Protein AF-0000000066989549 (afdb_homodimer)

InterPro domains:
  IPR006094 FAD linked oxidase, N-terminal [PF01565] (45-119)
  IPR012951 Berberine/berberine-like [PF08031] (428-471)
  IPR016166 FAD-binding domain, PCMH-type [PS51387] (41-200)
  IPR016167 FAD-binding, type PCMH, subdomain 1 [G3DSA:3.30.43.10] (19-97)
  IPR016169 FAD-binding, type PCMH, subdomain 2 [G3DSA:3.30.465.10] (120-471)
  IPR036318 FAD-binding, type PCMH-like superfamily [SSF56176] (18-199)
  IPR050416 FAD-linked Oxidoreductases in Biosynthetic Pathways [PTHR42973] (10-471)

Solvent-accessible surface area (backbone atoms only — not comparable to full-atom values): 55451 Å² total; per-residue (Å²): 126,59,69,62,56,53,53,50,47,52,52,51,35,69,67,33,88,78,31,44,63,38,48,73,93,40,71,60,31,46,60,68,68,56,57,38,38,57,66,54,38,60,60,45,42,52,30,36,39,37,30,59,46,70,66,46,49,34,49,48,50,51,48,29,61,75,66,73,38,52,50,29,59,27,50,47,44,59,57,75,57,53,66,35,53,45,74,62,14,38,24,39,30,34,48,66,31,41,58,71,48,75,38,78,89,77,33,31,36,39,35,22,24,17,21,60,40,85,69,41,58,40,38,19,50,40,54,41,27,15,27,24,27,86,44,82,53,14,16,58,66,19,32,42,36,69,34,50,57,34,40,31,30,35,32,70,87,45,47,80,47,78,27,26,83,82,46,88,47,65,71,40,30,51,49,39,32,34,49,27,19,55,34,65,58,44,70,45,47,58,53,32,38,30,28,59,58,80,79,63,73,28,89,87,39,36,22,26,44,36,39,37,36,29,54,41,71,40,69,70,36,31,53,28,43,53,51,25,41,50,52,55,43,73,49,86,75,58,35,49,52,26,62,24,38,44,34,32,58,46,98,86,64,43,38,34,46,34,36,34,41,37,29,58,22,47,39,71,68,43,56,73,72,45,41,72,52,56,71,32,43,46,29,38,38,40,37,63,39,45,61,68,56,53,36,54,52,50,52,70,72,46,76,54,59,66,46,93,32,32,57,51,52,44,40,28,18,24,28,77,62,42,58,37,69,67,47,50,50,50,53,52,49,50,53,53,49,51,52,51,58,76,66,35,49,84,84,38,71,80,64,60,86,75,75,59,58,83,66,45,50,52,36,37,36,32,44,38,47,23,54,40,37,39,73,52,57,40,79,72,30,28,39,28,70,26,72,28,25,30,43,28,38,44,38,42,34,40,81,50,56,75,49,35,42,60,52,53,52,49,50,51,49,49,50,64,72,50,31,73,52,18,44,95,42,47,29,27,36,53,74,44,37,38,84,80,52,72,67,45,56,48,18,46,20,44,86,43,39,64,58,47,37,56,51,36,48,71,61,33,67,79,55,58,45,59,54,94,85,29,74,72,30,94,80,66,53,71,66,58,64,49,65,60,55,49,44,34,51,36,29,41,50,74,66,87,63,87,66,66,59,67,65,46,70,69,60,25,61,80,54,60,61,62,61,53,70,48,57,88,50,52,70,46,48,45,49,48,50,55,50,49,49,53,60,56,62,75,98,126,58,69,62,56,54,54,51,48,52,51,50,34,69,66,33,86,78,31,44,64,36,47,73,92,38,71,59,31,46,59,68,68,57,58,39,38,56,69,56,37,60,62,45,42,52,31,36,38,38,30,59,47,71,66,47,49,33,52,49,51,51,49,30,61,76,65,73,37,53,50,27,60,28,48,47,46,60,58,75,58,53,64,36,53,43,75,63,13,37,26,39,31,33,48,66,32,41,58,72,49,77,39,78,90,79,33,32,36,41,35,21,24,17,21,60,40,85,69,42,59,38,39,20,50,38,56,40,27,16,28,25,26,86,45,82,53,14,15,58,67,17,31,43,37,70,34,50,56,35,40,30,30,35,34,71,87,45,47,79,47,76,25,25,82,82,47,89,47,66,70,41,28,50,49,38,32,34,50,28,18,55,35,65,57,46,70,46,50,57,51,35,40,32,28,58,60,79,79,64,73,28,90,86,41,35,21,24,44,38,38,36,35,29,56,40,70,40,69,70,35,32,52,28,45,54,52,26,42,51,52,53,42,74,48,87,74,58,36,48,53,27,63,26,38,45,34,33,56,46,98,86,63,43,40,33,47,32,36,33,40,36,29,59,22,46,38,70,67,43,54,74,71,45,41,73,50,56,71,33,42,46,30,38,38,38,37,64,39,46,62,69,56,52,35,54,53,51,50,69,71,45,78,55,58,68,45,93,30,32,57,52,51,44,44,28,19,24,29,77,63,42,58,38,69,68,47,52,52,50,53,52,50,51,53,54,50,50,51,51,58,76,66,34,49,85,83,38,70,80,63,58,89,74,75,57,57,85,67,43,48,52,38,40,35,32,45,39,47,23,55,41,37,40,72,51,57,42,79,72,30,28,39,29,71,28,72,29,25,30,42,29,38,44,37,41,33,42,80,52,60,76,48,35,40,63,51,52,53,51,50,51,51,49,50,64,70,50,30,70,51,18,44,92,42,47,29,27,37,54,74,44,37,35,85,79,53,72,68,45,59,50,18,46,19,43,86,44,39,63,59,48,35,55,52,37,47,72,58,33,66,80,54,59,45,58,54,92,86,27,74,71,30,96,78,66,54,70,64,60,66,48,65,60,56,49,41,34,52,38,32,42,49,75,66,86,63,89,66,66,60,67,65,47,69,69,61,26,60,80,56,62,61,63,60,54,68,48,69,60,59,55,66,47,50,47,48,51,50,54,52,51,48,54,59,55,62,76,97

Organism: NCBI:txid100816

Structure (mmCIF, N/CA/C/O backbone):
data_AF-0000000066989549-model_v1
#
loop_
_entity.id
_entity.type
_entity.pdbx_description
1 polymer 'Putative FAD-linked oxidoreductase YvdP'
#
loop_
_atom_site.group_PDB
_atom_site.id
_atom_site.type_symbol
_atom_site.label_atom_id
_atom_site.label_alt_id
_atom_site.label_comp_id
_atom_site.label_asym_id
_atom_site.label_entity_id
_atom_site.label_seq_id
_atom_site.pdbx_PDB_ins_code
_atom_site.Cartn_x
_atom_site.Cartn_y
_atom_site.Cartn_z
_atom_site.occupancy
_atom_site.B_iso_or_equiv
_atom_site.auth_seq_id
_atom_site.auth_comp_id
_atom_site.auth_asym_id
_atom_site.auth_atom_id
_atom_site.pdbx_PDB_model_num
ATOM 1 N N . MET A 1 1 ? -26.469 -46.719 -12.812 1 57.97 1 MET A N 1
ATOM 2 C CA . MET A 1 1 ? -25.547 -47.406 -11.938 1 57.97 1 MET A CA 1
ATOM 3 C C . MET A 1 1 ? -26.125 -48.75 -11.477 1 57.97 1 MET A C 1
ATOM 5 O O . MET A 1 1 ? -27.297 -48.812 -11.094 1 57.97 1 MET A O 1
ATOM 9 N N . SER A 1 2 ? -25.203 -49.719 -11.789 1 67.88 2 SER A N 1
ATOM 10 C CA . SER A 1 2 ? -25.812 -51 -11.445 1 67.88 2 SER A CA 1
ATOM 11 C C . SER A 1 2 ? -25.969 -51.156 -9.938 1 67.88 2 SER A C 1
ATOM 13 O O . SER A 1 2 ? -25.219 -50.562 -9.164 1 67.88 2 SER A O 1
ATOM 15 N N . GLU A 1 3 ? -27.125 -51.5 -9.539 1 70.19 3 GLU A N 1
ATOM 16 C CA . GLU A 1 3 ? -27.391 -51.812 -8.133 1 70.19 3 GLU A CA 1
ATOM 17 C C . GLU A 1 3 ? -26.219 -52.594 -7.516 1 70.19 3 GLU A C 1
ATOM 19 O O . GLU A 1 3 ? -25.891 -52.375 -6.348 1 70.19 3 GLU A O 1
ATOM 24 N N . VAL A 1 4 ? -25.594 -53.25 -8.328 1 71.81 4 VAL A N 1
ATOM 25 C CA . VAL A 1 4 ? -24.484 -54.094 -7.875 1 71.81 4 VAL A CA 1
ATOM 26 C C . VAL A 1 4 ? -23.281 -53.219 -7.516 1 71.81 4 VAL A C 1
ATOM 28 O O . VAL A 1 4 ? -22.641 -53.469 -6.492 1 71.81 4 VAL A O 1
ATOM 31 N N . THR A 1 5 ? -23.094 -52.25 -8.305 1 83.94 5 THR A N 1
ATOM 32 C CA . THR A 1 5 ? -21.938 -51.375 -8.047 1 83.94 5 THR A CA 1
ATOM 33 C C . THR A 1 5 ? -22.172 -50.562 -6.785 1 83.94 5 THR A C 1
ATOM 35 O O . THR A 1 5 ? -21.234 -50.344 -5.996 1 83.94 5 THR A O 1
ATOM 38 N N . ILE A 1 6 ? -23.375 -50.312 -6.508 1 86.12 6 ILE A N 1
ATOM 39 C CA . ILE A 1 6 ? -23.703 -49.5 -5.328 1 86.12 6 ILE A CA 1
ATOM 40 C C . ILE A 1 6 ? -23.516 -50.344 -4.07 1 86.12 6 ILE A C 1
ATOM 42 O O . ILE A 1 6 ? -22.953 -49.875 -3.074 1 86.12 6 ILE A O 1
ATOM 46 N N . GLN A 1 7 ? -23.969 -51.5 -4.145 1 88.56 7 GLN A N 1
ATOM 47 C CA . GLN A 1 7 ? -23.781 -52.406 -3.01 1 88.56 7 GLN A CA 1
ATOM 48 C C . GLN A 1 7 ? -22.297 -52.656 -2.752 1 88.56 7 GLN A C 1
ATOM 50 O O . GLN A 1 7 ? -21.859 -52.688 -1.599 1 88.56 7 GLN A O 1
ATOM 55 N N . ALA A 1 8 ? -21.578 -52.812 -3.826 1 92.5 8 ALA A N 1
ATOM 56 C CA . ALA A 1 8 ? -20.141 -53.031 -3.709 1 92.5 8 ALA A CA 1
ATOM 57 C C . ALA A 1 8 ? -19.453 -51.844 -3.072 1 92.5 8 ALA A C 1
ATOM 59 O O . ALA A 1 8 ? -18.5 -52 -2.295 1 92.5 8 ALA A O 1
ATOM 60 N N . LEU A 1 9 ? -19.922 -50.719 -3.373 1 94.31 9 LEU A N 1
ATOM 61 C CA . LEU A 1 9 ? -19.359 -49.5 -2.801 1 94.31 9 LEU A CA 1
ATOM 62 C C . LEU A 1 9 ? -19.625 -49.438 -1.302 1 94.31 9 LEU A C 1
ATOM 64 O O . LEU A 1 9 ? -18.781 -48.969 -0.537 1 94.31 9 LEU A O 1
ATOM 68 N N . HIS A 1 10 ? -20.75 -49.875 -0.905 1 92.62 10 HIS A N 1
ATOM 69 C CA . HIS A 1 10 ? -21.047 -49.938 0.521 1 92.62 10 HIS A CA 1
ATOM 70 C C . HIS A 1 10 ? -20.141 -50.906 1.233 1 92.62 10 HIS A C 1
ATOM 72 O O . HIS A 1 10 ? -19.703 -50.656 2.359 1 92.62 10 HIS A O 1
ATOM 78 N N . GLU A 1 11 ? -19.891 -51.938 0.57 1 92.81 11 GLU A N 1
ATOM 79 C CA . GLU A 1 11 ? -18.969 -52.938 1.138 1 92.81 11 GLU A CA 1
ATOM 80 C C . GLU A 1 11 ? -17.562 -52.344 1.251 1 92.81 11 GLU A C 1
ATOM 82 O O . GLU A 1 11 ? -16.875 -52.562 2.254 1 92.81 11 GLU A O 1
ATOM 87 N N . LEU A 1 12 ? -17.156 -51.656 0.205 1 95.25 12 LEU A N 1
ATOM 88 C CA . LEU A 1 12 ? -15.867 -50.969 0.272 1 95.25 12 LEU A CA 1
ATOM 89 C C . LEU A 1 12 ? -15.82 -50 1.454 1 95.25 12 LEU A C 1
ATOM 91 O O . LEU A 1 12 ? -14.82 -49.969 2.176 1 95.25 12 LEU A O 1
ATOM 95 N N . ASN A 1 13 ? -16.875 -49.281 1.649 1 94.31 13 ASN A N 1
ATOM 96 C CA . ASN A 1 13 ? -16.969 -48.344 2.764 1 94.31 13 ASN A CA 1
ATOM 97 C C . ASN A 1 13 ? -16.75 -49.062 4.102 1 94.31 13 ASN A C 1
ATOM 99 O O . ASN A 1 13 ? -16.094 -48.5 4.992 1 94.31 13 ASN A O 1
ATOM 103 N N . ASN A 1 14 ? -17.328 -50.188 4.18 1 91.94 14 ASN A N 1
ATOM 104 C CA . ASN A 1 14 ? -17.219 -50.969 5.41 1 91.94 14 ASN A CA 1
ATOM 105 C C . ASN A 1 14 ? -15.789 -51.469 5.609 1 91.94 14 ASN A C 1
ATOM 107 O O . ASN A 1 14 ? -15.359 -51.688 6.742 1 91.94 14 ASN A O 1
ATOM 111 N N . GLU A 1 15 ? -15.086 -51.625 4.543 1 92.69 15 GLU A N 1
ATOM 112 C CA . GLU A 1 15 ? -13.727 -52.156 4.605 1 92.69 15 GLU A CA 1
ATOM 113 C C . GLU A 1 15 ? -12.727 -51.062 4.941 1 92.69 15 GLU A C 1
ATOM 115 O O . GLU A 1 15 ? -11.602 -51.344 5.359 1 92.69 15 GLU A O 1
ATOM 120 N N . LEU A 1 16 ? -13.078 -49.875 4.68 1 92.75 16 LEU A N 1
ATOM 121 C CA . LEU A 1 16 ? -12.195 -48.75 5.008 1 92.75 16 LEU A CA 1
ATOM 122 C C . LEU A 1 16 ? -12.164 -48.5 6.512 1 92.75 16 LEU A C 1
ATOM 124 O O . LEU A 1 16 ? -13.211 -48.344 7.141 1 92.75 16 LEU A O 1
ATOM 128 N N . GLN A 1 17 ? -11.086 -48.562 7.156 1 88.75 17 GLN A N 1
ATOM 129 C CA . GLN A 1 17 ? -10.945 -48.438 8.602 1 88.75 17 GLN A CA 1
ATOM 130 C C . GLN A 1 17 ? -11.07 -47 9.062 1 88.75 17 GLN A C 1
ATOM 132 O O . GLN A 1 17 ? -11.703 -46.719 10.078 1 88.75 17 GLN A O 1
ATOM 137 N N . ASN A 1 18 ? -10.461 -46.125 8.328 1 88.44 18 ASN A N 1
ATOM 138 C CA . ASN A 1 18 ? -10.398 -44.719 8.75 1 88.44 18 ASN A CA 1
ATOM 139 C C . ASN A 1 18 ? -10.945 -43.781 7.672 1 88.44 18 ASN A C 1
ATOM 141 O O . ASN A 1 18 ? -11.266 -42.625 7.953 1 88.44 18 ASN A O 1
ATOM 145 N N . GLY A 1 19 ? -10.992 -44.25 6.441 1 91.81 19 GLY A N 1
ATOM 146 C CA . GLY A 1 19 ? -11.539 -43.5 5.332 1 91.81 19 GLY A CA 1
ATOM 147 C C . GLY A 1 19 ? -13.039 -43.688 5.16 1 91.81 19 GLY A C 1
ATOM 148 O O . GLY A 1 19 ? -13.695 -44.312 5.996 1 91.81 19 GLY A O 1
ATOM 149 N N . GLU A 1 20 ? -13.555 -43 4.121 1 92.31 20 GLU A N 1
ATOM 150 C CA . GLU A 1 20 ? -14.992 -43.062 3.871 1 92.31 20 GLU A CA 1
ATOM 151 C C . GLU A 1 20 ? -15.305 -42.938 2.383 1 92.31 20 GLU A C 1
ATOM 153 O O . GLU A 1 20 ? -14.562 -42.281 1.648 1 92.31 20 GLU A O 1
ATOM 158 N N . VAL A 1 21 ? -16.359 -43.625 2.031 1 94.56 21 VAL A N 1
ATOM 159 C CA . VAL A 1 21 ? -16.922 -43.406 0.701 1 94.56 21 VAL A CA 1
ATOM 160 C C . VAL A 1 21 ? -18 -42.312 0.763 1 94.56 21 VAL A C 1
ATOM 162 O O . VAL A 1 21 ? -18.938 -42.406 1.555 1 94.56 21 VAL A O 1
ATOM 165 N N . VAL A 1 22 ? -17.797 -41.281 0.004 1 92.12 22 VAL A N 1
ATOM 166 C CA . VAL A 1 22 ? -18.781 -40.219 -0.116 1 92.12 22 VAL A CA 1
ATOM 167 C C . VAL A 1 22 ? -19.672 -40.469 -1.335 1 92.12 22 VAL A C 1
ATOM 169 O O . VAL A 1 22 ? -19.188 -40.531 -2.463 1 92.12 22 VAL A O 1
ATOM 172 N N . PHE A 1 23 ? -20.953 -40.562 -1.083 1 88.56 23 PHE A N 1
ATOM 173 C CA . PHE A 1 23 ? -21.891 -40.969 -2.119 1 88.56 23 PHE A CA 1
ATOM 174 C C . PHE A 1 23 ? -22.562 -39.75 -2.746 1 88.56 23 PHE A C 1
ATOM 176 O O . PHE A 1 23 ? -22.672 -38.688 -2.109 1 88.56 23 PHE A O 1
ATOM 183 N N . ARG A 1 24 ? -23.031 -39.969 -3.939 1 83.81 24 ARG A N 1
ATOM 184 C CA . ARG A 1 24 ? -23.812 -38.938 -4.641 1 83.81 24 ARG A CA 1
ATOM 185 C C . ARG A 1 24 ? -25.047 -38.531 -3.84 1 83.81 24 ARG A C 1
ATOM 187 O O . ARG A 1 24 ? -25.641 -39.375 -3.162 1 83.81 24 ARG A O 1
ATOM 194 N N . GLY A 1 25 ? -25.344 -37.219 -3.941 1 76.56 25 GLY A N 1
ATOM 195 C CA . GLY A 1 25 ? -26.578 -36.75 -3.334 1 76.56 25 GLY A CA 1
ATOM 196 C C . GLY A 1 25 ? -26.375 -36.188 -1.94 1 76.56 25 GLY A C 1
ATOM 197 O O . GLY A 1 25 ? -27.328 -35.688 -1.321 1 76.56 25 GLY A O 1
ATOM 198 N N . THR A 1 26 ? -25.188 -36.219 -1.505 1 77.31 26 THR A N 1
ATOM 199 C CA . THR A 1 26 ? -24.906 -35.656 -0.193 1 77.31 26 THR A CA 1
ATOM 200 C C . THR A 1 26 ? -24.219 -34.281 -0.331 1 77.31 26 THR A C 1
ATOM 202 O O . THR A 1 26 ? -23.656 -33.969 -1.384 1 77.31 26 THR A O 1
ATOM 205 N N . THR A 1 27 ? -24.281 -33.5 0.691 1 75 27 THR A N 1
ATOM 206 C CA . THR A 1 27 ? -23.609 -32.219 0.719 1 75 27 THR A CA 1
ATOM 207 C C . THR A 1 27 ? -22.094 -32.406 0.688 1 75 27 THR A C 1
ATOM 209 O O . THR A 1 27 ? -21.375 -31.594 0.101 1 75 27 THR A O 1
ATOM 212 N N . GLU A 1 28 ? -21.703 -33.438 1.313 1 79.25 28 GLU A N 1
ATOM 213 C CA . GLU A 1 28 ? -20.281 -33.75 1.321 1 79.25 28 GLU A CA 1
ATOM 214 C C . GLU A 1 28 ? -19.766 -34.062 -0.085 1 79.25 28 GLU A C 1
ATOM 216 O O . GLU A 1 28 ? -18.656 -33.688 -0.446 1 79.25 28 GLU A O 1
ATOM 221 N N . TYR A 1 29 ? -20.641 -34.688 -0.776 1 85.19 29 TYR A N 1
ATOM 222 C CA . TYR A 1 29 ? -20.297 -35.031 -2.156 1 85.19 29 TYR A CA 1
ATOM 223 C C . TYR A 1 29 ? -20.141 -33.781 -2.998 1 85.19 29 TYR A C 1
ATOM 225 O O . TYR A 1 29 ? -19.172 -33.625 -3.742 1 85.19 29 TYR A O 1
ATOM 233 N N . GLU A 1 30 ? -21.016 -32.844 -2.863 1 79.44 30 GLU A N 1
ATOM 234 C CA . GLU A 1 30 ? -20.953 -31.594 -3.625 1 79.44 30 GLU A CA 1
ATOM 235 C C . GLU A 1 30 ? -19.703 -30.797 -3.299 1 79.44 30 GLU A C 1
ATOM 237 O O . GLU A 1 30 ? -19.047 -30.266 -4.195 1 79.44 30 GLU A O 1
ATOM 242 N N . ALA A 1 31 ? -19.391 -30.781 -2.104 1 78.94 31 ALA A N 1
ATOM 243 C CA . ALA A 1 31 ? -18.203 -30.062 -1.658 1 78.94 31 ALA A CA 1
ATOM 244 C C . ALA A 1 31 ? -16.938 -30.719 -2.189 1 78.94 31 ALA A C 1
ATOM 246 O O . ALA A 1 31 ? -15.977 -30.047 -2.553 1 78.94 31 ALA A O 1
ATOM 247 N N . ALA A 1 32 ? -16.984 -31.984 -2.229 1 84.62 32 ALA A N 1
ATOM 248 C CA . ALA A 1 32 ? -15.789 -32.75 -2.611 1 84.62 32 ALA A CA 1
ATOM 249 C C . ALA A 1 32 ? -15.539 -32.656 -4.113 1 84.62 32 ALA A C 1
ATOM 251 O O . ALA A 1 32 ? -14.391 -32.656 -4.559 1 84.62 32 ALA A O 1
ATOM 252 N N . VAL A 1 33 ? -16.578 -32.5 -4.848 1 86.44 33 VAL A N 1
ATOM 253 C CA . VAL A 1 33 ? -16.422 -32.5 -6.297 1 86.44 33 VAL A CA 1
ATOM 254 C C . VAL A 1 33 ? -16.188 -31.094 -6.816 1 86.44 33 VAL A C 1
ATOM 256 O O . VAL A 1 33 ? -15.688 -30.906 -7.926 1 86.44 33 VAL A O 1
ATOM 259 N N . TRP A 1 34 ? -16.453 -30.109 -6.012 1 83 34 TRP A N 1
ATOM 260 C CA . TRP A 1 34 ? -16.281 -28.734 -6.445 1 83 34 TRP A CA 1
ATOM 261 C C . TRP A 1 34 ? -14.805 -28.344 -6.473 1 83 34 TRP A C 1
ATOM 263 O O . TRP A 1 34 ? -14.109 -28.453 -5.457 1 83 34 TRP A O 1
ATOM 273 N N . ILE A 1 35 ? -14.406 -27.797 -7.637 1 84.12 35 ILE A N 1
ATOM 274 C CA . ILE A 1 35 ? -12.984 -27.469 -7.734 1 84.12 35 ILE A CA 1
ATOM 275 C C . ILE A 1 35 ? -12.82 -25.984 -8.016 1 84.12 35 ILE A C 1
ATOM 277 O O . ILE A 1 35 ? -11.719 -25.516 -8.328 1 84.12 35 ILE A O 1
ATOM 281 N N . GLY A 1 36 ? -13.859 -25.172 -8.062 1 79.06 36 GLY A N 1
ATOM 282 C CA . GLY A 1 36 ? -13.758 -23.734 -8.195 1 79.06 36 GLY A CA 1
ATOM 283 C C . GLY A 1 36 ? -13.766 -23.266 -9.641 1 79.06 36 GLY A C 1
ATOM 284 O O . GLY A 1 36 ? -13.102 -22.281 -9.984 1 79.06 36 GLY A O 1
ATOM 285 N N . ASN A 1 37 ? -14.445 -23.922 -10.531 1 85.62 37 ASN A N 1
ATOM 286 C CA . ASN A 1 37 ? -14.57 -23.578 -11.945 1 85.62 37 ASN A CA 1
ATOM 287 C C . ASN A 1 37 ? -15.859 -24.125 -12.539 1 85.62 37 ASN A C 1
ATOM 289 O O . ASN A 1 37 ? -16.016 -25.344 -12.68 1 85.62 37 ASN A O 1
ATOM 293 N N . LEU A 1 38 ? -16.734 -23.25 -12.914 1 82.5 38 LEU A N 1
ATOM 294 C CA . LEU A 1 38 ? -18.062 -23.625 -13.383 1 82.5 38 LEU A CA 1
ATOM 295 C C . LEU A 1 38 ? -17.969 -24.391 -14.695 1 82.5 38 LEU A C 1
ATOM 297 O O . LEU A 1 38 ? -18.922 -25.062 -15.094 1 82.5 38 LEU A O 1
ATOM 301 N N . LEU A 1 39 ? -16.875 -24.344 -15.344 1 83.69 39 LEU A N 1
ATOM 302 C CA . LEU A 1 39 ? -16.703 -25.109 -16.578 1 83.69 39 LEU A CA 1
ATOM 303 C C . LEU A 1 39 ? -16.828 -26.594 -16.328 1 83.69 39 LEU A C 1
ATOM 305 O O . LEU A 1 39 ? -17.25 -27.344 -17.219 1 83.69 39 LEU A O 1
ATOM 309 N N . TYR A 1 40 ? -16.547 -27 -15.086 1 84.62 40 TYR A N 1
ATOM 310 C CA . TYR A 1 40 ? -16.453 -28.422 -14.797 1 84.62 40 TYR A CA 1
ATOM 311 C C . TYR A 1 40 ? -17.531 -28.844 -13.797 1 84.62 40 TYR A C 1
ATOM 313 O O . TYR A 1 40 ? -17.469 -29.922 -13.219 1 84.62 40 TYR A O 1
ATOM 321 N N . ARG A 1 41 ? -18.5 -28.078 -13.656 1 79.62 41 ARG A N 1
ATOM 322 C CA . ARG A 1 41 ? -19.516 -28.266 -12.633 1 79.62 41 ARG A CA 1
ATOM 323 C C . ARG A 1 41 ? -20.375 -29.5 -12.93 1 79.62 41 ARG A C 1
ATOM 325 O O . ARG A 1 41 ? -21.016 -30.047 -12.031 1 79.62 41 ARG A O 1
ATOM 332 N N . MET A 1 42 ? -20.328 -30.016 -14.148 1 78.5 42 MET A N 1
ATOM 333 C CA . MET A 1 42 ? -21.219 -31.109 -14.531 1 78.5 42 MET A CA 1
ATOM 334 C C . MET A 1 42 ? -20.5 -32.469 -14.398 1 78.5 42 MET A C 1
ATOM 336 O O . MET A 1 42 ? -21.125 -33.5 -14.562 1 78.5 42 MET A O 1
ATOM 340 N N . ILE A 1 43 ? -19.234 -32.469 -14.125 1 84.5 43 ILE A N 1
ATOM 341 C CA . ILE A 1 43 ? -18.516 -33.719 -13.922 1 84.5 43 ILE A CA 1
ATOM 342 C C . ILE A 1 43 ? -18.984 -34.375 -12.625 1 84.5 43 ILE A C 1
ATOM 344 O O . ILE A 1 43 ? -18.969 -33.75 -11.562 1 84.5 43 ILE A O 1
ATOM 348 N N . SER A 1 44 ? -19.391 -35.656 -12.766 1 85.88 44 SER A N 1
ATOM 349 C CA . SER A 1 44 ? -20.031 -36.344 -11.641 1 85.88 44 SER A CA 1
ATOM 350 C C . SER A 1 44 ? -19.469 -37.75 -11.438 1 85.88 44 SER A C 1
ATOM 352 O O . SER A 1 44 ? -20 -38.719 -11.961 1 85.88 44 SER A O 1
ATOM 354 N N . PRO A 1 45 ? -18.484 -37.875 -10.664 1 91.38 45 PRO A N 1
ATOM 355 C CA . PRO A 1 45 ? -18.016 -39.219 -10.297 1 91.38 45 PRO A CA 1
ATOM 356 C C . PRO A 1 45 ? -19.078 -40.062 -9.586 1 91.38 45 PRO A C 1
ATOM 358 O O . PRO A 1 45 ? -20.031 -39.5 -9.039 1 91.38 45 PRO A O 1
ATOM 361 N N . LEU A 1 46 ? -18.828 -41.344 -9.703 1 91.06 46 LEU A N 1
ATOM 362 C CA . LEU A 1 46 ? -19.734 -42.25 -9.031 1 91.06 46 LEU A CA 1
ATOM 363 C C . LEU A 1 46 ? -19.641 -42.125 -7.52 1 91.06 46 LEU A C 1
ATOM 365 O O . LEU A 1 46 ? -20.656 -42.188 -6.816 1 91.06 46 LEU A O 1
ATOM 369 N N . ALA A 1 47 ? -18.453 -42 -7.012 1 93.94 47 ALA A N 1
ATOM 370 C CA . ALA A 1 47 ? -18.188 -41.844 -5.586 1 93.94 47 ALA A CA 1
ATOM 371 C C . ALA A 1 47 ? -16.812 -41.188 -5.352 1 93.94 47 ALA A C 1
ATOM 373 O O . ALA A 1 47 ? -15.961 -41.219 -6.242 1 93.94 47 ALA A O 1
ATOM 374 N N . ILE A 1 48 ? -16.719 -40.594 -4.23 1 95.56 48 ILE A N 1
ATOM 375 C CA . ILE A 1 48 ? -15.438 -40.125 -3.75 1 95.56 48 ILE A CA 1
ATOM 376 C C . ILE A 1 48 ? -14.977 -40.969 -2.574 1 95.56 48 ILE A C 1
ATOM 378 O O . ILE A 1 48 ? -15.719 -41.188 -1.612 1 95.56 48 ILE A O 1
ATOM 382 N N . VAL A 1 49 ? -13.828 -41.531 -2.658 1 97.12 49 VAL A N 1
ATOM 383 C CA . VAL A 1 49 ? -13.25 -42.281 -1.556 1 97.12 49 VAL A CA 1
ATOM 384 C C . VAL A 1 49 ? -12.164 -41.469 -0.873 1 97.12 49 VAL A C 1
ATOM 386 O O . VAL A 1 49 ? -11.094 -41.219 -1.449 1 97.12 49 VAL A O 1
ATOM 389 N N . VAL A 1 50 ? -12.453 -41.031 0.297 1 95.88 50 VAL A N 1
ATOM 390 C CA . VAL A 1 50 ? -11.484 -40.312 1.104 1 95.88 50 VAL A CA 1
ATOM 391 C C . VAL A 1 50 ? -10.664 -41.281 1.946 1 95.88 50 VAL A C 1
ATOM 393 O O . VAL A 1 50 ? -11.227 -42.062 2.723 1 95.88 50 VAL A O 1
ATOM 396 N N . VAL A 1 51 ? -9.359 -41.219 1.824 1 96.44 51 VAL A N 1
ATOM 397 C CA . VAL A 1 51 ? -8.523 -42.219 2.475 1 96.44 51 VAL A CA 1
ATOM 398 C C . VAL A 1 51 ? -7.617 -41.562 3.508 1 96.44 51 VAL A C 1
ATOM 400 O O . VAL A 1 51 ? -7.316 -40.375 3.398 1 96.44 51 VAL A O 1
ATOM 403 N N . LYS A 1 52 ? -7.16 -42.375 4.453 1 94.12 52 LYS A N 1
ATOM 404 C CA . LYS A 1 52 ? -6.289 -41.875 5.516 1 94.12 52 LYS A CA 1
ATOM 405 C C . LYS A 1 52 ? -5.043 -42.75 5.652 1 94.12 52 LYS A C 1
ATOM 407 O O . LYS A 1 52 ? -4.203 -42.5 6.52 1 94.12 52 LYS A O 1
ATOM 412 N N . SER A 1 53 ? -5.027 -43.781 4.832 1 96.06 53 SER A N 1
ATOM 413 C CA . SER A 1 53 ? -3.861 -44.656 4.887 1 96.06 53 SER A CA 1
ATOM 414 C C . SER A 1 53 ? -3.535 -45.219 3.508 1 96.06 53 SER A C 1
ATOM 416 O O . SER A 1 53 ? -4.379 -45.219 2.609 1 96.06 53 SER A O 1
ATOM 418 N N . VAL A 1 54 ? -2.324 -45.719 3.41 1 97.62 54 VAL A N 1
ATOM 419 C CA . VAL A 1 54 ? -1.869 -46.312 2.156 1 97.62 54 VAL A CA 1
ATOM 420 C C . VAL A 1 54 ? -2.633 -47.594 1.888 1 97.62 54 VAL A C 1
ATOM 422 O O . VAL A 1 54 ? -2.928 -47.938 0.736 1 97.62 54 VAL A O 1
ATOM 425 N N . GLU A 1 55 ? -2.951 -48.281 2.896 1 97.19 55 GLU A N 1
ATOM 426 C CA . GLU A 1 55 ? -3.725 -49.5 2.758 1 97.19 55 GLU A CA 1
ATOM 427 C C . GLU A 1 55 ? -5.078 -49.25 2.109 1 97.19 55 GLU A C 1
ATOM 429 O O . GLU A 1 55 ? -5.551 -50.031 1.292 1 97.19 55 GLU A O 1
ATOM 434 N N . GLU A 1 56 ? -5.668 -48.25 2.512 1 97.19 56 GLU A N 1
ATOM 435 C CA . GLU A 1 56 ? -6.973 -47.875 1.96 1 97.19 56 GLU A CA 1
ATOM 436 C C . GLU A 1 56 ? -6.859 -47.5 0.49 1 97.19 56 GLU A C 1
ATOM 438 O O . GLU A 1 56 ? -7.785 -47.719 -0.292 1 97.19 56 GLU A O 1
ATOM 443 N N . ILE A 1 57 ? -5.723 -46.906 0.124 1 98.5 57 ILE A N 1
ATOM 444 C CA . ILE A 1 57 ? -5.457 -46.625 -1.285 1 98.5 57 ILE A CA 1
ATOM 445 C C . ILE A 1 57 ? -5.41 -47.938 -2.061 1 98.5 57 ILE A C 1
ATOM 447 O O . ILE A 1 57 ? -6.055 -48.094 -3.102 1 98.5 57 ILE A O 1
ATOM 451 N N . GLN A 1 58 ? -4.711 -48.906 -1.535 1 98.12 58 GLN A N 1
ATOM 452 C CA . GLN A 1 58 ? -4.59 -50.219 -2.176 1 98.12 58 GLN A CA 1
ATOM 453 C C . GLN A 1 58 ? -5.957 -50.875 -2.334 1 98.12 58 GLN A C 1
ATOM 455 O O . GLN A 1 58 ? -6.262 -51.438 -3.391 1 98.12 58 GLN A O 1
ATOM 460 N N . LYS A 1 59 ? -6.754 -50.781 -1.321 1 97.56 59 LYS A N 1
ATOM 461 C CA . LYS A 1 59 ? -8.094 -51.344 -1.364 1 97.56 59 LYS A CA 1
ATOM 462 C C . LYS A 1 59 ? -8.945 -50.688 -2.439 1 97.56 59 LYS A C 1
ATOM 464 O O . LYS A 1 59 ? -9.695 -51.344 -3.154 1 97.56 59 LYS A O 1
ATOM 469 N N . THR A 1 60 ? -8.82 -49.438 -2.492 1 98.06 60 THR A N 1
ATOM 470 C CA . THR A 1 60 ? -9.602 -48.688 -3.465 1 98.06 60 THR A CA 1
ATOM 471 C C . THR A 1 60 ? -9.164 -49.031 -4.887 1 98.06 60 THR A C 1
ATOM 473 O O . THR A 1 60 ? -10 -49.156 -5.781 1 98.06 60 THR A O 1
ATOM 476 N N . ILE A 1 61 ? -7.844 -49.094 -5.105 1 98.19 61 ILE A N 1
ATOM 477 C CA . ILE A 1 61 ? -7.316 -49.469 -6.414 1 98.19 61 ILE A CA 1
ATOM 478 C C . ILE A 1 61 ? -7.828 -50.875 -6.797 1 98.19 61 ILE A C 1
ATOM 480 O O . ILE A 1 61 ? -8.32 -51.062 -7.91 1 98.19 61 ILE A O 1
ATOM 484 N N . SER A 1 62 ? -7.723 -51.781 -5.887 1 97.44 62 SER A N 1
ATOM 485 C CA . SER A 1 62 ? -8.211 -53.125 -6.133 1 97.44 62 SER A CA 1
ATOM 486 C C . SER A 1 62 ? -9.688 -53.125 -6.488 1 97.44 62 SER A C 1
ATOM 488 O O . SER A 1 62 ? -10.117 -53.844 -7.406 1 97.44 62 SER A O 1
ATOM 490 N N . PHE A 1 63 ? -10.438 -52.406 -5.746 1 96.69 63 PHE A N 1
ATOM 491 C CA . PHE A 1 63 ? -11.867 -52.312 -5.988 1 96.69 63 PHE A CA 1
ATOM 492 C C . PHE A 1 63 ? -12.141 -51.75 -7.387 1 96.69 63 PHE A C 1
ATOM 494 O O . PHE A 1 63 ? -12.953 -52.312 -8.125 1 96.69 63 PHE A O 1
ATOM 501 N N . ALA A 1 64 ? -11.516 -50.656 -7.715 1 97.38 64 ALA A N 1
ATOM 502 C CA . ALA A 1 64 ? -11.719 -50.031 -9.016 1 97.38 64 ALA A CA 1
ATOM 503 C C . ALA A 1 64 ? -11.383 -51 -10.156 1 97.38 64 ALA A C 1
ATOM 505 O O . ALA A 1 64 ? -12.094 -51.062 -11.156 1 97.38 64 ALA A O 1
ATOM 506 N N . LYS A 1 65 ? -10.32 -51.781 -9.992 1 95.62 65 LYS A N 1
ATOM 507 C CA . LYS A 1 65 ? -9.93 -52.781 -11.008 1 95.62 65 LYS A CA 1
ATOM 508 C C . LYS A 1 65 ? -10.969 -53.875 -11.125 1 95.62 65 LYS A C 1
ATOM 510 O O . LYS A 1 65 ? -11.375 -54.25 -12.234 1 95.62 65 LYS A O 1
ATOM 515 N N . ALA A 1 66 ? -11.414 -54.312 -10.016 1 94.56 66 ALA A N 1
ATOM 516 C CA . ALA A 1 66 ? -12.367 -55.438 -9.984 1 94.56 66 ALA A CA 1
ATOM 517 C C . ALA A 1 66 ? -13.688 -55.031 -10.656 1 94.56 66 ALA A C 1
ATOM 519 O O . ALA A 1 66 ? -14.359 -55.875 -11.258 1 94.56 66 ALA A O 1
ATOM 520 N N . HIS A 1 67 ? -13.984 -53.781 -10.547 1 94.31 67 HIS A N 1
ATOM 521 C CA . HIS A 1 67 ? -15.273 -53.344 -11.062 1 94.31 67 HIS A CA 1
ATOM 522 C C . HIS A 1 67 ? -15.094 -52.531 -12.344 1 94.31 67 HIS A C 1
ATOM 524 O O . HIS A 1 67 ? -16.047 -51.906 -12.828 1 94.31 67 HIS A O 1
ATOM 530 N N . GLU A 1 68 ? -13.883 -52.469 -12.891 1 92.44 68 GLU A N 1
ATOM 531 C CA . GLU A 1 68 ? -13.547 -51.781 -14.141 1 92.44 68 GLU A CA 1
ATOM 532 C C . GLU A 1 68 ? -13.992 -50.344 -14.125 1 92.44 68 GLU A C 1
ATOM 534 O O . GLU A 1 68 ? -14.633 -49.844 -15.062 1 92.44 68 GLU A O 1
ATOM 539 N N . LEU A 1 69 ? -13.719 -49.688 -13 1 93.81 69 LEU A N 1
ATOM 540 C CA . LEU A 1 69 ? -14.047 -48.25 -12.836 1 93.81 69 LEU A CA 1
ATOM 541 C C . LEU A 1 69 ? -12.812 -47.406 -13.031 1 93.81 69 LEU A C 1
ATOM 543 O O . LEU A 1 69 ? -11.719 -47.75 -12.609 1 93.81 69 LEU A O 1
ATOM 547 N N . GLN A 1 70 ? -13 -46.25 -13.695 1 93.81 70 GLN A N 1
ATOM 548 C CA . GLN A 1 70 ? -11.93 -45.25 -13.758 1 93.81 70 GLN A CA 1
ATOM 549 C C . GLN A 1 70 ? -11.617 -44.688 -12.375 1 93.81 70 GLN A C 1
ATOM 551 O O . GLN A 1 70 ? -12.531 -44.438 -11.578 1 93.81 70 GLN A O 1
ATOM 556 N N . LEU A 1 71 ? -10.359 -44.594 -12.062 1 96.94 71 LEU A N 1
ATOM 557 C CA . LEU A 1 71 ? -9.914 -44.031 -10.789 1 96.94 71 LEU A CA 1
ATOM 558 C C . LEU A 1 71 ? -9.031 -42.812 -11.031 1 96.94 71 LEU A C 1
ATOM 560 O O . LEU A 1 71 ? -8.062 -42.875 -11.781 1 96.94 71 LEU A O 1
ATOM 564 N N . THR A 1 72 ? -9.438 -41.656 -10.531 1 97 72 THR A N 1
ATOM 565 C CA . THR A 1 72 ? -8.617 -40.469 -10.539 1 97 72 THR A CA 1
ATOM 566 C C . THR A 1 72 ? -8.258 -40.031 -9.117 1 97 72 THR A C 1
ATOM 568 O O . THR A 1 72 ? -8.93 -40.438 -8.156 1 97 72 THR A O 1
ATOM 571 N N . VAL A 1 73 ? -7.18 -39.281 -8.977 1 97.69 73 VAL A N 1
ATOM 572 C CA . VAL A 1 73 ? -6.66 -38.906 -7.664 1 97.69 73 VAL A CA 1
ATOM 573 C C . VAL A 1 73 ? -6.852 -37.406 -7.441 1 97.69 73 VAL A C 1
ATOM 575 O O . VAL A 1 73 ? -6.582 -36.594 -8.336 1 97.69 73 VAL A O 1
ATOM 578 N N . LYS A 1 74 ? -7.324 -37.062 -6.27 1 96.19 74 LYS A N 1
ATOM 579 C CA . LYS A 1 74 ? -7.523 -35.656 -5.891 1 96.19 74 LYS A CA 1
ATOM 580 C C . LYS A 1 74 ? -6.785 -35.312 -4.598 1 96.19 74 LYS A C 1
ATOM 582 O O . LYS A 1 74 ? -6.871 -36.062 -3.619 1 96.19 74 LYS A O 1
ATOM 587 N N . ASN A 1 75 ? -6.059 -34.312 -4.629 1 93.38 75 ASN A N 1
ATOM 588 C CA . ASN A 1 75 ? -5.512 -33.656 -3.439 1 93.38 75 ASN A CA 1
ATOM 589 C C . ASN A 1 75 ? -6.203 -32.312 -3.158 1 93.38 75 ASN A C 1
ATOM 591 O O . ASN A 1 75 ? -7.379 -32.281 -2.789 1 93.38 75 ASN A O 1
ATOM 595 N N . GLY A 1 76 ? -5.633 -31.188 -3.568 1 86.94 76 GLY A N 1
ATOM 596 C CA . GLY A 1 76 ? -6.254 -29.891 -3.293 1 86.94 76 GLY A CA 1
ATOM 597 C C . GLY A 1 76 ? -7.242 -29.469 -4.359 1 86.94 76 GLY A C 1
ATOM 598 O O . GLY A 1 76 ? -8.031 -28.547 -4.152 1 86.94 76 GLY A O 1
ATOM 599 N N . GLY A 1 77 ? -7.281 -30.141 -5.438 1 89.06 77 GLY A N 1
ATOM 600 C CA . GLY A 1 77 ? -8.211 -29.844 -6.512 1 89.06 77 GLY A CA 1
ATOM 601 C C . GLY A 1 77 ? -7.906 -28.516 -7.199 1 89.06 77 GLY A C 1
ATOM 602 O O . GLY A 1 77 ? -8.82 -27.828 -7.66 1 89.06 77 GLY A O 1
ATOM 603 N N . HIS A 1 78 ? -6.68 -28.188 -7.34 1 88.19 78 HIS A N 1
ATOM 604 C CA . HIS A 1 78 ? -6.289 -26.875 -7.84 1 88.19 78 HIS A CA 1
ATOM 605 C C . HIS A 1 78 ? -6.133 -26.891 -9.359 1 88.19 78 HIS A C 1
ATOM 607 O O . HIS A 1 78 ? -6.129 -25.828 -9.992 1 88.19 78 HIS A O 1
ATOM 613 N N . SER A 1 79 ? -6.039 -27.984 -9.953 1 90.5 79 SER A N 1
ATOM 614 C CA . SER A 1 79 ? -5.742 -28.062 -11.383 1 90.5 79 SER A CA 1
ATOM 615 C C . SER A 1 79 ? -6.754 -27.266 -12.195 1 90.5 79 SER A C 1
ATOM 617 O O . SER A 1 79 ? -7.945 -27.266 -11.891 1 90.5 79 SER A O 1
ATOM 619 N N . TYR A 1 80 ? -6.254 -26.734 -13.297 1 90.81 80 TYR A N 1
ATOM 620 C CA . TYR A 1 80 ? -7.09 -25.875 -14.141 1 90.81 80 TYR A CA 1
ATOM 621 C C . TYR A 1 80 ? -7.98 -26.719 -15.055 1 90.81 80 TYR A C 1
ATOM 623 O O . TYR A 1 80 ? -8.922 -26.188 -15.656 1 90.81 80 TYR A O 1
ATOM 631 N N . ALA A 1 81 ? -7.773 -28.031 -15.086 1 91.25 81 ALA A N 1
ATOM 632 C CA . ALA A 1 81 ? -8.516 -28.844 -16.047 1 91.25 81 ALA A CA 1
ATOM 633 C C . ALA A 1 81 ? -9.383 -29.891 -15.328 1 91.25 81 ALA A C 1
ATOM 635 O O . ALA A 1 81 ? -9.984 -30.75 -15.969 1 91.25 81 ALA A O 1
ATOM 636 N N . ALA A 1 82 ? -9.367 -29.906 -14.023 1 90.69 82 ALA A N 1
ATOM 637 C CA . ALA A 1 82 ? -10.227 -30.734 -13.195 1 90.69 82 ALA A CA 1
ATOM 638 C C . ALA A 1 82 ? -10.016 -32.219 -13.5 1 90.69 82 ALA A C 1
ATOM 640 O O . ALA A 1 82 ? -10.953 -33 -13.438 1 90.69 82 ALA A O 1
ATOM 641 N N . TYR A 1 83 ? -8.852 -32.625 -13.852 1 93.19 83 TYR A N 1
ATOM 642 C CA . TYR A 1 83 ? -8.594 -34 -14.219 1 93.19 83 TYR A CA 1
ATOM 643 C C . TYR A 1 83 ? -8.633 -34.906 -12.992 1 93.19 83 TYR A C 1
ATOM 645 O O . TYR A 1 83 ? -8.648 -36.125 -13.117 1 93.19 83 TYR A O 1
ATOM 653 N N . CYS A 1 84 ? -8.711 -34.281 -11.836 1 94.69 84 CYS A N 1
ATOM 654 C CA . CYS A 1 84 ? -8.898 -35.094 -10.633 1 94.69 84 CYS A CA 1
ATOM 655 C C . CYS A 1 84 ? -10.305 -35.656 -10.578 1 94.69 84 CYS A C 1
ATOM 657 O O . CYS A 1 84 ? -10.578 -36.594 -9.789 1 94.69 84 CYS A O 1
ATOM 659 N N . LEU A 1 85 ? -11.156 -35.125 -11.328 1 92.88 85 LEU A N 1
ATOM 660 C CA . LEU A 1 85 ? -12.516 -35.656 -11.414 1 92.88 85 LEU A CA 1
ATOM 661 C C . LEU A 1 85 ? -12.68 -36.594 -12.602 1 92.88 85 LEU A C 1
ATOM 663 O O . LEU A 1 85 ? -11.758 -36.719 -13.406 1 92.88 85 LEU A O 1
ATOM 667 N N . ASN A 1 86 ? -13.75 -37.375 -12.625 1 91.19 86 ASN A N 1
ATOM 668 C CA . ASN A 1 86 ? -14.125 -38.25 -13.727 1 91.19 86 ASN A CA 1
ATOM 669 C C . ASN A 1 86 ? -15.641 -38.438 -13.805 1 91.19 86 ASN A C 1
ATOM 671 O O . ASN A 1 86 ? -16.375 -37.938 -12.969 1 91.19 86 ASN A O 1
ATOM 675 N N . LYS A 1 87 ? -16.016 -39.094 -14.812 1 85.88 87 LYS A N 1
ATOM 676 C CA . LYS A 1 87 ? -17.438 -39.375 -15 1 85.88 87 LYS A CA 1
ATOM 677 C C . LYS A 1 87 ? -17.75 -40.844 -14.68 1 85.88 87 LYS A C 1
ATOM 679 O O . LYS A 1 87 ? -17.344 -41.75 -15.398 1 85.88 87 LYS A O 1
ATOM 684 N N . ASP A 1 88 ? -18.422 -41 -13.672 1 87.62 88 ASP A N 1
ATOM 685 C CA . ASP A 1 88 ? -18.984 -42.312 -13.297 1 87.62 88 ASP A CA 1
ATOM 686 C C . ASP A 1 88 ? -17.891 -43.25 -12.797 1 87.62 88 ASP A C 1
ATOM 688 O O . ASP A 1 88 ? -18.047 -44.469 -12.867 1 87.62 88 ASP A O 1
ATOM 692 N N . GLY A 1 89 ? -16.781 -42.75 -12.461 1 94.12 89 GLY A N 1
ATOM 693 C CA . GLY A 1 89 ? -15.734 -43.5 -11.789 1 94.12 89 GLY A CA 1
ATOM 694 C C . GLY A 1 89 ? -15.57 -43.094 -10.328 1 94.12 89 GLY A C 1
ATOM 695 O O . GLY A 1 89 ? -16.516 -42.625 -9.695 1 94.12 89 GLY A O 1
ATOM 696 N N . ILE A 1 90 ? -14.383 -43.406 -9.812 1 96.31 90 ILE A N 1
ATOM 697 C CA . ILE A 1 90 ? -14.078 -43.125 -8.414 1 96.31 90 ILE A CA 1
ATOM 698 C C . ILE A 1 90 ? -13.016 -42 -8.352 1 96.31 90 ILE A C 1
ATOM 700 O O . ILE A 1 90 ? -12.047 -42.031 -9.117 1 96.31 90 ILE A O 1
ATOM 704 N N . VAL A 1 91 ? -13.289 -41.031 -7.562 1 96.94 91 VAL A N 1
ATOM 705 C CA . VAL A 1 91 ? -12.25 -40.062 -7.195 1 96.94 91 VAL A CA 1
ATOM 706 C C . VAL A 1 91 ? -11.609 -40.5 -5.871 1 96.94 91 VAL A C 1
ATOM 708 O O . VAL A 1 91 ? -12.297 -40.625 -4.855 1 96.94 91 VAL A O 1
ATOM 711 N N . LEU A 1 92 ? -10.367 -40.781 -5.91 1 98.12 92 LEU A N 1
ATOM 712 C CA . LEU A 1 92 ? -9.586 -41.062 -4.711 1 98.12 92 LEU A CA 1
ATOM 713 C C . LEU A 1 92 ? -9.055 -39.781 -4.094 1 98.12 92 LEU A C 1
ATOM 715 O O . LEU A 1 92 ? -8.141 -39.156 -4.637 1 98.12 92 LEU A O 1
ATOM 719 N N . ASP A 1 93 ? -9.586 -39.344 -2.984 1 96.88 93 ASP A N 1
ATOM 720 C CA . ASP A 1 93 ? -9.18 -38.125 -2.281 1 96.88 93 ASP A CA 1
ATOM 721 C C . ASP A 1 93 ? -8.141 -38.438 -1.212 1 96.88 93 ASP A C 1
ATOM 723 O O . ASP A 1 93 ? -8.438 -39.094 -0.213 1 96.88 93 ASP A O 1
ATOM 727 N N . ILE A 1 94 ? -6.957 -37.875 -1.355 1 96.38 94 ILE A N 1
ATOM 728 C CA . ILE A 1 94 ? -5.875 -38.25 -0.448 1 96.38 94 ILE A CA 1
ATOM 729 C C . ILE A 1 94 ? -5.551 -37.062 0.461 1 96.38 94 ILE A C 1
ATOM 731 O O . ILE A 1 94 ? -4.469 -37 1.054 1 96.38 94 ILE A O 1
ATOM 735 N N . SER A 1 95 ? -6.418 -36.094 0.573 1 91.56 95 SER A N 1
ATOM 736 C CA . SER A 1 95 ? -6.184 -34.812 1.265 1 91.56 95 SER A CA 1
ATOM 737 C C . SER A 1 95 ? -5.898 -35.031 2.746 1 91.56 95 SER A C 1
ATOM 739 O O . SER A 1 95 ? -5.32 -34.188 3.41 1 91.56 95 SER A O 1
ATOM 741 N N . LEU A 1 96 ? -6.223 -36.219 3.295 1 91.5 96 LEU A N 1
ATOM 742 C CA . LEU A 1 96 ? -6.039 -36.469 4.723 1 91.5 96 LEU A CA 1
ATOM 743 C C . LEU A 1 96 ? -4.688 -37.094 5 1 91.5 96 LEU A C 1
ATOM 745 O O . LEU A 1 96 ? -4.262 -37.188 6.156 1 91.5 96 LEU A O 1
ATOM 749 N N . LEU A 1 97 ? -4.016 -37.562 3.973 1 94.31 97 LEU A N 1
ATOM 750 C CA . LEU A 1 97 ? -2.627 -38 4.094 1 94.31 97 LEU A CA 1
ATOM 751 C C . LEU A 1 97 ? -1.677 -36.812 4.016 1 94.31 97 LEU A C 1
ATOM 753 O O . LEU A 1 97 ? -0.957 -36.656 3.029 1 94.31 97 LEU A O 1
ATOM 757 N N . ARG A 1 98 ? -1.532 -36 5.074 1 92.56 98 ARG A N 1
ATOM 758 C CA . ARG A 1 98 ? -0.92 -34.688 4.953 1 92.56 98 ARG A CA 1
ATOM 759 C C . ARG A 1 98 ? 0.146 -34.469 6.02 1 92.56 98 ARG A C 1
ATOM 761 O O . ARG A 1 98 ? 0.466 -33.344 6.371 1 92.56 98 ARG A O 1
ATOM 768 N N . LYS A 1 99 ? 0.644 -35.5 6.586 1 93.94 99 LYS A N 1
ATOM 769 C CA . LYS A 1 99 ? 1.7 -35.375 7.586 1 93.94 99 LYS A CA 1
ATOM 770 C C . LYS A 1 99 ? 2.994 -34.875 6.949 1 93.94 99 LYS A C 1
ATOM 772 O O . LYS A 1 99 ? 3.354 -35.281 5.848 1 93.94 99 LYS A O 1
ATOM 777 N N . VAL A 1 100 ? 3.678 -33.938 7.625 1 93.81 100 VAL A N 1
ATOM 778 C CA . VAL A 1 100 ? 4.957 -33.375 7.199 1 93.81 100 VAL A CA 1
ATOM 779 C C . VAL A 1 100 ? 5.984 -33.531 8.32 1 93.81 100 VAL A C 1
ATOM 781 O O . VAL A 1 100 ? 5.695 -33.219 9.477 1 93.81 100 VAL A O 1
ATOM 784 N N . THR A 1 101 ? 7.133 -34.031 8.039 1 94.56 101 THR A N 1
ATOM 785 C CA . THR A 1 101 ? 8.219 -34.188 9 1 94.56 101 THR A CA 1
ATOM 786 C C . THR A 1 101 ? 9.5 -33.531 8.477 1 94.56 101 THR A C 1
ATOM 788 O O . THR A 1 101 ? 9.891 -33.75 7.332 1 94.56 101 THR A O 1
ATOM 791 N N . ILE A 1 102 ? 10.117 -32.75 9.32 1 93.88 102 ILE A N 1
ATOM 792 C CA . ILE A 1 102 ? 11.328 -32.031 8.945 1 93.88 102 ILE A CA 1
ATOM 793 C C . ILE A 1 102 ? 12.531 -32.625 9.664 1 93.88 102 ILE A C 1
ATOM 795 O O . ILE A 1 102 ? 12.492 -32.844 10.875 1 93.88 102 ILE A O 1
ATOM 799 N N . ASP A 1 103 ? 13.531 -32.938 8.938 1 94.94 103 ASP A N 1
ATOM 800 C CA . ASP A 1 103 ? 14.844 -33.344 9.445 1 94.94 103 ASP A CA 1
ATOM 801 C C . ASP A 1 103 ? 15.859 -32.188 9.289 1 94.94 103 ASP A C 1
ATOM 803 O O . ASP A 1 103 ? 16.5 -32.094 8.25 1 94.94 103 ASP A O 1
ATOM 807 N N . THR A 1 104 ? 16.047 -31.453 10.312 1 90.25 104 THR A N 1
ATOM 808 C CA . THR A 1 104 ? 16.891 -30.266 10.258 1 90.25 104 THR A CA 1
ATOM 809 C C . THR A 1 104 ? 18.375 -30.656 10.172 1 90.25 104 THR A C 1
ATOM 811 O O . THR A 1 104 ? 19.188 -29.906 9.641 1 90.25 104 THR A O 1
ATOM 814 N N . GLU A 1 105 ? 18.703 -31.781 10.734 1 94.5 105 GLU A N 1
ATOM 815 C CA . GLU A 1 105 ? 20.078 -32.25 10.688 1 94.5 105 GLU A CA 1
ATOM 816 C C . GLU A 1 105 ? 20.516 -32.562 9.258 1 94.5 105 GLU A C 1
ATOM 818 O O . GLU A 1 105 ? 21.578 -32.125 8.812 1 94.5 105 GLU A O 1
ATOM 823 N N . ASN A 1 106 ? 19.641 -33.25 8.539 1 95.38 106 ASN A N 1
ATOM 824 C CA . ASN A 1 106 ? 19.969 -33.625 7.168 1 95.38 106 ASN A CA 1
ATOM 825 C C . ASN A 1 106 ? 19.359 -32.656 6.164 1 95.38 106 ASN A C 1
ATOM 827 O O . ASN A 1 106 ? 19.547 -32.812 4.953 1 95.38 106 ASN A O 1
ATOM 831 N N . MET A 1 107 ? 18.656 -31.688 6.641 1 95.5 107 MET A N 1
ATOM 832 C CA . MET A 1 107 ? 18.016 -30.641 5.836 1 95.5 107 MET A CA 1
ATOM 833 C C . MET A 1 107 ? 17.109 -31.25 4.77 1 95.5 107 MET A C 1
ATOM 835 O O . MET A 1 107 ? 17.234 -30.922 3.588 1 95.5 107 MET A O 1
ATOM 839 N N . THR A 1 108 ? 16.203 -32.094 5.219 1 96.06 108 THR A N 1
ATOM 840 C CA . THR A 1 108 ? 15.203 -32.719 4.34 1 96.06 108 THR A CA 1
ATOM 841 C C . THR A 1 108 ? 13.805 -32.594 4.949 1 96.06 108 THR A C 1
ATOM 843 O O . THR A 1 108 ? 13.664 -32.375 6.148 1 96.06 108 THR A O 1
ATOM 846 N N . VAL A 1 109 ? 12.867 -32.688 4.129 1 96.44 109 VAL A N 1
ATOM 847 C CA . VAL A 1 109 ? 11.469 -32.719 4.547 1 96.44 109 VAL A CA 1
ATOM 848 C C . VAL A 1 109 ? 10.75 -33.875 3.902 1 96.44 109 VAL A C 1
ATOM 850 O O . VAL A 1 109 ? 11 -34.219 2.736 1 96.44 109 VAL A O 1
ATOM 853 N N . THR A 1 110 ? 10.023 -34.594 4.672 1 96.75 110 THR A N 1
ATOM 854 C CA . THR A 1 110 ? 9.148 -35.656 4.184 1 96.75 110 THR A CA 1
ATOM 855 C C . THR A 1 110 ? 7.688 -35.219 4.223 1 96.75 110 THR A C 1
ATOM 857 O O . THR A 1 110 ? 7.176 -34.844 5.281 1 96.75 110 THR A O 1
ATOM 860 N N . MET A 1 111 ? 7.09 -35.281 3.059 1 96.81 111 MET A N 1
ATOM 861 C CA . MET A 1 111 ? 5.707 -34.844 2.928 1 96.81 111 MET A CA 1
ATOM 862 C C . MET A 1 111 ? 4.816 -35.938 2.396 1 96.81 111 MET A C 1
ATOM 864 O O . MET A 1 111 ? 5.141 -36.594 1.391 1 96.81 111 MET A O 1
ATOM 868 N N . GLN A 1 112 ? 3.682 -36.125 3.104 1 97 112 GLN A N 1
ATOM 869 C CA . GLN A 1 112 ? 2.682 -37.031 2.535 1 97 112 GLN A CA 1
ATOM 870 C C . GLN A 1 112 ? 1.997 -36.406 1.327 1 97 112 GLN A C 1
ATOM 872 O O . GLN A 1 112 ? 1.934 -35.188 1.214 1 97 112 GLN A O 1
ATOM 877 N N . GLY A 1 113 ? 1.543 -37.25 0.451 1 95.81 113 GLY A N 1
ATOM 878 C CA . GLY A 1 113 ? 1.062 -36.812 -0.852 1 95.81 113 GLY A CA 1
ATOM 879 C C . GLY A 1 113 ? -0.143 -35.906 -0.768 1 95.81 113 GLY A C 1
ATOM 880 O O . GLY A 1 113 ? -0.415 -35.156 -1.698 1 95.81 113 GLY A O 1
ATOM 881 N N . GLY A 1 114 ? -0.826 -35.906 0.3 1 94.81 114 GLY A N 1
ATOM 882 C CA . GLY A 1 114 ? -2.031 -35.094 0.448 1 94.81 114 GLY A CA 1
ATOM 883 C C . GLY A 1 114 ? -1.771 -33.719 1.05 1 94.81 114 GLY A C 1
ATOM 884 O O . GLY A 1 114 ? -2.684 -32.906 1.153 1 94.81 114 GLY A O 1
ATOM 885 N N . ALA A 1 115 ? -0.532 -33.406 1.372 1 92.81 115 ALA A N 1
ATOM 886 C CA . ALA A 1 115 ? -0.185 -32.094 1.961 1 92.81 115 ALA A CA 1
ATOM 887 C C . ALA A 1 115 ? -0.357 -30.984 0.948 1 92.81 115 ALA A C 1
ATOM 889 O O . ALA A 1 115 ? -0.284 -31.203 -0.262 1 92.81 115 ALA A O 1
ATOM 890 N N . ILE A 1 116 ? -0.661 -29.781 1.468 1 87 116 ILE A N 1
ATOM 891 C CA . ILE A 1 116 ? -0.819 -28.594 0.624 1 87 116 ILE A CA 1
ATOM 892 C C . ILE A 1 116 ? 0.196 -27.531 1.031 1 87 116 ILE A C 1
ATOM 894 O O . ILE A 1 116 ? 0.683 -27.531 2.164 1 87 116 ILE A O 1
ATOM 898 N N . TRP A 1 117 ? 0.427 -26.688 0.096 1 81.31 117 TRP A N 1
ATOM 899 C CA . TRP A 1 117 ? 1.327 -25.578 0.37 1 81.31 117 TRP A CA 1
ATOM 900 C C . TRP A 1 117 ? 0.598 -24.453 1.109 1 81.31 117 TRP A C 1
ATOM 902 O O . TRP A 1 117 ? -0.503 -24.062 0.72 1 81.31 117 TRP A O 1
ATOM 912 N N . LYS A 1 118 ? 1.146 -23.891 2.162 1 69.06 118 LYS A N 1
ATOM 913 C CA . LYS A 1 118 ? 0.535 -22.828 2.955 1 69.06 118 LYS A CA 1
ATOM 914 C C . LYS A 1 118 ? 0.433 -21.531 2.152 1 69.06 118 LYS A C 1
ATOM 916 O O . LYS A 1 118 ? -0.541 -20.797 2.287 1 69.06 118 LYS A O 1
ATOM 921 N N . ASP A 1 119 ? 1.411 -21.375 1.353 1 60.31 119 ASP A N 1
ATOM 922 C CA . ASP A 1 119 ? 1.489 -20.109 0.622 1 60.31 119 ASP A CA 1
ATOM 923 C C . ASP A 1 119 ? 0.572 -20.125 -0.599 1 60.31 119 ASP A C 1
ATOM 925 O O . ASP A 1 119 ? 0.345 -19.094 -1.225 1 60.31 119 ASP A O 1
ATOM 929 N N . CYS A 1 120 ? 0.145 -21.141 -1.047 1 65.75 120 CYS A N 1
ATOM 930 C CA . CYS A 1 120 ? -0.781 -21.281 -2.166 1 65.75 120 CYS A CA 1
ATOM 931 C C . CYS A 1 120 ? -1.917 -22.234 -1.827 1 65.75 120 CYS A C 1
ATOM 933 O O . CYS A 1 120 ? -1.885 -23.406 -2.215 1 65.75 120 CYS A O 1
ATOM 935 N N . PRO A 1 121 ? -2.934 -21.625 -1.289 1 68.38 121 PRO A N 1
ATOM 936 C CA . PRO A 1 121 ? -3.982 -22.531 -0.806 1 68.38 121 PRO A CA 1
ATOM 937 C C . PRO A 1 121 ? -4.547 -23.422 -1.91 1 68.38 121 PRO A C 1
ATOM 939 O O . PRO A 1 121 ? -4.617 -23 -3.068 1 68.38 121 PRO A O 1
ATOM 942 N N . THR A 1 122 ? -4.66 -24.703 -1.731 1 75.31 122 THR A N 1
ATOM 943 C CA . THR A 1 122 ? -5.266 -25.781 -2.514 1 75.31 122 THR A CA 1
ATOM 944 C C . THR A 1 122 ? -4.246 -26.391 -3.463 1 75.31 122 THR A C 1
ATOM 946 O O . THR A 1 122 ? -4.547 -27.375 -4.148 1 75.31 122 THR A O 1
ATOM 949 N N . VAL A 1 123 ? -3.059 -25.734 -3.541 1 84.81 123 VAL A N 1
ATOM 950 C CA . VAL A 1 123 ? -2.035 -26.391 -4.344 1 84.81 123 VAL A CA 1
ATOM 951 C C . VAL A 1 123 ? -1.411 -27.547 -3.549 1 84.81 123 VAL A C 1
ATOM 953 O O . VAL A 1 123 ? -0.786 -27.312 -2.51 1 84.81 123 VAL A O 1
ATOM 956 N N . GLY A 1 124 ? -1.581 -28.703 -4.027 1 91.56 124 GLY A N 1
ATOM 957 C CA . GLY A 1 124 ? -1.036 -29.891 -3.379 1 91.56 124 GLY A CA 1
ATOM 958 C C . GLY A 1 124 ? 0.447 -30.078 -3.635 1 91.56 124 GLY A C 1
ATOM 959 O O . GLY A 1 124 ? 0.938 -29.781 -4.723 1 91.56 124 GLY A O 1
ATOM 960 N N . VAL A 1 125 ? 1.092 -30.672 -2.66 1 93.62 125 VAL A N 1
ATOM 961 C CA . VAL A 1 125 ? 2.527 -30.906 -2.797 1 93.62 125 VAL A CA 1
ATOM 962 C C . VAL A 1 125 ? 2.785 -31.906 -3.924 1 93.62 125 VAL A C 1
ATOM 964 O O . VAL A 1 125 ? 3.758 -31.781 -4.668 1 93.62 125 VAL A O 1
ATOM 967 N N . SER A 1 126 ? 1.906 -32.906 -4.031 1 95.88 126 SER A N 1
ATOM 968 C CA . SER A 1 126 ? 2.109 -33.938 -5.047 1 95.88 126 SER A CA 1
ATOM 969 C C . SER A 1 126 ? 1.943 -33.375 -6.453 1 95.88 126 SER A C 1
ATOM 971 O O . SER A 1 126 ? 2.891 -33.375 -7.242 1 95.88 126 SER A O 1
ATOM 973 N N . GLY A 1 127 ? 0.715 -32.812 -6.727 1 95.62 127 GLY A N 1
ATOM 974 C CA . GLY A 1 127 ? 0.474 -32.25 -8.055 1 95.62 127 GLY A CA 1
ATOM 975 C C . GLY A 1 127 ? 1.486 -31.203 -8.461 1 95.62 127 GLY A C 1
ATOM 976 O O . GLY A 1 127 ? 1.974 -31.219 -9.594 1 95.62 127 GLY A O 1
ATOM 977 N N . PHE A 1 128 ? 1.854 -30.359 -7.57 1 94.56 128 PHE A N 1
ATOM 978 C CA . PHE A 1 128 ? 2.83 -29.297 -7.797 1 94.56 128 PHE A CA 1
ATOM 979 C C . PHE A 1 128 ? 4.172 -29.891 -8.227 1 94.56 128 PHE A C 1
ATOM 981 O O . PHE A 1 128 ? 4.754 -29.453 -9.227 1 94.56 128 PHE A O 1
ATOM 988 N N . THR A 1 129 ? 4.625 -30.859 -7.48 1 96.94 129 THR A N 1
ATOM 989 C CA . THR A 1 129 ? 5.949 -31.422 -7.684 1 96.94 129 THR A CA 1
ATOM 990 C C . THR A 1 129 ? 5.98 -32.281 -8.953 1 96.94 129 THR A C 1
ATOM 992 O O . THR A 1 129 ? 6.883 -32.156 -9.773 1 96.94 129 THR A O 1
ATOM 995 N N . LEU A 1 130 ? 4.973 -33.062 -9.164 1 98.19 130 LEU A N 1
ATOM 996 C CA . LEU A 1 130 ? 4.938 -34 -10.281 1 98.19 130 LEU A CA 1
ATOM 997 C C . LEU A 1 130 ? 4.91 -33.25 -11.609 1 98.19 130 LEU A C 1
ATOM 999 O O . LEU A 1 130 ? 5.316 -33.781 -12.641 1 98.19 130 LEU A O 1
ATOM 1003 N N . GLY A 1 131 ? 4.422 -32 -11.562 1 97.56 131 GLY A N 1
ATOM 1004 C CA . GLY A 1 131 ? 4.371 -31.188 -12.773 1 97.56 131 GLY A CA 1
ATOM 1005 C C . GLY A 1 131 ? 5.605 -30.328 -12.969 1 97.56 131 GLY A C 1
ATOM 1006 O O . GLY A 1 131 ? 5.699 -29.578 -13.945 1 97.56 131 GLY A O 1
ATOM 1007 N N . GLY A 1 132 ? 6.578 -30.422 -12.133 1 96.94 132 GLY A N 1
ATOM 1008 C CA . GLY A 1 132 ? 7.797 -29.625 -12.18 1 96.94 132 GLY A CA 1
ATOM 1009 C C . GLY A 1 132 ? 8.039 -28.828 -10.914 1 96.94 132 GLY A C 1
ATOM 1010 O O . GLY A 1 132 ? 9.078 -28.984 -10.266 1 96.94 132 GLY A O 1
ATOM 1011 N N . GLY A 1 133 ? 7.086 -27.969 -10.602 1 96.38 133 GLY A N 1
ATOM 1012 C CA . GLY A 1 133 ? 7.137 -27.25 -9.344 1 96.38 133 GLY A CA 1
ATOM 1013 C C . GLY A 1 133 ? 7.914 -25.938 -9.438 1 96.38 133 GLY A C 1
ATOM 1014 O O . GLY A 1 133 ? 8.984 -25.812 -8.828 1 96.38 133 GLY A O 1
ATOM 1015 N N . LEU A 1 134 ? 7.344 -24.969 -10.078 1 95.38 134 LEU A N 1
ATOM 1016 C CA . LEU A 1 134 ? 7.938 -23.641 -10.18 1 95.38 134 LEU A CA 1
ATOM 1017 C C . LEU A 1 134 ? 7.57 -22.797 -8.969 1 95.38 134 LEU A C 1
ATOM 1019 O O . LEU A 1 134 ? 6.391 -22.672 -8.625 1 95.38 134 LEU A O 1
ATOM 1023 N N . SER A 1 135 ? 8.578 -22.281 -8.312 1 92.31 135 SER A N 1
ATOM 1024 C CA . SER A 1 135 ? 8.383 -21.453 -7.121 1 92.31 135 SER A CA 1
ATOM 1025 C C . SER A 1 135 ? 9.078 -20.109 -7.266 1 92.31 135 SER A C 1
ATOM 1027 O O . SER A 1 135 ? 9.875 -19.906 -8.188 1 92.31 135 SER A O 1
ATOM 1029 N N . PRO A 1 136 ? 8.82 -19.203 -6.371 1 90.94 136 PRO A N 1
ATOM 1030 C CA . PRO A 1 136 ? 9.469 -17.891 -6.41 1 90.94 136 PRO A CA 1
ATOM 1031 C C . PRO A 1 136 ? 10.992 -17.984 -6.301 1 90.94 136 PRO A C 1
ATOM 1033 O O . PRO A 1 136 ? 11.695 -17.062 -6.738 1 90.94 136 PRO A O 1
ATOM 1036 N N . PHE A 1 137 ? 11.5 -19.125 -5.801 1 94.38 137 PHE A N 1
ATOM 1037 C CA . PHE A 1 137 ? 12.938 -19.219 -5.594 1 94.38 137 PHE A CA 1
ATOM 1038 C C . PHE A 1 137 ? 13.539 -20.297 -6.5 1 94.38 137 PHE A C 1
ATOM 1040 O O . PHE A 1 137 ? 14.672 -20.719 -6.289 1 94.38 137 PHE A O 1
ATOM 1047 N N . SER A 1 138 ? 12.766 -20.688 -7.469 1 96.88 138 SER A N 1
ATOM 1048 C CA . SER A 1 138 ? 13.242 -21.719 -8.383 1 96.88 138 SER A CA 1
ATOM 1049 C C . SER A 1 138 ? 14.484 -21.25 -9.133 1 96.88 138 SER A C 1
ATOM 1051 O O . SER A 1 138 ? 15.367 -22.062 -9.438 1 96.88 138 SER A O 1
ATOM 1053 N N . ARG A 1 139 ? 14.594 -19.953 -9.406 1 97.75 139 ARG A N 1
ATOM 1054 C CA . ARG A 1 139 ? 15.781 -19.453 -10.094 1 97.75 139 ARG A CA 1
ATOM 1055 C C . ARG A 1 139 ? 17.031 -19.641 -9.234 1 97.75 139 ARG A C 1
ATOM 1057 O O . ARG A 1 139 ? 18.141 -19.781 -9.75 1 97.75 139 ARG A O 1
ATOM 1064 N N . SER A 1 140 ? 16.844 -19.641 -7.91 1 96.69 140 SER A N 1
ATOM 1065 C CA . SER A 1 140 ? 17.953 -19.797 -6.977 1 96.69 140 SER A CA 1
ATOM 1066 C C . SER A 1 140 ? 18.25 -21.281 -6.723 1 96.69 140 SER A C 1
ATOM 1068 O O . SER A 1 140 ? 19.406 -21.672 -6.547 1 96.69 140 SER A O 1
ATOM 1070 N N . TYR A 1 141 ? 17.172 -22.141 -6.758 1 96.75 141 TYR A N 1
ATOM 1071 C CA . TYR A 1 141 ? 17.375 -23.453 -6.168 1 96.75 141 TYR A CA 1
ATOM 1072 C C . TYR A 1 141 ? 16.859 -24.562 -7.094 1 96.75 141 TYR A C 1
ATOM 1074 O O . TYR A 1 141 ? 16.938 -25.75 -6.766 1 96.75 141 TYR A O 1
ATOM 1082 N N . GLY A 1 142 ? 16.312 -24.188 -8.219 1 97.25 142 GLY A N 1
ATOM 1083 C CA . GLY A 1 142 ? 15.766 -25.156 -9.156 1 97.25 142 GLY A CA 1
ATOM 1084 C C . GLY A 1 142 ? 14.281 -25.391 -8.961 1 97.25 142 GLY A C 1
ATOM 1085 O O . GLY A 1 142 ? 13.664 -24.828 -8.062 1 97.25 142 GLY A O 1
ATOM 1086 N N . LEU A 1 143 ? 13.773 -26.234 -9.844 1 97.75 143 LEU A N 1
ATOM 1087 C CA . LEU A 1 143 ? 12.367 -26.609 -9.742 1 97.75 143 LEU A CA 1
ATOM 1088 C C . LEU A 1 143 ? 12.133 -27.516 -8.531 1 97.75 143 LEU A C 1
ATOM 1090 O O . LEU A 1 143 ? 13.086 -28.031 -7.949 1 97.75 143 LEU A O 1
ATOM 1094 N N . GLY A 1 144 ? 10.867 -27.641 -8.141 1 97.06 144 GLY A N 1
ATOM 1095 C CA . GLY A 1 144 ? 10.531 -28.578 -7.078 1 97.06 144 GLY A CA 1
ATOM 1096 C C . GLY A 1 144 ? 11.102 -29.953 -7.297 1 97.06 144 GLY A C 1
ATOM 1097 O O . GLY A 1 144 ? 11.648 -30.562 -6.375 1 97.06 144 GLY A O 1
ATOM 1098 N N . VAL A 1 145 ? 11.102 -30.453 -8.492 1 97.81 145 VAL A N 1
ATOM 1099 C CA . VAL A 1 145 ? 11.531 -31.797 -8.828 1 97.81 145 VAL A CA 1
ATOM 1100 C C . VAL A 1 145 ? 13.047 -31.922 -8.664 1 97.81 145 VAL A C 1
ATOM 1102 O O . VAL A 1 145 ? 13.57 -33.031 -8.508 1 97.81 145 VAL A O 1
ATOM 1105 N N . ASP A 1 146 ? 13.734 -30.797 -8.719 1 97.62 146 ASP A N 1
ATOM 1106 C CA . ASP A 1 146 ? 15.188 -30.828 -8.617 1 97.62 146 ASP A CA 1
ATOM 1107 C C . ASP A 1 146 ? 15.633 -31.062 -7.176 1 97.62 146 ASP A C 1
ATOM 1109 O O . ASP A 1 146 ? 16.781 -31.438 -6.93 1 97.62 146 ASP A O 1
ATOM 1113 N N . SER A 1 147 ? 14.727 -30.859 -6.25 1 97 147 SER A N 1
ATOM 1114 C CA . SER A 1 147 ? 15.047 -31.016 -4.84 1 97 147 SER A CA 1
ATOM 1115 C C . SER A 1 147 ? 14.57 -32.375 -4.312 1 97 147 SER A C 1
ATOM 1117 O O . SER A 1 147 ? 14.852 -32.719 -3.17 1 97 147 SER A O 1
ATOM 1119 N N . VAL A 1 148 ? 13.875 -33.156 -5.105 1 98.31 148 VAL A N 1
ATOM 1120 C CA . VAL A 1 148 ? 13.297 -34.406 -4.656 1 98.31 148 VAL A CA 1
ATOM 1121 C C . VAL A 1 148 ? 14.383 -35.469 -4.566 1 98.31 148 VAL A C 1
ATOM 1123 O O . VAL A 1 148 ? 15.172 -35.656 -5.5 1 98.31 148 VAL A O 1
ATOM 1126 N N . LEU A 1 149 ? 14.391 -36.156 -3.473 1 98.12 149 LEU A N 1
ATOM 1127 C CA . LEU A 1 149 ? 15.383 -37.188 -3.234 1 98.12 149 LEU A CA 1
ATOM 1128 C C . LEU A 1 149 ? 14.758 -38.594 -3.406 1 98.12 149 LEU A C 1
ATOM 1130 O O . LEU A 1 149 ? 15.438 -39.531 -3.799 1 98.12 149 LEU A O 1
ATOM 1134 N N . GLU A 1 150 ? 13.523 -38.625 -3.033 1 98.31 150 GLU A N 1
ATOM 1135 C CA . GLU A 1 150 ? 12.828 -39.906 -2.979 1 98.31 150 GLU A CA 1
ATOM 1136 C C . GLU A 1 150 ? 11.312 -39.719 -3.057 1 98.31 150 GLU A C 1
ATOM 1138 O O . GLU A 1 150 ? 10.781 -38.719 -2.555 1 98.31 150 GLU A O 1
ATOM 1143 N N . MET A 1 151 ? 10.688 -40.688 -3.773 1 98.62 151 MET A N 1
ATOM 1144 C CA . MET A 1 151 ? 9.227 -40.75 -3.766 1 98.62 151 MET A CA 1
ATOM 1145 C C . MET A 1 151 ? 8.719 -42.156 -3.539 1 98.62 151 MET A C 1
ATOM 1147 O O . MET A 1 151 ? 9.344 -43.125 -3.984 1 98.62 151 MET A O 1
ATOM 1151 N N . THR A 1 152 ? 7.641 -42.219 -2.801 1 98.75 152 THR A N 1
ATOM 1152 C CA . THR A 1 152 ? 6.914 -43.469 -2.658 1 98.75 152 THR A CA 1
ATOM 1153 C C . THR A 1 152 ? 5.547 -43.406 -3.33 1 98.75 152 THR A C 1
ATOM 1155 O O . THR A 1 152 ? 4.785 -42.469 -3.084 1 98.75 152 THR A O 1
ATOM 1158 N N . ILE A 1 153 ? 5.246 -44.375 -4.184 1 98.25 153 ILE A N 1
ATOM 1159 C CA . ILE A 1 153 ? 3.975 -44.375 -4.895 1 98.25 153 ILE A CA 1
ATOM 1160 C C . ILE A 1 153 ? 3.281 -45.719 -4.746 1 98.25 153 ILE A C 1
ATOM 1162 O O . ILE A 1 153 ? 3.928 -46.719 -4.457 1 98.25 153 ILE A O 1
ATOM 1166 N N . VAL A 1 154 ? 1.963 -45.719 -4.832 1 98.69 154 VAL A N 1
ATOM 1167 C CA . VAL A 1 154 ? 1.168 -46.938 -5.027 1 98.69 154 VAL A CA 1
ATOM 1168 C C . VAL A 1 154 ? 0.856 -47.125 -6.512 1 98.69 154 VAL A C 1
ATOM 1170 O O . VAL A 1 154 ? 0.234 -46.25 -7.129 1 98.69 154 VAL A O 1
ATOM 1173 N N . THR A 1 155 ? 1.301 -48.188 -7.117 1 98 155 THR A N 1
ATOM 1174 C CA . THR A 1 155 ? 1.193 -48.406 -8.555 1 98 155 THR A CA 1
ATOM 1175 C C . THR A 1 155 ? -0.184 -48.969 -8.914 1 98 155 THR A C 1
ATOM 1177 O O . THR A 1 155 ? -1.009 -49.219 -8.031 1 98 155 THR A O 1
ATOM 1180 N N . ALA A 1 156 ? -0.388 -49.188 -10.219 1 96.38 156 ALA A N 1
ATOM 1181 C CA . ALA A 1 156 ? -1.654 -49.719 -10.711 1 96.38 156 ALA A CA 1
ATOM 1182 C C . ALA A 1 156 ? -1.885 -51.125 -10.195 1 96.38 156 ALA A C 1
ATOM 1184 O O . ALA A 1 156 ? -3.029 -51.562 -10.047 1 96.38 156 ALA A O 1
ATOM 1185 N N . SER A 1 157 ? -0.816 -51.844 -9.898 1 96.06 157 SER A N 1
ATOM 1186 C CA . SER A 1 157 ? -0.93 -53.219 -9.383 1 96.06 157 SER A CA 1
ATOM 1187 C C . SER A 1 157 ? -1.211 -53.219 -7.887 1 96.06 157 SER A C 1
ATOM 1189 O O . SER A 1 157 ? -1.48 -54.281 -7.301 1 96.06 157 SER A O 1
ATOM 1191 N N . GLY A 1 158 ? -1.156 -52 -7.281 1 97.06 158 GLY A N 1
ATOM 1192 C CA . GLY A 1 158 ? -1.378 -51.906 -5.848 1 97.06 158 GLY A CA 1
ATOM 1193 C C . GLY A 1 158 ? -0.1 -52 -5.035 1 97.06 158 GLY A C 1
ATOM 1194 O O . GLY A 1 158 ? -0.134 -51.969 -3.805 1 97.06 158 GLY A O 1
ATOM 1195 N N . ASP A 1 159 ? 1.006 -52.125 -5.688 1 97.88 159 ASP A N 1
ATOM 1196 C CA . ASP A 1 159 ? 2.285 -52.25 -4.996 1 97.88 159 ASP A CA 1
ATOM 1197 C C . ASP A 1 159 ? 2.756 -50.906 -4.484 1 97.88 159 ASP A C 1
ATOM 1199 O O . ASP A 1 159 ? 2.568 -49.875 -5.148 1 97.88 159 ASP A O 1
ATOM 1203 N N . ILE A 1 160 ? 3.344 -50.938 -3.312 1 98.44 160 ILE A N 1
ATOM 1204 C CA . ILE A 1 160 ? 4.023 -49.781 -2.779 1 98.44 160 ILE A CA 1
ATOM 1205 C C . ILE A 1 160 ? 5.484 -49.781 -3.223 1 98.44 160 ILE A C 1
ATOM 1207 O O . ILE A 1 160 ? 6.242 -50.688 -2.883 1 98.44 160 ILE A O 1
ATOM 1211 N N . VAL A 1 161 ? 5.887 -48.75 -3.977 1 98.38 161 VAL A N 1
ATOM 1212 C CA . VAL A 1 161 ? 7.227 -48.719 -4.555 1 98.38 161 VAL A CA 1
ATOM 1213 C C . VAL A 1 161 ? 7.91 -47.406 -4.164 1 98.38 161 VAL A C 1
ATOM 1215 O O . VAL A 1 161 ? 7.336 -46.312 -4.324 1 98.38 161 VAL A O 1
ATOM 1218 N N . THR A 1 162 ? 9.094 -47.531 -3.576 1 98.56 162 THR A N 1
ATOM 1219 C CA . THR A 1 162 ? 9.93 -46.344 -3.307 1 98.56 162 THR A CA 1
ATOM 1220 C C . THR A 1 162 ? 11.023 -46.219 -4.363 1 98.56 162 THR A C 1
ATOM 1222 O O . THR A 1 162 ? 11.711 -47.188 -4.68 1 98.56 162 THR A O 1
ATOM 1225 N N . VAL A 1 163 ? 11.117 -45 -4.926 1 98.56 163 VAL A N 1
ATOM 1226 C CA . VAL A 1 163 ? 12.055 -44.781 -6.02 1 98.56 163 VAL A CA 1
ATOM 1227 C C . VAL A 1 163 ? 12.984 -43.625 -5.68 1 98.56 163 VAL A C 1
ATOM 1229 O O . VAL A 1 163 ? 12.586 -42.688 -4.984 1 98.56 163 VAL A O 1
ATOM 1232 N N . LYS A 1 164 ? 14.18 -43.656 -6.137 1 97.62 164 LYS A N 1
ATOM 1233 C CA . LYS A 1 164 ? 15.195 -42.625 -5.934 1 97.62 164 LYS A CA 1
ATOM 1234 C C . LYS A 1 164 ? 16.188 -42.594 -7.094 1 97.62 164 LYS A C 1
ATOM 1236 O O . LYS A 1 164 ? 16.172 -43.469 -7.953 1 97.62 164 LYS A O 1
ATOM 1241 N N . HIS A 1 165 ? 17 -41.625 -7.102 1 93.56 165 HIS A N 1
ATOM 1242 C CA . HIS A 1 165 ? 17.922 -41.375 -8.211 1 93.56 165 HIS A CA 1
ATOM 1243 C C . HIS A 1 165 ? 18.953 -42.5 -8.336 1 93.56 165 HIS A C 1
ATOM 1245 O O . HIS A 1 165 ? 19.312 -42.906 -9.445 1 93.56 165 HIS A O 1
ATOM 1251 N N . ASN A 1 166 ? 19.406 -43 -7.258 1 93.25 166 ASN A N 1
ATOM 1252 C CA . ASN A 1 166 ? 20.5 -44 -7.273 1 93.25 166 ASN A CA 1
ATOM 1253 C C . ASN A 1 166 ? 19.984 -45.406 -7.031 1 93.25 166 ASN A C 1
ATOM 1255 O O . ASN A 1 166 ? 20.703 -46.25 -6.484 1 93.25 166 ASN A O 1
ATOM 1259 N N . ASP A 1 167 ? 18.781 -45.562 -7.453 1 95.38 167 ASP A N 1
ATOM 1260 C CA . ASP A 1 167 ? 18.234 -46.938 -7.324 1 95.38 167 ASP A CA 1
ATOM 1261 C C . ASP A 1 167 ? 19.047 -47.906 -8.156 1 95.38 167 ASP A C 1
ATOM 1263 O O . ASP A 1 167 ? 19.531 -47.594 -9.234 1 95.38 167 ASP A O 1
ATOM 1267 N N . THR A 1 168 ? 19.219 -49.156 -7.695 1 95.19 168 THR A N 1
ATOM 1268 C CA . THR A 1 168 ? 19.938 -50.219 -8.438 1 95.19 168 THR A CA 1
ATOM 1269 C C . THR A 1 168 ? 19.031 -50.844 -9.469 1 95.19 168 THR A C 1
ATOM 1271 O O . THR A 1 168 ? 19.5 -51.438 -10.438 1 95.19 168 THR A O 1
ATOM 1274 N N . ASP A 1 169 ? 17.75 -50.781 -9.328 1 97.12 169 ASP A N 1
ATOM 1275 C CA . ASP A 1 169 ? 16.75 -51.25 -10.273 1 97.12 169 ASP A CA 1
ATOM 1276 C C . ASP A 1 169 ? 16.469 -50.219 -11.352 1 97.12 169 ASP A C 1
ATOM 1278 O O . ASP A 1 169 ? 15.953 -49.125 -11.055 1 97.12 169 ASP A O 1
ATOM 1282 N N . GLN A 1 170 ? 16.75 -50.594 -12.609 1 96.81 170 GLN A N 1
ATOM 1283 C CA . GLN A 1 170 ? 16.609 -49.625 -13.711 1 96.81 170 GLN A CA 1
ATOM 1284 C C . GLN A 1 170 ? 15.156 -49.188 -13.867 1 96.81 170 GLN A C 1
ATOM 1286 O O . GLN A 1 170 ? 14.883 -48.031 -14.211 1 96.81 170 GLN A O 1
ATOM 1291 N N . ASP A 1 171 ? 14.242 -50.125 -13.688 1 97.38 171 ASP A N 1
ATOM 1292 C CA . ASP A 1 171 ? 12.828 -49.781 -13.797 1 97.38 171 ASP A CA 1
ATOM 1293 C C . ASP A 1 171 ? 12.43 -48.719 -12.75 1 97.38 171 ASP A C 1
ATOM 1295 O O . ASP A 1 171 ? 11.648 -47.812 -13.039 1 97.38 171 ASP A O 1
ATOM 1299 N N . LYS A 1 172 ? 12.992 -48.844 -11.617 1 98.12 172 LYS A N 1
ATOM 1300 C CA . LYS A 1 172 ? 12.719 -47.875 -10.555 1 98.12 172 LYS A CA 1
ATOM 1301 C C . LYS A 1 172 ? 13.367 -46.531 -10.859 1 98.12 172 LYS A C 1
ATOM 1303 O O . LYS A 1 172 ? 12.789 -45.469 -10.594 1 98.12 172 LYS A O 1
ATOM 1308 N N . LYS A 1 173 ? 14.531 -46.562 -11.406 1 98 173 LYS A N 1
ATOM 1309 C CA . LYS A 1 173 ? 15.195 -45.344 -11.82 1 98 173 LYS A CA 1
ATOM 1310 C C . LYS A 1 173 ? 14.375 -44.594 -12.875 1 98 173 LYS A C 1
ATOM 1312 O O . LYS A 1 173 ? 14.242 -43.375 -12.828 1 98 173 LYS A O 1
ATOM 1317 N N . ASP A 1 174 ? 13.867 -45.406 -13.805 1 98.06 174 ASP A N 1
ATOM 1318 C CA . ASP A 1 174 ? 13.047 -44.844 -14.867 1 98.06 174 ASP A CA 1
ATOM 1319 C C . ASP A 1 174 ? 11.766 -44.219 -14.305 1 98.06 174 ASP A C 1
ATOM 1321 O O . ASP A 1 174 ? 11.336 -43.156 -14.75 1 98.06 174 ASP A O 1
ATOM 1325 N N . LEU A 1 175 ? 11.188 -44.875 -13.367 1 98.5 175 LEU A N 1
ATOM 1326 C CA . LEU A 1 175 ? 9.969 -44.375 -12.75 1 98.5 175 LEU A CA 1
ATOM 1327 C C . LEU A 1 175 ? 10.25 -43.062 -12 1 98.5 175 LEU A C 1
ATOM 1329 O O . LEU A 1 175 ? 9.469 -42.125 -12.062 1 98.5 175 LEU A O 1
ATOM 1333 N N . PHE A 1 176 ? 11.398 -43.031 -11.281 1 98.62 176 PHE A N 1
ATOM 1334 C CA . PHE A 1 176 ? 11.789 -41.812 -10.586 1 98.62 176 PHE A CA 1
ATOM 1335 C C . PHE A 1 176 ? 11.953 -40.656 -11.57 1 98.62 176 PHE A C 1
ATOM 1337 O O . PHE A 1 176 ? 11.5 -39.531 -11.305 1 98.62 176 PHE A O 1
ATOM 1344 N N . TRP A 1 177 ? 12.586 -40.938 -12.695 1 98.62 177 TRP A N 1
ATOM 1345 C CA . TRP A 1 177 ? 12.734 -39.969 -13.758 1 98.62 177 TRP A CA 1
ATOM 1346 C C . TRP A 1 177 ? 11.375 -39.469 -14.234 1 98.62 177 TRP A C 1
ATOM 1348 O O . TRP A 1 177 ? 11.156 -38.25 -14.336 1 98.62 177 TRP A O 1
ATOM 1358 N N . ALA A 1 178 ? 10.445 -40.344 -14.477 1 98.75 178 ALA A N 1
ATOM 1359 C CA . ALA A 1 178 ? 9.125 -40.031 -15.016 1 98.75 178 ALA A CA 1
ATOM 1360 C C . ALA A 1 178 ? 8.328 -39.156 -14.031 1 98.75 178 ALA A C 1
ATOM 1362 O O . ALA A 1 178 ? 7.598 -38.25 -14.438 1 98.75 178 ALA A O 1
ATOM 1363 N N . LEU A 1 179 ? 8.523 -39.406 -12.758 1 98.69 179 LEU A N 1
ATOM 1364 C CA . LEU A 1 179 ? 7.77 -38.719 -11.719 1 98.69 179 LEU A CA 1
ATOM 1365 C C . LEU A 1 179 ? 8.273 -37.281 -11.555 1 98.69 179 LEU A C 1
ATOM 1367 O O . LEU A 1 179 ? 7.602 -36.438 -10.93 1 98.69 179 LEU A O 1
ATOM 1371 N N . ARG A 1 180 ? 9.375 -36.969 -12.039 1 98.56 180 ARG A N 1
ATOM 1372 C CA . ARG A 1 180 ? 9.953 -35.656 -11.922 1 98.56 180 ARG A CA 1
ATOM 1373 C C . ARG A 1 180 ? 9.656 -34.812 -13.164 1 98.56 180 ARG A C 1
ATOM 1375 O O . ARG A 1 180 ? 10.578 -34.25 -13.781 1 98.56 180 ARG A O 1
ATOM 1382 N N . GLY A 1 181 ? 8.383 -34.625 -13.391 1 98.06 181 GLY A N 1
ATOM 1383 C CA . GLY A 1 181 ? 7.961 -33.812 -14.508 1 98.06 181 GLY A CA 1
ATOM 1384 C C . GLY A 1 181 ? 6.949 -34.469 -15.414 1 98.06 181 GLY A C 1
ATOM 1385 O O . GLY A 1 181 ? 6.453 -33.875 -16.359 1 98.06 181 GLY A O 1
ATOM 1386 N N . GLY A 1 182 ? 6.594 -35.688 -15.125 1 97.25 182 GLY A N 1
ATOM 1387 C CA . GLY A 1 182 ? 5.664 -36.438 -15.945 1 97.25 182 GLY A CA 1
ATOM 1388 C C . GLY A 1 182 ? 4.211 -36.156 -15.602 1 97.25 182 GLY A C 1
ATOM 1389 O O . GLY A 1 182 ? 3.305 -36.688 -16.25 1 97.25 182 GLY A O 1
ATOM 1390 N N . GLY A 1 183 ? 3.98 -35.375 -14.648 1 94.56 183 GLY A N 1
ATOM 1391 C CA . GLY A 1 183 ? 2.627 -34.938 -14.328 1 94.56 183 GLY A CA 1
ATOM 1392 C C . GLY A 1 183 ? 1.91 -35.875 -13.383 1 94.56 183 GLY A C 1
ATOM 1393 O O . GLY A 1 183 ? 2.248 -37.062 -13.305 1 94.56 183 GLY A O 1
ATOM 1394 N N . GLY A 1 184 ? 0.915 -35.344 -12.773 1 93.19 184 GLY A N 1
ATOM 1395 C CA . GLY A 1 184 ? 0.096 -36.125 -11.875 1 93.19 184 GLY A CA 1
ATOM 1396 C C . GLY A 1 184 ? -0.883 -37.031 -12.602 1 93.19 184 GLY A C 1
ATOM 1397 O O . GLY A 1 184 ? -1.286 -36.75 -13.727 1 93.19 184 GLY A O 1
ATOM 1398 N N . GLY A 1 185 ? -1.222 -38.156 -11.945 1 94.5 185 GLY A N 1
ATOM 1399 C CA . GLY A 1 185 ? -2.281 -39.031 -12.43 1 94.5 185 GLY A CA 1
ATOM 1400 C C . GLY A 1 185 ? -1.814 -40 -13.492 1 94.5 185 GLY A C 1
ATOM 1401 O O . GLY A 1 185 ? -2.629 -40.688 -14.117 1 94.5 185 GLY A O 1
ATOM 1402 N N . ASN A 1 186 ? -0.543 -40.156 -13.695 1 96.69 186 ASN A N 1
ATOM 1403 C CA . ASN A 1 186 ? -0.081 -40.938 -14.828 1 96.69 186 ASN A CA 1
ATOM 1404 C C . ASN A 1 186 ? 0.54 -42.25 -14.383 1 96.69 186 ASN A C 1
ATOM 1406 O O . ASN A 1 186 ? 0.493 -43.25 -15.109 1 96.69 186 ASN A O 1
ATOM 1410 N N . PHE A 1 187 ? 1.113 -42.344 -13.156 1 97.75 187 PHE A N 1
ATOM 1411 C CA . PHE A 1 187 ? 1.96 -43.469 -12.867 1 97.75 187 PHE A CA 1
ATOM 1412 C C . PHE A 1 187 ? 1.56 -44.125 -11.547 1 97.75 187 PHE A C 1
ATOM 1414 O O . PHE A 1 187 ? 2.094 -45.188 -11.18 1 97.75 187 PHE A O 1
ATOM 1421 N N . GLY A 1 188 ? 0.716 -43.531 -10.844 1 98 188 GLY A N 1
ATOM 1422 C CA . GLY A 1 188 ? 0.287 -44.031 -9.547 1 98 188 GLY A CA 1
ATOM 1423 C C . GLY A 1 188 ? -0.105 -42.938 -8.578 1 98 188 GLY A C 1
ATOM 1424 O O . GLY A 1 188 ? -0.297 -41.781 -8.977 1 98 188 GLY A O 1
ATOM 1425 N N . VAL A 1 189 ? -0.328 -43.312 -7.316 1 98.62 189 VAL A N 1
ATOM 1426 C CA . VAL A 1 189 ? -0.646 -42.375 -6.238 1 98.62 189 VAL A CA 1
ATOM 1427 C C . VAL A 1 189 ? 0.612 -42.094 -5.422 1 98.62 189 VAL A C 1
ATOM 1429 O O . VAL A 1 189 ? 1.156 -43 -4.77 1 98.62 189 VAL A O 1
ATOM 1432 N N . THR A 1 190 ? 1.067 -40.875 -5.496 1 98.44 190 THR A N 1
ATOM 1433 C CA . THR A 1 190 ? 2.225 -40.469 -4.703 1 98.44 190 THR A CA 1
ATOM 1434 C C . THR A 1 190 ? 1.839 -40.312 -3.236 1 98.44 190 THR A C 1
ATOM 1436 O O . THR A 1 190 ? 1.054 -39.406 -2.896 1 98.44 190 THR A O 1
ATOM 1439 N N . VAL A 1 191 ? 2.459 -41.031 -2.348 1 98.31 191 VAL A N 1
ATOM 1440 C CA . VAL A 1 191 ? 2.021 -41 -0.955 1 98.31 191 VAL A CA 1
ATOM 1441 C C . VAL A 1 191 ? 3.1 -40.375 -0.078 1 98.31 191 VAL A C 1
ATOM 1443 O O . VAL A 1 191 ? 2.834 -40 1.065 1 98.31 191 VAL A O 1
ATOM 1446 N N . SER A 1 192 ? 4.312 -40.312 -0.673 1 98.38 192 SER A N 1
ATOM 1447 C CA . SER A 1 192 ? 5.387 -39.656 0.083 1 98.38 192 SER A CA 1
ATOM 1448 C C . SER A 1 192 ? 6.414 -39.031 -0.847 1 98.38 192 SER A C 1
ATOM 1450 O O . SER A 1 192 ? 6.766 -39.594 -1.88 1 98.38 192 SER A O 1
ATOM 1452 N N . ILE A 1 193 ? 6.875 -37.844 -0.462 1 98.06 193 ILE A N 1
ATOM 1453 C CA . ILE A 1 193 ? 7.949 -37.156 -1.149 1 98.06 193 ILE A CA 1
ATOM 1454 C C . ILE A 1 193 ? 9 -36.688 -0.138 1 98.06 193 ILE A C 1
ATOM 1456 O O . ILE A 1 193 ? 8.672 -36.062 0.861 1 98.06 193 ILE A O 1
ATOM 1460 N N . VAL A 1 194 ? 10.227 -37.031 -0.358 1 98 194 VAL A N 1
ATOM 1461 C CA . VAL A 1 194 ? 11.352 -36.531 0.41 1 98 194 VAL A CA 1
ATOM 1462 C C . VAL A 1 194 ? 12.133 -35.531 -0.432 1 98 194 VAL A C 1
ATOM 1464 O O . VAL A 1 194 ? 12.586 -35.844 -1.531 1 98 194 VAL A O 1
ATOM 1467 N N . SER A 1 195 ? 12.203 -34.344 0.098 1 97.62 195 SER A N 1
ATOM 1468 C CA . SER A 1 195 ? 12.875 -33.281 -0.646 1 97.62 195 SER A CA 1
ATOM 1469 C C . SER A 1 195 ? 13.953 -32.594 0.199 1 97.62 195 SER A C 1
ATOM 1471 O O . SER A 1 195 ? 13.883 -32.594 1.43 1 97.62 195 SER A O 1
ATOM 1473 N N . LYS A 1 196 ? 14.898 -32.031 -0.469 1 96.88 196 LYS A N 1
ATOM 1474 C CA . LYS A 1 196 ? 15.922 -31.219 0.167 1 96.88 196 LYS A CA 1
ATOM 1475 C C . LYS A 1 196 ? 15.352 -29.875 0.615 1 96.88 196 LYS A C 1
ATOM 1477 O O . LYS A 1 196 ? 14.508 -29.297 -0.069 1 96.88 196 LYS A O 1
ATOM 1482 N N . LEU A 1 197 ? 15.805 -29.438 1.76 1 94.81 197 LEU A N 1
ATOM 1483 C CA . LEU A 1 197 ? 15.531 -28.078 2.223 1 94.81 197 LEU A CA 1
ATOM 1484 C C . LEU A 1 197 ? 16.656 -27.125 1.829 1 94.81 197 LEU A C 1
ATOM 1486 O O . LEU A 1 197 ? 17.828 -27.516 1.859 1 94.81 197 LEU A O 1
ATOM 1490 N N . HIS A 1 198 ? 16.281 -25.922 1.397 1 94.12 198 HIS A N 1
ATOM 1491 C CA . HIS A 1 198 ? 17.266 -24.891 1.062 1 94.12 198 HIS A CA 1
ATOM 1492 C C . HIS A 1 198 ? 17.172 -23.719 2.021 1 94.12 198 HIS A C 1
ATOM 1494 O O . HIS A 1 198 ? 16.078 -23.328 2.436 1 94.12 198 HIS A O 1
ATOM 1500 N N . LYS A 1 199 ? 18.266 -23.172 2.381 1 92.31 199 LYS A N 1
ATOM 1501 C CA . LYS A 1 199 ? 18.312 -21.953 3.189 1 92.31 199 LYS A CA 1
ATOM 1502 C C . LYS A 1 199 ? 18.219 -20.703 2.312 1 92.31 199 LYS A C 1
ATOM 1504 O O . LYS A 1 199 ? 18.781 -20.672 1.218 1 92.31 199 LYS A O 1
ATOM 1509 N N . LEU A 1 200 ? 17.516 -19.766 2.836 1 93 200 LEU A N 1
ATOM 1510 C CA . LEU A 1 200 ? 17.562 -18.453 2.178 1 93 200 LEU A CA 1
ATOM 1511 C C . LEU A 1 200 ? 18.969 -17.875 2.23 1 93 200 LEU A C 1
ATOM 1513 O O . LEU A 1 200 ? 19.781 -18.266 3.08 1 93 200 LEU A O 1
ATOM 1517 N N . ARG A 1 201 ? 19.266 -17.031 1.343 1 93.25 201 ARG A N 1
ATOM 1518 C CA . ARG A 1 201 ? 20.625 -16.5 1.231 1 93.25 201 ARG A CA 1
ATOM 1519 C C . ARG A 1 201 ? 20.969 -15.641 2.445 1 93.25 201 ARG A C 1
ATOM 1521 O O . ARG A 1 201 ? 22.094 -15.703 2.947 1 93.25 201 ARG A O 1
ATOM 1528 N N . ASP A 1 202 ? 20.016 -14.82 2.828 1 92.69 202 ASP A N 1
ATOM 1529 C CA . ASP A 1 202 ? 20.25 -14.023 4.027 1 92.69 202 ASP A CA 1
ATOM 1530 C C . ASP A 1 202 ? 20.094 -14.867 5.289 1 92.69 202 ASP A C 1
ATOM 1532 O O . ASP A 1 202 ? 19.078 -15.547 5.473 1 92.69 202 ASP A O 1
ATOM 1536 N N . ARG A 1 203 ? 21.016 -14.805 6.125 1 90.31 203 ARG A N 1
ATOM 1537 C CA . ARG A 1 203 ? 21.062 -15.648 7.316 1 90.31 203 ARG A CA 1
ATOM 1538 C C . ARG A 1 203 ? 19.891 -15.344 8.242 1 90.31 203 ARG A C 1
ATOM 1540 O O . ARG A 1 203 ? 19.438 -16.219 8.984 1 90.31 203 ARG A O 1
ATOM 1547 N N . GLN A 1 204 ? 19.438 -14.148 8.156 1 86.5 204 GLN A N 1
ATOM 1548 C CA . GLN A 1 204 ? 18.328 -13.766 9.039 1 86.5 204 GLN A CA 1
ATOM 1549 C C . GLN A 1 204 ? 16.984 -13.984 8.359 1 86.5 204 GLN A C 1
ATOM 1551 O O . GLN A 1 204 ? 15.938 -13.703 8.945 1 86.5 204 GLN A O 1
ATOM 1556 N N . GLY A 1 205 ? 17 -14.422 7.113 1 90.88 205 GLY A N 1
ATOM 1557 C CA . GLY A 1 205 ? 15.773 -14.797 6.418 1 90.88 205 GLY A CA 1
ATOM 1558 C C . GLY A 1 205 ? 15.125 -13.633 5.684 1 90.88 205 GLY A C 1
ATOM 1559 O O . GLY A 1 205 ? 13.938 -13.68 5.371 1 90.88 205 GLY A O 1
ATOM 1560 N N . ALA A 1 206 ? 15.938 -12.578 5.391 1 91.38 206 ALA A N 1
ATOM 1561 C CA . ALA A 1 206 ? 15.391 -11.406 4.719 1 91.38 206 ALA A CA 1
ATOM 1562 C C . ALA A 1 206 ? 15.188 -11.664 3.23 1 91.38 206 ALA A C 1
ATOM 1564 O O . ALA A 1 206 ? 16.047 -12.281 2.578 1 91.38 206 ALA A O 1
ATOM 1565 N N . VAL A 1 207 ? 14.039 -11.289 2.717 1 96.31 207 VAL A N 1
ATOM 1566 C CA . VAL A 1 207 ? 13.734 -11.25 1.291 1 96.31 207 VAL A CA 1
ATOM 1567 C C . VAL A 1 207 ? 13.086 -9.914 0.936 1 96.31 207 VAL A C 1
ATOM 1569 O O . VAL A 1 207 ? 12.68 -9.156 1.822 1 96.31 207 VAL A O 1
ATOM 1572 N N . VAL A 1 208 ? 13.188 -9.516 -0.274 1 97.19 208 VAL A N 1
ATOM 1573 C CA . VAL A 1 208 ? 12.453 -8.344 -0.752 1 97.19 208 VAL A CA 1
ATOM 1574 C C . VAL A 1 208 ? 11.281 -8.789 -1.621 1 97.19 208 VAL A C 1
ATOM 1576 O O . VAL A 1 208 ? 11.445 -9.602 -2.533 1 97.19 208 VAL A O 1
ATOM 1579 N N . CYS A 1 209 ? 10.125 -8.344 -1.291 1 95.56 209 CYS A N 1
ATOM 1580 C CA . CYS A 1 209 ? 8.922 -8.641 -2.062 1 95.56 209 CYS A CA 1
ATOM 1581 C C . CYS A 1 209 ? 8.148 -7.367 -2.369 1 95.56 209 CYS A C 1
ATOM 1583 O O . CYS A 1 209 ? 8.141 -6.43 -1.568 1 95.56 209 CYS A O 1
ATOM 1585 N N . GLY A 1 210 ? 7.527 -7.359 -3.543 1 95.12 210 GLY A N 1
ATOM 1586 C CA . GLY A 1 210 ? 6.656 -6.25 -3.904 1 95.12 210 GLY A CA 1
ATOM 1587 C C . GLY A 1 210 ? 6.504 -6.078 -5.402 1 95.12 210 GLY A C 1
ATOM 1588 O O . GLY A 1 210 ? 6.676 -7.031 -6.164 1 95.12 210 GLY A O 1
ATOM 1589 N N . SER A 1 211 ? 6.086 -4.816 -5.777 1 95.94 211 SER A N 1
ATOM 1590 C CA . SER A 1 211 ? 5.75 -4.672 -7.191 1 95.94 211 SER A CA 1
ATOM 1591 C C . SER A 1 211 ? 6.191 -3.314 -7.73 1 95.94 211 SER A C 1
ATOM 1593 O O . SER A 1 211 ? 6.363 -2.363 -6.965 1 95.94 211 SER A O 1
ATOM 1595 N N . LEU A 1 212 ? 6.508 -3.281 -8.945 1 98 212 LEU A N 1
ATOM 1596 C CA . LEU A 1 212 ? 6.574 -2.105 -9.805 1 98 212 LEU A CA 1
ATOM 1597 C C . LEU A 1 212 ? 5.367 -2.047 -10.734 1 98 212 LEU A C 1
ATOM 1599 O O . LEU A 1 212 ? 5.016 -3.049 -11.367 1 98 212 LEU A O 1
ATOM 1603 N N . SER A 1 213 ? 4.715 -0.896 -10.828 1 97 213 SER A N 1
ATOM 1604 C CA . SER A 1 213 ? 3.453 -0.844 -11.562 1 97 213 SER A CA 1
ATOM 1605 C C . SER A 1 213 ? 3.414 0.345 -12.516 1 97 213 SER A C 1
ATOM 1607 O O . SER A 1 213 ? 3.932 1.418 -12.195 1 97 213 SER A O 1
ATOM 1609 N N . TRP A 1 214 ? 2.814 0.234 -13.695 1 97.12 214 TRP A N 1
ATOM 1610 C CA . TRP A 1 214 ? 2.551 1.274 -14.68 1 97.12 214 TRP A CA 1
ATOM 1611 C C . TRP A 1 214 ? 1.081 1.275 -15.094 1 97.12 214 TRP A C 1
ATOM 1613 O O . TRP A 1 214 ? 0.53 0.232 -15.453 1 97.12 214 TRP A O 1
ATOM 1623 N N . GLN A 1 215 ? 0.433 2.42 -15.031 1 93 215 GLN A N 1
ATOM 1624 C CA . GLN A 1 215 ? -0.905 2.559 -15.602 1 93 215 GLN A CA 1
ATOM 1625 C C . GLN A 1 215 ? -0.85 2.668 -17.125 1 93 215 GLN A C 1
ATOM 1627 O O . GLN A 1 215 ? -0.882 3.771 -17.672 1 93 215 GLN A O 1
ATOM 1632 N N . ILE A 1 216 ? -0.969 1.578 -17.719 1 94.62 216 ILE A N 1
ATOM 1633 C CA . ILE A 1 216 ? -0.625 1.46 -19.141 1 94.62 216 ILE A CA 1
ATOM 1634 C C . ILE A 1 216 ? -1.709 2.117 -19.984 1 94.62 216 ILE A C 1
ATOM 1636 O O . ILE A 1 216 ? -1.499 2.385 -21.172 1 94.62 216 ILE A O 1
ATOM 1640 N N . SER A 1 217 ? -2.861 2.4 -19.438 1 90.44 217 SER A N 1
ATOM 1641 C CA . SER A 1 217 ? -3.902 3.098 -20.172 1 90.44 217 SER A CA 1
ATOM 1642 C C . SER A 1 217 ? -3.502 4.543 -20.469 1 90.44 217 SER A C 1
ATOM 1644 O O . SER A 1 217 ? -4.074 5.184 -21.344 1 90.44 217 SER A O 1
ATOM 1646 N N . ARG A 1 218 ? -2.582 5.117 -19.719 1 90.12 218 ARG A N 1
ATOM 1647 C CA . ARG A 1 218 ? -2.043 6.449 -19.969 1 90.12 218 ARG A CA 1
ATOM 1648 C C . ARG A 1 218 ? -0.873 6.398 -20.938 1 90.12 218 ARG A C 1
ATOM 1650 O O . ARG A 1 218 ? 0.079 5.641 -20.734 1 90.12 218 ARG A O 1
ATOM 1657 N N . PRO A 1 219 ? -0.861 7.23 -21.938 1 92.5 219 PRO A N 1
ATOM 1658 C CA . PRO A 1 219 ? 0.154 7.141 -22.984 1 92.5 219 PRO A CA 1
ATOM 1659 C C . PRO A 1 219 ? 1.576 7.27 -22.453 1 92.5 219 PRO A C 1
ATOM 1661 O O . PRO A 1 219 ? 2.471 6.531 -22.859 1 92.5 219 PRO A O 1
ATOM 1664 N N . GLU A 1 220 ? 1.772 8.203 -21.516 1 91.88 220 GLU A N 1
ATOM 1665 C CA . GLU A 1 220 ? 3.115 8.406 -20.984 1 91.88 220 GLU A CA 1
ATOM 1666 C C . GLU A 1 220 ? 3.586 7.191 -20.203 1 91.88 220 GLU A C 1
ATOM 1668 O O . GLU A 1 220 ? 4.738 6.773 -20.312 1 91.88 220 GLU A O 1
ATOM 1673 N N . LYS A 1 221 ? 2.707 6.621 -19.453 1 94.25 221 LYS A N 1
ATOM 1674 C CA . LYS A 1 221 ? 3.049 5.449 -18.641 1 94.25 221 LYS A CA 1
ATOM 1675 C C . LYS A 1 221 ? 3.221 4.215 -19.516 1 94.25 221 LYS A C 1
ATOM 1677 O O . LYS A 1 221 ? 4.035 3.34 -19.219 1 94.25 221 LYS A O 1
ATOM 1682 N N . ARG A 1 222 ? 2.412 4.098 -20.594 1 95.38 222 ARG A N 1
ATOM 1683 C CA . ARG A 1 222 ? 2.588 3.018 -21.562 1 95.38 222 ARG A CA 1
ATOM 1684 C C . ARG A 1 222 ? 3.977 3.064 -22.188 1 95.38 222 ARG A C 1
ATOM 1686 O O . ARG A 1 222 ? 4.633 2.031 -22.328 1 95.38 222 ARG A O 1
ATOM 1693 N N . ARG A 1 223 ? 4.395 4.309 -22.531 1 96.12 223 ARG A N 1
ATOM 1694 C CA . ARG A 1 223 ? 5.727 4.477 -23.109 1 96.12 223 ARG A CA 1
ATOM 1695 C C . ARG A 1 223 ? 6.805 4.047 -22.109 1 96.12 223 ARG A C 1
ATOM 1697 O O . ARG A 1 223 ? 7.77 3.377 -22.484 1 96.12 223 ARG A O 1
ATOM 1704 N N . ASP A 1 224 ? 6.617 4.438 -20.812 1 96.88 224 ASP A N 1
ATOM 1705 C CA . ASP A 1 224 ? 7.57 4.055 -19.781 1 96.88 224 ASP A CA 1
ATOM 1706 C C . ASP A 1 224 ? 7.605 2.539 -19.594 1 96.88 224 ASP A C 1
ATOM 1708 O O . ASP A 1 224 ? 8.68 1.953 -19.438 1 96.88 224 ASP A O 1
ATOM 1712 N N . PHE A 1 225 ? 6.445 1.993 -19.672 1 97.56 225 PHE A N 1
ATOM 1713 C CA . PHE A 1 225 ? 6.336 0.546 -19.531 1 97.56 225 PHE A CA 1
ATOM 1714 C C . PHE A 1 225 ? 7.047 -0.169 -20.672 1 97.56 225 PHE A C 1
ATOM 1716 O O . PHE A 1 225 ? 7.777 -1.137 -20.453 1 97.56 225 PHE A O 1
ATOM 1723 N N . LEU A 1 226 ? 6.836 0.231 -21.859 1 97.69 226 LEU A N 1
ATOM 1724 C CA . LEU A 1 226 ? 7.477 -0.374 -23.016 1 97.69 226 LEU A CA 1
ATOM 1725 C C . LEU A 1 226 ? 8.992 -0.227 -22.938 1 97.69 226 LEU A C 1
ATOM 1727 O O . LEU A 1 226 ? 9.734 -1.152 -23.281 1 97.69 226 LEU A O 1
ATOM 1731 N N . ARG A 1 227 ? 9.43 0.932 -22.453 1 97.25 227 ARG A N 1
ATOM 1732 C CA . ARG A 1 227 ? 10.859 1.13 -22.25 1 97.25 227 ARG A CA 1
ATOM 1733 C C . ARG A 1 227 ? 11.391 0.16 -21.203 1 97.25 227 ARG A C 1
ATOM 1735 O O . ARG A 1 227 ? 12.492 -0.383 -21.359 1 97.25 227 ARG A O 1
ATOM 1742 N N . MET A 1 228 ? 10.641 0.004 -20.172 1 97.75 228 MET A N 1
ATOM 1743 C CA . MET A 1 228 ? 11.023 -0.929 -19.125 1 97.75 228 MET A CA 1
ATOM 1744 C C . MET A 1 228 ? 11.125 -2.35 -19.672 1 97.75 228 MET A C 1
ATOM 1746 O O . MET A 1 228 ? 12.086 -3.064 -19.375 1 97.75 228 MET A O 1
ATOM 1750 N N . MET A 1 229 ? 10.148 -2.752 -20.406 1 97.81 229 MET A N 1
ATOM 1751 C CA . MET A 1 229 ? 10.133 -4.098 -20.984 1 97.81 229 MET A CA 1
ATOM 1752 C C . MET A 1 229 ? 11.359 -4.324 -21.859 1 97.81 229 MET A C 1
ATOM 1754 O O . MET A 1 229 ? 11.922 -5.418 -21.875 1 97.81 229 MET A O 1
ATOM 1758 N N . GLU A 1 230 ? 11.734 -3.346 -22.594 1 96.75 230 GLU A N 1
ATOM 1759 C CA . GLU A 1 230 ? 12.945 -3.43 -23.406 1 96.75 230 GLU A CA 1
ATOM 1760 C C . GLU A 1 230 ? 14.18 -3.623 -22.531 1 96.75 230 GLU A C 1
ATOM 1762 O O . GLU A 1 230 ? 15.016 -4.484 -22.812 1 96.75 230 GLU A O 1
ATOM 1767 N N . ALA A 1 231 ? 14.234 -2.762 -21.516 1 96.25 231 ALA A N 1
ATOM 1768 C CA . ALA A 1 231 ? 15.367 -2.879 -20.594 1 96.25 231 ALA A CA 1
ATOM 1769 C C . ALA A 1 231 ? 15.383 -4.25 -19.922 1 96.25 231 ALA A C 1
ATOM 1771 O O . ALA A 1 231 ? 16.438 -4.867 -19.797 1 96.25 231 ALA A O 1
ATOM 1772 N N . PHE A 1 232 ? 14.273 -4.699 -19.531 1 97.38 232 PHE A N 1
ATOM 1773 C CA . PHE A 1 232 ? 14.133 -5.988 -18.859 1 97.38 232 PHE A CA 1
ATOM 1774 C C . PHE A 1 232 ? 14.594 -7.121 -19.781 1 97.38 232 PHE A C 1
ATOM 1776 O O . PHE A 1 232 ? 15.352 -7.996 -19.359 1 97.38 232 PHE A O 1
ATOM 1783 N N . ASN A 1 233 ? 14.07 -7.117 -21 1 96.44 233 ASN A N 1
ATOM 1784 C CA . ASN A 1 233 ? 14.336 -8.172 -21.969 1 96.44 233 ASN A CA 1
ATOM 1785 C C . ASN A 1 233 ? 15.812 -8.234 -22.344 1 96.44 233 ASN A C 1
ATOM 1787 O O . ASN A 1 233 ? 16.328 -9.305 -22.672 1 96.44 233 ASN A O 1
ATOM 1791 N N . LYS A 1 234 ? 16.516 -7.133 -22.266 1 93.75 234 LYS A N 1
ATOM 1792 C CA . LYS A 1 234 ? 17.906 -7.043 -22.719 1 93.75 234 LYS A CA 1
ATOM 1793 C C . LYS A 1 234 ? 18.875 -7.348 -21.578 1 93.75 234 LYS A C 1
ATOM 1795 O O . LYS A 1 234 ? 20.078 -7.469 -21.797 1 93.75 234 LYS A O 1
ATOM 1800 N N . THR A 1 235 ? 18.328 -7.488 -20.422 1 93.81 235 THR A N 1
ATOM 1801 C CA . THR A 1 235 ? 19.188 -7.668 -19.234 1 93.81 235 THR A CA 1
ATOM 1802 C C . THR A 1 235 ? 19.172 -9.125 -18.781 1 93.81 235 THR A C 1
ATOM 1804 O O . THR A 1 235 ? 18.141 -9.781 -18.812 1 93.81 235 THR A O 1
ATOM 1807 N N . GLU A 1 236 ? 20.344 -9.664 -18.438 1 93.06 236 GLU A N 1
ATOM 1808 C CA . GLU A 1 236 ? 20.438 -10.945 -17.734 1 93.06 236 GLU A CA 1
ATOM 1809 C C . GLU A 1 236 ? 20.312 -10.758 -16.219 1 93.06 236 GLU A C 1
ATOM 1811 O O . GLU A 1 236 ? 21 -9.922 -15.641 1 93.06 236 GLU A O 1
ATOM 1816 N N . TRP A 1 237 ? 19.438 -11.469 -15.672 1 96.25 237 TRP A N 1
ATOM 1817 C CA . TRP A 1 237 ? 19.172 -11.273 -14.25 1 96.25 237 TRP A CA 1
ATOM 1818 C C . TRP A 1 237 ? 19.812 -12.383 -13.414 1 96.25 237 TRP A C 1
ATOM 1820 O O . TRP A 1 237 ? 19.797 -13.547 -13.812 1 96.25 237 TRP A O 1
ATOM 1830 N N . PRO A 1 238 ? 20.359 -12.07 -12.273 1 97.25 238 PRO A N 1
ATOM 1831 C CA . PRO A 1 238 ? 20.969 -13.094 -11.422 1 97.25 238 PRO A CA 1
ATOM 1832 C C . PRO A 1 238 ? 19.953 -14.062 -10.836 1 97.25 238 PRO A C 1
ATOM 1834 O O . PRO A 1 238 ? 18.781 -13.719 -10.695 1 97.25 238 PRO A O 1
ATOM 1837 N N . PRO A 1 239 ? 20.359 -15.266 -10.445 1 97.31 239 PRO A N 1
ATOM 1838 C CA . PRO A 1 239 ? 19.453 -16.312 -9.984 1 97.31 239 PRO A CA 1
ATOM 1839 C C . PRO A 1 239 ? 18.719 -15.93 -8.703 1 97.31 239 PRO A C 1
ATOM 1841 O O . PRO A 1 239 ? 17.688 -16.531 -8.367 1 97.31 239 PRO A O 1
ATOM 1844 N N . GLU A 1 240 ? 19.219 -14.945 -7.945 1 97.5 240 GLU A N 1
ATOM 1845 C CA . GLU A 1 240 ? 18.578 -14.562 -6.688 1 97.5 240 GLU A CA 1
ATOM 1846 C C . GLU A 1 240 ? 17.391 -13.641 -6.93 1 97.5 240 GLU A C 1
ATOM 1848 O O . GLU A 1 240 ? 16.625 -13.352 -6.004 1 97.5 240 GLU A O 1
ATOM 1853 N N . LEU A 1 241 ? 17.234 -13.172 -8.148 1 98.06 241 LEU A N 1
ATOM 1854 C CA . LEU A 1 241 ? 16.141 -12.266 -8.469 1 98.06 241 LEU A CA 1
ATOM 1855 C C . LEU A 1 241 ? 15.125 -12.953 -9.383 1 98.06 241 LEU A C 1
ATOM 1857 O O . LEU A 1 241 ? 15.484 -13.484 -10.43 1 98.06 241 LEU A O 1
ATOM 1861 N N . SER A 1 242 ? 13.914 -13.016 -8.969 1 97.5 242 SER A N 1
ATOM 1862 C CA . SER A 1 242 ? 12.773 -13.367 -9.805 1 97.5 242 SER A CA 1
ATOM 1863 C C . SER A 1 242 ? 11.883 -12.164 -10.07 1 97.5 242 SER A C 1
ATOM 1865 O O . SER A 1 242 ? 11.555 -11.414 -9.141 1 97.5 242 SER A O 1
ATOM 1867 N N . VAL A 1 243 ? 11.555 -11.938 -11.312 1 97.75 243 VAL A N 1
ATOM 1868 C CA . VAL A 1 243 ? 10.625 -10.883 -11.703 1 97.75 243 VAL A CA 1
ATOM 1869 C C . VAL A 1 243 ? 9.414 -11.5 -12.406 1 97.75 243 VAL A C 1
ATOM 1871 O O . VAL A 1 243 ? 9.484 -11.844 -13.594 1 97.75 243 VAL A O 1
ATOM 1874 N N . ASP A 1 244 ? 8.328 -11.57 -11.703 1 96.44 244 ASP A N 1
ATOM 1875 C CA . ASP A 1 244 ? 7.078 -12.07 -12.266 1 96.44 244 ASP A CA 1
ATOM 1876 C C . ASP A 1 244 ? 6.238 -10.938 -12.844 1 96.44 244 ASP A C 1
ATOM 1878 O O . ASP A 1 244 ? 6.473 -9.766 -12.539 1 96.44 244 ASP A O 1
ATOM 1882 N N . ALA A 1 245 ? 5.41 -11.328 -13.734 1 96.19 245 ALA A N 1
ATOM 1883 C CA . ALA A 1 245 ? 4.535 -10.328 -14.352 1 96.19 245 ALA A CA 1
ATOM 1884 C C . ALA A 1 245 ? 3.068 -10.641 -14.062 1 96.19 245 ALA A C 1
ATOM 1886 O O . ALA A 1 245 ? 2.686 -11.812 -13.953 1 96.19 245 ALA A O 1
ATOM 1887 N N . LEU A 1 246 ? 2.299 -9.641 -13.922 1 94.19 246 LEU A N 1
ATOM 1888 C CA . LEU A 1 246 ? 0.841 -9.68 -13.875 1 94.19 246 LEU A CA 1
ATOM 1889 C C . LEU A 1 246 ? 0.239 -8.477 -14.586 1 94.19 246 LEU A C 1
ATOM 1891 O O . LEU A 1 246 ? 0.261 -7.363 -14.047 1 94.19 246 LEU A O 1
ATOM 1895 N N . TRP A 1 247 ? -0.215 -8.688 -15.742 1 94.81 247 TRP A N 1
ATOM 1896 C CA . TRP A 1 247 ? -0.879 -7.656 -16.531 1 94.81 247 TRP A CA 1
ATOM 1897 C C . TRP A 1 247 ? -2.391 -7.863 -16.531 1 94.81 247 TRP A C 1
ATOM 1899 O O . TRP A 1 247 ? -2.87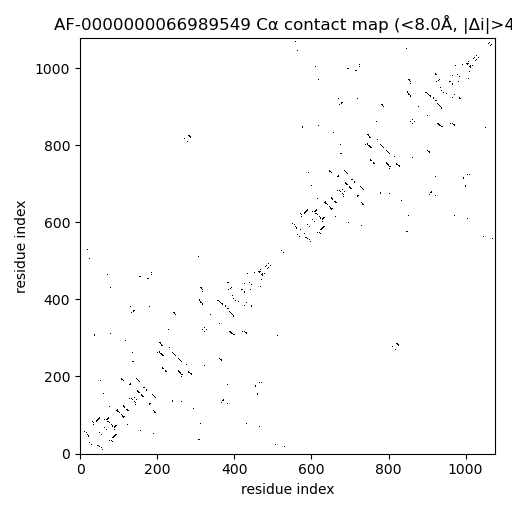5 -8.93 -16.922 1 94.81 247 TRP A O 1
ATOM 1909 N N . ARG A 1 248 ? -3.109 -6.84 -16.109 1 90.31 248 ARG A N 1
ATOM 1910 C CA . ARG A 1 248 ? -4.543 -7.02 -15.914 1 90.31 248 ARG A CA 1
ATOM 1911 C C . ARG A 1 248 ? -5.285 -5.691 -16.047 1 90.31 248 ARG A C 1
ATOM 1913 O O . ARG A 1 248 ? -4.66 -4.633 -16.141 1 90.31 248 ARG A O 1
ATOM 1920 N N . SER A 1 249 ? -6.582 -5.816 -16.156 1 82.12 249 SER A N 1
ATOM 1921 C CA . SER A 1 249 ? -7.434 -4.641 -16 1 82.12 249 SER A CA 1
ATOM 1922 C C . SER A 1 249 ? -7.797 -4.41 -14.539 1 82.12 249 SER A C 1
ATOM 1924 O O . SER A 1 249 ? -8.086 -5.355 -13.805 1 82.12 249 SER A O 1
ATOM 1926 N N . ASP A 1 250 ? -7.68 -3.16 -14.117 1 71.88 250 ASP A N 1
ATOM 1927 C CA . ASP A 1 250 ? -8.094 -2.871 -12.75 1 71.88 250 ASP A CA 1
ATOM 1928 C C . ASP A 1 250 ? -9.602 -2.648 -12.664 1 71.88 250 ASP A C 1
ATOM 1930 O O . ASP A 1 250 ? -10.32 -2.832 -13.648 1 71.88 250 ASP A O 1
ATOM 1934 N N . ASN A 1 251 ? -10.125 -2.402 -11.477 1 62.81 251 ASN A N 1
ATOM 1935 C CA . ASN A 1 251 ? -11.555 -2.279 -11.227 1 62.81 251 ASN A CA 1
ATOM 1936 C C . ASN A 1 251 ? -12.18 -1.162 -12.062 1 62.81 251 ASN A C 1
ATOM 1938 O O . ASN A 1 251 ? -13.359 -1.223 -12.406 1 62.81 251 ASN A O 1
ATOM 1942 N N . GLY A 1 252 ? -11.328 -0.213 -12.375 1 65.12 252 GLY A N 1
ATOM 1943 C CA . GLY A 1 252 ? -11.812 0.896 -13.188 1 65.12 252 GLY A CA 1
ATOM 1944 C C . GLY A 1 252 ? -11.734 0.629 -14.672 1 65.12 252 GLY A C 1
ATOM 1945 O O . GLY A 1 252 ? -12.195 1.442 -15.484 1 65.12 252 GLY A O 1
ATOM 1946 N N . GLY A 1 253 ? -11.211 -0.577 -14.977 1 74.06 253 GLY A N 1
ATOM 1947 C CA . GLY A 1 253 ? -11.117 -0.94 -16.391 1 74.06 253 GLY A CA 1
ATOM 1948 C C . GLY A 1 253 ? -9.789 -0.541 -17.016 1 74.06 253 GLY A C 1
ATOM 1949 O O . GLY A 1 253 ? -9.523 -0.872 -18.172 1 74.06 253 GLY A O 1
ATOM 1950 N N . ASP A 1 254 ? -8.938 0.055 -16.219 1 85 254 ASP A N 1
ATOM 1951 C CA . ASP A 1 254 ? -7.637 0.474 -16.75 1 85 254 ASP A CA 1
ATOM 1952 C C . ASP A 1 254 ? -6.648 -0.689 -16.75 1 85 254 ASP A C 1
ATOM 1954 O O . ASP A 1 254 ? -6.664 -1.534 -15.859 1 85 254 ASP A O 1
ATOM 1958 N N . LEU A 1 255 ? -5.898 -0.718 -17.859 1 91.94 255 LEU A N 1
ATOM 1959 C CA . LEU A 1 255 ? -4.875 -1.754 -17.953 1 91.94 255 LEU A CA 1
ATOM 1960 C C . LEU A 1 255 ? -3.656 -1.394 -17.109 1 91.94 255 LEU A C 1
ATOM 1962 O O . LEU A 1 255 ? -3.168 -0.263 -17.172 1 91.94 255 LEU A O 1
ATOM 1966 N N . VAL A 1 256 ? -3.221 -2.291 -16.328 1 93.81 256 VAL A N 1
ATOM 1967 C CA . VAL A 1 256 ? -2.07 -2.109 -15.453 1 93.81 256 VAL A CA 1
ATOM 1968 C C . VAL A 1 256 ? -1.014 -3.168 -15.758 1 93.81 256 VAL A C 1
ATOM 1970 O O . VAL A 1 256 ? -1.335 -4.348 -15.914 1 93.81 256 VAL A O 1
ATOM 1973 N N . GLY A 1 257 ? 0.219 -2.721 -15.953 1 96.62 257 GLY A N 1
ATOM 1974 C CA . GLY A 1 257 ? 1.362 -3.613 -16.062 1 96.62 257 GLY A CA 1
ATOM 1975 C C . GLY A 1 257 ? 2.15 -3.721 -14.766 1 96.62 257 GLY A C 1
ATOM 1976 O O . GLY A 1 257 ? 2.859 -2.785 -14.383 1 96.62 257 GLY A O 1
ATOM 1977 N N . ASP A 1 258 ? 2.029 -4.867 -14.117 1 95.81 258 ASP A N 1
ATOM 1978 C CA . ASP A 1 258 ? 2.727 -5.098 -12.852 1 95.81 258 ASP A CA 1
ATOM 1979 C C . ASP A 1 258 ? 3.902 -6.055 -13.047 1 95.81 258 ASP A C 1
ATOM 1981 O O . ASP A 1 258 ? 3.799 -7.035 -13.781 1 95.81 258 ASP A O 1
ATOM 1985 N N . MET A 1 259 ? 5 -5.695 -12.461 1 97.62 259 MET A N 1
ATOM 1986 C CA . MET A 1 259 ? 6.156 -6.578 -12.312 1 97.62 259 MET A CA 1
ATOM 1987 C C . MET A 1 259 ? 6.414 -6.883 -10.844 1 97.62 259 MET A C 1
ATOM 1989 O O . MET A 1 259 ? 6.746 -5.984 -10.062 1 97.62 259 MET A O 1
ATOM 1993 N N . THR A 1 260 ? 6.207 -8.109 -10.453 1 96.19 260 THR A N 1
ATOM 1994 C CA . THR A 1 260 ? 6.441 -8.508 -9.07 1 96.19 260 THR A CA 1
ATOM 1995 C C . THR A 1 260 ? 7.914 -8.836 -8.844 1 96.19 260 THR A C 1
ATOM 1997 O O . THR A 1 260 ? 8.469 -9.703 -9.523 1 96.19 260 THR A O 1
ATOM 2000 N N . ILE A 1 261 ? 8.508 -8.164 -7.898 1 97.62 261 ILE A N 1
ATOM 2001 C CA . ILE A 1 261 ? 9.906 -8.359 -7.547 1 97.62 261 ILE A CA 1
ATOM 2002 C C . ILE A 1 261 ? 10.016 -9.312 -6.359 1 97.62 261 ILE A C 1
ATOM 2004 O O . ILE A 1 261 ? 9.43 -9.07 -5.305 1 97.62 261 ILE A O 1
ATOM 2008 N N . LEU A 1 262 ? 10.711 -10.406 -6.547 1 96.44 262 LEU A N 1
ATOM 2009 C CA . LEU A 1 262 ? 11.062 -11.352 -5.492 1 96.44 262 LEU A CA 1
ATOM 2010 C C . LEU A 1 262 ? 12.57 -11.562 -5.434 1 96.44 262 LEU A C 1
ATOM 2012 O O . LEU A 1 262 ? 13.141 -12.203 -6.316 1 96.44 262 LEU A O 1
ATOM 2016 N N . TYR A 1 263 ? 13.203 -11.023 -4.449 1 97.94 263 TYR A N 1
ATOM 2017 C CA . TYR A 1 263 ? 14.656 -11.078 -4.332 1 97.94 263 TYR A CA 1
ATOM 2018 C C . TYR A 1 263 ? 15.07 -11.867 -3.094 1 97.94 263 TYR A C 1
ATOM 2020 O O . TYR A 1 263 ? 14.648 -11.547 -1.979 1 97.94 263 TYR A O 1
ATOM 2028 N N . ASN A 1 264 ? 15.844 -12.898 -3.303 1 97.62 264 ASN A N 1
ATOM 2029 C CA . ASN A 1 264 ? 16.375 -13.742 -2.242 1 97.62 264 ASN A CA 1
ATOM 2030 C C . ASN A 1 264 ? 17.547 -13.07 -1.527 1 97.62 264 ASN A C 1
ATOM 2032 O O . ASN A 1 264 ? 18.703 -13.5 -1.659 1 97.62 264 ASN A O 1
ATOM 2036 N N . GLY A 1 265 ? 17.266 -12.086 -0.709 1 96.75 265 GLY A N 1
ATOM 2037 C CA . GLY A 1 265 ? 18.25 -11.273 0.003 1 96.75 265 GLY A CA 1
ATOM 2038 C C . GLY A 1 265 ? 17.672 -9.969 0.52 1 96.75 265 GLY A C 1
ATOM 2039 O O . GLY A 1 265 ? 16.469 -9.711 0.388 1 96.75 265 GLY A O 1
ATOM 2040 N N . PRO A 1 266 ? 18.531 -9.219 1.226 1 95.31 266 PRO A N 1
ATOM 2041 C CA . PRO A 1 266 ? 18.062 -7.953 1.803 1 95.31 266 PRO A CA 1
ATOM 2042 C C . PRO A 1 266 ? 17.906 -6.848 0.758 1 95.31 266 PRO A C 1
ATOM 2044 O O . PRO A 1 266 ? 18.422 -6.973 -0.357 1 95.31 266 PRO A O 1
ATOM 2047 N N . MET A 1 267 ? 17.219 -5.773 1.107 1 96.25 267 MET A N 1
ATOM 2048 C CA . MET A 1 267 ? 16.891 -4.652 0.232 1 96.25 267 MET A CA 1
ATOM 2049 C C . MET A 1 267 ? 18.156 -4.02 -0.342 1 96.25 267 MET A C 1
ATOM 2051 O O . MET A 1 267 ? 18.172 -3.58 -1.493 1 96.25 267 MET A O 1
ATOM 2055 N N . ALA A 1 268 ? 19.203 -3.945 0.403 1 93.88 268 ALA A N 1
ATOM 2056 C CA . ALA A 1 268 ? 20.453 -3.309 -0.002 1 93.88 268 ALA A CA 1
ATOM 2057 C C . ALA A 1 268 ? 21.031 -3.969 -1.256 1 93.88 268 ALA A C 1
ATOM 2059 O O . ALA A 1 268 ? 21.672 -3.307 -2.074 1 93.88 268 ALA A O 1
ATOM 2060 N N . GLY A 1 269 ? 20.75 -5.301 -1.417 1 95.81 269 GLY A N 1
ATOM 2061 C CA . GLY A 1 269 ? 21.219 -6.016 -2.592 1 95.81 269 GLY A CA 1
ATOM 2062 C C . GLY A 1 269 ? 20.234 -5.973 -3.748 1 95.81 269 GLY A C 1
ATOM 2063 O O . GLY A 1 269 ? 20.609 -6.207 -4.898 1 95.81 269 GLY A O 1
ATOM 2064 N N . CYS A 1 270 ? 19.031 -5.605 -3.477 1 97.5 270 CYS A N 1
ATOM 2065 C CA . CYS A 1 270 ? 17.969 -5.684 -4.457 1 97.5 270 CYS A CA 1
ATOM 2066 C C . CYS A 1 270 ? 17.922 -4.422 -5.316 1 97.5 270 CYS A C 1
ATOM 2068 O O . CYS A 1 270 ? 17.875 -4.508 -6.547 1 97.5 270 CYS A O 1
ATOM 2070 N N . LEU A 1 271 ? 18 -3.209 -4.734 1 96 271 LEU A N 1
ATOM 2071 C CA . LEU A 1 271 ? 17.719 -1.943 -5.406 1 96 271 LEU A CA 1
ATOM 2072 C C . LEU A 1 271 ? 18.734 -1.688 -6.516 1 96 271 LEU A C 1
ATOM 2074 O O . LEU A 1 271 ? 18.375 -1.322 -7.633 1 96 271 LEU A O 1
ATOM 2078 N N . PRO A 1 272 ? 20.062 -1.991 -6.281 1 95.19 272 PRO A N 1
ATOM 2079 C CA . PRO A 1 272 ? 21 -1.8 -7.387 1 95.19 272 PRO A CA 1
ATOM 2080 C C . PRO A 1 272 ? 20.719 -2.723 -8.57 1 95.19 272 PRO A C 1
ATOM 2082 O O . PRO A 1 272 ? 20.938 -2.34 -9.727 1 95.19 272 PRO A O 1
ATOM 2085 N N . LEU A 1 273 ? 20.219 -3.91 -8.312 1 96.44 273 LEU A N 1
ATOM 2086 C CA . LEU A 1 273 ? 19.938 -4.879 -9.367 1 96.44 273 LEU A CA 1
ATOM 2087 C C . LEU A 1 273 ? 18.781 -4.414 -10.234 1 96.44 273 LEU A C 1
ATOM 2089 O O . LEU A 1 273 ? 18.797 -4.59 -11.461 1 96.44 273 LEU A O 1
ATOM 2093 N N . ILE A 1 274 ? 17.797 -3.75 -9.641 1 97.38 274 ILE A N 1
ATOM 2094 C CA . ILE A 1 274 ? 16.594 -3.441 -10.406 1 97.38 274 ILE A CA 1
ATOM 2095 C C . ILE A 1 274 ? 16.609 -1.971 -10.82 1 97.38 274 ILE A C 1
ATOM 2097 O O . ILE A 1 274 ? 15.594 -1.435 -11.258 1 97.38 274 ILE A O 1
ATOM 2101 N N . ALA A 1 275 ? 17.703 -1.265 -10.664 1 95.25 275 ALA A N 1
ATOM 2102 C CA . ALA A 1 275 ? 17.859 0.149 -11 1 95.25 275 ALA A CA 1
ATOM 2103 C C . ALA A 1 275 ? 17.375 0.432 -12.422 1 95.25 275 ALA A C 1
ATOM 2105 O O . ALA A 1 275 ? 16.719 1.441 -12.672 1 95.25 275 ALA A O 1
ATOM 2106 N N . PRO A 1 276 ? 17.672 -0.45 -13.453 1 95.75 276 PRO A N 1
ATOM 2107 C CA . PRO A 1 276 ? 17.203 -0.18 -14.812 1 95.75 276 PRO A CA 1
ATOM 2108 C C . PRO A 1 276 ? 15.688 -0.159 -14.922 1 95.75 276 PRO A C 1
ATOM 2110 O O . PRO A 1 276 ? 15.133 0.532 -15.773 1 95.75 276 PRO A O 1
ATOM 2113 N N . LEU A 1 277 ? 15.031 -0.934 -14.078 1 97.5 277 LEU A N 1
ATOM 2114 C CA . LEU A 1 277 ? 13.57 -0.952 -14.086 1 97.5 277 LEU A CA 1
ATOM 2115 C C . LEU A 1 277 ? 13.008 0.291 -13.406 1 97.5 277 LEU A C 1
ATOM 2117 O O . LEU A 1 277 ? 12.031 0.878 -13.883 1 97.5 277 LEU A O 1
ATOM 2121 N N . LEU A 1 278 ? 13.672 0.717 -12.281 1 95.75 278 LEU A N 1
ATOM 2122 C CA . LEU A 1 278 ? 13.25 1.897 -11.539 1 95.75 278 LEU A CA 1
ATOM 2123 C C . LEU A 1 278 ? 13.391 3.156 -12.383 1 95.75 278 LEU A C 1
ATOM 2125 O O . LEU A 1 278 ? 12.609 4.098 -12.242 1 95.75 278 LEU A O 1
ATOM 2129 N N . ALA A 1 279 ? 14.289 3.143 -13.289 1 94.62 279 ALA A N 1
ATOM 2130 C CA . ALA A 1 279 ? 14.562 4.289 -14.156 1 94.62 279 ALA A CA 1
ATOM 2131 C C . ALA A 1 279 ? 13.391 4.57 -15.086 1 94.62 279 ALA A C 1
ATOM 2133 O O . ALA A 1 279 ? 13.305 5.641 -15.688 1 94.62 279 ALA A O 1
ATOM 2134 N N . CYS A 1 280 ? 12.484 3.615 -15.156 1 97 280 CYS A N 1
ATOM 2135 C CA . CYS A 1 280 ? 11.352 3.756 -16.047 1 97 280 CYS A CA 1
ATOM 2136 C C . CYS A 1 280 ? 10.117 4.238 -15.305 1 97 280 CYS A C 1
ATOM 2138 O O . CYS A 1 280 ? 8.984 3.965 -15.711 1 97 280 CYS A O 1
ATOM 2140 N N . ALA A 1 281 ? 10.242 4.824 -14.203 1 95.31 281 ALA A N 1
ATOM 2141 C CA . ALA A 1 281 ? 9.305 5.645 -13.445 1 95.31 281 ALA A CA 1
ATOM 2142 C C . ALA A 1 281 ? 8.078 4.84 -13.039 1 95.31 281 ALA A C 1
ATOM 2144 O O . ALA A 1 281 ? 6.941 5.262 -13.273 1 95.31 281 ALA A O 1
ATOM 2145 N N . PRO A 1 282 ? 8.258 3.717 -12.422 1 97.75 282 PRO A N 1
ATOM 2146 C CA . PRO A 1 282 ? 7.102 2.973 -11.914 1 97.75 282 PRO A CA 1
ATOM 2147 C C . PRO A 1 282 ? 6.551 3.555 -10.617 1 97.75 282 PRO A C 1
ATOM 2149 O O . PRO A 1 282 ? 7.246 4.309 -9.93 1 97.75 282 PRO A O 1
ATOM 2152 N N . ASP A 1 283 ? 5.25 3.301 -10.359 1 96.44 283 ASP A N 1
ATOM 2153 C CA . ASP A 1 283 ? 4.867 3.242 -8.953 1 96.44 283 ASP A CA 1
ATOM 2154 C C . ASP A 1 283 ? 5.605 2.119 -8.227 1 96.44 283 ASP A C 1
ATOM 2156 O O . ASP A 1 283 ? 5.828 1.049 -8.797 1 96.44 283 ASP A O 1
ATOM 2160 N N . ILE A 1 284 ? 6.008 2.311 -7.023 1 97.69 284 ILE A N 1
ATOM 2161 C CA . ILE A 1 284 ? 6.883 1.363 -6.344 1 97.69 284 ILE A CA 1
ATOM 2162 C C . ILE A 1 284 ? 6.25 0.935 -5.023 1 97.69 284 ILE A C 1
ATOM 2164 O O . ILE A 1 284 ? 5.84 1.777 -4.223 1 97.69 284 ILE A O 1
ATOM 2168 N N . ASN A 1 285 ? 6.129 -0.304 -4.766 1 96.44 285 ASN A N 1
ATOM 2169 C CA . ASN A 1 285 ? 5.824 -0.939 -3.486 1 96.44 285 ASN A CA 1
ATOM 2170 C C . ASN A 1 285 ? 6.762 -2.109 -3.203 1 96.44 285 ASN A C 1
ATOM 2172 O O . ASN A 1 285 ? 6.5 -3.234 -3.633 1 96.44 285 ASN A O 1
ATOM 2176 N N . LEU A 1 286 ? 7.836 -1.89 -2.539 1 97.19 286 LEU A N 1
ATOM 2177 C CA . LEU A 1 286 ? 8.852 -2.883 -2.215 1 97.19 286 LEU A CA 1
ATOM 2178 C C . LEU A 1 286 ? 9.141 -2.9 -0.717 1 97.19 286 LEU A C 1
ATOM 2180 O O . LEU A 1 286 ? 9.352 -1.849 -0.109 1 97.19 286 LEU A O 1
ATOM 2184 N N . ARG A 1 287 ? 9.188 -4.066 -0.144 1 95.69 287 ARG A N 1
ATOM 2185 C CA . ARG A 1 287 ? 9.422 -4.207 1.289 1 95.69 287 ARG A CA 1
ATOM 2186 C C . ARG A 1 287 ? 10.406 -5.34 1.573 1 95.69 287 ARG A C 1
ATOM 2188 O O . ARG A 1 287 ? 10.344 -6.398 0.943 1 95.69 287 ARG A O 1
ATOM 2195 N N . GLU A 1 288 ? 11.305 -5.082 2.43 1 95.5 288 GLU A N 1
ATOM 2196 C CA . GLU A 1 288 ? 12.094 -6.152 3.025 1 95.5 288 GLU A CA 1
ATOM 2197 C C . GLU A 1 288 ? 11.328 -6.852 4.145 1 95.5 288 GLU A C 1
ATOM 2199 O O . GLU A 1 288 ? 10.789 -6.195 5.039 1 95.5 288 GLU A O 1
ATOM 2204 N N . MET A 1 289 ? 11.25 -8.141 4.078 1 92.19 289 MET A N 1
ATOM 2205 C CA . MET A 1 289 ? 10.461 -8.883 5.055 1 92.19 289 MET A CA 1
ATOM 2206 C C . MET A 1 289 ? 10.938 -10.328 5.148 1 92.19 289 MET A C 1
ATOM 2208 O O . MET A 1 289 ? 11.828 -10.742 4.402 1 92.19 289 MET A O 1
ATOM 2212 N N . LYS A 1 290 ? 10.344 -11 6.129 1 89.12 290 LYS A N 1
ATOM 2213 C CA . LYS A 1 290 ? 10.492 -12.453 6.141 1 89.12 290 LYS A CA 1
ATOM 2214 C C . LYS A 1 290 ? 9.555 -13.117 5.137 1 89.12 290 LYS A C 1
ATOM 2216 O O . LYS A 1 290 ? 8.438 -12.633 4.914 1 89.12 290 LYS A O 1
ATOM 2221 N N . TRP A 1 291 ? 9.992 -14.156 4.57 1 87.5 291 TRP A N 1
ATOM 2222 C CA . TRP A 1 291 ? 9.234 -14.836 3.527 1 87.5 291 TRP A CA 1
ATOM 2223 C C . TRP A 1 291 ? 7.84 -15.211 4.023 1 87.5 291 TRP A C 1
ATOM 2225 O O . TRP A 1 291 ? 6.848 -15.023 3.314 1 87.5 291 TRP A O 1
ATOM 2235 N N . MET A 1 292 ? 7.73 -15.648 5.203 1 83.12 292 MET A N 1
ATOM 2236 C CA . MET A 1 292 ? 6.457 -16.094 5.762 1 83.12 292 MET A CA 1
ATOM 2237 C C . MET A 1 292 ? 5.477 -14.93 5.863 1 83.12 292 MET A C 1
ATOM 2239 O O . MET A 1 292 ? 4.266 -15.125 5.754 1 83.12 292 MET A O 1
ATOM 2243 N N . ASP A 1 293 ? 6.023 -13.734 6.07 1 81.31 293 ASP A N 1
ATOM 2244 C CA . ASP A 1 293 ? 5.164 -12.562 6.148 1 81.31 293 ASP A CA 1
ATOM 2245 C C . ASP A 1 293 ? 4.527 -12.25 4.797 1 81.31 293 ASP A C 1
ATOM 2247 O O . ASP A 1 293 ? 3.359 -11.859 4.73 1 81.31 293 ASP A O 1
ATOM 2251 N N . TRP A 1 294 ? 5.273 -12.406 3.814 1 80 294 TRP A N 1
ATOM 2252 C CA . TRP A 1 294 ? 4.746 -12.203 2.469 1 80 294 TRP A CA 1
ATOM 2253 C C . TRP A 1 294 ? 3.619 -13.188 2.17 1 80 294 TRP A C 1
ATOM 2255 O O . TRP A 1 294 ? 2.586 -12.812 1.615 1 80 294 TRP A O 1
ATOM 2265 N N . ILE A 1 295 ? 3.83 -14.398 2.498 1 75.62 295 ILE A N 1
ATOM 2266 C CA . ILE A 1 295 ? 2.842 -15.445 2.262 1 75.62 295 ILE A CA 1
ATOM 2267 C C . ILE A 1 295 ? 1.537 -15.094 2.973 1 75.62 295 ILE A C 1
ATOM 2269 O O . ILE A 1 295 ? 0.456 -15.203 2.389 1 75.62 295 ILE A O 1
ATOM 2273 N N . GLN A 1 296 ? 1.682 -14.633 4.117 1 70.69 296 GLN A N 1
ATOM 2274 C CA . GLN A 1 296 ? 0.508 -14.273 4.906 1 70.69 296 GLN A CA 1
ATOM 2275 C C . GLN A 1 296 ? -0.231 -13.094 4.293 1 70.69 296 GLN A C 1
ATOM 2277 O O . GLN A 1 296 ? -1.463 -13.07 4.262 1 70.69 296 GLN A O 1
ATOM 2282 N N . MET A 1 297 ? 0.524 -12.227 3.844 1 68.88 297 MET A N 1
ATOM 2283 C CA . MET A 1 297 ? -0.063 -11.047 3.219 1 68.88 297 MET A CA 1
ATOM 2284 C C . MET A 1 297 ? -0.794 -11.414 1.933 1 68.88 297 MET A C 1
ATOM 2286 O O . MET A 1 297 ? -1.895 -10.922 1.676 1 68.88 297 MET A O 1
ATOM 2290 N N . GLU A 1 298 ? -0.236 -12.156 1.149 1 66 298 GLU A N 1
ATOM 2291 C CA . GLU A 1 298 ? -0.81 -12.539 -0.136 1 66 298 GLU A CA 1
ATOM 229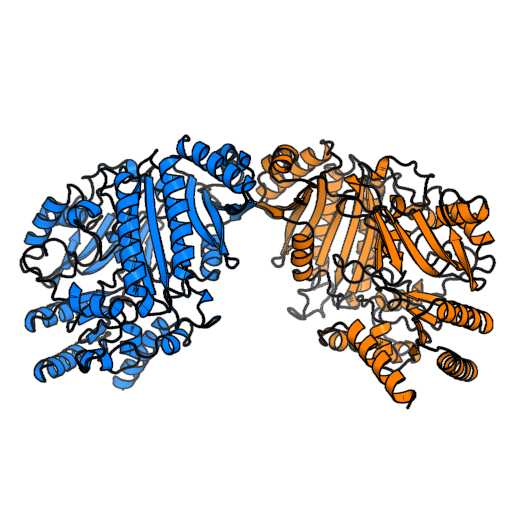2 C C . GLU A 1 298 ? -2.051 -13.406 0.053 1 66 298 GLU A C 1
ATOM 2294 O O . GLU A 1 298 ? -2.988 -13.336 -0.746 1 66 298 GLU A O 1
ATOM 2299 N N . MET A 1 299 ? -2.041 -14.18 1.041 1 57.72 299 MET A N 1
ATOM 2300 C CA . MET A 1 299 ? -3.207 -15 1.367 1 57.72 299 MET A CA 1
ATOM 2301 C C . MET A 1 299 ? -4.414 -14.125 1.687 1 57.72 299 MET A C 1
ATOM 2303 O O . MET A 1 299 ? -5.551 -14.492 1.385 1 57.72 299 MET A O 1
ATOM 2307 N N . GLN A 1 300 ? -4.051 -13.07 2.271 1 48.22 300 GLN A N 1
ATOM 2308 C CA . GLN A 1 300 ? -5.129 -12.164 2.652 1 48.22 300 GLN A CA 1
ATOM 2309 C C . GLN A 1 300 ? -5.727 -11.477 1.428 1 48.22 300 GLN A C 1
ATOM 2311 O O . GLN A 1 300 ? -6.867 -11.008 1.468 1 48.22 300 GLN A O 1
ATOM 2316 N N . THR A 1 301 ? -4.984 -11.445 0.388 1 49.72 301 THR A N 1
ATOM 2317 C CA . THR A 1 301 ? -5.484 -10.758 -0.796 1 49.72 301 THR A CA 1
ATOM 2318 C C . THR A 1 301 ? -6.387 -11.68 -1.617 1 49.72 301 THR A C 1
ATOM 2320 O O . THR A 1 301 ? -6.949 -11.258 -2.631 1 49.72 301 THR A O 1
ATOM 2323 N N . GLY A 1 302 ? -6.77 -12.914 -1.213 1 46.09 302 GLY A N 1
ATOM 2324 C CA . GLY A 1 302 ? -7.859 -13.695 -1.78 1 46.09 302 GLY A CA 1
ATOM 2325 C C . GLY A 1 302 ? -7.383 -14.805 -2.693 1 46.09 302 GLY A C 1
ATOM 2326 O O . GLY A 1 302 ? -8.195 -15.484 -3.334 1 46.09 302 GLY A O 1
ATOM 2327 N N . PHE A 1 303 ? -6.117 -15.039 -2.994 1 46.72 303 PHE A N 1
ATOM 2328 C CA . PHE A 1 303 ? -5.672 -16.078 -3.912 1 46.72 303 PHE A CA 1
ATOM 2329 C C . PHE A 1 303 ? -6.215 -17.438 -3.492 1 46.72 303 PHE A C 1
ATOM 2331 O O . PHE A 1 303 ? -6.336 -18.344 -4.32 1 46.72 303 PHE A O 1
ATOM 2338 N N . GLY A 1 304 ? -6.816 -17.484 -2.355 1 46.62 304 GLY A N 1
ATOM 2339 C CA . GLY A 1 304 ? -7.246 -18.781 -1.884 1 46.62 304 GLY A CA 1
ATOM 2340 C C . GLY A 1 304 ? -8.719 -19.047 -2.115 1 46.62 304 GLY A C 1
ATOM 2341 O O . GLY A 1 304 ? -9.203 -20.156 -1.886 1 46.62 304 GLY A O 1
ATOM 2342 N N . ILE A 1 305 ? -9.305 -18.109 -2.688 1 46.31 305 ILE A N 1
ATOM 2343 C CA . ILE A 1 305 ? -10.75 -18.312 -2.809 1 46.31 305 ILE A CA 1
ATOM 2344 C C . ILE A 1 305 ? -11.078 -18.875 -4.188 1 46.31 305 ILE A C 1
ATOM 2346 O O . ILE A 1 305 ? -10.625 -18.344 -5.207 1 46.31 305 ILE A O 1
ATOM 2350 N N . ARG A 1 306 ? -11.609 -20.109 -4.094 1 61.31 306 ARG A N 1
ATOM 2351 C CA . ARG A 1 306 ? -12.062 -20.734 -5.332 1 61.31 306 ARG A CA 1
ATOM 2352 C C . ARG A 1 306 ? -13.062 -19.828 -6.062 1 61.31 306 ARG A C 1
ATOM 2354 O O . ARG A 1 306 ? -13.898 -19.188 -5.43 1 61.31 306 ARG A O 1
ATOM 2361 N N . SER A 1 307 ? -12.859 -19.797 -7.285 1 63.69 307 SER A N 1
ATOM 2362 C CA . SER A 1 307 ? -13.664 -18.938 -8.148 1 63.69 307 SER A CA 1
ATOM 2363 C C . SER A 1 307 ? -15.109 -19.422 -8.234 1 63.69 307 SER A C 1
ATOM 2365 O O . SER A 1 307 ? -15.359 -20.641 -8.211 1 63.69 307 SER A O 1
ATOM 2367 N N . LYS A 1 308 ? -16.031 -18.516 -8.328 1 67.25 308 LYS A N 1
ATOM 2368 C CA . LYS A 1 308 ? -17.453 -18.828 -8.453 1 67.25 308 LYS A CA 1
ATOM 2369 C C . LYS A 1 308 ? -17.953 -18.594 -9.875 1 67.25 308 LYS A C 1
ATOM 2371 O O . LYS A 1 308 ? -19.156 -18.547 -10.117 1 67.25 308 LYS A O 1
ATOM 2376 N N . ILE A 1 309 ? -16.938 -18.531 -10.75 1 79.5 309 ILE A N 1
ATOM 2377 C CA . ILE A 1 309 ? -17.312 -18.188 -12.117 1 79.5 309 ILE A CA 1
ATOM 2378 C C . ILE A 1 309 ? -16.594 -19.094 -13.102 1 79.5 309 ILE A C 1
ATOM 2380 O O . ILE A 1 309 ? -15.898 -20.031 -12.695 1 79.5 309 ILE A O 1
ATOM 2384 N N . TYR A 1 310 ? -16.906 -18.938 -14.375 1 85.38 310 TYR A N 1
ATOM 2385 C CA . TYR A 1 310 ? -16.219 -19.672 -15.43 1 85.38 310 TYR A CA 1
ATOM 2386 C C . TYR A 1 310 ? -14.82 -19.109 -15.664 1 85.38 310 TYR A C 1
ATOM 2388 O O . TYR A 1 310 ? -14.625 -17.891 -15.648 1 85.38 310 TYR A O 1
ATOM 2396 N N . HIS A 1 311 ? -13.875 -19.984 -15.797 1 88.12 311 HIS A N 1
ATOM 2397 C CA . HIS A 1 311 ? -12.57 -19.469 -16.203 1 88.12 311 HIS A CA 1
ATOM 2398 C C . HIS A 1 311 ? -11.773 -20.531 -16.953 1 88.12 311 HIS A C 1
ATOM 2400 O O . HIS A 1 311 ? -12.016 -21.719 -16.797 1 88.12 311 HIS A O 1
ATOM 2406 N N . HIS A 1 312 ? -10.977 -20.078 -17.797 1 92.06 312 HIS A N 1
ATOM 2407 C CA . HIS A 1 312 ? -10.078 -20.922 -18.594 1 92.06 312 HIS A CA 1
ATOM 2408 C C . HIS A 1 312 ? -8.672 -20.328 -18.625 1 92.06 312 HIS A C 1
ATOM 2410 O O . HIS A 1 312 ? -8.5 -19.109 -18.594 1 92.06 312 HIS A O 1
ATOM 2416 N N . HIS A 1 313 ? -7.676 -21.219 -18.672 1 93.81 313 HIS A N 1
ATOM 2417 C CA . HIS A 1 313 ? -6.262 -20.844 -18.672 1 93.81 313 HIS A CA 1
ATOM 2418 C C . HIS A 1 313 ? -5.543 -21.453 -19.875 1 93.81 313 HIS A C 1
ATOM 2420 O O . HIS A 1 313 ? -5.715 -22.625 -20.188 1 93.81 313 HIS A O 1
ATOM 2426 N N . SER A 1 314 ? -4.793 -20.641 -20.531 1 95.75 314 SER A N 1
ATOM 2427 C CA . SER A 1 314 ? -3.863 -21.125 -21.547 1 95.75 314 SER A CA 1
ATOM 2428 C C . SER A 1 314 ? -2.418 -21.016 -21.078 1 95.75 314 SER A C 1
ATOM 2430 O O . SER A 1 314 ? -2.043 -20.031 -20.422 1 95.75 314 SER A O 1
ATOM 2432 N N . SER A 1 315 ? -1.672 -22.016 -21.438 1 96.75 315 SER A N 1
ATOM 2433 C CA . SER A 1 315 ? -0.331 -22.156 -20.875 1 96.75 315 SER A CA 1
ATOM 2434 C C . SER A 1 315 ? 0.737 -21.953 -21.938 1 96.75 315 SER A C 1
ATOM 2436 O O . SER A 1 315 ? 0.565 -22.375 -23.094 1 96.75 315 SER A O 1
ATOM 2438 N N . PHE A 1 316 ? 1.853 -21.281 -21.531 1 98.06 316 PHE A N 1
ATOM 2439 C CA . PHE A 1 316 ? 2.982 -21.031 -22.422 1 98.06 316 PHE A CA 1
ATOM 2440 C C . PHE A 1 316 ? 4.297 -21.062 -21.656 1 98.06 316 PHE A C 1
ATOM 2442 O O . PHE A 1 316 ? 4.312 -20.844 -20.438 1 98.06 316 PHE A O 1
ATOM 2449 N N . ILE A 1 317 ? 5.391 -21.391 -22.312 1 98.56 317 ILE A N 1
ATOM 2450 C CA . ILE A 1 317 ? 6.742 -21.156 -21.812 1 98.56 317 ILE A CA 1
ATOM 2451 C C . ILE A 1 317 ? 7.543 -20.375 -22.859 1 98.56 317 ILE A C 1
ATOM 2453 O O . ILE A 1 317 ? 7.746 -20.844 -23.984 1 98.56 317 ILE A O 1
ATOM 2457 N N . PHE A 1 318 ? 8.016 -19.219 -22.484 1 98.38 318 PHE A N 1
ATOM 2458 C CA . PHE A 1 318 ? 8.773 -18.359 -23.391 1 98.38 318 PHE A CA 1
ATOM 2459 C C . PHE A 1 318 ? 10.258 -18.391 -23.062 1 98.38 318 PHE A C 1
ATOM 2461 O O . PHE A 1 318 ? 10.633 -18.516 -21.891 1 98.38 318 PHE A O 1
ATOM 2468 N N . PRO A 1 319 ? 11.086 -18.344 -24.078 1 97.06 319 PRO A N 1
ATOM 2469 C CA . PRO A 1 319 ? 12.539 -18.312 -23.844 1 97.06 319 PRO A CA 1
ATOM 2470 C C . PRO A 1 319 ? 13.047 -16.906 -23.516 1 97.06 319 PRO A C 1
ATOM 2472 O O . PRO A 1 319 ? 12.305 -15.93 -23.625 1 97.06 319 PRO A O 1
ATOM 2475 N N . HIS A 1 320 ? 14.281 -16.938 -23.016 1 93.81 320 HIS A N 1
ATOM 2476 C CA . HIS A 1 320 ? 14.945 -15.656 -22.859 1 93.81 320 HIS A CA 1
ATOM 2477 C C . HIS A 1 320 ? 14.93 -14.867 -24.156 1 93.81 320 HIS A C 1
ATOM 2479 O O . HIS A 1 320 ? 15.125 -15.43 -25.234 1 93.81 320 HIS A O 1
ATOM 2485 N N . GLY A 1 321 ? 14.609 -13.602 -24.094 1 93.94 321 GLY A N 1
ATOM 2486 C CA . GLY A 1 321 ? 14.633 -12.75 -25.266 1 93.94 321 GLY A CA 1
ATOM 2487 C C . GLY A 1 321 ? 13.289 -12.68 -25.984 1 93.94 321 GLY A C 1
ATOM 2488 O O . GLY A 1 321 ? 13.094 -11.836 -26.859 1 93.94 321 GLY A O 1
ATOM 2489 N N . ALA A 1 322 ? 12.367 -13.539 -25.609 1 94.81 322 ALA A N 1
ATOM 2490 C CA . ALA A 1 322 ? 11.07 -13.602 -26.281 1 94.81 322 ALA A CA 1
ATOM 2491 C C . ALA A 1 322 ? 10.234 -12.359 -25.969 1 94.81 322 ALA A C 1
ATOM 2493 O O . ALA A 1 322 ? 9.344 -11.992 -26.75 1 94.81 322 ALA A O 1
ATOM 2494 N N . ILE A 1 323 ? 10.5 -11.711 -24.859 1 95.94 323 ILE A N 1
ATOM 2495 C CA . ILE A 1 323 ? 9.688 -10.594 -24.391 1 95.94 323 ILE A CA 1
ATOM 2496 C C . ILE A 1 323 ? 10.094 -9.32 -25.141 1 95.94 323 ILE A C 1
ATOM 2498 O O . ILE A 1 323 ? 10.398 -8.305 -24.516 1 95.94 323 ILE A O 1
ATOM 2502 N N . ASN A 1 324 ? 10.125 -9.312 -26.422 1 95.5 324 ASN A N 1
ATOM 2503 C CA . ASN A 1 324 ? 10.453 -8.172 -27.266 1 95.5 324 ASN A CA 1
ATOM 2504 C C . ASN A 1 324 ? 9.227 -7.309 -27.547 1 95.5 324 ASN A C 1
ATOM 2506 O O . ASN A 1 324 ? 8.133 -7.594 -27.047 1 95.5 324 ASN A O 1
ATOM 2510 N N . ASP A 1 325 ? 9.398 -6.336 -28.344 1 94.94 325 ASP A N 1
ATOM 2511 C CA . ASP A 1 325 ? 8.336 -5.367 -28.594 1 94.94 325 ASP A CA 1
ATOM 2512 C C . ASP A 1 325 ? 7.121 -6.031 -29.234 1 94.94 325 ASP A C 1
ATOM 2514 O O . ASP A 1 325 ? 5.98 -5.711 -28.906 1 94.94 325 ASP A O 1
ATOM 2518 N N . GLY A 1 326 ? 7.426 -6.879 -30.156 1 96.19 326 GLY A N 1
ATOM 2519 C CA . GLY A 1 326 ? 6.336 -7.586 -30.812 1 96.19 326 GLY A CA 1
ATOM 2520 C C . GLY A 1 326 ? 5.492 -8.398 -29.844 1 96.19 326 GLY A C 1
ATOM 2521 O O . GLY A 1 326 ? 4.262 -8.359 -29.906 1 96.19 326 GLY A O 1
ATOM 2522 N N . PHE A 1 327 ? 6.105 -9.141 -29.031 1 97.69 327 PHE A N 1
ATOM 2523 C CA . PHE A 1 327 ? 5.434 -9.945 -28.031 1 97.69 327 PHE A CA 1
ATOM 2524 C C . PHE A 1 327 ? 4.594 -9.07 -27.109 1 97.69 327 PHE A C 1
ATOM 2526 O O . PHE A 1 327 ? 3.412 -9.344 -26.891 1 97.69 327 PHE A O 1
ATOM 2533 N N . VAL A 1 328 ? 5.227 -8.023 -26.531 1 97.75 328 VAL A N 1
ATOM 2534 C CA . VAL A 1 328 ? 4.57 -7.148 -25.578 1 97.75 328 VAL A CA 1
ATOM 2535 C C . VAL A 1 328 ? 3.334 -6.516 -26.203 1 97.75 328 VAL A C 1
ATOM 2537 O O . VAL A 1 328 ? 2.256 -6.504 -25.609 1 97.75 328 VAL A O 1
ATOM 2540 N N . ASN A 1 329 ? 3.463 -6.023 -27.391 1 96.12 329 ASN A N 1
ATOM 2541 C CA . ASN A 1 329 ? 2.338 -5.414 -28.094 1 96.12 329 ASN A CA 1
ATOM 2542 C C . ASN A 1 329 ? 1.229 -6.426 -28.375 1 96.12 329 ASN A C 1
ATOM 2544 O O . ASN A 1 329 ? 0.046 -6.086 -28.312 1 96.12 329 ASN A O 1
ATOM 2548 N N . THR A 1 330 ? 1.64 -7.637 -28.734 1 97.69 330 THR A N 1
ATOM 2549 C CA . THR A 1 330 ? 0.657 -8.688 -28.969 1 97.69 330 THR A CA 1
ATOM 2550 C C . THR A 1 330 ? -0.164 -8.953 -27.703 1 97.69 330 THR A C 1
ATOM 2552 O O . THR A 1 330 ? -1.395 -9 -27.75 1 97.69 330 THR A O 1
ATOM 2555 N N . VAL A 1 331 ? 0.472 -9.109 -26.562 1 97.75 331 VAL A N 1
ATOM 2556 C CA . VAL A 1 331 ? -0.22 -9.391 -25.312 1 97.75 331 VAL A CA 1
ATOM 2557 C C . VAL A 1 331 ? -1.147 -8.234 -24.953 1 97.75 331 VAL A C 1
ATOM 2559 O O . VAL A 1 331 ? -2.307 -8.445 -24.594 1 97.75 331 VAL A O 1
ATOM 2562 N N . LEU A 1 332 ? -0.625 -7.008 -25.094 1 95.75 332 LEU A N 1
ATOM 2563 C CA . LEU A 1 332 ? -1.432 -5.84 -24.75 1 95.75 332 LEU A CA 1
ATOM 2564 C C . LEU A 1 332 ? -2.658 -5.746 -25.641 1 95.75 332 LEU A C 1
ATOM 2566 O O . LEU A 1 332 ? -3.754 -5.426 -25.172 1 95.75 332 LEU A O 1
ATOM 2570 N N . THR A 1 333 ? -2.471 -5.992 -26.891 1 95.31 333 THR A N 1
ATOM 2571 C CA . THR A 1 333 ? -3.582 -5.98 -27.844 1 95.31 333 THR A CA 1
ATOM 2572 C C . THR A 1 333 ? -4.625 -7.027 -27.469 1 95.31 333 THR A C 1
ATOM 2574 O O . THR A 1 333 ? -5.828 -6.758 -27.516 1 95.31 333 THR A O 1
ATOM 2577 N N . LEU A 1 334 ? -4.23 -8.234 -27.141 1 96.44 334 LEU A N 1
ATOM 2578 C CA . LEU A 1 334 ? -5.129 -9.312 -26.75 1 96.44 334 LEU A CA 1
ATOM 2579 C C . LEU A 1 334 ? -5.91 -8.945 -25.484 1 96.44 334 LEU A C 1
ATOM 2581 O O . LEU A 1 334 ? -7.113 -9.203 -25.391 1 96.44 334 LEU A O 1
ATOM 2585 N N . LEU A 1 335 ? -5.227 -8.312 -24.516 1 94.5 335 LEU A N 1
ATOM 2586 C CA . LEU A 1 335 ? -5.895 -7.902 -23.281 1 94.5 335 LEU A CA 1
ATOM 2587 C C . LEU A 1 335 ? -6.949 -6.84 -23.562 1 94.5 335 LEU A C 1
ATOM 2589 O O . LEU A 1 335 ? -8.055 -6.898 -23.016 1 94.5 335 LEU A O 1
ATOM 2593 N N . GLU A 1 336 ? -6.633 -5.934 -24.406 1 92.94 336 GLU A N 1
ATOM 2594 C CA . GLU A 1 336 ? -7.57 -4.875 -24.766 1 92.94 336 GLU A CA 1
ATOM 2595 C C . GLU A 1 336 ? -8.773 -5.441 -25.531 1 92.94 336 GLU A C 1
ATOM 2597 O O . GLU A 1 336 ? -9.906 -5.027 -25.297 1 92.94 336 GLU A O 1
ATOM 2602 N N . GLU A 1 337 ? -8.523 -6.324 -26.375 1 93.31 337 GLU A N 1
ATOM 2603 C CA . GLU A 1 337 ? -9.594 -6.965 -27.125 1 93.31 337 GLU A CA 1
ATOM 2604 C C . GLU A 1 337 ? -10.5 -7.777 -26.219 1 93.31 337 GLU A C 1
ATOM 2606 O O . GLU A 1 337 ? -11.727 -7.762 -26.359 1 93.31 337 GLU A O 1
ATOM 2611 N N . ALA A 1 338 ? -9.906 -8.562 -25.328 1 91.62 338 ALA A N 1
ATOM 2612 C CA . ALA A 1 338 ? -10.688 -9.344 -24.375 1 91.62 338 ALA A CA 1
ATOM 2613 C C . ALA A 1 338 ? -11.617 -8.445 -23.562 1 91.62 338 ALA A C 1
ATOM 2615 O O . ALA A 1 338 ? -12.781 -8.789 -23.328 1 91.62 338 ALA A O 1
ATOM 2616 N N . LYS A 1 339 ? -11.078 -7.34 -23.141 1 86.5 339 LYS A N 1
ATOM 2617 C CA . LYS A 1 339 ? -11.875 -6.387 -22.375 1 86.5 339 LYS A CA 1
ATOM 2618 C C . LYS A 1 339 ? -13.07 -5.891 -23.188 1 86.5 339 LYS A C 1
ATOM 2620 O O . LYS A 1 339 ? -14.18 -5.77 -22.656 1 86.5 339 LYS A O 1
ATOM 2625 N N . LYS A 1 340 ? -12.852 -5.617 -24.406 1 87.94 340 LYS A N 1
ATOM 2626 C CA . LYS A 1 340 ? -13.922 -5.16 -25.281 1 87.94 340 LYS A CA 1
ATOM 2627 C C . LYS A 1 340 ? -15 -6.23 -25.453 1 87.94 340 LYS A C 1
ATOM 2629 O O . LYS A 1 340 ? -16.188 -5.93 -25.406 1 87.94 340 LYS A O 1
ATOM 2634 N N . ILE A 1 341 ? -14.609 -7.457 -25.578 1 88.56 341 ILE A N 1
ATOM 2635 C CA . ILE A 1 341 ? -15.531 -8.57 -25.766 1 88.56 341 ILE A CA 1
ATOM 2636 C C . ILE A 1 341 ? -16.375 -8.75 -24.5 1 88.56 341 ILE A C 1
ATOM 2638 O O . ILE A 1 341 ? -17.609 -8.852 -24.578 1 88.56 341 ILE A O 1
ATOM 2642 N N . LEU A 1 342 ? -15.734 -8.742 -23.406 1 83.88 342 LEU A N 1
ATOM 2643 C CA . LEU A 1 342 ? -16.406 -9.008 -22.141 1 83.88 342 LEU A CA 1
ATOM 2644 C C . LEU A 1 342 ? -17.359 -7.871 -21.781 1 83.88 342 LEU A C 1
ATOM 2646 O O . LEU A 1 342 ? -18.359 -8.094 -21.094 1 83.88 342 LEU A O 1
ATOM 2650 N N . SER A 1 343 ? -17.062 -6.684 -22.281 1 79.25 343 SER A N 1
ATOM 2651 C CA . SER A 1 343 ? -17.891 -5.527 -21.938 1 79.25 343 SER A CA 1
ATOM 2652 C C . SER A 1 343 ? -18.938 -5.27 -23 1 79.25 343 SER A C 1
ATOM 2654 O O . SER A 1 343 ? -19.781 -4.383 -22.859 1 79.25 343 SER A O 1
ATOM 2656 N N . ASP A 1 344 ? -18.906 -6.027 -24.047 1 81.38 344 ASP A N 1
ATOM 2657 C CA . ASP A 1 344 ? -19.812 -5.801 -25.172 1 81.38 344 ASP A CA 1
ATOM 2658 C C . ASP A 1 344 ? -21.219 -6.316 -24.844 1 81.38 344 ASP A C 1
ATOM 2660 O O . ASP A 1 344 ? -21.453 -7.523 -24.875 1 81.38 344 ASP A O 1
ATOM 2664 N N . ARG A 1 345 ? -22.125 -5.488 -24.703 1 76.38 345 ARG A N 1
ATOM 2665 C CA . ARG A 1 345 ? -23.5 -5.832 -24.344 1 76.38 345 ARG A CA 1
ATOM 2666 C C . ARG A 1 345 ? -24.281 -6.301 -25.578 1 76.38 345 ARG A C 1
ATOM 2668 O O . ARG A 1 345 ? -25.328 -6.938 -25.453 1 76.38 345 ARG A O 1
ATOM 2675 N N . THR A 1 346 ? -23.766 -6.012 -26.672 1 77 346 THR A N 1
ATOM 2676 C CA . THR A 1 346 ? -24.422 -6.48 -27.891 1 77 346 THR A CA 1
ATOM 2677 C C . THR A 1 346 ? -24.172 -7.977 -28.094 1 77 346 THR A C 1
ATOM 2679 O O . THR A 1 346 ? -25.047 -8.688 -28.594 1 77 346 THR A O 1
ATOM 2682 N N . LEU A 1 347 ? -23.109 -8.438 -27.594 1 76.81 347 LEU A N 1
ATOM 2683 C CA . LEU A 1 347 ? -22.75 -9.852 -27.703 1 76.81 347 LEU A CA 1
ATOM 2684 C C . LEU A 1 347 ? -23.484 -10.68 -26.656 1 76.81 347 LEU A C 1
ATOM 2686 O O . LEU A 1 347 ? -23.781 -11.859 -26.875 1 76.81 347 LEU A O 1
ATOM 2690 N N . PHE A 1 348 ? -23.797 -9.867 -25.594 1 77.06 348 PHE A N 1
ATOM 2691 C CA . PHE A 1 348 ? -24.422 -10.594 -24.5 1 77.06 348 PHE A CA 1
ATOM 2692 C C . PHE A 1 348 ? -25.609 -9.82 -23.953 1 77.06 348 PHE A C 1
ATOM 2694 O O . PHE A 1 348 ? -25.594 -9.367 -22.812 1 77.06 348 PHE A O 1
ATOM 2701 N N . PRO A 1 349 ? -26.656 -9.578 -24.688 1 66.44 349 PRO A N 1
ATOM 2702 C CA . PRO A 1 349 ? -27.781 -8.727 -24.328 1 66.44 349 PRO A CA 1
ATOM 2703 C C . PRO A 1 349 ? -28.406 -9.109 -22.984 1 66.44 349 PRO A C 1
ATOM 2705 O O . PRO A 1 349 ? -28.984 -8.258 -22.297 1 66.44 349 PRO A O 1
ATOM 2708 N N . GLY A 1 350 ? -28.328 -10.164 -22.484 1 61.44 350 GLY A N 1
ATOM 2709 C CA . GLY A 1 350 ? -28.953 -10.578 -21.234 1 61.44 350 GLY A CA 1
ATOM 2710 C C . GLY A 1 350 ? -28.078 -10.336 -20.016 1 61.44 350 GLY A C 1
ATOM 2711 O O . GLY A 1 350 ? -28.531 -10.516 -18.891 1 61.44 350 GLY A O 1
ATOM 2712 N N . LEU A 1 351 ? -27.031 -9.914 -20.281 1 62 351 LEU A N 1
ATOM 2713 C CA . LEU A 1 351 ? -26.172 -9.703 -19.141 1 62 351 LEU A CA 1
ATOM 2714 C C . LEU A 1 351 ? -26.344 -8.297 -18.562 1 62 351 LEU A C 1
ATOM 2716 O O . LEU A 1 351 ? -26.328 -7.32 -19.312 1 62 351 LEU A O 1
ATOM 2720 N N . ALA A 1 352 ? -27.281 -8.211 -17.438 1 54.5 352 ALA A N 1
ATOM 2721 C CA . ALA A 1 352 ? -27.578 -6.926 -16.812 1 54.5 352 ALA A CA 1
ATOM 2722 C C . ALA A 1 352 ? -26.312 -6.293 -16.219 1 54.5 352 ALA A C 1
ATOM 2724 O O . ALA A 1 352 ? -25.375 -7 -15.859 1 54.5 352 ALA A O 1
ATOM 2725 N N . ASP A 1 353 ? -26.5 -4.992 -16.125 1 49.41 353 ASP A N 1
ATOM 2726 C CA . ASP A 1 353 ? -25.516 -4.152 -15.445 1 49.41 353 ASP A CA 1
ATOM 2727 C C . ASP A 1 353 ? -25.438 -4.48 -13.961 1 49.41 353 ASP A C 1
ATOM 2729 O O . ASP A 1 353 ? -26.453 -4.77 -13.328 1 49.41 353 ASP A O 1
ATOM 2733 N N . GLY A 1 354 ? -24.359 -4.883 -13.312 1 46.75 354 GLY A N 1
ATOM 2734 C CA . GLY A 1 354 ? -24.266 -5.109 -11.883 1 46.75 354 GLY A CA 1
ATOM 2735 C C . GLY A 1 354 ? -24.266 -6.578 -11.508 1 46.75 354 GLY A C 1
ATOM 2736 O O . GLY A 1 354 ? -24.297 -6.922 -10.328 1 46.75 354 GLY A O 1
ATOM 2737 N N . ASP A 1 355 ? -24.922 -7.34 -12.273 1 44.66 355 ASP A N 1
ATOM 2738 C CA . ASP A 1 355 ? -25.203 -8.727 -11.898 1 44.66 355 ASP A CA 1
ATOM 2739 C C . ASP A 1 355 ? -23.922 -9.453 -11.5 1 44.66 355 ASP A C 1
ATOM 2741 O O . ASP A 1 355 ? -23.875 -10.688 -11.539 1 44.66 355 ASP A O 1
ATOM 2745 N N . GLY A 1 356 ? -23.141 -8.711 -10.906 1 46.78 356 GLY A N 1
ATOM 2746 C CA . GLY A 1 356 ? -21.969 -9.406 -10.414 1 46.78 356 GLY A CA 1
ATOM 2747 C C . GLY A 1 356 ? -20.844 -9.477 -11.438 1 46.78 356 GLY A C 1
ATOM 2748 O O . GLY A 1 356 ? -19.906 -10.25 -11.281 1 46.78 356 GLY A O 1
ATOM 2749 N N . SER A 1 357 ? -21.219 -8.961 -12.531 1 46.81 357 SER A N 1
ATOM 2750 C CA . SER A 1 357 ? -20.375 -8.859 -13.727 1 46.81 357 SER A CA 1
ATOM 2751 C C . SER A 1 357 ? -19.016 -8.281 -13.391 1 46.81 357 SER A C 1
ATOM 2753 O O . SER A 1 357 ? -18.125 -8.227 -14.25 1 46.81 357 SER A O 1
ATOM 2755 N N . SER A 1 358 ? -19.016 -7.703 -12.352 1 50.22 358 SER A N 1
ATOM 2756 C CA . SER A 1 358 ? -17.781 -7.066 -11.898 1 50.22 358 SER A CA 1
ATOM 2757 C C . SER A 1 358 ? -16.688 -8.102 -11.664 1 50.22 358 SER A C 1
ATOM 2759 O O . SER A 1 358 ? -15.539 -7.738 -11.375 1 50.22 358 SER A O 1
ATOM 2761 N N . ARG A 1 359 ? -17.109 -9.367 -12.031 1 60.22 359 ARG A N 1
ATOM 2762 C CA . ARG A 1 359 ? -16.141 -10.406 -11.656 1 60.22 359 ARG A CA 1
ATOM 2763 C C . ARG A 1 359 ? -15.5 -11.023 -12.891 1 60.22 359 ARG A C 1
ATOM 2765 O O . ARG A 1 359 ? -14.711 -11.969 -12.773 1 60.22 359 ARG A O 1
ATOM 2772 N N . HIS A 1 360 ? -15.797 -10.539 -14.062 1 70 360 HIS A N 1
ATOM 2773 C CA . HIS A 1 360 ? -15.109 -11.031 -15.25 1 70 360 HIS A CA 1
ATOM 2774 C C . HIS A 1 360 ? -13.812 -10.258 -15.5 1 70 360 HIS A C 1
ATOM 2776 O O . HIS A 1 360 ? -13.641 -9.156 -14.977 1 70 360 HIS A O 1
ATOM 2782 N N . GLY A 1 361 ? -12.938 -11.016 -16.141 1 80.75 361 GLY A N 1
ATOM 2783 C CA . GLY A 1 361 ? -11.68 -10.328 -16.391 1 80.75 361 GLY A CA 1
ATOM 2784 C C . GLY A 1 361 ? -10.688 -11.172 -17.188 1 80.75 361 GLY A C 1
ATOM 2785 O O . GLY A 1 361 ? -11.039 -12.25 -17.672 1 80.75 361 GLY A O 1
ATOM 2786 N N . VAL A 1 362 ? -9.672 -10.547 -17.578 1 87.44 362 VAL A N 1
ATOM 2787 C CA . VAL A 1 362 ? -8.539 -11.18 -18.25 1 87.44 362 VAL A CA 1
ATOM 2788 C C . VAL A 1 362 ? -7.234 -10.734 -17.594 1 87.44 362 VAL A C 1
ATOM 2790 O O . VAL A 1 362 ? -7.105 -9.578 -17.172 1 87.44 362 VAL A O 1
ATOM 2793 N N . HIS A 1 363 ? -6.422 -11.641 -17.422 1 91.44 363 HIS A N 1
ATOM 2794 C CA . HIS A 1 363 ? -5.07 -11.25 -17.047 1 91.44 363 HIS A CA 1
ATOM 2795 C C . HIS A 1 363 ? -4.031 -12.172 -17.672 1 91.44 363 HIS A C 1
ATOM 2797 O O . HIS A 1 363 ? -4.348 -13.297 -18.062 1 91.44 363 HIS A O 1
ATOM 2803 N N . PHE A 1 364 ? -2.92 -11.625 -17.906 1 95.19 364 PHE A N 1
ATOM 2804 C CA . PHE A 1 364 ? -1.723 -12.32 -18.359 1 95.19 364 PHE A CA 1
ATOM 2805 C C . PHE A 1 364 ? -0.641 -12.305 -17.297 1 95.19 364 PHE A C 1
ATOM 2807 O O . PHE A 1 364 ? -0.368 -11.258 -16.703 1 95.19 364 PHE A O 1
ATOM 2814 N N . LEU A 1 365 ? -0.043 -13.461 -17.047 1 96.44 365 LEU A N 1
ATOM 2815 C CA . LEU A 1 365 ? 1.033 -13.484 -16.062 1 96.44 365 LEU A CA 1
ATOM 2816 C C . LEU A 1 365 ? 2.158 -14.414 -16.5 1 96.44 365 LEU A C 1
ATOM 2818 O O . LEU A 1 365 ? 1.961 -15.258 -17.391 1 96.44 365 LEU A O 1
ATOM 2822 N N . TRP A 1 366 ? 3.307 -14.195 -15.961 1 97.25 366 TRP A N 1
ATOM 2823 C CA . TRP A 1 366 ? 4.359 -15.203 -16.031 1 97.25 366 TRP A CA 1
ATOM 2824 C C . TRP A 1 366 ? 5.059 -15.352 -14.68 1 97.25 366 TRP A C 1
ATOM 2826 O O . TRP A 1 366 ? 5.02 -14.438 -13.852 1 97.25 366 TRP A O 1
ATOM 2836 N N . ASP A 1 367 ? 5.516 -16.5 -14.422 1 96.44 367 ASP A N 1
ATOM 2837 C CA . ASP A 1 367 ? 6.488 -16.797 -13.367 1 96.44 367 ASP A CA 1
ATOM 2838 C C . ASP A 1 367 ? 7.891 -16.969 -13.953 1 96.44 367 ASP A C 1
ATOM 2840 O O . ASP A 1 367 ? 8.07 -17.641 -14.969 1 96.44 367 ASP A O 1
ATOM 2844 N N . HIS A 1 368 ? 8.812 -16.312 -13.32 1 97.44 368 HIS A N 1
ATOM 2845 C CA . HIS A 1 368 ? 10.18 -16.25 -13.82 1 97.44 368 HIS A CA 1
ATOM 2846 C C . HIS A 1 368 ? 10.922 -17.547 -13.539 1 97.44 368 HIS A C 1
ATOM 2848 O O . HIS A 1 368 ? 11 -18 -12.398 1 97.44 368 HIS A O 1
ATOM 2854 N N . MET A 1 369 ? 11.367 -18.172 -14.602 1 96.75 369 MET A N 1
ATOM 2855 C CA . MET A 1 369 ? 12.203 -19.375 -14.57 1 96.75 369 MET A CA 1
ATOM 2856 C C . MET A 1 369 ? 13.648 -19.047 -14.922 1 96.75 369 MET A C 1
ATOM 2858 O O . MET A 1 369 ? 14.094 -17.906 -14.742 1 96.75 369 MET A O 1
ATOM 2862 N N . GLY A 1 370 ? 14.438 -20 -15.32 1 95.62 370 GLY A N 1
ATOM 2863 C CA . GLY A 1 370 ? 15.852 -19.766 -15.578 1 95.62 370 GLY A CA 1
ATOM 2864 C C . GLY A 1 370 ? 16.719 -19.859 -14.336 1 95.62 370 GLY A C 1
ATOM 2865 O O . GLY A 1 370 ? 16.266 -20.344 -13.297 1 95.62 370 GLY A O 1
ATOM 2866 N N . GLY A 1 371 ? 18.016 -19.406 -14.453 1 96.25 371 GLY A N 1
ATOM 2867 C CA . GLY A 1 371 ? 18.906 -19.594 -13.328 1 96.25 371 GLY A CA 1
ATOM 2868 C C . GLY A 1 371 ? 19.203 -21.062 -13.039 1 96.25 371 GLY A C 1
ATOM 2869 O O . GLY A 1 371 ? 19.578 -21.812 -13.938 1 96.25 371 GLY A O 1
ATOM 2870 N N . GLU A 1 372 ? 18.953 -21.422 -11.859 1 96.81 372 GLU A N 1
ATOM 2871 C CA . GLU A 1 372 ? 19.234 -22.797 -11.445 1 96.81 372 GLU A CA 1
ATOM 2872 C C . GLU A 1 372 ? 18.359 -23.797 -12.203 1 96.81 372 GLU A C 1
ATOM 2874 O O . GLU A 1 372 ? 18.766 -24.938 -12.438 1 96.81 372 GLU A O 1
ATOM 2879 N N . THR A 1 373 ? 17.172 -23.422 -12.656 1 97.06 373 THR A N 1
ATOM 2880 C CA . THR A 1 373 ? 16.266 -24.344 -13.344 1 97.06 373 THR A CA 1
ATOM 2881 C C . THR A 1 373 ? 16.844 -24.766 -14.688 1 97.06 373 THR A C 1
ATOM 2883 O O . THR A 1 373 ? 16.438 -25.781 -15.25 1 97.06 373 THR A O 1
ATOM 2886 N N . ALA A 1 374 ? 17.781 -23.984 -15.195 1 96.5 374 ALA A N 1
ATOM 2887 C CA . ALA A 1 374 ? 18.328 -24.219 -16.531 1 96.5 374 ALA A CA 1
ATOM 2888 C C . ALA A 1 374 ? 19.625 -25.031 -16.453 1 96.5 374 ALA A C 1
ATOM 2890 O O . ALA A 1 374 ? 20.203 -25.375 -17.484 1 96.5 374 ALA A O 1
ATOM 2891 N N . THR A 1 375 ? 20.078 -25.344 -15.32 1 96.62 375 THR A N 1
ATOM 2892 C CA . THR A 1 375 ? 21.375 -26.016 -15.18 1 96.62 375 THR A CA 1
ATOM 2893 C C . THR A 1 375 ? 21.25 -27.484 -15.547 1 96.62 375 THR A C 1
ATOM 2895 O O . THR A 1 375 ? 22.219 -28.109 -15.992 1 96.62 375 THR A O 1
ATOM 2898 N N . LYS A 1 376 ? 20.094 -28.109 -15.438 1 95.94 376 LYS A N 1
ATOM 2899 C CA . LYS A 1 376 ? 19.844 -29.484 -15.844 1 95.94 376 LYS A CA 1
ATOM 2900 C C . LYS A 1 376 ? 19.531 -29.578 -17.328 1 95.94 376 LYS A C 1
ATOM 2902 O O . LYS A 1 376 ? 19 -28.625 -17.922 1 95.94 376 LYS A O 1
ATOM 2907 N N . SER A 1 377 ? 19.891 -30.703 -17.828 1 96.88 377 SER A N 1
ATOM 2908 C CA . SER A 1 377 ? 19.5 -30.938 -19.219 1 96.88 377 SER A CA 1
ATOM 2909 C C . SER A 1 377 ? 18.016 -31.297 -19.344 1 96.88 377 SER A C 1
ATOM 2911 O O . SER A 1 377 ? 17.422 -31.797 -18.375 1 96.88 377 SER A O 1
ATOM 2913 N N . PRO A 1 378 ? 17.453 -31.078 -20.531 1 97.38 378 PRO A N 1
ATOM 2914 C CA . PRO A 1 378 ? 16.047 -31.391 -20.734 1 97.38 378 PRO A CA 1
ATOM 2915 C C . PRO A 1 378 ? 15.727 -32.875 -20.484 1 97.38 378 PRO A C 1
ATOM 2917 O O . PRO A 1 378 ? 14.578 -33.219 -20.188 1 97.38 378 PRO A O 1
ATOM 2920 N N . THR A 1 379 ? 16.719 -33.719 -20.547 1 97.5 379 THR A N 1
ATOM 2921 C CA . THR A 1 379 ? 16.438 -35.156 -20.453 1 97.5 379 THR A CA 1
ATOM 2922 C C . THR A 1 379 ? 16.812 -35.688 -19.078 1 97.5 379 THR A C 1
ATOM 2924 O O . THR A 1 379 ? 16.672 -36.875 -18.797 1 97.5 379 THR A O 1
ATOM 2927 N N . ASP A 1 380 ? 17.266 -34.812 -18.219 1 97.38 380 ASP A N 1
ATOM 2928 C CA . ASP A 1 380 ? 17.672 -35.25 -16.891 1 97.38 380 ASP A CA 1
ATOM 2929 C C . ASP A 1 380 ? 16.469 -35.625 -16.031 1 97.38 380 ASP A C 1
ATOM 2931 O O . ASP A 1 380 ? 16.578 -36.438 -15.125 1 97.38 380 ASP A O 1
ATOM 2935 N N . THR A 1 381 ? 15.398 -35 -16.234 1 98 381 THR A N 1
ATOM 2936 C CA . THR A 1 381 ? 14.094 -35.312 -15.648 1 98 381 THR A CA 1
ATOM 2937 C C . THR A 1 381 ? 13 -35.281 -16.719 1 98 381 THR A C 1
ATOM 2939 O O . THR A 1 381 ? 13.258 -34.906 -17.859 1 98 381 THR A O 1
ATOM 2942 N N . ALA A 1 382 ? 11.836 -35.656 -16.391 1 98.5 382 ALA A N 1
ATOM 2943 C CA . ALA A 1 382 ? 10.734 -35.688 -17.359 1 98.5 382 ALA A CA 1
ATOM 2944 C C . ALA A 1 382 ? 10.32 -34.25 -17.734 1 98.5 382 ALA A C 1
ATOM 2946 O O . ALA A 1 382 ? 9.734 -34.031 -18.797 1 98.5 382 ALA A O 1
ATOM 2947 N N . PHE A 1 383 ? 10.523 -33.281 -16.844 1 98.44 383 PHE A N 1
ATOM 2948 C CA . PHE A 1 383 ? 10.273 -31.906 -17.219 1 98.44 383 PHE A CA 1
ATOM 2949 C C . PHE A 1 383 ? 11.234 -31.469 -18.312 1 98.44 383 PHE A C 1
ATOM 2951 O O . PHE A 1 383 ? 12.438 -31.312 -18.078 1 98.44 383 PHE A O 1
ATOM 2958 N N . PHE A 1 384 ? 10.766 -31.094 -19.422 1 98.38 384 PHE A N 1
ATOM 2959 C CA . PHE A 1 384 ? 11.562 -30.969 -20.641 1 98.38 384 PHE A CA 1
ATOM 2960 C C . PHE A 1 384 ? 12.023 -29.531 -20.844 1 98.38 384 PHE A C 1
ATOM 2962 O O . PHE A 1 384 ? 13.125 -29.297 -21.328 1 98.38 384 PHE A O 1
ATOM 2969 N N . TRP A 1 385 ? 11.336 -28.562 -20.531 1 97.94 385 TRP A N 1
ATOM 2970 C CA . TRP A 1 385 ? 11.508 -27.203 -21 1 97.94 385 TRP A CA 1
ATOM 2971 C C . TRP A 1 385 ? 12.445 -26.422 -20.094 1 97.94 385 TRP A C 1
ATOM 2973 O O . TRP A 1 385 ? 12.102 -25.344 -19.609 1 97.94 385 TRP A O 1
ATOM 2983 N N . ARG A 1 386 ? 13.641 -26.906 -19.969 1 97.12 386 ARG A N 1
ATOM 2984 C CA . ARG A 1 386 ? 14.672 -26.359 -19.109 1 97.12 386 ARG A CA 1
ATOM 2985 C C . ARG A 1 386 ? 15.25 -25.078 -19.688 1 97.12 386 ARG A C 1
ATOM 2987 O O . ARG A 1 386 ? 15.859 -24.281 -18.984 1 97.12 386 ARG A O 1
ATOM 2994 N N . LYS A 1 387 ? 14.953 -24.828 -20.938 1 93.88 387 LYS A N 1
ATOM 2995 C CA . LYS A 1 387 ? 15.461 -23.625 -21.609 1 93.88 387 LYS A CA 1
ATOM 2996 C C . LYS A 1 387 ? 14.445 -22.484 -21.562 1 93.88 387 LYS A C 1
ATOM 2998 O O . LYS A 1 387 ? 14.711 -21.391 -22.031 1 93.88 387 LYS A O 1
ATOM 3003 N N . GLY A 1 388 ? 13.32 -22.75 -21.062 1 97 388 GLY A N 1
ATOM 3004 C CA . GLY A 1 388 ? 12.328 -21.703 -20.859 1 97 388 GLY A CA 1
ATOM 3005 C C . GLY A 1 388 ? 12.703 -20.719 -19.766 1 97 388 GLY A C 1
ATOM 3006 O O . GLY A 1 388 ? 13.352 -21.094 -18.797 1 97 388 GLY A O 1
ATOM 3007 N N . GLU A 1 389 ? 12.25 -19.469 -19.922 1 97.38 389 GLU A N 1
ATOM 3008 C CA . GLU A 1 389 ? 12.57 -18.438 -18.938 1 97.38 389 GLU A CA 1
ATOM 3009 C C . GLU A 1 389 ? 11.305 -17.891 -18.281 1 97.38 389 GLU A C 1
ATOM 3011 O O . GLU A 1 389 ? 11.359 -17.375 -17.172 1 97.38 389 GLU A O 1
ATOM 3016 N N . TYR A 1 390 ? 10.195 -18 -19 1 98.19 390 TYR A N 1
ATOM 3017 C CA . TYR A 1 390 ? 8.945 -17.469 -18.484 1 98.19 390 TYR A CA 1
ATOM 3018 C C . TYR A 1 390 ? 7.816 -18.484 -18.625 1 98.19 390 TYR A C 1
ATOM 3020 O O . TYR A 1 390 ? 7.363 -18.766 -19.734 1 98.19 390 TYR A O 1
ATOM 3028 N N . ALA A 1 391 ? 7.387 -19.094 -17.531 1 98.31 391 ALA A N 1
ATOM 3029 C CA . ALA A 1 391 ? 6.145 -19.859 -17.547 1 98.31 391 ALA A CA 1
ATOM 3030 C C . ALA A 1 391 ? 4.93 -18.953 -17.438 1 98.31 391 ALA A C 1
ATOM 3032 O O . ALA A 1 391 ? 4.75 -18.266 -16.422 1 98.31 391 ALA A O 1
ATOM 3033 N N . ALA A 1 392 ? 4.105 -18.984 -18.453 1 97.94 392 ALA A N 1
ATOM 3034 C CA . ALA A 1 392 ? 3.082 -17.953 -18.547 1 97.94 392 ALA A CA 1
ATOM 3035 C C . ALA A 1 392 ? 1.696 -18.562 -18.734 1 97.94 392 ALA A C 1
ATOM 3037 O O . ALA A 1 392 ? 1.573 -19.734 -19.078 1 97.94 392 ALA A O 1
ATOM 3038 N N . ASN A 1 393 ? 0.765 -17.734 -18.391 1 95.5 393 ASN A N 1
ATOM 3039 C CA . ASN A 1 393 ? -0.645 -18.094 -18.516 1 95.5 393 ASN A CA 1
ATOM 3040 C C . ASN A 1 393 ? -1.499 -16.875 -18.859 1 95.5 393 ASN A C 1
ATOM 3042 O O . ASN A 1 393 ? -1.207 -15.758 -18.422 1 95.5 393 ASN A O 1
ATOM 3046 N N . ILE A 1 394 ? -2.41 -17.016 -19.781 1 95.12 394 ILE A N 1
ATOM 3047 C CA . ILE A 1 394 ? -3.479 -16.031 -19.969 1 95.12 394 ILE A CA 1
ATOM 3048 C C . ILE A 1 394 ? -4.797 -16.625 -19.453 1 95.12 394 ILE A C 1
ATOM 3050 O O . ILE A 1 394 ? -5.191 -17.719 -19.859 1 95.12 394 ILE A O 1
ATOM 3054 N N . LYS A 1 395 ? -5.43 -15.93 -18.547 1 92.38 395 LYS A N 1
ATOM 3055 C CA . LYS A 1 395 ? -6.66 -16.391 -17.906 1 92.38 395 LYS A CA 1
ATOM 3056 C C . LYS A 1 395 ? -7.844 -15.516 -18.312 1 92.38 395 LYS A C 1
ATOM 3058 O O . LYS A 1 395 ? -7.746 -14.289 -18.312 1 92.38 395 LYS A O 1
ATOM 3063 N N . PHE A 1 396 ? -8.898 -16.156 -18.625 1 88.69 396 PHE A N 1
ATOM 3064 C CA . PHE A 1 396 ? -10.18 -15.523 -18.906 1 88.69 396 PHE A CA 1
ATOM 3065 C C . PHE A 1 396 ? -11.234 -15.969 -17.891 1 88.69 396 PHE A C 1
ATOM 3067 O O . PHE A 1 396 ? -11.289 -17.141 -17.531 1 88.69 396 PHE A O 1
ATOM 3074 N N . SER A 1 397 ? -11.992 -15.086 -17.453 1 87.38 397 SER A N 1
ATOM 3075 C CA . SER A 1 397 ? -13.102 -15.406 -16.562 1 87.38 397 SER A CA 1
ATOM 3076 C C . SER A 1 397 ? -14.383 -14.688 -17 1 87.38 397 SER A C 1
ATOM 3078 O O . SER A 1 397 ? -14.328 -13.539 -17.453 1 87.38 397 SER A O 1
ATOM 3080 N N . TRP A 1 398 ? -15.469 -15.406 -16.891 1 83.75 398 TRP A N 1
ATOM 3081 C CA . TRP A 1 398 ? -16.766 -14.852 -17.266 1 83.75 398 TRP A CA 1
ATOM 3082 C C . TRP A 1 398 ? -17.875 -15.398 -16.375 1 83.75 398 TRP A C 1
ATOM 3084 O O . TRP A 1 398 ? -17.688 -16.422 -15.703 1 83.75 398 TRP A O 1
ATOM 3094 N N . SER A 1 399 ? -19.016 -14.805 -16.312 1 76.25 399 SER A N 1
ATOM 3095 C CA . SER A 1 399 ? -20 -15.094 -15.289 1 76.25 399 SER A CA 1
ATOM 3096 C C . SER A 1 399 ? -21.203 -15.836 -15.867 1 76.25 399 SER A C 1
ATOM 3098 O O . SER A 1 399 ? -21.953 -16.484 -15.133 1 76.25 399 SER A O 1
ATOM 3100 N N . HIS A 1 400 ? -21.359 -15.805 -17.172 1 78.25 400 HIS A N 1
ATOM 3101 C CA . HIS A 1 400 ? -22.562 -16.391 -17.766 1 78.25 400 HIS A CA 1
ATOM 3102 C C . HIS A 1 400 ? -22.188 -17.438 -18.812 1 78.25 400 HIS A C 1
ATOM 3104 O O . HIS A 1 400 ? -21.266 -17.234 -19.609 1 78.25 400 HIS A O 1
ATOM 3110 N N . PRO A 1 401 ? -22.953 -18.531 -18.797 1 80.25 401 PRO A N 1
ATOM 3111 C CA . PRO A 1 401 ? -22.625 -19.625 -19.703 1 80.25 401 PRO A CA 1
ATOM 3112 C C . PRO A 1 401 ? -22.688 -19.219 -21.172 1 80.25 401 PRO A C 1
ATOM 3114 O O . PRO A 1 401 ? -21.984 -19.781 -22 1 80.25 401 PRO A O 1
ATOM 3117 N N . SER A 1 402 ? -23.484 -18.156 -21.516 1 78.38 402 SER A N 1
ATOM 3118 C CA . SER A 1 402 ? -23.641 -17.719 -22.906 1 78.38 402 SER A CA 1
ATOM 3119 C C . SER A 1 402 ? -22.344 -17.109 -23.438 1 78.38 402 SER A C 1
ATOM 3121 O O . SER A 1 402 ? -22.172 -16.984 -24.656 1 78.38 402 SER A O 1
ATOM 3123 N N . GLN A 1 403 ? -21.453 -16.781 -22.5 1 84.81 403 GLN A N 1
ATOM 3124 C CA . GLN A 1 403 ? -20.188 -16.172 -22.906 1 84.81 403 GLN A CA 1
ATOM 3125 C C . GLN A 1 403 ? -19.156 -17.234 -23.266 1 84.81 403 GLN A C 1
ATOM 3127 O O . GLN A 1 403 ? -18.109 -16.922 -23.859 1 84.81 403 GLN A O 1
ATOM 3132 N N . THR A 1 404 ? -19.422 -18.453 -23 1 87.81 404 THR A N 1
ATOM 3133 C CA . THR A 1 404 ? -18.438 -19.516 -23.031 1 87.81 404 THR A CA 1
ATOM 3134 C C . THR A 1 404 ? -17.906 -19.719 -24.453 1 87.81 404 THR A C 1
ATOM 3136 O O . THR A 1 404 ? -16.703 -19.75 -24.688 1 87.81 404 THR A O 1
ATOM 3139 N N . GLU A 1 405 ? -18.766 -19.766 -25.391 1 87.31 405 GLU A N 1
ATOM 3140 C CA . GLU A 1 405 ? -18.359 -20.031 -26.766 1 87.31 405 GLU A CA 1
ATOM 3141 C C . GLU A 1 405 ? -17.453 -18.922 -27.297 1 87.31 405 GLU A C 1
ATOM 3143 O O . GLU A 1 405 ? -16.406 -19.203 -27.906 1 87.31 405 GLU A O 1
ATOM 3148 N N . VAL A 1 406 ? -17.906 -17.734 -27.078 1 89.38 406 VAL A N 1
ATOM 3149 C CA . VAL A 1 406 ? -17.156 -16.578 -27.578 1 89.38 406 VAL A CA 1
ATOM 3150 C C . VAL A 1 406 ? -15.797 -16.516 -26.891 1 89.38 406 VAL A C 1
ATOM 3152 O O . VAL A 1 406 ? -14.781 -16.266 -27.547 1 89.38 406 VAL A O 1
ATOM 3155 N N . MET A 1 407 ? -15.758 -16.766 -25.641 1 90.12 407 MET A N 1
ATOM 3156 C CA . MET A 1 407 ? -14.523 -16.656 -24.891 1 90.12 407 MET A CA 1
ATOM 3157 C C . MET A 1 407 ? -13.562 -17.797 -25.234 1 90.12 407 MET A C 1
ATOM 3159 O O . MET A 1 407 ? -12.352 -17.594 -25.312 1 90.12 407 MET A O 1
ATOM 3163 N N . MET A 1 408 ? -14.07 -18.953 -25.531 1 92.44 408 MET A N 1
ATOM 3164 C CA . MET A 1 408 ? -13.227 -20.078 -25.891 1 92.44 408 MET A CA 1
ATOM 3165 C C . MET A 1 408 ? -12.641 -19.891 -27.281 1 92.44 408 MET A C 1
ATOM 3167 O O . MET A 1 408 ? -11.5 -20.297 -27.547 1 92.44 408 MET A O 1
ATOM 3171 N N . ARG A 1 409 ? -13.43 -19.297 -28.156 1 92.75 409 ARG A N 1
ATOM 3172 C CA . ARG A 1 409 ? -12.898 -18.969 -29.469 1 92.75 409 ARG A CA 1
ATOM 3173 C C . ARG A 1 409 ? -11.781 -17.938 -29.375 1 92.75 409 ARG A C 1
ATOM 3175 O O . ARG A 1 409 ? -10.773 -18.031 -30.062 1 92.75 409 ARG A O 1
ATOM 3182 N N . PHE A 1 410 ? -12.055 -17 -28.578 1 93.38 410 PHE A N 1
ATOM 3183 C CA . PHE A 1 410 ? -11.039 -15.977 -28.359 1 93.38 410 PHE A CA 1
ATOM 3184 C C . PHE A 1 410 ? -9.773 -16.578 -27.75 1 93.38 410 PHE A C 1
ATOM 3186 O O . PHE A 1 410 ? -8.664 -16.172 -28.094 1 93.38 410 PHE A O 1
ATOM 3193 N N . GLU A 1 411 ? -9.969 -17.453 -26.828 1 94.12 411 GLU A N 1
ATOM 3194 C CA . GLU A 1 411 ? -8.844 -18.172 -26.219 1 94.12 411 GLU A CA 1
ATOM 3195 C C . GLU A 1 411 ? -8.008 -18.875 -27.281 1 94.12 411 GLU A C 1
ATOM 3197 O O . GLU A 1 411 ? -6.773 -18.844 -27.234 1 94.12 411 GLU A O 1
ATOM 3202 N N . GLN A 1 412 ? -8.617 -19.453 -28.25 1 94.38 412 GLN A N 1
ATOM 3203 C CA . GLN A 1 412 ? -7.906 -20.109 -29.344 1 94.38 412 GLN A CA 1
ATOM 3204 C C . GLN A 1 412 ? -7.105 -19.094 -30.172 1 94.38 412 GLN A C 1
ATOM 3206 O O . GLN A 1 412 ? -5.992 -19.391 -30.609 1 94.38 412 GLN A O 1
ATOM 3211 N N . LYS A 1 413 ? -7.695 -18.031 -30.344 1 95.5 413 LYS A N 1
ATOM 3212 C CA . LYS A 1 413 ? -6.98 -16.953 -31.016 1 95.5 413 LYS A CA 1
ATOM 3213 C C . LYS A 1 413 ? -5.727 -16.547 -30.25 1 95.5 413 LYS A C 1
ATOM 3215 O O . LYS A 1 413 ? -4.66 -16.359 -30.844 1 95.5 413 LYS A O 1
ATOM 3220 N N . CYS A 1 414 ? -5.844 -16.422 -29 1 96.56 414 CYS A N 1
ATOM 3221 C CA . CYS A 1 414 ? -4.707 -16.062 -28.156 1 96.56 414 CYS A CA 1
ATOM 3222 C C . CYS A 1 414 ? -3.594 -17.094 -28.281 1 96.56 414 CYS A C 1
ATOM 3224 O O . CYS A 1 414 ? -2.424 -16.734 -28.438 1 96.56 414 CYS A O 1
ATOM 3226 N N . LYS A 1 415 ? -3.943 -18.359 -28.234 1 95.88 415 LYS A N 1
ATOM 3227 C CA . LYS A 1 415 ? -2.955 -19.422 -28.359 1 95.88 415 LYS A CA 1
ATOM 3228 C C . LYS A 1 415 ? -2.234 -19.328 -29.703 1 95.88 415 LYS A C 1
ATOM 3230 O O . LYS A 1 415 ? -1.011 -19.469 -29.766 1 95.88 415 LYS A O 1
ATOM 3235 N N . HIS A 1 416 ? -2.982 -19.047 -30.688 1 96.12 416 HIS A N 1
ATOM 3236 C CA . HIS A 1 416 ? -2.418 -18.953 -32.031 1 96.12 416 HIS A CA 1
ATOM 3237 C C . HIS A 1 416 ? -1.425 -17.797 -32.125 1 96.12 416 HIS A C 1
ATOM 3239 O O . HIS A 1 416 ? -0.358 -17.953 -32.75 1 96.12 416 HIS A O 1
ATOM 3245 N N . MET A 1 417 ? -1.735 -16.734 -31.516 1 97.44 417 MET A N 1
ATOM 3246 C CA . MET A 1 417 ? -0.932 -15.523 -31.656 1 97.44 417 MET A CA 1
ATOM 3247 C C . MET A 1 417 ? 0.302 -15.594 -30.766 1 97.44 417 MET A C 1
ATOM 3249 O O . MET A 1 417 ? 1.346 -15.023 -31.094 1 97.44 417 MET A O 1
ATOM 3253 N N . LEU A 1 418 ? 0.249 -16.344 -29.656 1 97.94 418 LEU A N 1
ATOM 3254 C CA . LEU A 1 418 ? 1.339 -16.312 -28.688 1 97.94 418 LEU A CA 1
ATOM 3255 C C . LEU A 1 418 ? 2.25 -17.531 -28.859 1 97.94 418 LEU A C 1
ATOM 3257 O O . LEU A 1 418 ? 3.416 -17.5 -28.469 1 97.94 418 LEU A O 1
ATOM 3261 N N . SER A 1 419 ? 1.805 -18.625 -29.5 1 96.69 419 SER A N 1
ATOM 3262 C CA . SER A 1 419 ? 2.533 -19.875 -29.625 1 96.69 419 SER A CA 1
ATOM 3263 C C . SER A 1 419 ? 3.854 -19.688 -30.359 1 96.69 419 SER A C 1
ATOM 3265 O O . SER A 1 419 ? 4.863 -20.312 -30.016 1 96.69 419 SER A O 1
ATOM 3267 N N . PRO A 1 420 ? 3.9 -18.797 -31.359 1 97.19 420 PRO A N 1
ATOM 3268 C CA . PRO A 1 420 ? 5.16 -18.625 -32.094 1 97.19 420 PRO A CA 1
ATOM 3269 C C . PRO A 1 420 ? 6.285 -18.094 -31.203 1 97.19 420 PRO A C 1
ATOM 3271 O O . PRO A 1 420 ? 7.465 -18.266 -31.531 1 97.19 420 PRO A O 1
ATOM 3274 N N . TYR A 1 421 ? 5.969 -17.469 -30.078 1 97.81 421 TYR A N 1
ATOM 3275 C CA . TYR A 1 421 ? 6.973 -16.875 -29.203 1 97.81 421 TYR A CA 1
ATOM 3276 C C . TYR A 1 421 ? 7.48 -17.906 -28.188 1 97.81 421 TYR A C 1
ATOM 3278 O O . TYR A 1 421 ? 8.453 -17.641 -27.469 1 97.81 421 TYR A O 1
ATOM 3286 N N . THR A 1 422 ? 6.859 -19.062 -28.078 1 98.19 422 THR A N 1
ATOM 3287 C CA . THR A 1 422 ? 7.238 -20.062 -27.094 1 98.19 422 THR A CA 1
ATOM 3288 C C . THR A 1 422 ? 8.5 -20.797 -27.531 1 98.19 422 THR A C 1
ATOM 3290 O O . THR A 1 422 ? 8.914 -20.703 -28.688 1 98.19 422 THR A O 1
ATOM 3293 N N . VAL A 1 423 ? 9.148 -21.469 -26.578 1 98 423 VAL A N 1
ATOM 3294 C CA . VAL A 1 423 ? 10.266 -22.328 -26.922 1 98 423 VAL A CA 1
ATOM 3295 C C . VAL A 1 423 ? 9.836 -23.344 -27.984 1 98 423 VAL A C 1
ATOM 3297 O O . VAL A 1 423 ? 8.859 -24.078 -27.781 1 98 423 VAL A O 1
ATOM 3300 N N . GLN A 1 424 ? 10.469 -23.328 -29.141 1 96.81 424 GLN A N 1
ATOM 3301 C CA . GLN A 1 424 ? 10.242 -24.219 -30.281 1 96.81 424 GLN A CA 1
ATOM 3302 C C . GLN A 1 424 ? 8.836 -24.062 -30.844 1 96.81 424 GLN A C 1
ATOM 3304 O O . GLN A 1 424 ? 8.328 -24.953 -31.516 1 96.81 424 GLN A O 1
ATOM 3309 N N . GLY A 1 425 ? 8.109 -23.031 -30.406 1 96.81 425 GLY A N 1
ATOM 3310 C CA . GLY A 1 425 ? 6.797 -22.719 -30.938 1 96.81 425 GLY A CA 1
ATOM 3311 C C . GLY A 1 425 ? 5.691 -23.578 -30.359 1 96.81 425 GLY A C 1
ATOM 3312 O O . GLY A 1 425 ? 4.578 -23.609 -30.875 1 96.81 425 GLY A O 1
ATOM 3313 N N . LYS A 1 426 ? 6.008 -24.312 -29.25 1 96.94 426 LYS A N 1
ATOM 3314 C CA . LYS A 1 426 ? 4.984 -25.25 -28.797 1 96.94 426 LYS A CA 1
ATOM 3315 C C . LYS A 1 426 ? 5.023 -25.406 -27.281 1 96.94 426 LYS A C 1
ATOM 3317 O O . LYS A 1 426 ? 4.129 -26.031 -26.688 1 96.94 426 LYS A O 1
ATOM 3322 N N . ALA A 1 427 ? 5.977 -24.906 -26.562 1 98.31 427 ALA A N 1
ATOM 3323 C CA . ALA A 1 427 ? 6.223 -25.219 -25.156 1 98.31 427 ALA A CA 1
ATOM 3324 C C . ALA A 1 427 ? 5.113 -24.656 -24.266 1 98.31 427 ALA A C 1
ATOM 3326 O O . ALA A 1 427 ? 4.691 -23.516 -24.438 1 98.31 427 ALA A O 1
ATOM 3327 N N . ALA A 1 428 ? 4.621 -25.422 -23.359 1 98.19 428 ALA A N 1
ATOM 3328 C CA . ALA A 1 428 ? 3.629 -25.062 -22.344 1 98.19 428 ALA A CA 1
ATOM 3329 C C . ALA A 1 428 ? 3.988 -25.656 -20.984 1 98.19 428 ALA A C 1
ATOM 3331 O O . ALA A 1 428 ? 4.703 -26.656 -20.922 1 98.19 428 ALA A O 1
ATOM 3332 N N . TYR A 1 429 ? 3.586 -25 -19.984 1 97.81 429 TYR A N 1
ATOM 3333 C CA . TYR A 1 429 ? 3.867 -25.438 -18.625 1 97.81 429 TYR A CA 1
ATOM 3334 C C . TYR A 1 429 ? 2.781 -26.375 -18.125 1 97.81 429 TYR A C 1
ATOM 3336 O O . TYR A 1 429 ? 1.616 -25.984 -18.016 1 97.81 429 TYR A O 1
ATOM 3344 N N . LEU A 1 430 ? 3.162 -27.5 -17.766 1 97.12 430 LEU A N 1
ATOM 3345 C CA . LEU A 1 430 ? 2.246 -28.578 -17.406 1 97.12 430 LEU A CA 1
ATOM 3346 C C . LEU A 1 430 ? 1.382 -28.188 -16.219 1 97.12 430 LEU A C 1
ATOM 3348 O O . LEU A 1 430 ? 0.192 -28.516 -16.172 1 97.12 430 LEU A O 1
ATOM 3352 N N . ASN A 1 431 ? 1.939 -27.5 -15.18 1 96.38 431 ASN A N 1
ATOM 3353 C CA . ASN A 1 431 ? 1.175 -27.156 -13.992 1 96.38 431 ASN A CA 1
ATOM 3354 C C . ASN A 1 431 ? 0.159 -26.047 -14.281 1 96.38 431 ASN A C 1
ATOM 3356 O O . ASN A 1 431 ? -0.689 -25.734 -13.445 1 96.38 431 ASN A O 1
ATOM 3360 N N . TYR A 1 432 ? 0.232 -25.484 -15.461 1 96.06 432 TYR A N 1
ATOM 3361 C CA . TYR A 1 432 ? -0.831 -24.625 -15.984 1 96.06 432 TYR A CA 1
ATOM 3362 C C . TYR A 1 432 ? -1.636 -25.359 -17.062 1 96.06 432 TYR A C 1
ATOM 3364 O O . TYR A 1 432 ? -1.914 -24.797 -18.125 1 96.06 432 TYR A O 1
ATOM 3372 N N . ILE A 1 433 ? -2.025 -26.453 -16.797 1 94.94 433 ILE A N 1
ATOM 3373 C CA . ILE A 1 433 ? -2.578 -27.406 -17.766 1 94.94 433 ILE A CA 1
ATOM 3374 C C . ILE A 1 433 ? -3.814 -26.797 -18.422 1 94.94 433 ILE A C 1
ATOM 3376 O O . ILE A 1 433 ? -4.625 -26.156 -17.766 1 94.94 433 ILE A O 1
ATOM 3380 N N . ASP A 1 434 ? -3.867 -26.938 -19.688 1 94.75 434 ASP A N 1
ATOM 3381 C CA . ASP A 1 434 ? -4.926 -26.469 -20.562 1 94.75 434 ASP A CA 1
ATOM 3382 C C . ASP A 1 434 ? -5.59 -27.625 -21.297 1 94.75 434 ASP A C 1
ATOM 3384 O O . ASP A 1 434 ? -4.98 -28.234 -22.188 1 94.75 434 ASP A O 1
ATOM 3388 N N . ASP A 1 435 ? -6.816 -27.875 -20.984 1 91.75 435 ASP A N 1
ATOM 3389 C CA . ASP A 1 435 ? -7.516 -29.031 -21.531 1 91.75 435 ASP A CA 1
ATOM 3390 C C . ASP A 1 435 ? -7.801 -28.859 -23.016 1 91.75 435 ASP A C 1
ATOM 3392 O O . ASP A 1 435 ? -8.18 -29.812 -23.703 1 91.75 435 ASP A O 1
ATOM 3396 N N . THR A 1 436 ? -7.527 -27.656 -23.531 1 92.38 436 THR A N 1
ATOM 3397 C CA . THR A 1 436 ? -7.77 -27.406 -24.953 1 92.38 436 THR A CA 1
ATOM 3398 C C . THR A 1 436 ? -6.453 -27.375 -25.734 1 92.38 436 THR A C 1
ATOM 3400 O O . THR A 1 436 ? -6.438 -27.062 -26.922 1 92.38 436 THR A O 1
ATOM 3403 N N . GLN A 1 437 ? -5.402 -27.688 -25.078 1 92.75 437 GLN A N 1
ATOM 3404 C CA . GLN A 1 437 ? -4.102 -27.672 -25.75 1 92.75 437 GLN A CA 1
ATOM 3405 C C . GLN A 1 437 ? -4.012 -28.766 -26.797 1 92.75 437 GLN A C 1
ATOM 3407 O O . GLN A 1 437 ? -4.078 -29.953 -26.484 1 92.75 437 GLN A O 1
ATOM 3412 N N . ALA A 1 438 ? -3.844 -28.297 -28.031 1 87.69 438 ALA A N 1
ATOM 3413 C CA . ALA A 1 438 ? -3.592 -29.266 -29.109 1 87.69 438 ALA A CA 1
ATOM 3414 C C . ALA A 1 438 ? -2.168 -29.797 -29.047 1 87.69 438 ALA A C 1
ATOM 3416 O O . ALA A 1 438 ? -1.266 -29.125 -28.531 1 87.69 438 ALA A O 1
ATOM 3417 N N . ASN A 1 439 ? -1.95 -30.984 -29.469 1 92.12 439 ASN A N 1
ATOM 3418 C CA . ASN A 1 439 ? -0.623 -31.594 -29.453 1 92.12 439 ASN A CA 1
ATOM 3419 C C . ASN A 1 439 ? 0.03 -31.469 -28.078 1 92.12 439 ASN A C 1
ATOM 3421 O O . ASN A 1 439 ? 1.165 -31.016 -27.953 1 92.12 439 ASN A O 1
ATOM 3425 N N . TRP A 1 440 ? -0.794 -31.672 -27.031 1 95.31 440 TRP A N 1
ATOM 3426 C CA . TRP A 1 440 ? -0.359 -31.469 -25.656 1 95.31 440 TRP A CA 1
ATOM 3427 C C . TRP A 1 440 ? 0.851 -32.344 -25.328 1 95.31 440 TRP A C 1
ATOM 3429 O O . TRP A 1 440 ? 1.699 -31.969 -24.531 1 95.31 440 TRP A O 1
ATOM 3439 N N . GLN A 1 441 ? 1.099 -33.5 -26.031 1 96.06 441 GLN A N 1
ATOM 3440 C CA . GLN A 1 441 ? 2.227 -34.375 -25.812 1 96.06 441 GLN A CA 1
ATOM 3441 C C . GLN A 1 441 ? 3.555 -33.656 -26.031 1 96.06 441 GLN A C 1
ATOM 3443 O O . GLN A 1 441 ? 4.434 -33.688 -25.172 1 96.06 441 GLN A O 1
ATOM 3448 N N . GLU A 1 442 ? 3.574 -32.969 -27.094 1 96.5 442 GLU A N 1
ATOM 3449 C CA . GLU A 1 442 ? 4.793 -32.219 -27.406 1 96.5 442 GLU A CA 1
ATOM 3450 C C . GLU A 1 442 ? 4.887 -30.922 -26.609 1 96.5 442 GLU A C 1
ATOM 3452 O O . GLU A 1 442 ? 5.98 -30.484 -26.234 1 96.5 442 GLU A O 1
ATOM 3457 N N . SER A 1 443 ? 3.752 -30.312 -26.406 1 97.69 443 SER A N 1
ATOM 3458 C CA . SER A 1 443 ? 3.74 -29.031 -25.719 1 97.69 443 SER A CA 1
ATOM 3459 C C . SER A 1 443 ? 4.195 -29.172 -24.281 1 97.69 443 SER A C 1
ATOM 3461 O O . SER A 1 443 ? 4.906 -28.312 -23.75 1 97.69 443 SER A O 1
ATOM 3463 N N . TYR A 1 444 ? 3.824 -30.266 -23.609 1 98.12 444 TYR A N 1
ATOM 3464 C CA . TYR A 1 444 ? 4.133 -30.422 -22.203 1 98.12 444 TYR A CA 1
ATOM 3465 C C . TYR A 1 444 ? 5.441 -31.188 -22 1 98.12 444 TYR A C 1
ATOM 3467 O O . TYR A 1 444 ? 6.215 -30.875 -21.094 1 98.12 444 TYR A O 1
ATOM 3475 N N . TYR A 1 445 ? 5.758 -32.156 -22.953 1 98.31 445 TYR A N 1
ATOM 3476 C CA . TYR A 1 445 ? 6.812 -33.094 -22.609 1 98.31 445 TYR A CA 1
ATOM 3477 C C . TYR A 1 445 ? 7.941 -33.031 -23.641 1 98.31 445 TYR A C 1
ATOM 3479 O O . TYR A 1 445 ? 8.977 -33.688 -23.469 1 98.31 445 TYR A O 1
ATOM 3487 N N . GLY A 1 446 ? 7.785 -32.312 -24.719 1 97.62 446 GLY A N 1
ATOM 3488 C CA . GLY A 1 446 ? 8.805 -32.281 -25.766 1 97.62 446 GLY A CA 1
ATOM 3489 C C . GLY A 1 446 ? 9.234 -33.656 -26.219 1 97.62 446 GLY A C 1
ATOM 3490 O O . GLY A 1 446 ? 8.391 -34.5 -26.5 1 97.62 446 GLY A O 1
ATOM 3491 N N . ASP A 1 447 ? 10.5 -33.812 -26.297 1 97.56 447 ASP A N 1
ATOM 3492 C CA . ASP A 1 447 ? 11.039 -35.062 -26.828 1 97.56 447 ASP A CA 1
ATOM 3493 C C . ASP A 1 447 ? 11.008 -36.156 -25.766 1 97.56 447 ASP A C 1
ATOM 3495 O O . ASP A 1 447 ? 11.32 -37.312 -26.062 1 97.56 447 ASP A O 1
ATOM 3499 N N . ASN A 1 448 ? 10.586 -35.844 -24.609 1 98.5 448 ASN A N 1
ATOM 3500 C CA . ASN A 1 448 ? 10.578 -36.844 -23.531 1 98.5 448 ASN A CA 1
ATOM 3501 C C . ASN A 1 448 ? 9.312 -37.688 -23.562 1 98.5 448 ASN A C 1
ATOM 3503 O O . ASN A 1 448 ? 9.211 -38.688 -22.844 1 98.5 448 ASN A O 1
ATOM 3507 N N . TYR A 1 449 ? 8.352 -37.344 -24.406 1 97.81 449 TYR A N 1
ATOM 3508 C CA . TYR A 1 449 ? 7.055 -38 -24.375 1 97.81 449 TYR A CA 1
ATOM 3509 C C . TYR A 1 449 ? 7.195 -39.5 -24.688 1 97.81 449 TYR A C 1
ATOM 3511 O O . TYR A 1 449 ? 6.578 -40.312 -24.031 1 97.81 449 TYR A O 1
ATOM 3519 N N . LYS A 1 450 ? 8.008 -39.844 -25.625 1 96.88 450 LYS A N 1
ATOM 3520 C CA . LYS A 1 450 ? 8.164 -41.25 -26 1 96.88 450 LYS A CA 1
ATOM 3521 C C . LYS A 1 450 ? 8.688 -42.062 -24.828 1 96.88 450 LYS A C 1
ATOM 3523 O O . LYS A 1 450 ? 8.195 -43.156 -24.562 1 96.88 450 LYS A O 1
ATOM 3528 N N . ARG A 1 451 ? 9.656 -41.531 -24.188 1 98.12 451 ARG A N 1
ATOM 3529 C CA . ARG A 1 451 ? 10.211 -42.219 -23.031 1 98.12 451 ARG A CA 1
ATOM 3530 C C . ARG A 1 451 ? 9.172 -42.375 -21.922 1 98.12 451 ARG A C 1
ATOM 3532 O O . ARG A 1 451 ? 9.094 -43.438 -21.266 1 98.12 451 ARG A O 1
ATOM 3539 N N . LEU A 1 452 ? 8.383 -41.375 -21.719 1 98.25 452 LEU A N 1
ATOM 3540 C CA . LEU A 1 452 ? 7.312 -41.438 -20.734 1 98.25 452 LEU A CA 1
ATOM 3541 C C . LEU A 1 452 ? 6.309 -42.531 -21.062 1 98.25 452 LEU A C 1
ATOM 3543 O O . LEU A 1 452 ? 5.867 -43.25 -20.188 1 98.25 452 LEU A O 1
ATOM 3547 N N . VAL A 1 453 ? 5.961 -42.656 -22.328 1 96.69 453 VAL A N 1
ATOM 3548 C CA . VAL A 1 453 ? 5.031 -43.688 -22.781 1 96.69 453 VAL A CA 1
ATOM 3549 C C . VAL A 1 453 ? 5.625 -45.062 -22.5 1 96.69 453 VAL A C 1
ATOM 3551 O O . VAL A 1 453 ? 4.926 -45.969 -22.031 1 96.69 453 VAL A O 1
ATOM 3554 N N . ASP A 1 454 ? 6.895 -45.25 -22.781 1 96.62 454 ASP A N 1
ATOM 3555 C CA . ASP A 1 454 ? 7.562 -46.5 -22.547 1 96.62 454 ASP A CA 1
ATOM 3556 C C . ASP A 1 454 ? 7.535 -46.875 -21.062 1 96.62 454 ASP A C 1
ATOM 3558 O O . ASP A 1 454 ? 7.273 -48.031 -20.719 1 96.62 454 ASP A O 1
ATOM 3562 N N . ILE A 1 455 ? 7.793 -45.969 -20.266 1 97.69 455 ILE A N 1
ATOM 3563 C CA . ILE A 1 455 ? 7.789 -46.188 -18.812 1 97.69 455 ILE A CA 1
ATOM 3564 C C . ILE A 1 455 ? 6.367 -46.5 -18.359 1 97.69 455 ILE A C 1
ATOM 3566 O O . ILE A 1 455 ? 6.164 -47.406 -17.531 1 97.69 455 ILE A O 1
ATOM 3570 N N . LYS A 1 456 ? 5.414 -45.781 -18.875 1 96.5 456 LYS A N 1
ATOM 3571 C CA . LYS A 1 456 ? 4.02 -46 -18.531 1 96.5 456 LYS A CA 1
ATOM 3572 C C . LYS A 1 456 ? 3.607 -47.438 -18.891 1 96.5 456 LYS A C 1
ATOM 3574 O O . LYS A 1 456 ? 2.924 -48.125 -18.125 1 96.5 456 LYS A O 1
ATOM 3579 N N . LYS A 1 457 ? 4 -47.969 -19.984 1 94.5 457 LYS A N 1
ATOM 3580 C CA . LYS A 1 457 ? 3.664 -49.312 -20.438 1 94.5 457 LYS A CA 1
ATOM 3581 C C . LYS A 1 457 ? 4.191 -50.344 -19.469 1 94.5 457 LYS A C 1
ATOM 3583 O O . LYS A 1 457 ? 3.572 -51.406 -19.281 1 94.5 457 LYS A O 1
ATOM 3588 N N . LYS A 1 458 ? 5.246 -50.062 -18.906 1 95.25 458 LYS A N 1
ATOM 3589 C CA . LYS A 1 458 ? 5.859 -50.969 -17.984 1 95.25 458 LYS A CA 1
ATOM 3590 C C . LYS A 1 458 ? 5.145 -50.969 -16.625 1 95.25 458 LYS A C 1
ATOM 3592 O O . LYS A 1 458 ? 4.883 -52.031 -16.047 1 95.25 458 LYS A O 1
ATOM 3597 N N . TRP A 1 459 ? 4.816 -49.844 -16.125 1 96.69 459 TRP A N 1
ATOM 3598 C CA . TRP A 1 459 ? 4.332 -49.719 -14.758 1 96.69 459 TRP A CA 1
ATOM 3599 C C . TRP A 1 459 ? 2.809 -49.719 -14.719 1 96.69 459 TRP A C 1
ATOM 3601 O O . TRP A 1 459 ? 2.211 -49.906 -13.656 1 96.69 459 TRP A O 1
ATOM 3611 N N . ASP A 1 460 ? 2.195 -49.469 -15.82 1 95.5 460 ASP A N 1
ATOM 3612 C CA . ASP A 1 460 ? 0.745 -49.469 -15.977 1 95.5 460 ASP A CA 1
ATOM 3613 C C . ASP A 1 460 ? 0.341 -50.031 -17.328 1 95.5 460 ASP A C 1
ATOM 3615 O O . ASP A 1 460 ? -0.286 -49.375 -18.141 1 95.5 460 ASP A O 1
ATOM 3619 N N . PRO A 1 461 ? 0.652 -51.281 -17.516 1 92.94 461 PRO A N 1
ATOM 3620 C CA . PRO A 1 461 ? 0.418 -51.875 -18.828 1 92.94 461 PRO A CA 1
ATOM 3621 C C . PRO A 1 461 ? -1.056 -51.875 -19.234 1 92.94 461 PRO A C 1
ATOM 3623 O O . PRO A 1 461 ? -1.378 -51.875 -20.422 1 92.94 461 PRO A O 1
ATOM 3626 N N . GLY A 1 462 ? -1.959 -51.875 -18.359 1 90.06 462 GLY A N 1
ATOM 3627 C CA . GLY A 1 462 ? -3.385 -51.875 -18.641 1 90.06 462 GLY A CA 1
ATOM 3628 C C . GLY A 1 462 ? -3.982 -50.5 -18.797 1 90.06 462 GLY A C 1
ATOM 3629 O O . GLY A 1 462 ? -5.191 -50.344 -18.984 1 90.06 462 GLY A O 1
ATOM 3630 N N . CYS A 1 463 ? -3.188 -49.5 -18.656 1 91.44 463 CYS A N 1
ATOM 3631 C CA . CYS A 1 463 ? -3.639 -48.125 -18.734 1 91.44 463 CYS A CA 1
ATOM 3632 C C . CYS A 1 463 ? -4.727 -47.844 -17.703 1 91.44 463 CYS A C 1
ATOM 3634 O O . CYS A 1 463 ? -5.789 -47.312 -18.047 1 91.44 463 CYS A O 1
ATOM 3636 N N . PHE A 1 464 ? -4.457 -48.312 -16.562 1 94.12 464 PHE A N 1
ATOM 3637 C CA . PHE A 1 464 ? -5.379 -48.125 -15.453 1 94.12 464 PHE A CA 1
ATOM 3638 C C . PHE A 1 464 ? -5.52 -46.656 -15.117 1 94.12 464 PHE A C 1
ATOM 3640 O O . PHE A 1 464 ? -6.629 -46.156 -14.898 1 94.12 464 PHE A O 1
ATOM 3647 N N . TRP A 1 465 ? -4.402 -46 -15.031 1 95.19 465 TRP A N 1
ATOM 3648 C CA . TRP A 1 465 ? -4.402 -44.562 -14.836 1 95.19 465 TRP A CA 1
ATOM 3649 C C . TRP A 1 465 ? -4.672 -43.812 -16.156 1 95.19 465 TRP A C 1
ATOM 3651 O O . TRP A 1 465 ? -3.797 -43.75 -17.016 1 95.19 465 TRP A O 1
ATOM 3661 N N . ARG A 1 466 ? -5.848 -43.25 -16.219 1 92.38 466 ARG A N 1
ATOM 3662 C CA . ARG A 1 466 ? -6.199 -42.625 -17.5 1 92.38 466 ARG A CA 1
ATOM 3663 C C . ARG A 1 466 ? -7.113 -41.438 -17.281 1 92.38 466 ARG A C 1
ATOM 3665 O O . ARG A 1 466 ? -7.957 -41.438 -16.391 1 92.38 466 ARG A O 1
ATOM 3672 N N . PHE A 1 467 ? -6.973 -40.406 -17.969 1 91 467 PHE A N 1
ATOM 3673 C CA . PHE A 1 467 ? -7.766 -39.188 -18.078 1 91 467 PHE A CA 1
ATOM 3674 C C . PHE A 1 467 ? -7.5 -38.469 -19.406 1 91 467 PHE A C 1
ATOM 3676 O O . PHE A 1 467 ? -6.703 -38.938 -20.219 1 91 467 PHE A O 1
ATOM 3683 N N . HIS A 1 468 ? -8.227 -37.25 -19.562 1 86.56 468 HIS A N 1
ATOM 3684 C CA . HIS A 1 468 ? -8.008 -36.5 -20.781 1 86.56 468 HIS A CA 1
ATOM 3685 C C . HIS A 1 468 ? -6.566 -36 -20.859 1 86.56 468 HIS A C 1
ATOM 3687 O O . HIS A 1 468 ? -6.066 -35.344 -19.922 1 86.56 468 HIS A O 1
ATOM 3693 N N . GLN A 1 469 ? -5.688 -36.344 -21.531 1 92.25 469 GLN A N 1
ATOM 3694 C CA . GLN A 1 469 ? -4.305 -35.969 -21.812 1 92.25 469 GLN A CA 1
ATOM 3695 C C . GLN A 1 469 ? -3.338 -36.812 -20.969 1 92.25 469 GLN A C 1
ATOM 3697 O O . GLN A 1 469 ? -2.279 -36.312 -20.562 1 92.25 469 GLN A O 1
ATOM 3702 N N . SER A 1 470 ? -3.791 -37.938 -20.469 1 94.38 470 SER A N 1
ATOM 3703 C CA . SER A 1 470 ? -2.865 -38.844 -19.766 1 94.38 470 SER A CA 1
ATOM 3704 C C . SER A 1 470 ? -1.846 -39.438 -20.734 1 94.38 470 SER A C 1
ATOM 3706 O O . SER A 1 470 ? -2.145 -39.625 -21.922 1 94.38 470 SER A O 1
ATOM 3708 N N . ILE A 1 471 ? -0.747 -39.719 -20.281 1 95.44 471 ILE A N 1
ATOM 3709 C CA . ILE A 1 471 ? 0.331 -40.312 -21.078 1 95.44 471 ILE A CA 1
ATOM 3710 C C . ILE A 1 471 ? -0.102 -41.656 -21.625 1 95.44 471 ILE A C 1
ATOM 3712 O O . ILE A 1 471 ? -0.589 -42.5 -20.875 1 95.44 471 ILE A O 1
ATOM 3716 N N . GLY A 1 472 ? 0.006 -41.812 -22.906 1 88.94 472 GLY A N 1
ATOM 3717 C CA . GLY A 1 472 ? -0.323 -43.062 -23.562 1 88.94 472 GLY A CA 1
ATOM 3718 C C . GLY A 1 472 ? -1.789 -43.188 -23.938 1 88.94 472 GLY A C 1
ATOM 3719 O O . GLY A 1 472 ? -2.238 -44.219 -24.391 1 88.94 472 GLY A O 1
ATOM 3720 N N . SER A 1 473 ? -2.6 -42.219 -23.781 1 78.19 473 SER A N 1
ATOM 3721 C CA . SER A 1 473 ? -4.043 -42.25 -23.984 1 78.19 473 SER A CA 1
ATOM 3722 C C . SER A 1 473 ? -4.395 -42.156 -25.469 1 78.19 473 SER A C 1
ATOM 3724 O O . SER A 1 473 ? -5.535 -42.406 -25.859 1 78.19 473 SER A O 1
ATOM 3726 N N . GLU A 1 474 ? -3.633 -41.594 -26.531 1 69.44 474 GLU A N 1
ATOM 3727 C CA . GLU A 1 474 ? -3.977 -41.344 -27.922 1 69.44 474 GLU A CA 1
ATOM 3728 C C . GLU A 1 474 ? -4.645 -42.594 -28.531 1 69.44 474 GLU A C 1
ATOM 3730 O O . GLU A 1 474 ? -5.469 -42.469 -29.438 1 69.44 474 GLU A O 1
ATOM 3735 N N . GLY A 1 475 ? -4.445 -43.812 -28.109 1 54.5 475 GLY A N 1
ATOM 3736 C CA . GLY A 1 475 ? -5.047 -45 -28.703 1 54.5 475 GLY A CA 1
ATOM 3737 C C . GLY A 1 475 ? -6.191 -45.562 -27.891 1 54.5 475 GLY A C 1
ATOM 3738 O O . GLY A 1 475 ? -7.09 -46.219 -28.438 1 54.5 475 GLY A O 1
ATOM 3739 N N . GLN A 1 476 ? -6.211 -45.438 -26.734 1 48.38 476 GLN A N 1
ATOM 3740 C CA . GLN A 1 476 ? -7.121 -46.188 -25.875 1 48.38 476 GLN A CA 1
ATOM 3741 C C . GLN A 1 476 ? -8.312 -45.344 -25.453 1 48.38 476 GLN A C 1
ATOM 3743 O O . GLN A 1 476 ? -9.406 -45.875 -25.219 1 48.38 476 GLN A O 1
ATOM 3748 N N . TYR A 1 477 ? -8.031 -44.281 -24.906 1 46.12 477 TYR A N 1
ATOM 3749 C CA . TYR A 1 477 ? -9.133 -43.562 -24.266 1 46.12 477 TYR A CA 1
ATOM 3750 C C . TYR A 1 477 ? -9.914 -42.719 -25.281 1 46.12 477 TYR A C 1
ATOM 3752 O O . TYR A 1 477 ? -9.352 -41.844 -25.922 1 46.12 477 TYR A O 1
ATOM 3760 N N . VAL A 1 478 ? -10.656 -43.469 -26.062 1 38.12 478 VAL A N 1
ATOM 3761 C CA . VAL A 1 478 ? -11.711 -42.656 -26.672 1 38.12 478 VAL A CA 1
ATOM 3762 C C . VAL A 1 478 ? -12.242 -41.656 -25.641 1 38.12 478 VAL A C 1
ATOM 3764 O O . VAL A 1 478 ? -12.828 -42.062 -24.625 1 38.12 478 VAL A O 1
ATOM 3767 N N . VAL A 1 479 ? -11.43 -40.719 -25.219 1 39.22 479 VAL A N 1
ATOM 3768 C CA . VAL A 1 479 ? -12.031 -39.656 -24.422 1 39.22 479 VAL A CA 1
ATOM 3769 C C . VAL A 1 479 ? -13.492 -39.469 -24.812 1 39.22 479 VAL A C 1
ATOM 3771 O O . VAL A 1 479 ? -13.797 -39.125 -25.953 1 39.22 479 VAL A O 1
ATOM 3774 N N . ALA A 1 480 ? -14.273 -40.25 -24.344 1 34.66 480 ALA A N 1
ATOM 3775 C CA . ALA A 1 480 ? -15.695 -40 -24.531 1 34.66 480 ALA A CA 1
ATOM 3776 C C . ALA A 1 480 ? -15.945 -38.531 -24.844 1 34.66 480 ALA A C 1
ATOM 3778 O O . ALA A 1 480 ? -15.133 -37.656 -24.5 1 34.66 480 ALA A O 1
ATOM 3779 N N . ASP A 1 481 ? -16.906 -38.281 -25.656 1 32.91 481 ASP A N 1
ATOM 3780 C CA . ASP A 1 481 ? -17.516 -37.031 -26.125 1 32.91 481 ASP A CA 1
ATOM 3781 C C . ASP A 1 481 ? -17.422 -35.938 -25.047 1 32.91 481 ASP A C 1
ATOM 3783 O O . ASP A 1 481 ? -18.453 -35.469 -24.547 1 32.91 481 ASP A O 1
ATOM 3787 N N . LEU A 1 482 ? -16.562 -36.062 -24.203 1 32.97 482 LEU A N 1
ATOM 3788 C CA . LEU A 1 482 ? -16.516 -34.875 -23.359 1 32.97 482 LEU A CA 1
ATOM 3789 C C . LEU A 1 482 ? -16.328 -33.625 -24.203 1 32.97 482 LEU A C 1
ATOM 3791 O O . LEU A 1 482 ? -16.391 -32.5 -23.688 1 32.97 482 LEU A O 1
ATOM 3795 N N . GLU A 1 483 ? -15.633 -33.75 -25.297 1 34.28 483 GLU A N 1
ATOM 3796 C CA . GLU A 1 483 ? -15.562 -32.594 -26.188 1 34.28 483 GLU A CA 1
ATOM 3797 C C . GLU A 1 483 ? -16.938 -31.984 -26.406 1 34.28 483 GLU A C 1
ATOM 3799 O O . GLU A 1 483 ? -17.094 -30.766 -26.375 1 34.28 483 GLU A O 1
ATOM 3804 N N . THR A 1 484 ? -17.734 -32.812 -27.156 1 33.31 484 THR A N 1
ATOM 3805 C CA . THR A 1 484 ? -18.984 -32.281 -27.703 1 33.31 484 THR A CA 1
ATOM 3806 C C . THR A 1 484 ? -19.984 -32 -26.578 1 33.31 484 THR A C 1
ATOM 3808 O O . THR A 1 484 ? -20.719 -31.016 -26.641 1 33.31 484 THR A O 1
ATOM 3811 N N . GLU A 1 485 ? -20.141 -33.031 -25.656 1 33.28 485 GLU A N 1
ATOM 3812 C CA . GLU A 1 485 ? -21.266 -32.844 -24.734 1 33.28 485 GLU A CA 1
ATOM 3813 C C . GLU A 1 485 ? -20.906 -31.859 -23.625 1 33.28 485 GLU A C 1
ATOM 3815 O O . GLU A 1 485 ? -21.734 -31.031 -23.234 1 33.28 485 GLU A O 1
ATOM 3820 N N . THR A 1 486 ? -19.719 -32 -22.969 1 35.97 486 THR A N 1
ATOM 3821 C CA . THR A 1 486 ? -19.438 -31.156 -21.812 1 35.97 486 THR A CA 1
ATOM 3822 C C . THR A 1 486 ? -19 -29.766 -22.234 1 35.97 486 THR A C 1
ATOM 3824 O O . THR A 1 486 ? -19.281 -28.781 -21.547 1 35.97 486 THR A O 1
ATOM 3827 N N . ARG A 1 487 ? -18.109 -29.625 -23.172 1 37.19 487 ARG A N 1
ATOM 3828 C CA . ARG A 1 487 ? -17.859 -28.297 -23.75 1 37.19 487 ARG A CA 1
ATOM 3829 C C . ARG A 1 487 ? -19.094 -27.766 -24.469 1 37.19 487 ARG A C 1
ATOM 3831 O O . ARG A 1 487 ? -19.297 -26.547 -24.531 1 37.19 487 ARG A O 1
ATOM 3838 N N . GLU A 1 488 ? -19.766 -28.609 -25.219 1 36.66 488 GLU A N 1
ATOM 3839 C CA . GLU A 1 488 ? -21.047 -28.188 -25.797 1 36.66 488 GLU A CA 1
ATOM 3840 C C . GLU A 1 488 ? -21.969 -27.625 -24.734 1 36.66 488 GLU A C 1
ATOM 3842 O O . GLU A 1 488 ? -22.781 -26.75 -25.016 1 36.66 488 GLU A O 1
ATOM 3847 N N . LEU A 1 489 ? -21.875 -28.25 -23.609 1 35 489 LEU A N 1
ATOM 3848 C CA . LEU A 1 489 ? -22.703 -27.703 -22.547 1 35 489 LEU A CA 1
ATOM 3849 C C . LEU A 1 489 ? -22.188 -26.359 -22.094 1 35 489 LEU A C 1
ATOM 3851 O O . LEU A 1 489 ? -22.953 -25.531 -21.594 1 35 489 LEU A O 1
ATOM 3855 N N . ALA A 1 490 ? -20.844 -26.25 -21.906 1 35.03 490 ALA A N 1
ATOM 3856 C CA . ALA A 1 490 ? -20.328 -24.953 -21.469 1 35.03 490 ALA A CA 1
ATOM 3857 C C . ALA A 1 490 ? -20.578 -23.875 -22.531 1 35.03 490 ALA A C 1
ATOM 3859 O O . ALA A 1 490 ? -20.797 -22.703 -22.203 1 35.03 490 ALA A O 1
ATOM 3860 N N . VAL A 1 491 ? -20.219 -24.188 -23.797 1 32.81 491 VAL A N 1
ATOM 3861 C CA . VAL A 1 491 ? -20.391 -23.203 -24.875 1 32.81 491 VAL A CA 1
ATOM 3862 C C . VAL A 1 491 ? -21.875 -23.109 -25.234 1 32.81 491 VAL A C 1
ATOM 3864 O O . VAL A 1 491 ? -22.344 -22.062 -25.703 1 32.81 491 VAL A O 1
ATOM 3867 N N . SER A 1 492 ? -22.484 -24.297 -25.781 1 30.39 492 SER A N 1
ATOM 3868 C CA . SER A 1 492 ? -23.844 -24.188 -26.281 1 30.39 492 SER A CA 1
ATOM 3869 C C . SER A 1 492 ? -24.828 -23.859 -25.156 1 30.39 492 SER A C 1
ATOM 3871 O O . SER A 1 492 ? -24.578 -24.188 -24 1 30.39 492 SER A O 1
ATOM 3873 N N . GLY A 1 493 ? -25.516 -22.875 -25.172 1 31.47 493 GLY A N 1
ATOM 3874 C CA . GLY A 1 493 ? -26.703 -22.594 -24.375 1 31.47 493 GLY A CA 1
ATOM 3875 C C . GLY A 1 493 ? -27.281 -23.828 -23.719 1 31.47 493 GLY A C 1
ATOM 3876 O O . GLY A 1 493 ? -26.891 -24.953 -24.031 1 31.47 493 GLY A O 1
ATOM 3877 N N . VAL A 1 494 ? -27.938 -23.75 -22.641 1 33.47 494 VAL A N 1
ATOM 3878 C CA . VAL A 1 494 ? -28.828 -24.828 -22.203 1 33.47 494 VAL A CA 1
ATOM 3879 C C . VAL A 1 494 ? -29.328 -25.609 -23.422 1 33.47 494 VAL A C 1
ATOM 3881 O O . VAL A 1 494 ? -29.953 -25.031 -24.312 1 33.47 494 VAL A O 1
ATOM 3884 N N . PRO A 1 495 ? -28.641 -26.625 -23.953 1 33.22 495 PRO A N 1
ATOM 3885 C CA . PRO A 1 495 ? -29.469 -27.203 -25.016 1 33.22 495 PRO A CA 1
ATOM 3886 C C . PRO A 1 495 ? -30.969 -26.984 -24.766 1 33.22 495 PRO A C 1
ATOM 3888 O O . PRO A 1 495 ? -31.422 -27.062 -23.625 1 33.22 495 PRO A O 1
ATOM 3891 N N . ALA A 1 496 ? -31.547 -26.062 -25.484 1 32.72 496 ALA A N 1
ATOM 3892 C CA . ALA A 1 496 ? -33 -26 -25.406 1 32.72 496 ALA A CA 1
ATOM 3893 C C . ALA A 1 496 ? -33.594 -27.344 -25.047 1 32.72 496 ALA A C 1
ATOM 3895 O O . ALA A 1 496 ? -34.688 -27.406 -24.438 1 32.72 496 ALA A O 1
ATOM 3896 N N . ASP A 1 497 ? -33.156 -28.406 -25.938 1 29.22 497 ASP A N 1
ATOM 3897 C CA . ASP A 1 497 ? -33.844 -29.688 -25.891 1 29.22 497 ASP A CA 1
ATOM 3898 C C . ASP A 1 497 ? -33.344 -30.531 -24.719 1 29.22 497 ASP A C 1
ATOM 3900 O O . ASP A 1 497 ? -32.188 -30.391 -24.281 1 29.22 497 ASP A O 1
ATOM 3904 N N . GLY A 1 498 ? -34.062 -31.109 -23.75 1 33.72 498 GLY A N 1
ATOM 3905 C CA . GLY A 1 498 ? -34.25 -32.125 -22.719 1 33.72 498 GLY A CA 1
ATOM 3906 C C . GLY A 1 498 ? -33.094 -33.125 -22.656 1 33.72 498 GLY A C 1
ATOM 3907 O O . GLY A 1 498 ? -33.188 -34.156 -22.016 1 33.72 498 GLY A O 1
ATOM 3908 N N . GLY A 1 499 ? -32.031 -32.906 -23.5 1 31.94 499 GLY A N 1
ATOM 3909 C CA . GLY A 1 499 ? -31.172 -34.062 -23.672 1 31.94 499 GLY A CA 1
ATOM 3910 C C . GLY A 1 499 ? -30.078 -34.156 -22.625 1 31.94 499 GLY A C 1
ATOM 3911 O O . GLY A 1 499 ? -29.109 -34.906 -22.812 1 31.94 499 GLY A O 1
ATOM 3912 N N . ILE A 1 500 ? -29.672 -33.156 -21.953 1 38.19 500 ILE A N 1
ATOM 3913 C CA . ILE A 1 500 ? -28.75 -33.438 -20.859 1 38.19 500 ILE A CA 1
ATOM 3914 C C . ILE A 1 500 ? -29.281 -34.625 -20.031 1 38.19 500 ILE A C 1
ATOM 3916 O O . ILE A 1 500 ? -30.422 -34.562 -19.547 1 38.19 500 ILE A O 1
ATOM 3920 N N . PRO A 1 501 ? -28.688 -35.75 -20.172 1 34.88 501 PRO A N 1
ATOM 3921 C CA . PRO A 1 501 ? -29.266 -36.812 -19.344 1 34.88 501 PRO A CA 1
ATOM 3922 C C . PRO A 1 501 ? -29.609 -36.344 -17.938 1 34.88 501 PRO A C 1
ATOM 3924 O O . PRO A 1 501 ? -28.891 -35.531 -17.359 1 34.88 501 PRO A O 1
ATOM 3927 N N . LYS A 1 502 ? -30.766 -36.562 -17.5 1 41.34 502 LYS A N 1
ATOM 3928 C CA . LYS A 1 502 ? -31.391 -36.219 -16.234 1 41.34 502 LYS A CA 1
ATOM 3929 C C . LYS A 1 502 ? -30.438 -36.406 -15.07 1 41.34 502 LYS A C 1
ATOM 3931 O O . LYS A 1 502 ? -30.422 -35.594 -14.133 1 41.34 502 LYS A O 1
ATOM 3936 N N . ARG A 1 503 ? -29.578 -37.281 -15.203 1 34.56 503 ARG A N 1
ATOM 3937 C CA . ARG A 1 503 ? -28.719 -37.688 -14.086 1 34.56 503 ARG A CA 1
ATOM 3938 C C . ARG A 1 503 ? -27.656 -36.625 -13.828 1 34.56 503 ARG A C 1
ATOM 3940 O O . ARG A 1 503 ? -27.266 -36.375 -12.68 1 34.56 503 ARG A O 1
ATOM 3947 N N . TRP A 1 504 ? -27.062 -36.062 -14.773 1 37.69 504 TRP A N 1
ATOM 3948 C CA . TRP A 1 504 ? -26 -35.094 -14.57 1 37.69 504 TRP A CA 1
ATOM 3949 C C . TRP A 1 504 ? -26.562 -33.781 -14.023 1 37.69 504 TRP A C 1
ATOM 3951 O O . TRP A 1 504 ? -25.891 -33.125 -13.234 1 37.69 504 TRP A O 1
ATOM 3961 N N . ARG A 1 505 ? -27.625 -33.438 -14.453 1 42.28 505 ARG A N 1
ATOM 3962 C CA . ARG A 1 505 ? -28.344 -32.312 -13.891 1 42.28 505 ARG A CA 1
ATOM 3963 C C . ARG A 1 505 ? -28.609 -32.5 -12.406 1 42.28 505 ARG A C 1
ATOM 3965 O O . ARG A 1 505 ? -28.547 -31.547 -11.625 1 42.28 505 ARG A O 1
ATOM 3972 N N . GLU A 1 506 ? -28.969 -33.688 -12.195 1 34.75 506 GLU A N 1
ATOM 3973 C CA . GLU A 1 506 ? -29.359 -34.031 -10.836 1 34.75 506 GLU A CA 1
ATOM 3974 C C . GLU A 1 506 ? -28.188 -33.906 -9.867 1 34.75 506 GLU A C 1
ATOM 3976 O O . GLU A 1 506 ? -28.375 -33.562 -8.695 1 34.75 506 GLU A O 1
ATOM 3981 N N . PHE A 1 507 ? -26.953 -34.188 -10.391 1 31.92 507 PHE A N 1
ATOM 3982 C CA . PHE A 1 507 ? -25.859 -34.219 -9.422 1 31.92 507 PHE A CA 1
ATOM 3983 C C . PHE A 1 507 ? -24.906 -33.062 -9.625 1 31.92 507 PHE A C 1
ATOM 3985 O O . PHE A 1 507 ? -23.781 -33.094 -9.109 1 31.92 507 PHE A O 1
ATOM 3992 N N . SER A 1 508 ? -25.219 -32.219 -10.539 1 37.78 508 SER A N 1
ATOM 3993 C CA . SER A 1 508 ? -24.422 -31.016 -10.711 1 37.78 508 SER A CA 1
ATOM 3994 C C . SER A 1 508 ? -24.391 -30.172 -9.438 1 37.78 508 SER A C 1
ATOM 3996 O O . SER A 1 508 ? -25.312 -30.266 -8.617 1 37.78 508 SER A O 1
ATOM 3998 N N . VAL A 1 509 ? -23.172 -29.641 -9.164 1 39.31 509 VAL A N 1
ATOM 3999 C CA . VAL A 1 509 ? -23.141 -28.703 -8.055 1 39.31 509 VAL A CA 1
ATOM 4000 C C . VAL A 1 509 ? -24.125 -27.562 -8.305 1 39.31 509 VAL A C 1
ATOM 4002 O O . VAL A 1 509 ? -23.938 -26.766 -9.227 1 39.31 509 VAL A O 1
ATOM 4005 N N . LYS A 1 510 ? -25.328 -27.75 -7.973 1 40.31 510 LYS A N 1
ATOM 4006 C CA . LYS A 1 510 ? -26.438 -26.828 -8.219 1 40.31 510 LYS A CA 1
ATOM 4007 C C . LYS A 1 510 ? -26.172 -25.453 -7.617 1 40.31 510 LYS A C 1
ATOM 4009 O O . LYS A 1 510 ? -26.625 -24.438 -8.148 1 40.31 510 LYS A O 1
ATOM 4014 N N . ASN A 1 511 ? -25.703 -25.344 -6.32 1 33.72 511 ASN A N 1
ATOM 4015 C CA . ASN A 1 511 ? -25.594 -24.078 -5.613 1 33.72 511 ASN A CA 1
ATOM 4016 C C . ASN A 1 511 ? -24.156 -23.75 -5.254 1 33.72 511 ASN A C 1
ATOM 4018 O O . ASN A 1 511 ? -23.734 -23.953 -4.113 1 33.72 511 ASN A O 1
ATOM 4022 N N . PRO A 1 512 ? -23.422 -23.516 -6.238 1 40.03 512 PRO A N 1
ATOM 4023 C CA . PRO A 1 512 ? -22.031 -23.172 -5.898 1 40.03 512 PRO A CA 1
ATOM 4024 C C . PRO A 1 512 ? -21.938 -22.094 -4.824 1 40.03 512 PRO A C 1
ATOM 4026 O O . PRO A 1 512 ? -21 -22.094 -4.02 1 40.03 512 PRO A O 1
ATOM 4029 N N . LEU A 1 513 ? -22.875 -21.219 -4.879 1 40.38 513 LEU A N 1
ATOM 4030 C CA . LEU A 1 513 ? -22.844 -20.094 -3.943 1 40.38 513 LEU A CA 1
ATOM 4031 C C . LEU A 1 513 ? -23 -20.594 -2.506 1 40.38 513 LEU A C 1
ATOM 4033 O O . LEU A 1 513 ? -22.359 -20.062 -1.593 1 40.38 513 LEU A O 1
ATOM 4037 N N . THR A 1 514 ? -23.891 -21.516 -2.381 1 38 514 THR A N 1
ATOM 4038 C CA . THR A 1 514 ? -24.109 -21.984 -1.016 1 38 514 THR A CA 1
ATOM 4039 C C . THR A 1 514 ? -22.859 -22.688 -0.477 1 38 514 THR A C 1
ATOM 4041 O O . THR A 1 514 ? -22.562 -22.609 0.718 1 38 514 THR A O 1
ATOM 4044 N N . ILE A 1 515 ? -22.25 -23.344 -1.341 1 38.66 515 ILE A N 1
ATOM 4045 C CA . ILE A 1 515 ? -21.047 -24.047 -0.903 1 38.66 515 ILE A CA 1
ATOM 4046 C C . ILE A 1 515 ? -19.984 -23.016 -0.493 1 38.66 515 ILE A C 1
ATOM 4048 O O . ILE A 1 515 ? -19.25 -23.234 0.482 1 38.66 515 ILE A O 1
ATOM 4052 N N . GLN A 1 516 ? -19.953 -21.984 -1.253 1 39.06 516 GLN A N 1
ATOM 4053 C CA . GLN A 1 516 ? -18.922 -20.969 -1.049 1 39.06 516 GLN A CA 1
ATOM 4054 C C . GLN A 1 516 ? -19.234 -20.109 0.172 1 39.06 516 GLN A C 1
ATOM 4056 O O . GLN A 1 516 ? -18.328 -19.578 0.821 1 39.06 516 GLN A O 1
ATOM 4061 N N . SER A 1 517 ? -20.484 -19.703 0.195 1 37.75 517 SER A N 1
ATOM 4062 C CA . SER A 1 517 ? -20.812 -18.859 1.338 1 37.75 517 SER A CA 1
ATOM 4063 C C . SER A 1 517 ? -20.469 -19.547 2.652 1 37.75 517 SER A C 1
ATOM 4065 O O . SER A 1 517 ? -20.484 -18.922 3.715 1 37.75 517 SER A O 1
ATOM 4067 N N . ALA A 1 518 ? -20.531 -20.953 2.412 1 36.03 518 ALA A N 1
ATOM 4068 C CA . ALA A 1 518 ? -20.125 -21.594 3.662 1 36.03 518 ALA A CA 1
ATOM 4069 C C . ALA A 1 518 ? -18.656 -21.328 3.967 1 36.03 518 ALA A C 1
ATOM 4071 O O . ALA A 1 518 ? -17.797 -21.594 3.133 1 36.03 518 ALA A O 1
ATOM 4072 N N . GLY A 1 519 ? -18.188 -20.25 4.094 1 33.94 519 GLY A N 1
ATOM 4073 C CA . GLY A 1 519 ? -16.844 -19.75 4.355 1 33.94 519 GLY A CA 1
ATOM 4074 C C . GLY A 1 519 ? -15.758 -20.781 4.125 1 33.94 519 GLY A C 1
ATOM 4075 O O . GLY A 1 519 ? -16.047 -21.891 3.66 1 33.94 519 GLY A O 1
ATOM 4076 N N . GLY A 1 520 ? -14.531 -20.688 4.754 1 36.81 520 GLY A N 1
ATOM 4077 C CA . GLY A 1 520 ? -13.195 -21.25 4.762 1 36.81 520 GLY A CA 1
ATOM 4078 C C . GLY A 1 520 ? -13.188 -22.766 4.68 1 36.81 520 GLY A C 1
ATOM 4079 O O . GLY A 1 520 ? -12.484 -23.344 3.85 1 36.81 520 GLY A O 1
ATOM 4080 N N . ASP A 1 521 ? -13.539 -23.531 5.75 1 36.38 521 ASP A N 1
ATOM 4081 C CA . ASP A 1 521 ? -13.109 -24.891 6.086 1 36.38 521 ASP A CA 1
ATOM 4082 C C . ASP A 1 521 ? -13.961 -25.922 5.359 1 36.38 521 ASP A C 1
ATOM 4084 O O . ASP A 1 521 ? -14.664 -26.719 5.996 1 36.38 521 ASP A O 1
ATOM 4088 N N . VAL A 1 522 ? -14.375 -25.625 4.25 1 38.19 522 VAL A N 1
ATOM 4089 C CA . VAL A 1 522 ? -15.125 -26.719 3.625 1 38.19 522 VAL A CA 1
ATOM 4090 C C . VAL A 1 522 ? -14.398 -28.031 3.836 1 38.19 522 VAL A C 1
ATOM 4092 O O . VAL A 1 522 ? -15.031 -29.062 4.113 1 38.19 522 VAL A O 1
ATOM 4095 N N . ASN A 1 523 ? -13.133 -27.969 3.516 1 42.16 523 ASN A N 1
ATOM 4096 C CA . ASN A 1 523 ? -12.383 -29.172 3.85 1 42.16 523 ASN A CA 1
ATOM 4097 C C . ASN A 1 523 ? -12.539 -29.547 5.32 1 42.16 523 ASN A C 1
ATOM 4099 O O . ASN A 1 523 ? -12.602 -30.734 5.668 1 42.16 523 ASN A O 1
ATOM 4103 N N . ASN A 1 524 ? -12.734 -28.406 6.039 1 40.88 524 ASN A N 1
ATOM 4104 C CA . ASN A 1 524 ? -12.961 -28.672 7.453 1 40.88 524 ASN A CA 1
ATOM 4105 C C . ASN A 1 524 ? -14.367 -29.219 7.695 1 40.88 524 ASN A C 1
ATOM 4107 O O . ASN A 1 524 ? -14.57 -30.062 8.57 1 40.88 524 ASN A O 1
ATOM 4111 N N . ILE A 1 525 ? -15.227 -28.781 6.906 1 37.31 525 ILE A N 1
ATOM 4112 C CA . ILE A 1 525 ? -16.578 -29.297 7.094 1 37.31 525 ILE A CA 1
ATOM 4113 C C . ILE A 1 525 ? -16.625 -30.766 6.68 1 37.31 525 ILE A C 1
ATOM 4115 O O . ILE A 1 525 ? -17.219 -31.594 7.379 1 37.31 525 ILE A O 1
ATOM 4119 N N . LEU A 1 526 ? -16.125 -31.062 5.492 1 39.44 526 LEU A N 1
ATOM 4120 C CA . LEU A 1 526 ? -16.047 -32.469 5.09 1 39.44 526 LEU A CA 1
ATOM 4121 C C . LEU A 1 526 ? -15.359 -33.281 6.164 1 39.44 526 LEU A C 1
ATOM 4123 O O . LEU A 1 526 ? -15.867 -34.344 6.547 1 39.44 526 LEU A O 1
ATOM 4127 N N . LEU A 1 527 ? -14.219 -32.719 6.566 1 42.56 527 LEU A N 1
ATOM 4128 C CA . LEU A 1 527 ? -13.43 -33.469 7.535 1 42.56 527 LEU A CA 1
ATOM 4129 C C . LEU A 1 527 ? -14.148 -33.562 8.875 1 42.56 527 LEU A C 1
ATOM 4131 O O . LEU A 1 527 ? -14.117 -34.625 9.523 1 42.56 527 LEU A O 1
ATOM 4135 N N . ALA A 1 528 ? -14.758 -32.469 9.125 1 41.25 528 ALA A N 1
ATOM 4136 C CA . ALA A 1 528 ? -15.469 -32.469 10.398 1 41.25 528 ALA A CA 1
ATOM 4137 C C . ALA A 1 528 ? -16.625 -33.469 10.367 1 41.25 528 ALA A C 1
ATOM 4139 O O . ALA A 1 528 ? -16.859 -34.188 11.328 1 41.25 528 ALA A O 1
ATOM 4140 N N . ASN A 1 529 ? -17.281 -33.469 9.297 1 38 529 ASN A N 1
ATOM 4141 C CA . ASN A 1 529 ? -18.422 -34.375 9.219 1 38 529 ASN A CA 1
ATOM 4142 C C . ASN A 1 529 ? -17.969 -35.812 9.055 1 38 529 ASN A C 1
ATOM 4144 O O . ASN A 1 529 ? -18.625 -36.75 9.555 1 38 529 ASN A O 1
ATOM 4148 N N . LEU A 1 530 ? -16.969 -36 8.328 1 38.41 530 LEU A N 1
ATOM 4149 C CA . LEU A 1 530 ? -16.438 -37.344 8.148 1 38.41 530 LEU A CA 1
ATOM 4150 C C . LEU A 1 530 ? -15.93 -37.906 9.469 1 38.41 530 LEU A C 1
ATOM 4152 O O . LEU A 1 530 ? -16.141 -39.094 9.758 1 38.41 530 LEU A O 1
ATOM 4156 N N . VAL A 1 531 ? -15.289 -37.031 10.219 1 38.38 531 VAL A N 1
ATOM 4157 C CA . VAL A 1 531 ? -14.75 -37.5 11.484 1 38.38 531 VAL A CA 1
ATOM 4158 C C . VAL A 1 531 ? -15.891 -37.781 12.469 1 38.38 531 VAL A C 1
ATOM 4160 O O . VAL A 1 531 ? -15.906 -38.781 13.156 1 38.38 531 VAL A O 1
ATOM 4163 N N . THR A 1 532 ? -16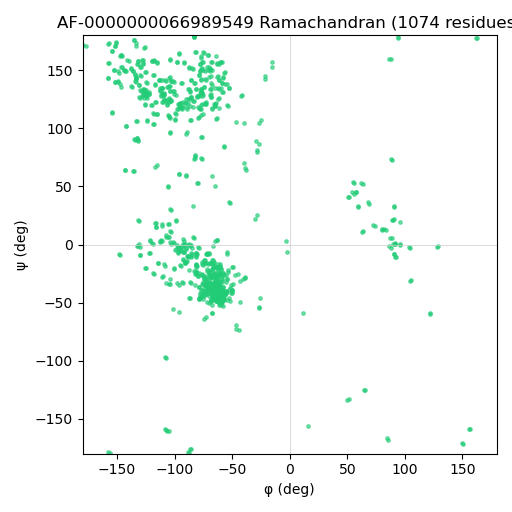.844 -36.906 12.461 1 37.25 532 THR A N 1
ATOM 4164 C CA . THR A 1 532 ? -17.906 -37.062 13.453 1 37.25 532 THR A CA 1
ATOM 4165 C C . THR A 1 532 ? -18.766 -38.281 13.156 1 37.25 532 THR A C 1
ATOM 4167 O O . THR A 1 532 ? -19.234 -38.938 14.078 1 37.25 532 THR A O 1
ATOM 4170 N N . ARG A 1 533 ? -19 -38.469 11.945 1 37.75 533 ARG A N 1
ATOM 4171 C CA . ARG A 1 533 ? -19.891 -39.594 11.641 1 37.75 533 ARG A CA 1
ATOM 4172 C C . ARG A 1 533 ? -19.234 -40.906 11.992 1 37.75 533 ARG A C 1
ATOM 4174 O O . ARG A 1 533 ? -19.922 -41.875 12.391 1 37.75 533 ARG A O 1
ATOM 4181 N N . ARG A 1 534 ? -18.047 -41.094 11.625 1 36.38 534 ARG A N 1
ATOM 4182 C CA . ARG A 1 534 ? -17.422 -42.375 11.992 1 36.38 534 ARG A CA 1
ATOM 4183 C C . ARG A 1 534 ? -17.328 -42.5 13.508 1 36.38 534 ARG A C 1
ATOM 4185 O O . ARG A 1 534 ? -17.469 -43.625 14.039 1 36.38 534 ARG A O 1
ATOM 4192 N N . GLU A 1 535 ? -17.031 -41.375 14.156 1 37.41 535 GLU A N 1
ATOM 4193 C CA . GLU A 1 535 ? -17.047 -41.531 15.609 1 37.41 535 GLU A CA 1
ATOM 4194 C C . GLU A 1 535 ? -18.438 -41.906 16.109 1 37.41 535 GLU A C 1
ATOM 4196 O O . GLU A 1 535 ? -18.578 -42.688 17.062 1 37.41 535 GLU A O 1
ATOM 4201 N N . GLU A 1 536 ? -19.438 -41.406 15.492 1 37.19 536 GLU A N 1
ATOM 4202 C CA . GLU A 1 536 ? -20.766 -41.781 15.961 1 37.19 536 GLU A CA 1
ATOM 4203 C C . GLU A 1 536 ? -21.141 -43.188 15.516 1 37.19 536 GLU A C 1
ATOM 4205 O O . GLU A 1 536 ? -21.938 -43.875 16.172 1 37.19 536 GLU A O 1
ATOM 4210 N N . GLY A 1 537 ? -20.734 -43.656 14.359 1 31.59 537 GLY A N 1
ATOM 4211 C CA . GLY A 1 537 ? -21.062 -45.031 14.016 1 31.59 537 GLY A CA 1
ATOM 4212 C C . GLY A 1 537 ? -20.328 -46.062 14.852 1 31.59 537 GLY A C 1
ATOM 4213 O O . GLY A 1 537 ? -20.594 -47.25 14.766 1 31.59 537 GLY A O 1
ATOM 4214 N N . ASN A 1 538 ? -19.078 -45.844 15.195 1 28.73 538 ASN A N 1
ATOM 4215 C CA . ASN A 1 538 ? -18.453 -46.812 16.094 1 28.73 538 ASN A CA 1
ATOM 4216 C C . ASN A 1 538 ? -19.094 -46.781 17.484 1 28.73 538 ASN A C 1
ATOM 4218 O O . ASN A 1 538 ? -18.547 -47.312 18.438 1 28.73 538 ASN A O 1
ATOM 4222 N N . ILE A 1 539 ? -20.078 -45.938 17.766 1 23.08 539 ILE A N 1
ATOM 4223 C CA . ILE A 1 539 ? -20.781 -46.375 18.969 1 23.08 539 ILE A CA 1
ATOM 4224 C C . ILE A 1 539 ? -21.828 -47.406 18.609 1 23.08 539 ILE A C 1
ATOM 4226 O O . ILE A 1 539 ? -22.562 -47.25 17.625 1 23.08 539 ILE A O 1
ATOM 4230 N N . MET B 1 1 ? -23.781 32.594 37.125 1 57.97 1 MET B N 1
ATOM 4231 C CA . MET B 1 1 ? -24.203 33.406 36 1 57.97 1 MET B CA 1
ATOM 4232 C C . MET B 1 1 ? -25.422 34.25 36.375 1 57.97 1 MET B C 1
ATOM 4234 O O . MET B 1 1 ? -26.375 33.75 36.969 1 57.97 1 MET B O 1
ATOM 4238 N N . SER B 1 2 ? -25.141 35.562 36.062 1 68.19 2 SER B N 1
ATOM 4239 C CA . SER B 1 2 ? -26.25 36.406 36.531 1 68.19 2 SER B CA 1
ATOM 4240 C C . SER B 1 2 ? -27.5 36.156 35.688 1 68.19 2 SER B C 1
ATOM 4242 O O . SER B 1 2 ? -27.391 35.781 34.5 1 68.19 2 SER B O 1
ATOM 4244 N N . GLU B 1 3 ? -28.531 35.906 36.312 1 70.31 3 GLU B N 1
ATOM 4245 C CA . GLU B 1 3 ? -29.828 35.812 35.656 1 70.31 3 GLU B CA 1
ATOM 4246 C C . GLU B 1 3 ? -29.953 36.875 34.562 1 70.31 3 GLU B C 1
ATOM 4248 O O . GLU B 1 3 ? -30.531 36.594 33.5 1 70.31 3 GLU B O 1
ATOM 4253 N N . VAL B 1 4 ? -29.312 37.875 34.75 1 71.5 4 VAL B N 1
ATOM 4254 C CA . VAL B 1 4 ? -29.391 38.969 33.812 1 71.5 4 VAL B CA 1
ATOM 4255 C C . VAL B 1 4 ? -28.641 38.625 32.531 1 71.5 4 VAL B C 1
ATOM 4257 O O . VAL B 1 4 ? -29.109 38.906 31.422 1 71.5 4 VAL B O 1
ATOM 4260 N N . THR B 1 5 ? -27.531 38 32.719 1 83.81 5 THR B N 1
ATOM 4261 C CA . THR B 1 5 ? -26.75 37.625 31.547 1 83.81 5 THR B CA 1
ATOM 4262 C C . THR B 1 5 ? -27.438 36.562 30.734 1 83.81 5 THR B C 1
ATOM 4264 O O . THR B 1 5 ? -27.406 36.594 29.5 1 83.81 5 THR B O 1
ATOM 4267 N N . ILE B 1 6 ? -28.203 35.781 31.391 1 85.81 6 ILE B N 1
ATOM 4268 C CA . ILE B 1 6 ? -28.906 34.719 30.703 1 85.81 6 ILE B CA 1
ATOM 4269 C C . ILE B 1 6 ? -30.062 35.281 29.891 1 85.81 6 ILE B C 1
ATOM 4271 O O . ILE B 1 6 ? -30.297 34.875 28.75 1 85.81 6 ILE B O 1
ATOM 4275 N N . GLN B 1 7 ? -30.75 36.156 30.5 1 88.44 7 GLN B N 1
ATOM 4276 C CA . GLN B 1 7 ? -31.844 36.812 29.781 1 88.44 7 GLN B CA 1
ATOM 4277 C C . GLN B 1 7 ? -31.312 37.594 28.578 1 88.44 7 GLN B C 1
ATOM 4279 O O . GLN B 1 7 ? -31.922 37.562 27.516 1 88.44 7 GLN B O 1
ATOM 4284 N N . ALA B 1 8 ? -30.203 38.219 28.797 1 92.38 8 ALA B N 1
ATOM 4285 C CA . ALA B 1 8 ? -29.594 39 27.703 1 92.38 8 ALA B CA 1
ATOM 4286 C C . ALA B 1 8 ? -29.188 38.062 26.562 1 92.38 8 ALA B C 1
ATOM 4288 O O . ALA B 1 8 ? -29.297 38.438 25.391 1 92.38 8 ALA B O 1
ATOM 4289 N N . LEU B 1 9 ? -28.766 36.938 26.891 1 94.31 9 LEU B N 1
ATOM 4290 C CA . LEU B 1 9 ? -28.375 35.969 25.875 1 94.31 9 LEU B CA 1
ATOM 4291 C C . LEU B 1 9 ? -29.578 35.5 25.062 1 94.31 9 LEU B C 1
ATOM 4293 O O . LEU B 1 9 ? -29.469 35.281 23.859 1 94.31 9 LEU B O 1
ATOM 4297 N N . HIS B 1 10 ? -30.656 35.375 25.719 1 92.62 10 HIS B N 1
ATOM 4298 C CA . HIS B 1 10 ? -31.891 35 25 1 92.62 10 HIS B CA 1
ATOM 4299 C C . HIS B 1 10 ? -32.312 36.125 24.062 1 92.62 10 HIS B C 1
ATOM 4301 O O . HIS B 1 10 ? -32.812 35.875 22.953 1 92.62 10 HIS B O 1
ATOM 4307 N N . GLU B 1 11 ? -32.125 37.281 24.516 1 92.81 11 GLU B N 1
ATOM 4308 C CA . GLU B 1 11 ? -32.438 38.406 23.656 1 92.81 11 GLU B CA 1
ATOM 4309 C C . GLU B 1 11 ? -31.5 38.469 22.438 1 92.81 11 GLU B C 1
ATOM 4311 O O . GLU B 1 11 ? -31.953 38.75 21.328 1 92.81 11 GLU B O 1
ATOM 4316 N N . LEU B 1 12 ? -30.234 38.219 22.703 1 95.19 12 LEU B N 1
ATOM 4317 C CA . LEU B 1 12 ? -29.297 38.125 21.594 1 95.19 12 LEU B CA 1
ATOM 4318 C C . LEU B 1 12 ? -29.734 37.062 20.594 1 95.19 12 LEU B C 1
ATOM 4320 O O . LEU B 1 12 ? -29.688 37.25 19.375 1 95.19 12 LEU B O 1
ATOM 4324 N N . ASN B 1 13 ? -30.156 35.938 21.109 1 94.31 13 ASN B N 1
ATOM 4325 C CA . ASN B 1 13 ? -30.641 34.844 20.266 1 94.31 13 ASN B CA 1
ATOM 4326 C C . ASN B 1 13 ? -31.781 35.281 19.359 1 94.31 13 ASN B C 1
ATOM 4328 O O . ASN B 1 13 ? -31.859 34.906 18.188 1 94.31 13 ASN B O 1
ATOM 4332 N N . ASN B 1 14 ? -32.625 36.062 19.953 1 91.94 14 ASN B N 1
ATOM 4333 C CA . ASN B 1 14 ? -33.781 36.562 19.188 1 91.94 14 ASN B CA 1
ATOM 4334 C C . ASN B 1 14 ? -33.344 37.531 18.125 1 91.94 14 ASN B C 1
ATOM 4336 O O . ASN B 1 14 ? -34.031 37.688 17.109 1 91.94 14 ASN B O 1
ATOM 4340 N N . GLU B 1 15 ? -32.25 38.188 18.328 1 92.75 15 GLU B N 1
ATOM 4341 C CA . GLU B 1 15 ? -31.766 39.188 17.406 1 92.75 15 GLU B CA 1
ATOM 4342 C C . GLU B 1 15 ? -31.016 38.562 16.234 1 92.75 15 GLU B C 1
ATOM 4344 O O . GLU B 1 15 ? -30.828 39.188 15.188 1 92.75 15 GLU B O 1
ATOM 4349 N N . LEU B 1 16 ? -30.516 37.406 16.438 1 92.75 16 LEU B N 1
ATOM 4350 C CA . LEU B 1 16 ? -29.812 36.719 15.367 1 92.75 16 LEU B CA 1
ATOM 4351 C C . LEU B 1 16 ? -30.797 36.219 14.312 1 92.75 16 LEU B C 1
ATOM 4353 O O . LEU B 1 16 ? -31.766 35.531 14.633 1 92.75 16 LEU B O 1
ATOM 4357 N N . GLN B 1 17 ? -30.688 36.562 13.109 1 88.81 17 GLN B N 1
ATOM 4358 C CA . GLN B 1 17 ? -31.609 36.219 12.031 1 88.81 17 GLN B CA 1
ATOM 4359 C C . GLN B 1 17 ? -31.422 34.812 11.547 1 88.81 17 GLN B C 1
ATOM 4361 O O . GLN B 1 17 ? -32.375 34.094 11.266 1 88.81 17 GLN B O 1
ATOM 4366 N N . ASN B 1 18 ? -30.188 34.406 11.414 1 88.31 18 ASN B N 1
ATOM 4367 C CA . ASN B 1 18 ? -29.891 33.125 10.82 1 88.31 18 ASN B CA 1
ATOM 4368 C C . ASN B 1 18 ? -29.016 32.281 11.75 1 88.31 18 ASN B C 1
ATOM 4370 O O . ASN B 1 18 ? -28.938 31.047 11.578 1 88.31 18 ASN B O 1
ATOM 4374 N N . GLY B 1 19 ? -28.344 32.906 12.68 1 91.62 19 GLY B N 1
ATOM 4375 C CA . GLY B 1 19 ? -27.531 32.219 13.664 1 91.62 19 GLY B CA 1
ATOM 4376 C C . GLY B 1 19 ? -28.297 31.812 14.906 1 91.62 19 GLY B C 1
ATOM 4377 O O . GLY B 1 19 ? -29.531 31.938 14.945 1 91.62 19 GLY B O 1
ATOM 4378 N N . GLU B 1 20 ? -27.562 31.203 15.852 1 92.25 20 GLU B N 1
ATOM 4379 C CA . GLU B 1 20 ? -28.203 30.734 17.078 1 92.25 20 GLU B CA 1
ATOM 4380 C C . GLU B 1 20 ? -27.234 30.781 18.25 1 92.25 20 GLU B C 1
ATOM 4382 O O . GLU B 1 20 ? -26.016 30.641 18.078 1 92.25 20 GLU B O 1
ATOM 4387 N N . VAL B 1 21 ? -27.844 31 19.391 1 94.44 21 VAL B N 1
ATOM 4388 C CA . VAL B 1 21 ? -27.094 30.844 20.641 1 94.44 21 VAL B CA 1
ATOM 4389 C C . VAL B 1 21 ? -27.281 29.422 21.172 1 94.44 21 VAL B C 1
ATOM 4391 O O . VAL B 1 21 ? -28.406 28.969 21.359 1 94.44 21 VAL B O 1
ATOM 4394 N N . VAL B 1 22 ? -26.188 28.734 21.344 1 91.88 22 VAL B N 1
ATOM 4395 C CA . VAL B 1 22 ? -26.203 27.406 21.938 1 91.88 22 VAL B CA 1
ATOM 4396 C C . VAL B 1 22 ? -25.906 27.5 23.438 1 91.88 22 VAL B C 1
ATOM 4398 O O . VAL B 1 22 ? -24.844 28 23.828 1 91.88 22 VAL B O 1
ATOM 4401 N N . PHE B 1 23 ? -26.812 27.016 24.219 1 88.31 23 PHE B N 1
ATOM 4402 C CA . PHE B 1 23 ? -26.75 27.188 25.672 1 88.31 23 PHE B CA 1
ATOM 4403 C C . PHE B 1 23 ? -26.156 25.953 26.328 1 88.31 23 PHE B C 1
ATOM 4405 O O . PHE B 1 23 ? -26.25 24.844 25.797 1 88.31 23 PHE B O 1
ATOM 4412 N N . ARG B 1 24 ? -25.625 26.188 27.516 1 83.44 24 ARG B N 1
ATOM 4413 C CA . ARG B 1 24 ? -25.141 25.109 28.344 1 83.44 24 ARG B CA 1
ATOM 4414 C C . ARG B 1 24 ? -26.234 24.094 28.656 1 83.44 24 ARG B C 1
ATOM 4416 O O . ARG B 1 24 ? -27.406 24.469 28.797 1 83.44 24 ARG B O 1
ATOM 4423 N N . GLY B 1 25 ? -25.797 22.812 28.688 1 76.38 25 GLY B N 1
ATOM 4424 C CA . GLY B 1 25 ? -26.719 21.766 29.094 1 76.38 25 GLY B CA 1
ATOM 4425 C C . GLY B 1 25 ? -27.391 21.078 27.922 1 76.38 25 GLY B C 1
ATOM 4426 O O . GLY B 1 25 ? -28.156 20.141 28.109 1 76.38 25 GLY B O 1
ATOM 4427 N N . THR B 1 26 ? -27.062 21.5 26.781 1 77.12 26 THR B N 1
ATOM 4428 C CA . THR B 1 26 ? -27.625 20.859 25.594 1 77.12 26 THR B CA 1
ATOM 4429 C C . THR B 1 26 ? -26.594 19.953 24.922 1 77.12 26 THR B C 1
ATOM 4431 O O . THR B 1 26 ? -25.391 20.109 25.156 1 77.12 26 THR B O 1
ATOM 4434 N N . THR B 1 27 ? -27.062 19.016 24.141 1 75 27 THR B N 1
ATOM 4435 C CA . THR B 1 27 ? -26.172 18.141 23.375 1 75 27 THR B CA 1
ATOM 4436 C C . THR B 1 27 ? -25.406 18.938 22.328 1 75 27 THR B C 1
ATOM 4438 O O . THR B 1 27 ? -24.25 18.609 22.031 1 75 27 THR B O 1
ATOM 4441 N N . GLU B 1 28 ? -26.078 19.891 21.844 1 78.94 28 GLU B N 1
ATOM 4442 C CA . GLU B 1 28 ? -25.422 20.75 20.859 1 78.94 28 GLU B CA 1
ATOM 4443 C C . GLU B 1 28 ? -24.25 21.5 21.469 1 78.94 28 GLU B C 1
ATOM 4445 O O . GLU B 1 28 ? -23.219 21.703 20.828 1 78.94 28 GLU B O 1
ATOM 4450 N N . TYR B 1 29 ? -24.484 21.859 22.688 1 84.75 29 TYR B N 1
ATOM 4451 C CA . TYR B 1 29 ? -23.438 22.547 23.406 1 84.75 29 TYR B CA 1
ATOM 4452 C C . TYR B 1 29 ? -22.219 21.656 23.609 1 84.75 29 TYR B C 1
ATOM 4454 O O . TYR B 1 29 ? -21.078 22.062 23.359 1 84.75 29 TYR B O 1
ATOM 4462 N N . GLU B 1 30 ? -22.422 20.453 23.984 1 79 30 GLU B N 1
ATOM 4463 C CA . GLU B 1 30 ? -21.328 19.516 24.203 1 79 30 GLU B CA 1
ATOM 4464 C C . GLU B 1 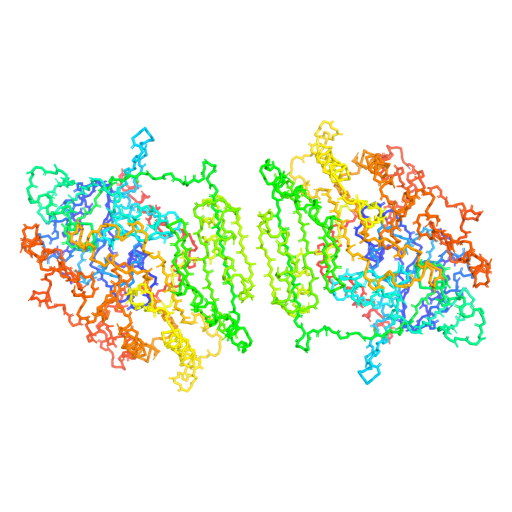30 ? -20.562 19.25 22.922 1 79 30 GLU B C 1
ATOM 4466 O O . GLU B 1 30 ? -19.328 19.188 22.938 1 79 30 GLU B O 1
ATOM 4471 N N . ALA B 1 31 ? -21.234 19.125 21.906 1 78.56 31 ALA B N 1
ATOM 4472 C CA . ALA B 1 31 ? -20.609 18.891 20.609 1 78.56 31 ALA B CA 1
ATOM 4473 C C . ALA B 1 31 ? -19.797 20.094 20.156 1 78.56 31 ALA B C 1
ATOM 4475 O O . ALA B 1 31 ? -18.734 19.953 19.562 1 78.56 31 ALA B O 1
ATOM 4476 N N . ALA B 1 32 ? -20.312 21.203 20.438 1 84.25 32 ALA B N 1
ATOM 4477 C CA . ALA B 1 32 ? -19.688 22.438 19.969 1 84.25 32 ALA B CA 1
ATOM 4478 C C . ALA B 1 32 ? -18.422 22.75 20.766 1 84.25 32 ALA B C 1
ATOM 4480 O O . ALA B 1 32 ? -17.453 23.297 20.203 1 84.25 32 ALA B O 1
ATOM 4481 N N . VAL B 1 33 ? -18.391 22.328 21.984 1 86.25 33 VAL B N 1
ATOM 4482 C CA . VAL B 1 33 ? -17.266 22.703 22.828 1 86.25 33 VAL B CA 1
ATOM 4483 C C . VAL B 1 33 ? -16.172 21.641 22.719 1 86.25 33 VAL B C 1
ATOM 4485 O O . VAL B 1 33 ? -15.008 21.891 23.031 1 86.25 33 VAL B O 1
ATOM 4488 N N . TRP B 1 34 ? -16.484 20.5 22.188 1 83 34 TRP B N 1
ATOM 4489 C CA . TRP B 1 34 ? -15.516 19.406 22.094 1 83 34 TRP B CA 1
ATOM 4490 C C . TRP B 1 34 ? -14.523 19.672 20.969 1 83 34 TRP B C 1
ATOM 4492 O O . TRP B 1 34 ? -14.922 19.859 19.812 1 83 34 TRP B O 1
ATOM 4502 N N . ILE B 1 35 ? -13.234 19.578 21.328 1 83.94 35 ILE B N 1
ATOM 4503 C CA . ILE B 1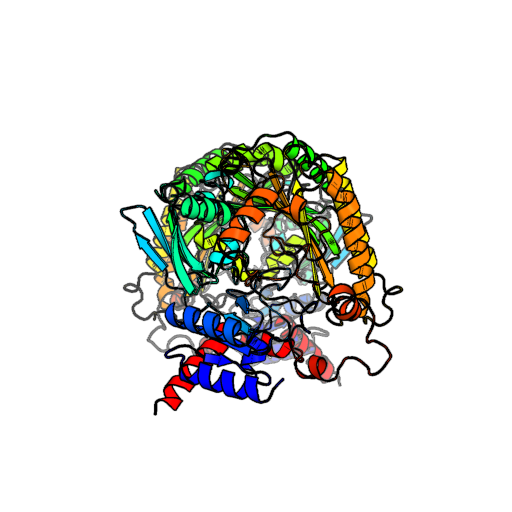 35 ? -12.242 19.891 20.297 1 83.94 35 ILE B CA 1
ATOM 4504 C C . ILE B 1 35 ? -11.336 18.672 20.078 1 83.94 35 ILE B C 1
ATOM 4506 O O . ILE B 1 35 ? -10.32 18.781 19.391 1 83.94 35 ILE B O 1
ATOM 4510 N N . GLY B 1 36 ? -11.531 17.547 20.703 1 78.81 36 GLY B N 1
ATOM 4511 C CA . GLY B 1 36 ? -10.781 16.312 20.453 1 78.81 36 GLY B CA 1
ATOM 4512 C C . GLY B 1 36 ? -9.547 16.172 21.312 1 78.81 36 GLY B C 1
ATOM 4513 O O . GLY B 1 36 ? -8.539 15.625 20.875 1 78.81 36 GLY B O 1
ATOM 4514 N N . ASN B 1 37 ? -9.539 16.656 22.516 1 85.25 37 ASN B N 1
ATOM 4515 C CA . ASN B 1 37 ? -8.438 16.578 23.484 1 85.25 37 ASN B CA 1
ATOM 4516 C C . ASN B 1 37 ? -8.945 16.656 24.922 1 85.25 37 ASN B C 1
ATOM 4518 O O . ASN B 1 37 ? -9.43 17.703 25.344 1 85.25 37 ASN B O 1
ATOM 4522 N N . LEU B 1 38 ? -8.797 15.578 25.625 1 82.12 38 LEU B N 1
ATOM 4523 C CA . LEU B 1 38 ? -9.344 15.469 26.969 1 82.12 38 LEU B CA 1
ATOM 4524 C C . LEU B 1 38 ? -8.648 16.438 27.922 1 82.12 38 LEU B C 1
ATOM 4526 O O . LEU B 1 38 ? -9.164 16.719 29.016 1 82.12 38 LEU B O 1
ATOM 4530 N N . LEU B 1 39 ? -7.551 16.969 27.547 1 83.5 39 LEU B N 1
ATOM 4531 C CA . LEU B 1 39 ? -6.863 17.953 28.375 1 83.5 39 LEU B CA 1
ATOM 4532 C C . LEU B 1 39 ? -7.738 19.188 28.594 1 83.5 39 LEU B C 1
ATOM 4534 O O . LEU B 1 39 ? -7.629 19.844 29.625 1 83.5 39 LEU B O 1
ATOM 4538 N N . TYR B 1 40 ? -8.648 19.422 27.625 1 84.19 40 TYR B N 1
ATOM 4539 C CA . TYR B 1 40 ? -9.398 20.672 27.656 1 84.19 40 TYR B CA 1
ATOM 4540 C C . TYR B 1 40 ? -10.891 20.406 27.859 1 84.19 40 TYR B C 1
ATOM 4542 O O . TYR B 1 40 ? -11.719 21.281 27.641 1 84.19 40 TYR B O 1
ATOM 4550 N N . ARG B 1 41 ? -11.211 19.312 28.312 1 79.25 41 ARG B N 1
ATOM 4551 C CA . ARG B 1 41 ? -12.594 18.859 28.438 1 79.25 41 ARG B CA 1
ATOM 4552 C C . ARG B 1 41 ? -13.352 19.672 29.484 1 79.25 41 ARG B C 1
ATOM 4554 O O . ARG B 1 41 ? -14.578 19.719 29.469 1 79.25 41 ARG B O 1
ATOM 4561 N N . MET B 1 42 ? -12.641 20.391 30.344 1 78.19 42 MET B N 1
ATOM 4562 C CA . MET B 1 42 ? -13.297 21.078 31.453 1 78.19 42 MET B CA 1
ATOM 4563 C C . MET B 1 42 ? -13.555 22.547 31.109 1 78.19 42 MET B C 1
ATOM 4565 O O . MET B 1 42 ? -14.211 23.25 31.859 1 78.19 42 MET B O 1
ATOM 4569 N N . ILE B 1 43 ? -13.062 23.016 29.984 1 84.19 43 ILE B N 1
ATOM 4570 C CA . ILE B 1 43 ? -13.328 24.391 29.562 1 84.19 43 ILE B CA 1
ATOM 4571 C C . ILE B 1 43 ? -14.797 24.547 29.188 1 84.19 43 ILE B C 1
ATOM 4573 O O . ILE B 1 43 ? -15.305 23.797 28.344 1 84.19 43 ILE B O 1
ATOM 4577 N N . SER B 1 44 ? -15.453 25.562 29.812 1 85.75 44 SER B N 1
ATOM 4578 C CA . SER B 1 44 ? -16.906 25.672 29.672 1 85.75 44 SER B CA 1
ATOM 4579 C C . SER B 1 44 ? -17.312 27.109 29.391 1 85.75 44 SER B C 1
ATOM 4581 O O . SER B 1 44 ? -17.625 27.859 30.312 1 85.75 44 SER B O 1
ATOM 4583 N N . PRO B 1 45 ? -17.391 27.484 28.203 1 91.31 45 PRO B N 1
ATOM 4584 C CA . PRO B 1 45 ? -17.953 28.797 27.859 1 91.31 45 PRO B CA 1
ATOM 4585 C C . PRO B 1 45 ? -19.391 28.969 28.344 1 91.31 45 PRO B C 1
ATOM 4587 O O . PRO B 1 45 ? -20.094 27.984 28.562 1 91.31 45 PRO B O 1
ATOM 4590 N N . LEU B 1 46 ? -19.719 30.25 28.484 1 90.88 46 LEU B N 1
ATOM 4591 C CA . LEU B 1 46 ? -21.078 30.562 28.875 1 90.88 46 LEU B CA 1
ATOM 4592 C C . LEU B 1 46 ? -22.062 30.172 27.781 1 90.88 46 LEU B C 1
ATOM 4594 O O . LEU B 1 46 ? -23.172 29.703 28.078 1 90.88 46 LEU B O 1
ATOM 4598 N N . ALA B 1 47 ? -21.734 30.469 26.562 1 93.81 47 ALA B N 1
ATOM 4599 C CA . ALA B 1 47 ? -22.562 30.156 25.391 1 93.81 47 ALA B CA 1
ATOM 4600 C C . ALA B 1 47 ? -21.719 30.094 24.125 1 93.81 47 ALA B C 1
ATOM 4602 O O . ALA B 1 47 ? -20.609 30.641 24.094 1 93.81 47 ALA B O 1
ATOM 4603 N N . ILE B 1 48 ? -22.234 29.391 23.203 1 95.38 48 ILE B N 1
ATOM 4604 C CA . ILE B 1 48 ? -21.688 29.406 21.859 1 95.38 48 ILE B CA 1
ATOM 4605 C C . ILE B 1 48 ? -22.641 30.125 20.922 1 95.38 48 ILE B C 1
ATOM 4607 O O . ILE B 1 48 ? -23.828 29.812 20.859 1 95.38 48 ILE B O 1
ATOM 4611 N N . VAL B 1 49 ? -22.156 31.094 20.25 1 97 49 VAL B N 1
ATOM 4612 C CA . VAL B 1 49 ? -22.953 31.797 19.25 1 97 49 VAL B CA 1
ATOM 4613 C C . VAL B 1 49 ? -22.516 31.375 17.844 1 97 49 VAL B C 1
ATOM 4615 O O . VAL B 1 49 ? -21.422 31.719 17.391 1 97 49 VAL B O 1
ATOM 4618 N N . VAL B 1 50 ? -23.359 30.641 17.188 1 95.69 50 VAL B N 1
ATOM 4619 C CA . VAL B 1 50 ? -23.109 30.219 15.82 1 95.69 50 VAL B CA 1
ATOM 4620 C C . VAL B 1 50 ? -23.688 31.266 14.852 1 95.69 50 VAL B C 1
ATOM 4622 O O . VAL B 1 50 ? -24.875 31.578 14.898 1 95.69 50 VAL B O 1
ATOM 4625 N N . VAL B 1 51 ? -22.859 31.766 13.969 1 96.31 51 VAL B N 1
ATOM 4626 C CA . VAL B 1 51 ? -23.281 32.875 13.117 1 96.31 51 VAL B CA 1
ATOM 4627 C C . VAL B 1 51 ? -23.25 32.438 11.656 1 96.31 51 VAL B C 1
ATOM 4629 O O . VAL B 1 51 ? -22.531 31.516 11.289 1 96.31 51 VAL B O 1
ATOM 4632 N N . LYS B 1 52 ? -24.031 33.188 10.852 1 94 52 LYS B N 1
ATOM 4633 C CA . LYS B 1 52 ? -24.109 32.875 9.422 1 94 52 LYS B CA 1
ATOM 4634 C C . LYS B 1 52 ? -23.891 34.156 8.586 1 94 52 LYS B C 1
ATOM 4636 O O . LYS B 1 52 ? -23.953 34.094 7.359 1 94 52 LYS B O 1
ATOM 4641 N N . SER B 1 53 ? -23.688 35.219 9.312 1 96 53 SER B N 1
ATOM 4642 C CA . SER B 1 53 ? -23.453 36.469 8.594 1 96 53 SER B CA 1
ATOM 4643 C C . SER B 1 53 ? -22.5 37.375 9.367 1 96 53 SER B C 1
ATOM 4645 O O . SER B 1 53 ? -22.312 37.188 10.57 1 96 53 SER B O 1
ATOM 4647 N N . VAL B 1 54 ? -21.953 38.344 8.648 1 97.62 54 VAL B N 1
ATOM 4648 C CA . VAL B 1 54 ? -21.031 39.281 9.25 1 97.62 54 VAL B CA 1
ATOM 4649 C C . VAL B 1 54 ? -21.781 40.188 10.227 1 97.62 54 VAL B C 1
ATOM 4651 O O . VAL B 1 54 ? -21.25 40.594 11.258 1 97.62 54 VAL B O 1
ATOM 4654 N N . GLU B 1 55 ? -22.984 40.469 9.93 1 97.19 55 GLU B N 1
ATOM 4655 C CA . GLU B 1 55 ? -23.812 41.281 10.812 1 97.19 55 GLU B CA 1
ATOM 4656 C C . GLU B 1 55 ? -23.969 40.625 12.18 1 97.19 55 GLU B C 1
ATOM 4658 O O . GLU B 1 55 ? -23.969 41.281 13.211 1 97.19 55 GLU B O 1
ATOM 4663 N N . GLU B 1 56 ? -24.188 39.406 12.148 1 97.19 56 GLU B N 1
ATOM 4664 C CA . GLU B 1 56 ? -24.359 38.656 13.398 1 97.19 56 GLU B CA 1
ATOM 4665 C C . GLU B 1 56 ? -23.078 38.656 14.211 1 97.19 56 GLU B C 1
ATOM 4667 O O . GLU B 1 56 ? -23.109 38.625 15.445 1 97.19 56 GLU B O 1
ATOM 4672 N N . ILE B 1 57 ? -21.922 38.656 13.508 1 98.5 57 ILE B N 1
ATOM 4673 C CA . ILE B 1 57 ? -20.641 38.781 14.188 1 98.5 57 ILE B CA 1
ATOM 4674 C C . ILE B 1 57 ? -20.594 40.125 14.914 1 98.5 57 ILE B C 1
ATOM 4676 O O . ILE B 1 57 ? -20.234 40.188 16.094 1 98.5 57 ILE B O 1
ATOM 4680 N N . GLN B 1 58 ? -20.984 41.156 14.25 1 98.12 58 GLN B N 1
ATOM 4681 C CA . GLN B 1 58 ? -20.984 42.5 14.828 1 98.12 58 GLN B CA 1
ATOM 4682 C C . GLN B 1 58 ? -21.891 42.562 16.047 1 98.12 58 GLN B C 1
ATOM 4684 O O . GLN B 1 58 ? -21.531 43.156 17.078 1 98.12 58 GLN B O 1
ATOM 4689 N N . LYS B 1 59 ? -23.047 41.969 15.945 1 97.56 59 LYS B N 1
ATOM 4690 C CA . LYS B 1 59 ? -23.984 41.938 17.062 1 97.56 59 LYS B CA 1
ATOM 4691 C C . LYS B 1 59 ? -23.391 41.219 18.266 1 97.56 59 LYS B C 1
ATOM 4693 O O . LYS B 1 59 ? -23.562 41.656 19.406 1 97.56 59 LYS B O 1
ATOM 4698 N N . THR B 1 60 ? -22.781 40.156 17.969 1 98.12 60 THR B N 1
ATOM 4699 C CA . THR B 1 60 ? -22.188 39.344 19.047 1 98.12 60 THR B CA 1
ATOM 4700 C C . THR B 1 60 ? -21.047 40.125 19.719 1 98.12 60 THR B C 1
ATOM 4702 O O . THR B 1 60 ? -20.922 40.062 20.938 1 98.12 60 THR B O 1
ATOM 4705 N N . ILE B 1 61 ? -20.188 40.781 18.906 1 98.25 61 ILE B N 1
ATOM 4706 C CA . ILE B 1 61 ? -19.109 41.562 19.453 1 98.25 61 ILE B CA 1
ATOM 4707 C C . ILE B 1 61 ? -19.672 42.688 20.344 1 98.25 61 ILE B C 1
ATOM 4709 O O . ILE B 1 61 ? -19.219 42.875 21.469 1 98.25 61 ILE B O 1
ATOM 4713 N N . SER B 1 62 ? -20.656 43.375 19.844 1 97.44 62 SER B N 1
ATOM 4714 C CA . SER B 1 62 ? -21.297 44.438 20.609 1 97.44 62 SER B CA 1
ATOM 4715 C C . SER B 1 62 ? -21.859 43.906 21.938 1 97.44 62 SER B C 1
ATOM 4717 O O . SER B 1 62 ? -21.719 44.531 22.969 1 97.44 62 SER B O 1
ATOM 4719 N N . PHE B 1 63 ? -22.516 42.812 21.844 1 96.75 63 PHE B N 1
ATOM 4720 C CA . PHE B 1 63 ? -23.078 42.188 23.031 1 96.75 63 PHE B CA 1
ATOM 4721 C C . PHE B 1 63 ? -22 41.844 24.047 1 96.75 63 PHE B C 1
ATOM 4723 O O . PHE B 1 63 ? -22.141 42.156 25.234 1 96.75 63 PHE B O 1
ATOM 4730 N N . ALA B 1 64 ? -20.953 41.188 23.594 1 97.38 64 ALA B N 1
ATOM 4731 C CA . ALA B 1 64 ? -19.859 40.781 24.484 1 97.38 64 ALA B CA 1
ATOM 4732 C C . ALA B 1 64 ? -19.25 42 25.156 1 97.38 64 ALA B C 1
ATOM 4734 O O . ALA B 1 64 ? -18.922 41.969 26.344 1 97.38 64 ALA B O 1
ATOM 4735 N N . LYS B 1 65 ? -19.094 43.125 24.438 1 95.62 65 LYS B N 1
ATOM 4736 C CA . LYS B 1 65 ? -18.547 44.344 25 1 95.62 65 LYS B CA 1
ATOM 4737 C C . LYS B 1 65 ? -19.484 44.938 26.047 1 95.62 65 LYS B C 1
ATOM 4739 O O . LYS B 1 65 ? -19.047 45.312 27.141 1 95.62 65 LYS B O 1
ATOM 4744 N N . ALA B 1 66 ? -20.719 44.938 25.734 1 94.56 66 ALA B N 1
ATOM 4745 C CA . ALA B 1 66 ? -21.719 45.531 26.609 1 94.56 66 ALA B CA 1
ATOM 4746 C C . ALA B 1 66 ? -21.797 44.781 27.938 1 94.56 66 ALA B C 1
ATOM 4748 O O . ALA B 1 66 ? -22.062 45.375 28.984 1 94.56 66 ALA B O 1
ATOM 4749 N N . HIS B 1 67 ? -21.531 43.531 27.844 1 94.25 67 HIS B N 1
ATOM 4750 C CA . HIS B 1 67 ? -21.672 42.688 29.031 1 94.25 67 HIS B CA 1
ATOM 4751 C C . HIS B 1 67 ? -20.312 42.281 29.594 1 94.25 67 HIS B C 1
ATOM 4753 O O . HIS B 1 67 ? -20.234 41.438 30.484 1 94.25 67 HIS B O 1
ATOM 4759 N N . GLU B 1 68 ? -19.234 42.812 29.062 1 92.44 68 GLU B N 1
ATOM 4760 C CA . GLU B 1 68 ? -17.859 42.594 29.516 1 92.44 68 GLU B CA 1
ATOM 4761 C C . GLU B 1 68 ? -17.516 41.125 29.547 1 92.44 68 GLU B C 1
ATOM 4763 O O . GLU B 1 68 ? -17 40.625 30.547 1 92.44 68 GLU B O 1
ATOM 4768 N N . LEU B 1 69 ? -17.922 40.438 28.484 1 93.88 69 LEU B N 1
ATOM 4769 C CA . LEU B 1 69 ? -17.641 39 28.359 1 93.88 69 LEU B CA 1
ATOM 4770 C C . LEU B 1 69 ? -16.453 38.75 27.422 1 93.88 69 LEU B C 1
ATOM 4772 O O . LEU B 1 69 ? -16.297 39.469 26.422 1 93.88 69 LEU B O 1
ATOM 4776 N N . GLN B 1 70 ? -15.609 37.812 27.781 1 93.88 70 GLN B N 1
ATOM 4777 C CA . GLN B 1 70 ? -14.57 37.344 26.859 1 93.88 70 GLN B CA 1
ATOM 4778 C C . GLN B 1 70 ? -15.18 36.719 25.609 1 93.88 70 GLN B C 1
ATOM 4780 O O . GLN B 1 70 ? -16.156 35.969 25.703 1 93.88 70 GLN B O 1
ATOM 4785 N N . LEU B 1 71 ? -14.672 37.062 24.469 1 96.94 71 LEU B N 1
ATOM 4786 C CA . LEU B 1 71 ? -15.117 36.5 23.203 1 96.94 71 LEU B CA 1
ATOM 4787 C C . LEU B 1 71 ? -13.953 35.812 22.484 1 96.94 71 LEU B C 1
ATOM 4789 O O . LEU B 1 71 ? -12.898 36.406 22.281 1 96.94 71 LEU B O 1
ATOM 4793 N N . THR B 1 72 ? -14.078 34.531 22.234 1 97.06 72 THR B N 1
ATOM 4794 C CA . THR B 1 72 ? -13.125 33.781 21.422 1 97.06 72 THR B CA 1
ATOM 4795 C C . THR B 1 72 ? -13.797 33.281 20.141 1 97.06 72 THR B C 1
ATOM 4797 O O . THR B 1 72 ? -15.023 33.188 20.078 1 97.06 72 THR B O 1
ATOM 4800 N N . VAL B 1 73 ? -12.984 33.031 19.109 1 97.75 73 VAL B N 1
ATOM 4801 C CA . VAL B 1 73 ? -13.5 32.656 17.797 1 97.75 73 VAL B CA 1
ATOM 4802 C C . VAL B 1 73 ? -13.156 31.203 17.516 1 97.75 73 VAL B C 1
ATOM 4804 O O . VAL B 1 73 ? -12.031 30.75 17.75 1 97.75 73 VAL B O 1
ATOM 4807 N N . LYS B 1 74 ? -14.133 30.453 17.016 1 96.25 74 LYS B N 1
ATOM 4808 C CA . LYS B 1 74 ? -13.945 29.047 16.656 1 96.25 74 LYS B CA 1
ATOM 4809 C C . LYS B 1 74 ? -14.352 28.797 15.195 1 96.25 74 LYS B C 1
ATOM 4811 O O . LYS B 1 74 ? -15.406 29.266 14.758 1 96.25 74 LYS B O 1
ATOM 4816 N N . ASN B 1 75 ? -13.492 28.188 14.5 1 93.38 75 ASN B N 1
ATOM 4817 C CA . ASN B 1 75 ? -13.797 27.609 13.195 1 93.38 75 ASN B CA 1
ATOM 4818 C C . ASN B 1 75 ? -13.836 26.078 13.258 1 93.38 75 ASN B C 1
ATOM 4820 O O . ASN B 1 75 ? -14.734 25.5 13.875 1 93.38 75 ASN B O 1
ATOM 4824 N N . GLY B 1 76 ? -12.758 25.375 12.906 1 86.94 76 GLY B N 1
ATOM 4825 C CA . GLY B 1 76 ? -12.773 23.922 12.93 1 86.94 76 GLY B CA 1
ATOM 4826 C C . GLY B 1 76 ? -12.367 23.344 14.266 1 86.94 76 GLY B C 1
ATOM 4827 O O . GLY B 1 76 ? -12.586 22.156 14.531 1 86.94 76 GLY B O 1
ATOM 4828 N N . GLY B 1 77 ? -11.875 24.141 15.133 1 88.94 77 GLY B N 1
ATOM 4829 C CA . GLY B 1 77 ? -11.477 23.688 16.453 1 88.94 77 GLY B CA 1
ATOM 4830 C C . GLY B 1 77 ? -10.273 22.781 16.438 1 88.94 77 GLY B C 1
ATOM 4831 O O . GLY B 1 77 ? -10.141 21.891 17.297 1 88.94 77 GLY B O 1
ATOM 4832 N N . HIS B 1 78 ? -9.344 23 15.57 1 88.12 78 HIS B N 1
ATOM 4833 C CA . HIS B 1 78 ? -8.234 22.094 15.367 1 88.12 78 HIS B CA 1
ATOM 4834 C C . HIS B 1 78 ? -7.043 22.453 16.25 1 88.12 78 HIS B C 1
ATOM 4836 O O . HIS B 1 78 ? -6.145 21.641 16.453 1 88.12 78 HIS B O 1
ATOM 4842 N N . SER B 1 79 ? -7.004 23.594 16.797 1 90.38 79 SER B N 1
ATOM 4843 C CA . SER B 1 79 ? -5.836 24.047 17.531 1 90.38 79 SER B CA 1
ATOM 4844 C C . SER B 1 79 ? -5.473 23.094 18.656 1 90.38 79 SER B C 1
ATOM 4846 O O . SER B 1 79 ? -6.355 22.531 19.312 1 90.38 79 SER B O 1
ATOM 4848 N N . TYR B 1 80 ? -4.176 23.031 18.906 1 90.69 80 TYR B N 1
ATOM 4849 C CA . TYR B 1 80 ? -3.674 22.094 19.906 1 90.69 80 TYR B CA 1
ATOM 4850 C C . TYR B 1 80 ? -3.846 22.656 21.312 1 90.69 80 TYR B C 1
ATOM 4852 O O . TYR B 1 80 ? -3.713 21.922 22.297 1 90.69 80 TYR B O 1
ATOM 4860 N N . ALA B 1 81 ? -4.254 23.922 21.438 1 91.25 81 ALA B N 1
ATOM 4861 C CA . ALA B 1 81 ? -4.297 24.531 22.766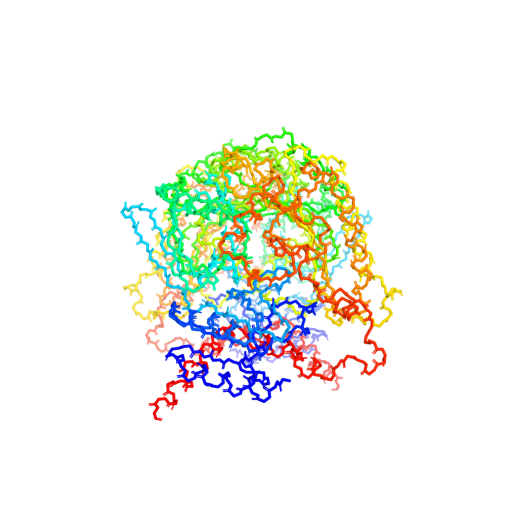 1 91.25 81 ALA B CA 1
ATOM 4862 C C . ALA B 1 81 ? -5.715 24.953 23.125 1 91.25 81 ALA B C 1
ATOM 4864 O O . ALA B 1 81 ? -5.934 25.594 24.156 1 91.25 81 ALA B O 1
ATOM 4865 N N . ALA B 1 82 ? -6.668 24.734 22.266 1 90.75 82 ALA B N 1
ATOM 4866 C CA . ALA B 1 82 ? -8.086 24.969 22.5 1 90.75 82 ALA B CA 1
ATOM 4867 C C . ALA B 1 82 ? -8.352 26.438 22.828 1 90.75 82 ALA B C 1
ATOM 4869 O O . ALA B 1 82 ? -9.242 26.75 23.625 1 90.75 82 ALA B O 1
ATOM 4870 N N . TYR B 1 83 ? -7.617 27.344 22.281 1 93.31 83 TYR B N 1
ATOM 4871 C CA . TYR B 1 83 ? -7.777 28.75 22.609 1 93.31 83 TYR B CA 1
ATOM 4872 C C . TYR B 1 83 ? -9.062 29.312 22 1 93.31 83 TYR B C 1
ATOM 4874 O O . TYR B 1 83 ? -9.484 30.422 22.328 1 93.31 83 TYR B O 1
ATOM 4882 N N . CYS B 1 84 ? -9.695 28.5 21.172 1 94.81 84 CYS B N 1
ATOM 4883 C CA . CYS B 1 84 ? -11.008 28.906 20.672 1 94.81 84 CYS B CA 1
ATOM 4884 C C . CYS B 1 84 ? -12.055 28.844 21.766 1 94.81 84 CYS B C 1
ATOM 4886 O O . CYS B 1 84 ? -13.148 29.406 21.625 1 94.81 84 CYS B O 1
ATOM 4888 N N . LEU B 1 85 ? -11.758 28.172 22.781 1 92.88 85 LEU B N 1
ATOM 4889 C CA . LEU B 1 85 ? -12.656 28.078 23.938 1 92.88 85 LEU B CA 1
ATOM 4890 C C . LEU B 1 85 ? -12.266 29.094 25.016 1 92.88 85 LEU B C 1
ATOM 4892 O O . LEU B 1 85 ? -11.227 29.734 24.906 1 92.88 85 LEU B O 1
ATOM 4896 N N . ASN B 1 86 ? -13.164 29.344 25.953 1 91.19 86 ASN B N 1
ATOM 4897 C CA . ASN B 1 86 ? -12.93 30.188 27.109 1 91.19 86 ASN B CA 1
ATOM 4898 C C . ASN B 1 86 ? -13.781 29.766 28.297 1 91.19 86 ASN B C 1
ATOM 4900 O O . ASN B 1 86 ? -14.578 28.828 28.188 1 91.19 86 ASN B O 1
ATOM 4904 N N . LYS B 1 87 ? -13.508 30.391 29.375 1 85.75 87 LYS B N 1
ATOM 4905 C CA . LYS B 1 87 ? -14.266 30.094 30.578 1 85.75 87 LYS B CA 1
ATOM 4906 C C . LYS B 1 87 ? -15.273 31.203 30.891 1 85.75 87 LYS B C 1
ATOM 4908 O O . LYS B 1 87 ? -14.883 32.312 31.234 1 85.75 87 LYS B O 1
ATOM 4913 N N . ASP B 1 88 ? -16.453 30.891 30.734 1 87.62 88 ASP B N 1
ATOM 4914 C CA . ASP B 1 88 ? -17.562 31.75 31.141 1 87.62 88 ASP B CA 1
ATOM 4915 C C . ASP B 1 88 ? -17.719 32.938 30.203 1 87.62 88 ASP B C 1
ATOM 4917 O O . ASP B 1 88 ? -18.25 34 30.594 1 87.62 88 ASP B O 1
ATOM 4921 N N . GLY B 1 89 ? -17.141 32.875 29.078 1 94 89 GLY B N 1
ATOM 4922 C CA . GLY B 1 89 ? -17.359 33.844 28 1 94 89 GLY B CA 1
ATOM 4923 C C . GLY B 1 89 ? -18.172 33.281 26.859 1 94 89 GLY B C 1
ATOM 4924 O O . GLY B 1 89 ? -18.969 32.344 27.047 1 94 89 GLY B O 1
ATOM 4925 N N . ILE B 1 90 ? -18.047 33.938 25.703 1 96.31 90 ILE B N 1
ATOM 4926 C CA . ILE B 1 90 ? -18.766 33.531 24.5 1 96.31 90 ILE B CA 1
ATOM 4927 C C . ILE B 1 90 ? -17.781 32.969 23.484 1 96.31 90 ILE B C 1
ATOM 4929 O O . ILE B 1 90 ? -16.703 33.531 23.281 1 96.31 90 ILE B O 1
ATOM 4933 N N . VAL B 1 91 ? -18.094 31.812 22.984 1 96.94 91 VAL B N 1
ATOM 4934 C CA . VAL B 1 91 ? -17.406 31.312 21.797 1 96.94 91 VAL B CA 1
ATOM 4935 C C . VAL B 1 91 ? -18.188 31.688 20.531 1 96.94 91 VAL B C 1
ATOM 4937 O O . VAL B 1 91 ? -19.359 31.344 20.391 1 96.94 91 VAL B O 1
ATOM 4940 N N . LEU B 1 92 ? -17.594 32.469 19.719 1 98.12 92 LEU B N 1
ATOM 4941 C CA . LEU B 1 92 ? -18.156 32.812 18.406 1 98.12 92 LEU B CA 1
ATOM 4942 C C . LEU B 1 92 ? -17.781 31.766 17.375 1 98.12 92 LEU B C 1
ATOM 4944 O O . LEU B 1 92 ? -16.625 31.688 16.953 1 98.12 92 LEU B O 1
ATOM 4948 N N . ASP B 1 93 ? -18.703 30.938 16.953 1 96.81 93 ASP B N 1
ATOM 4949 C CA . ASP B 1 93 ? -18.5 29.891 15.961 1 96.81 93 ASP B CA 1
ATOM 4950 C C . ASP B 1 93 ? -18.828 30.391 14.555 1 96.81 93 ASP B C 1
ATOM 4952 O O . ASP B 1 93 ? -19.984 30.656 14.242 1 96.81 93 ASP B O 1
ATOM 4956 N N . ILE B 1 94 ? -17.844 30.391 13.68 1 96.25 94 ILE B N 1
ATOM 4957 C CA . ILE B 1 94 ? -18.062 30.984 12.359 1 96.25 94 ILE B CA 1
ATOM 4958 C C . ILE B 1 94 ? -18.062 29.875 11.305 1 96.25 94 ILE B C 1
ATOM 4960 O O . ILE B 1 94 ? -17.859 30.156 10.117 1 96.25 94 ILE B O 1
ATOM 4964 N N . SER B 1 95 ? -18.203 28.641 11.688 1 91.5 95 SER B N 1
ATOM 4965 C CA . SER B 1 95 ? -18.062 27.469 10.82 1 91.5 95 SER B CA 1
ATOM 4966 C C . SER B 1 95 ? -19.078 27.5 9.68 1 91.5 95 SER B C 1
ATOM 4968 O O . SER B 1 95 ? -18.891 26.844 8.656 1 91.5 95 SER B O 1
ATOM 4970 N N . LEU B 1 96 ? -20.141 28.312 9.781 1 91.31 96 LEU B N 1
ATOM 4971 C CA . LEU B 1 96 ? -21.172 28.328 8.758 1 91.31 96 LEU B CA 1
ATOM 4972 C C . LEU B 1 96 ? -20.891 29.391 7.707 1 91.31 96 LEU B C 1
ATOM 4974 O O . LEU B 1 96 ? -21.531 29.422 6.648 1 91.31 96 LEU B O 1
ATOM 4978 N N . LEU B 1 97 ? -19.969 30.266 7.98 1 94.12 97 LEU B N 1
ATOM 4979 C CA . LEU B 1 97 ? -19.469 31.203 6.969 1 94.12 97 LEU B CA 1
ATOM 4980 C C . LEU B 1 97 ? -18.406 30.531 6.098 1 94.12 97 LEU B C 1
ATOM 4982 O O . LEU B 1 97 ? -17.219 30.891 6.176 1 94.12 97 LEU B O 1
ATOM 4986 N N . ARG B 1 98 ? -18.781 29.672 5.145 1 92.25 98 ARG B N 1
ATOM 4987 C CA . ARG B 1 98 ? -17.812 28.781 4.527 1 92.25 98 ARG B CA 1
ATOM 4988 C C . ARG B 1 98 ? -17.922 28.812 3.006 1 92.25 98 ARG B C 1
ATOM 4990 O O . ARG B 1 98 ? -17.516 27.875 2.324 1 92.25 98 ARG B O 1
ATOM 4997 N N . LYS B 1 99 ? -18.469 29.828 2.471 1 93.75 99 LYS B N 1
ATOM 4998 C CA . LYS B 1 99 ? -18.562 29.938 1.019 1 93.75 99 LYS B CA 1
ATOM 4999 C C . LYS B 1 99 ? -17.172 30.141 0.398 1 93.75 99 LYS B C 1
ATOM 5001 O O . LYS B 1 99 ? -16.344 30.875 0.941 1 93.75 99 LYS B O 1
ATOM 5006 N N . VAL B 1 100 ? -16.922 29.469 -0.728 1 93.56 100 VAL B N 1
ATOM 5007 C CA . VAL B 1 100 ? -15.672 29.578 -1.487 1 93.56 100 VAL B CA 1
ATOM 5008 C C . VAL B 1 100 ? -15.992 29.906 -2.943 1 93.56 100 VAL B C 1
ATOM 5010 O O . VAL B 1 100 ? -16.875 29.297 -3.553 1 93.56 100 VAL B O 1
ATOM 5013 N N . THR B 1 101 ? -15.352 30.891 -3.49 1 94.12 101 THR B N 1
ATOM 5014 C CA . THR B 1 101 ? -15.516 31.266 -4.887 1 94.12 101 THR B CA 1
ATOM 5015 C C . THR B 1 101 ? -14.164 31.312 -5.598 1 94.12 101 THR B C 1
ATOM 5017 O O . THR B 1 101 ? -13.203 31.891 -5.086 1 94.12 101 THR B O 1
ATOM 5020 N N . ILE B 1 102 ? -14.117 30.703 -6.77 1 93.44 102 ILE B N 1
ATOM 5021 C CA . ILE B 1 102 ? -12.883 30.625 -7.539 1 93.44 102 ILE B CA 1
ATOM 5022 C C . ILE B 1 102 ? -12.992 31.516 -8.781 1 93.44 102 ILE B C 1
ATOM 5024 O O . ILE B 1 102 ? -13.984 31.469 -9.5 1 93.44 102 ILE B O 1
ATOM 5028 N N . ASP B 1 103 ? -12.031 32.344 -8.961 1 94.5 103 ASP B N 1
ATOM 5029 C CA . ASP B 1 103 ? -11.844 33.125 -10.172 1 94.5 103 ASP B CA 1
ATOM 5030 C C . ASP B 1 103 ? -10.719 32.562 -11.023 1 94.5 103 ASP B C 1
ATOM 5032 O O . ASP B 1 103 ? -9.547 32.906 -10.844 1 94.5 103 ASP B O 1
ATOM 5036 N N . THR B 1 104 ? -11.055 31.766 -11.984 1 89.56 104 THR B N 1
ATOM 5037 C CA . THR B 1 104 ? -10.07 31.047 -12.789 1 89.56 104 THR B CA 1
ATOM 5038 C C . THR B 1 104 ? -9.344 32 -13.734 1 89.56 104 THR B C 1
ATOM 5040 O O . THR B 1 104 ? -8.203 31.766 -14.125 1 89.56 104 THR B O 1
ATOM 5043 N N . GLU B 1 105 ? -10.031 33.062 -14.125 1 94.12 105 GLU B N 1
ATOM 5044 C CA . GLU B 1 105 ? -9.422 34.031 -15.016 1 94.12 105 GLU B CA 1
ATOM 5045 C C . GLU B 1 105 ? -8.266 34.75 -14.328 1 94.12 105 GLU B C 1
ATOM 5047 O O . GLU B 1 105 ? -7.184 34.875 -14.898 1 94.12 105 GLU B O 1
ATOM 5052 N N . ASN B 1 106 ? -8.516 35.156 -13.109 1 95.19 106 ASN B N 1
ATOM 5053 C CA . ASN B 1 106 ? -7.492 35.906 -12.367 1 95.19 106 ASN B CA 1
ATOM 5054 C C . ASN B 1 106 ? -6.695 34.969 -11.445 1 95.19 106 ASN B C 1
ATOM 5056 O O . ASN B 1 106 ? -5.773 35.406 -10.758 1 95.19 106 ASN B O 1
ATOM 5060 N N . MET B 1 107 ? -7.031 33.719 -11.414 1 95.25 107 MET B N 1
ATOM 5061 C CA . MET B 1 107 ? -6.367 32.688 -10.625 1 95.25 107 MET B CA 1
ATOM 5062 C C . MET B 1 107 ? -6.344 33.062 -9.148 1 95.25 107 MET B C 1
ATOM 5064 O O . MET B 1 107 ? -5.285 33.062 -8.516 1 95.25 107 MET B O 1
ATOM 5068 N N . THR B 1 108 ? -7.512 33.375 -8.609 1 95.81 108 THR B N 1
ATOM 5069 C CA . THR B 1 108 ? -7.672 33.688 -7.191 1 95.81 108 THR B CA 1
ATOM 5070 C C . THR B 1 108 ? -8.844 32.906 -6.598 1 95.81 108 THR B C 1
ATOM 5072 O O . THR B 1 108 ? -9.695 32.406 -7.328 1 95.81 108 THR B O 1
ATOM 5075 N N . VAL B 1 109 ? -8.805 32.75 -5.352 1 96.06 109 VAL B N 1
ATOM 5076 C CA . VAL B 1 109 ? -9.883 32.125 -4.605 1 96.06 109 VAL B CA 1
ATOM 5077 C C . VAL B 1 109 ? -10.289 33 -3.432 1 96.06 109 VAL B C 1
ATOM 5079 O O . VAL B 1 109 ? -9.438 33.625 -2.783 1 96.06 109 VAL B O 1
ATOM 5082 N N . THR B 1 110 ? -11.547 33.219 -3.277 1 96.44 110 THR B N 1
ATOM 5083 C CA . THR B 1 110 ? -12.102 33.875 -2.113 1 96.44 110 THR B CA 1
ATOM 5084 C C . THR B 1 110 ? -12.75 32.875 -1.163 1 96.44 110 THR B C 1
ATOM 5086 O O . THR B 1 110 ? -13.648 32.125 -1.558 1 96.44 110 THR B O 1
ATOM 5089 N N . MET B 1 111 ? -12.273 32.938 0.05 1 96.75 111 MET B N 1
ATOM 5090 C CA . MET B 1 111 ? -12.75 31.984 1.057 1 96.75 111 MET B CA 1
ATOM 5091 C C . MET B 1 111 ? -13.312 32.719 2.268 1 96.75 111 MET B C 1
ATOM 5093 O O . MET B 1 111 ? -12.656 33.625 2.816 1 96.75 111 MET B O 1
ATOM 5097 N N . GLN B 1 112 ? -14.523 32.312 2.664 1 96.88 112 GLN B N 1
ATOM 5098 C CA . GLN B 1 112 ? -15.031 32.812 3.936 1 96.88 112 GLN B CA 1
ATOM 5099 C C . GLN B 1 112 ? -14.266 32.219 5.109 1 96.88 112 GLN B C 1
ATOM 5101 O O . GLN B 1 112 ? -13.727 31.109 5 1 96.88 112 GLN B O 1
ATOM 5106 N N . GLY B 1 113 ? -14.234 32.938 6.18 1 95.81 113 GLY B N 1
ATOM 5107 C CA . GLY B 1 113 ? -13.375 32.625 7.305 1 95.81 113 GLY B CA 1
ATOM 5108 C C . GLY B 1 113 ? -13.719 31.297 7.957 1 95.81 113 GLY B C 1
ATOM 5109 O O . GLY B 1 113 ? -12.883 30.688 8.625 1 95.81 113 GLY B O 1
ATOM 5110 N N . GLY B 1 114 ? -14.867 30.812 7.746 1 94.75 114 GLY B N 1
ATOM 5111 C CA . GLY B 1 114 ? -15.312 29.578 8.375 1 94.75 114 GLY B CA 1
ATOM 5112 C C . GLY B 1 114 ? -15.047 28.344 7.535 1 94.75 114 GLY B C 1
ATOM 5113 O O . GLY B 1 114 ? -15.281 27.219 7.977 1 94.75 114 GLY B O 1
ATOM 5114 N N . ALA B 1 115 ? -14.461 28.484 6.359 1 92.69 115 ALA B N 1
ATOM 5115 C CA . ALA B 1 115 ? -14.164 27.359 5.477 1 92.69 115 ALA B CA 1
ATOM 5116 C C . ALA B 1 115 ? -13.062 26.484 6.059 1 92.69 115 ALA B C 1
ATOM 5118 O O . ALA B 1 115 ? -12.234 26.953 6.84 1 92.69 115 ALA B O 1
ATOM 5119 N N . ILE B 1 116 ? -13.117 25.172 5.715 1 86.69 116 ILE B N 1
ATOM 5120 C CA . ILE B 1 116 ? -12.102 24.219 6.16 1 86.69 116 ILE B CA 1
ATOM 5121 C C . ILE B 1 116 ? -11.406 23.609 4.949 1 86.69 116 ILE B C 1
ATOM 5123 O O . ILE B 1 116 ? -11.969 23.578 3.852 1 86.69 116 ILE B O 1
ATOM 5127 N N . TRP B 1 117 ? -10.242 23.125 5.23 1 81.56 117 TRP B N 1
ATOM 5128 C CA . TRP B 1 117 ? -9.5 22.453 4.18 1 81.56 117 TRP B CA 1
ATOM 5129 C C . TRP B 1 117 ? -9.984 21.016 4.008 1 81.56 117 TRP B C 1
ATOM 5131 O O . TRP B 1 117 ? -10.148 20.281 4.992 1 81.56 117 TRP B O 1
ATOM 5141 N N . LYS B 1 118 ? -10.227 20.531 2.816 1 69.19 118 LYS B N 1
ATOM 5142 C CA . LYS B 1 118 ? -10.703 19.188 2.537 1 69.19 118 LYS B CA 1
ATOM 5143 C C . LYS B 1 118 ? -9.641 18.141 2.885 1 69.19 118 LYS B C 1
ATOM 5145 O O . LYS B 1 118 ? -9.969 17.047 3.363 1 69.19 118 LYS B O 1
ATOM 5150 N N . ASP B 1 119 ? -8.461 18.531 2.664 1 60.41 119 ASP B N 1
ATOM 5151 C CA . ASP B 1 119 ? -7.367 17.578 2.842 1 60.41 119 ASP B CA 1
ATOM 5152 C C . ASP B 1 119 ? -6.988 17.453 4.316 1 60.41 119 ASP B C 1
ATOM 5154 O O . ASP B 1 119 ? -6.242 16.547 4.691 1 60.41 119 ASP B O 1
ATOM 5158 N N . CYS B 1 120 ? -7.305 18.281 5.117 1 65.88 120 CYS B N 1
ATOM 5159 C CA . CYS B 1 120 ? -7.051 18.234 6.555 1 65.88 120 CYS B CA 1
ATOM 5160 C C . CYS B 1 120 ? -8.312 18.562 7.34 1 65.88 120 CYS B C 1
ATOM 5162 O O . CYS B 1 120 ? -8.484 19.703 7.801 1 65.88 120 CYS B O 1
ATOM 5164 N N . PRO B 1 121 ? -9.023 17.531 7.602 1 68.25 121 PRO B N 1
ATOM 5165 C CA . PRO B 1 121 ? -10.32 17.812 8.219 1 68.25 121 PRO B CA 1
ATOM 5166 C C . PRO B 1 121 ? -10.195 18.594 9.531 1 68.25 121 PRO B C 1
ATOM 5168 O O . PRO B 1 121 ? -9.219 18.406 10.266 1 68.25 121 PRO B O 1
ATOM 5171 N N . THR B 1 122 ? -10.914 19.641 9.742 1 75.38 122 THR B N 1
ATOM 5172 C CA . THR B 1 122 ? -11.117 20.5 10.906 1 75.38 122 THR B CA 1
ATOM 5173 C C . THR B 1 122 ? -10.109 21.656 10.914 1 75.38 122 THR B C 1
ATOM 5175 O O . THR B 1 122 ? -10.18 22.531 11.773 1 75.38 122 THR B O 1
ATOM 5178 N N . VAL B 1 123 ? -9.125 21.562 9.961 1 84.81 123 VAL B N 1
ATOM 5179 C CA . VAL B 1 123 ? -8.25 22.719 9.875 1 84.81 123 VAL B CA 1
ATOM 5180 C C . VAL B 1 123 ? -8.953 23.844 9.117 1 84.81 123 VAL B C 1
ATOM 5182 O O . VAL B 1 123 ? -9.273 23.703 7.93 1 84.81 123 VAL B O 1
ATOM 5185 N N . GLY B 1 124 ? -9.18 24.906 9.797 1 91.56 124 GLY B N 1
ATOM 5186 C CA . GLY B 1 124 ? -9.836 26.062 9.195 1 91.56 124 GLY B CA 1
ATOM 5187 C C . GLY B 1 124 ? -8.914 26.891 8.32 1 91.56 124 GLY B C 1
ATOM 5188 O O . GLY B 1 124 ? -7.727 27.031 8.617 1 91.56 124 GLY B O 1
ATOM 5189 N N . VAL B 1 125 ? -9.516 27.5 7.312 1 93.62 125 VAL B N 1
ATOM 5190 C CA . VAL B 1 125 ? -8.719 28.312 6.398 1 93.62 125 VAL B CA 1
ATOM 5191 C C . VAL B 1 125 ? -8.164 29.531 7.141 1 93.62 125 VAL B C 1
ATOM 5193 O O . VAL B 1 125 ? -7.039 29.953 6.891 1 93.62 125 VAL B O 1
ATOM 5196 N N . SER B 1 126 ? -8.977 30.094 8.047 1 95.94 126 SER B N 1
ATOM 5197 C CA . SER B 1 126 ? -8.547 31.281 8.758 1 95.94 126 SER B CA 1
ATOM 5198 C C . SER B 1 126 ? -7.383 30.984 9.695 1 95.94 126 SER B C 1
ATOM 5200 O O . SER B 1 126 ? -6.285 31.516 9.516 1 95.94 126 SER B O 1
ATOM 5202 N N . GLY B 1 127 ? -7.629 30.031 10.664 1 95.69 127 GLY B N 1
ATOM 5203 C CA . GLY B 1 127 ? -6.57 29.703 11.609 1 95.69 127 GLY B CA 1
ATOM 5204 C C . GLY B 1 127 ? -5.289 29.266 10.938 1 95.69 127 GLY B C 1
ATOM 5205 O O . GLY B 1 127 ? -4.195 29.672 11.328 1 95.69 127 GLY B O 1
ATOM 5206 N N . PHE B 1 128 ? -5.379 28.484 9.922 1 94.62 128 PHE B N 1
ATOM 5207 C CA . PHE B 1 128 ? -4.246 27.969 9.156 1 94.62 128 PHE B CA 1
ATOM 5208 C C . PHE B 1 128 ? -3.436 29.125 8.57 1 94.62 128 PHE B C 1
ATOM 5210 O O . PHE B 1 128 ? -2.213 29.172 8.719 1 94.62 128 PHE B O 1
ATOM 5217 N N . THR B 1 129 ? -4.129 30.031 7.938 1 96.94 129 THR B N 1
ATOM 5218 C CA . THR B 1 129 ? -3.488 31.125 7.215 1 96.94 129 THR B CA 1
ATOM 5219 C C . THR B 1 129 ? -2.898 32.156 8.188 1 96.94 129 THR B C 1
ATOM 5221 O O . THR B 1 129 ? -1.747 32.562 8.039 1 96.94 129 THR B O 1
ATOM 5224 N N . LEU B 1 130 ? -3.623 32.469 9.211 1 98.19 130 LEU B N 1
ATOM 5225 C CA . LEU B 1 130 ? -3.207 33.5 10.156 1 98.19 130 LEU B CA 1
ATOM 5226 C C . LEU B 1 130 ? -1.949 33.094 10.906 1 98.19 130 LEU B C 1
ATOM 5228 O O . LEU B 1 130 ? -1.196 33.938 11.391 1 98.19 130 LEU B O 1
ATOM 5232 N N . GLY B 1 131 ? -1.738 31.75 10.992 1 97.56 131 GLY B N 1
ATOM 5233 C CA . GLY B 1 131 ? -0.559 31.25 11.672 1 97.56 131 GLY B CA 1
ATOM 5234 C C . GLY B 1 131 ? 0.615 31.016 10.734 1 97.56 131 GLY B C 1
ATOM 5235 O O . GLY B 1 131 ? 1.682 30.578 11.172 1 97.56 131 GLY B O 1
ATOM 5236 N N . GLY B 1 132 ? 0.511 31.344 9.492 1 97 132 GLY B N 1
ATOM 5237 C CA . GLY B 1 132 ? 1.543 31.141 8.484 1 97 132 GLY B CA 1
ATOM 5238 C C . GLY B 1 132 ? 1.086 30.281 7.32 1 97 132 GLY B C 1
ATOM 5239 O O . GLY B 1 132 ? 1.128 30.719 6.168 1 97 132 GLY B O 1
ATOM 5240 N N . GLY B 1 133 ? 0.677 29.062 7.656 1 96.44 133 GLY B N 1
ATOM 5241 C CA . GLY B 1 133 ? 0.089 28.188 6.652 1 96.44 133 GLY B CA 1
ATOM 5242 C C . GLY B 1 133 ? 1.117 27.359 5.898 1 96.44 133 GLY B C 1
ATOM 5243 O O . GLY B 1 133 ? 1.342 27.578 4.707 1 96.44 133 GLY B O 1
ATOM 5244 N N . LEU B 1 134 ? 1.649 26.375 6.551 1 95.44 134 LEU B N 1
ATOM 5245 C CA . LEU B 1 134 ? 2.592 25.453 5.93 1 95.44 134 LEU B CA 1
ATOM 5246 C C . LEU B 1 134 ? 1.857 24.312 5.238 1 95.44 134 LEU B C 1
ATOM 5248 O O . LEU B 1 134 ? 1.004 23.656 5.848 1 95.44 134 LEU B O 1
ATOM 5252 N N . SER B 1 135 ? 2.16 24.125 3.984 1 92.25 135 SER B N 1
ATOM 5253 C CA . SER B 1 135 ? 1.526 23.094 3.182 1 92.25 135 SER B CA 1
ATOM 5254 C C . SER B 1 135 ? 2.566 22.203 2.518 1 92.25 135 SER B C 1
ATOM 5256 O O . SER B 1 135 ? 3.756 22.516 2.508 1 92.25 135 SER B O 1
ATOM 5258 N N . PRO B 1 136 ? 2.131 21.109 1.941 1 90.88 136 PRO B N 1
ATOM 5259 C CA . PRO B 1 136 ? 3.053 20.203 1.247 1 90.88 136 PRO B CA 1
ATOM 5260 C C . PRO B 1 136 ? 3.775 20.875 0.083 1 90.88 136 PRO B C 1
ATOM 5262 O O . PRO B 1 136 ? 4.852 20.438 -0.324 1 90.88 136 PRO B O 1
ATOM 5265 N N . PHE B 1 137 ? 3.229 22.016 -0.393 1 94.44 137 PHE B N 1
ATOM 5266 C CA . PHE B 1 137 ? 3.826 22.656 -1.559 1 94.44 137 PHE B CA 1
ATOM 5267 C C . PHE B 1 137 ? 4.383 24.031 -1.197 1 94.44 137 PHE B C 1
ATOM 5269 O O . PHE B 1 137 ? 4.676 24.844 -2.08 1 94.44 137 PHE B O 1
ATOM 5276 N N . SER B 1 138 ? 4.496 24.234 0.075 1 97 138 SER B N 1
ATOM 5277 C CA . SER B 1 138 ? 5.004 25.531 0.525 1 97 138 SER B CA 1
ATOM 5278 C C . SER B 1 138 ? 6.422 25.781 0.019 1 97 138 SER B C 1
ATOM 5280 O O . SER B 1 138 ? 6.797 26.906 -0.27 1 97 138 SER B O 1
ATOM 5282 N N . ARG B 1 139 ? 7.219 24.719 -0.122 1 97.75 139 ARG B N 1
ATOM 5283 C CA . ARG B 1 139 ? 8.578 24.891 -0.63 1 97.75 139 ARG B CA 1
ATOM 5284 C C . ARG B 1 139 ? 8.562 25.391 -2.07 1 97.75 139 ARG B C 1
ATOM 5286 O O . ARG B 1 139 ? 9.484 26.078 -2.502 1 97.75 139 ARG B O 1
ATOM 5293 N N . SER B 1 140 ? 7.504 25.062 -2.799 1 96.69 140 SER B N 1
ATOM 5294 C CA . SER B 1 140 ? 7.367 25.484 -4.188 1 96.69 140 SER B CA 1
ATOM 5295 C C . SER B 1 140 ? 6.742 26.875 -4.289 1 96.69 140 SER B C 1
ATOM 5297 O O . SER B 1 140 ? 7.082 27.656 -5.18 1 96.69 140 SER B O 1
ATOM 5299 N N . TYR B 1 141 ? 5.809 27.203 -3.328 1 96.75 141 TYR B N 1
ATOM 5300 C CA . TYR B 1 141 ? 4.953 28.359 -3.617 1 96.75 141 TYR B CA 1
ATOM 5301 C C . TYR B 1 141 ? 4.902 29.312 -2.43 1 96.75 141 TYR B C 1
ATOM 5303 O O . TYR B 1 141 ? 4.227 30.344 -2.484 1 96.75 141 TYR B O 1
ATOM 5311 N N . GLY B 1 142 ? 5.57 28.969 -1.36 1 97.31 142 GLY B N 1
ATOM 5312 C CA . GLY B 1 142 ? 5.555 29.781 -0.164 1 97.31 142 GLY B CA 1
ATOM 5313 C C . GLY B 1 142 ? 4.5 29.359 0.841 1 97.31 142 GLY B C 1
ATOM 5314 O O . GLY B 1 142 ? 3.736 28.422 0.59 1 97.31 142 GLY B O 1
ATOM 5315 N N . LEU B 1 143 ? 4.512 30.078 1.949 1 97.81 143 LEU B N 1
ATOM 5316 C CA . LEU B 1 143 ? 3.51 29.828 2.979 1 97.81 143 LEU B CA 1
ATOM 5317 C C . LEU B 1 143 ? 2.131 30.297 2.525 1 97.81 143 LEU B C 1
ATOM 5319 O O . LEU B 1 143 ? 2.016 31.047 1.555 1 97.81 143 LEU B O 1
ATOM 5323 N N . GLY B 1 144 ? 1.107 29.812 3.219 1 97.06 144 GLY B N 1
ATOM 5324 C CA . GLY B 1 144 ? -0.234 30.312 2.941 1 97.06 144 GLY B CA 1
ATOM 5325 C C . GLY B 1 144 ? -0.326 31.828 2.936 1 97.06 144 GLY B C 1
ATOM 5326 O O . GLY B 1 144 ? -0.956 32.406 2.051 1 97.06 144 GLY B O 1
ATOM 5327 N N . VAL B 1 145 ? 0.336 32.469 3.805 1 97.88 145 VAL B N 1
ATOM 5328 C CA . VAL B 1 145 ? 0.269 33.938 3.971 1 97.88 145 VAL B CA 1
ATOM 5329 C C . VAL B 1 145 ? 0.93 34.625 2.779 1 97.88 145 VAL B C 1
ATOM 5331 O O . VAL B 1 145 ? 0.646 35.781 2.49 1 97.88 145 VAL B O 1
ATOM 5334 N N . ASP B 1 146 ? 1.814 33.906 2.098 1 97.62 146 ASP B N 1
ATOM 5335 C CA . ASP B 1 146 ? 2.529 34.5 0.974 1 97.62 146 ASP B CA 1
ATOM 5336 C C . ASP B 1 146 ? 1.626 34.625 -0.252 1 97.62 146 ASP B C 1
ATOM 5338 O O . ASP B 1 146 ? 1.93 35.375 -1.184 1 97.62 146 ASP B O 1
ATOM 5342 N N . SER B 1 147 ? 0.53 33.875 -0.233 1 96.94 147 SER B N 1
ATOM 5343 C CA . SER B 1 147 ? -0.389 33.906 -1.367 1 96.94 147 SER B CA 1
ATOM 5344 C C . SER B 1 147 ? -1.581 34.812 -1.107 1 96.94 147 SER B C 1
ATOM 5346 O O . SER B 1 147 ? -2.404 35.031 -1.998 1 96.94 147 SER B O 1
ATOM 5348 N N . VAL B 1 148 ? -1.706 35.375 0.072 1 98.31 148 VAL B N 1
ATOM 5349 C CA . VAL B 1 148 ? -2.865 36.156 0.439 1 98.31 148 VAL B CA 1
ATOM 5350 C C . VAL B 1 148 ? -2.764 37.531 -0.216 1 98.31 148 VAL B C 1
ATOM 5352 O O . VAL B 1 148 ? -1.724 38.188 -0.14 1 98.31 148 VAL B O 1
ATOM 5355 N N . LEU B 1 149 ? -3.836 37.938 -0.818 1 98.12 149 LEU B N 1
ATOM 5356 C CA . LEU B 1 149 ? -3.896 39.25 -1.496 1 98.12 149 LEU B CA 1
ATOM 5357 C C . LEU B 1 149 ? -4.676 40.25 -0.667 1 98.12 149 LEU B C 1
ATOM 5359 O O . LEU B 1 149 ? -4.402 41.469 -0.727 1 98.12 149 LEU B O 1
ATOM 5363 N N . GLU B 1 150 ? -5.648 39.719 -0.011 1 98.31 150 GLU B N 1
ATOM 5364 C CA . GLU B 1 150 ? -6.598 40.562 0.708 1 98.31 150 GLU B CA 1
ATOM 5365 C C . GLU B 1 150 ? -7.293 39.781 1.824 1 98.31 150 GLU B C 1
ATOM 5367 O O . GLU B 1 150 ? -7.543 38.594 1.69 1 98.31 150 GLU B O 1
ATOM 5372 N N . MET B 1 151 ? -7.516 40.531 2.936 1 98.62 151 MET B N 1
ATOM 5373 C CA . MET B 1 151 ? -8.344 40 4 1 98.62 151 MET B CA 1
ATOM 5374 C C . MET B 1 151 ? -9.367 41 4.488 1 98.62 151 MET B C 1
ATOM 5376 O O . MET B 1 151 ? -9.094 42.219 4.504 1 98.62 151 MET B O 1
ATOM 5380 N N . THR B 1 152 ? -10.531 40.5 4.812 1 98.75 152 THR B N 1
ATOM 5381 C CA . THR B 1 152 ? -11.547 41.281 5.484 1 98.75 152 THR B CA 1
ATOM 5382 C C . THR B 1 152 ? -11.781 40.781 6.91 1 98.75 152 THR B C 1
ATOM 5384 O O . THR B 1 152 ? -12 39.594 7.125 1 98.75 152 THR B O 1
ATOM 5387 N N . ILE B 1 153 ? -11.727 41.719 7.871 1 98.25 153 ILE B N 1
ATOM 5388 C CA . ILE B 1 153 ? -11.898 41.312 9.266 1 98.25 153 ILE B CA 1
ATOM 5389 C C . ILE B 1 153 ? -12.945 42.219 9.93 1 98.25 153 ILE B C 1
ATOM 5391 O O . ILE B 1 153 ? -13.211 43.312 9.461 1 98.25 153 ILE B O 1
ATOM 5395 N N . VAL B 1 154 ? -13.617 41.688 10.945 1 98.69 154 VAL B N 1
ATOM 5396 C CA . VAL B 1 154 ? -14.398 42.5 11.883 1 98.69 154 VAL B CA 1
ATOM 5397 C C . VAL B 1 154 ? -13.562 42.812 13.117 1 98.69 154 VAL B C 1
ATOM 5399 O O . VAL B 1 154 ? -13.102 41.906 13.812 1 98.69 154 VAL B O 1
ATOM 5402 N N . THR B 1 155 ? -13.32 44.062 13.391 1 98 155 THR B N 1
ATOM 5403 C CA . THR B 1 155 ? -12.422 44.5 14.461 1 98 155 THR B CA 1
ATOM 5404 C C . THR B 1 155 ? -13.148 44.5 15.805 1 98 155 THR B C 1
ATOM 5406 O O . THR B 1 155 ? -14.344 44.219 15.875 1 98 155 THR B O 1
ATOM 5409 N N . ALA B 1 156 ? -12.391 44.875 16.859 1 96.5 156 ALA B N 1
ATOM 5410 C CA . ALA B 1 156 ? -12.945 44.906 18.203 1 96.5 156 ALA B CA 1
ATOM 5411 C C . ALA B 1 156 ? -14.031 46 18.312 1 96.5 156 ALA B C 1
ATOM 5413 O O . ALA B 1 156 ? -14.953 45.875 19.125 1 96.5 156 ALA B O 1
ATOM 5414 N N . SER B 1 157 ? -13.953 47.031 17.469 1 96.19 157 SER B N 1
ATOM 5415 C CA . SER B 1 157 ? -14.953 48.094 17.469 1 96.19 157 SER B CA 1
ATOM 5416 C C . SER B 1 157 ? -16.203 47.688 16.688 1 96.19 157 SER B C 1
ATOM 5418 O O . SER B 1 157 ? -17.203 48.406 16.703 1 96.19 157 SER B O 1
ATOM 5420 N N . GLY B 1 158 ? -16.109 46.5 16.016 1 97.19 158 GLY B N 1
ATOM 5421 C CA . GLY B 1 158 ? -17.234 46.062 15.219 1 97.19 158 GLY B CA 1
ATOM 5422 C C . GLY B 1 158 ? -17.172 46.5 13.773 1 97.19 158 GLY B C 1
ATOM 5423 O O . GLY B 1 158 ? -18.062 46.188 12.977 1 97.19 158 GLY B O 1
ATOM 5424 N N . ASP B 1 159 ? -16.141 47.188 13.414 1 97.88 159 ASP B N 1
ATOM 5425 C CA . ASP B 1 159 ? -15.984 47.688 12.047 1 97.88 159 ASP B CA 1
ATOM 5426 C C . ASP B 1 159 ? -15.547 46.562 11.109 1 97.88 159 ASP B C 1
ATOM 5428 O O . ASP B 1 159 ? -14.75 45.688 11.492 1 97.88 159 ASP B O 1
ATOM 5432 N N . ILE B 1 160 ? -16.094 46.594 9.922 1 98.44 160 ILE B N 1
ATOM 5433 C CA . ILE B 1 160 ? -15.633 45.719 8.852 1 98.44 160 ILE B CA 1
ATOM 5434 C C . ILE B 1 160 ? -14.508 46.406 8.078 1 98.44 160 ILE B C 1
ATOM 5436 O O . ILE B 1 160 ? -14.711 47.469 7.477 1 98.44 160 ILE B O 1
ATOM 5440 N N . VAL B 1 161 ? -13.32 45.844 8.094 1 98.38 161 VAL B N 1
ATOM 5441 C CA . VAL B 1 161 ? -12.141 46.438 7.488 1 98.38 161 VAL B CA 1
ATOM 5442 C C . VAL B 1 161 ? -11.516 45.469 6.484 1 98.38 161 VAL B C 1
ATOM 5444 O O . VAL B 1 161 ? -11.266 44.312 6.805 1 98.38 161 VAL B O 1
ATOM 5447 N N . THR B 1 162 ? -11.328 45.938 5.258 1 98.56 162 THR B N 1
ATOM 5448 C CA . THR B 1 162 ? -10.586 45.219 4.246 1 98.56 162 THR B CA 1
ATOM 5449 C C . THR B 1 162 ? -9.156 45.719 4.125 1 98.56 162 THR B C 1
ATOM 5451 O O . THR B 1 162 ? -8.945 46.938 4.012 1 98.56 162 THR B O 1
ATOM 5454 N N . VAL B 1 163 ? -8.203 44.781 4.188 1 98.56 163 VAL B N 1
ATOM 5455 C CA . VAL B 1 163 ? -6.801 45.188 4.184 1 98.56 163 VAL B CA 1
ATOM 5456 C C . VAL B 1 163 ? -6.062 44.469 3.062 1 98.56 163 VAL B C 1
ATOM 5458 O O . VAL B 1 163 ? -6.414 43.344 2.717 1 98.56 163 VAL B O 1
ATOM 5461 N N . LYS B 1 164 ? -5.082 45.062 2.5 1 97.62 164 LYS B N 1
ATOM 5462 C CA . LYS B 1 164 ? -4.246 44.531 1.435 1 97.62 164 LYS B CA 1
ATOM 5463 C C . LYS B 1 164 ? -2.842 45.125 1.474 1 97.62 164 LYS B C 1
ATOM 5465 O O . LYS B 1 164 ? -2.586 46.062 2.217 1 97.62 164 LYS B O 1
ATOM 5470 N N . HIS B 1 165 ? -1.998 44.594 0.695 1 93.25 165 HIS B N 1
ATOM 5471 C CA . HIS B 1 165 ? -0.587 44.969 0.72 1 93.25 165 HIS B CA 1
ATOM 5472 C C . HIS B 1 165 ? -0.384 46.406 0.257 1 93.25 165 HIS B C 1
ATOM 5474 O O . HIS B 1 165 ? 0.455 47.125 0.804 1 93.25 165 HIS B O 1
ATOM 5480 N N . ASN B 1 166 ? -1.123 46.844 -0.691 1 93.06 166 ASN B N 1
ATOM 5481 C CA . ASN B 1 166 ? -0.913 48.156 -1.285 1 93.06 166 ASN B CA 1
ATOM 5482 C C . ASN B 1 166 ? -1.953 49.156 -0.803 1 93.06 166 ASN B C 1
ATOM 5484 O O . ASN B 1 166 ? -2.309 50.094 -1.529 1 93.06 166 ASN B O 1
ATOM 5488 N N . ASP B 1 167 ? -2.365 48.906 0.388 1 95.19 167 ASP B N 1
ATOM 5489 C CA . ASP B 1 167 ? -3.316 49.875 0.952 1 95.19 167 ASP B CA 1
ATOM 5490 C C . ASP B 1 167 ? -2.684 51.25 1.108 1 95.19 167 ASP B C 1
ATOM 5492 O O . ASP B 1 167 ? -1.488 51.344 1.391 1 95.19 167 ASP B O 1
ATOM 5496 N N . THR B 1 168 ? -3.434 52.344 0.899 1 95.06 168 THR B N 1
ATOM 5497 C CA . THR B 1 168 ? -2.926 53.688 1.06 1 95.06 168 THR B CA 1
ATOM 5498 C C . THR B 1 168 ? -2.941 54.125 2.527 1 95.06 168 THR B C 1
ATOM 5500 O O . THR B 1 168 ? -2.213 55.031 2.93 1 95.06 168 THR B O 1
ATOM 5503 N N . ASP B 1 169 ? -3.701 53.5 3.354 1 97.19 169 ASP B N 1
ATOM 5504 C CA . ASP B 1 169 ? -3.76 53.719 4.797 1 97.19 169 ASP B CA 1
ATOM 5505 C C . ASP B 1 169 ? -2.707 52.875 5.516 1 97.19 169 ASP B C 1
ATOM 5507 O O . ASP B 1 169 ? -2.771 51.625 5.5 1 97.19 169 ASP B O 1
ATOM 5511 N N . GLN B 1 170 ? -1.794 53.562 6.211 1 96.88 170 GLN B N 1
ATOM 5512 C CA . GLN B 1 170 ? -0.684 52.875 6.863 1 96.88 170 GLN B CA 1
ATOM 5513 C C . GLN B 1 170 ? -1.185 51.906 7.941 1 96.88 170 GLN B C 1
ATOM 5515 O O . GLN B 1 170 ? -0.611 50.844 8.141 1 96.88 170 GLN B O 1
ATOM 5520 N N . ASP B 1 171 ? -2.201 52.312 8.656 1 97.38 171 ASP B N 1
ATOM 5521 C CA . ASP B 1 171 ? -2.752 51.469 9.695 1 97.38 171 ASP B CA 1
ATOM 5522 C C . ASP B 1 171 ? -3.309 50.156 9.094 1 97.38 171 ASP B C 1
ATOM 5524 O O . ASP B 1 171 ? -3.164 49.094 9.688 1 97.38 171 ASP B O 1
ATOM 5528 N N . LYS B 1 172 ? -3.871 50.281 7.965 1 98.12 172 LYS B N 1
ATOM 5529 C CA . LYS B 1 172 ? -4.398 49.094 7.281 1 98.12 172 LYS B CA 1
ATOM 5530 C C . LYS B 1 172 ? -3.27 48.219 6.75 1 98.12 172 LYS B C 1
ATOM 5532 O O . LYS B 1 172 ? -3.359 47 6.797 1 98.12 172 LYS B O 1
ATOM 5537 N N . LYS B 1 173 ? -2.248 48.844 6.273 1 98 173 LYS B N 1
ATOM 5538 C CA . LYS B 1 173 ? -1.077 48.094 5.828 1 98 173 LYS B CA 1
ATOM 5539 C C . LYS B 1 173 ? -0.458 47.312 6.984 1 98 173 LYS B C 1
ATOM 5541 O O . LYS B 1 173 ? -0.063 46.156 6.816 1 98 173 LYS B O 1
ATOM 5546 N N . ASP B 1 174 ? -0.385 48 8.117 1 98.12 174 ASP B N 1
ATOM 5547 C CA . ASP B 1 174 ? 0.172 47.344 9.305 1 98.12 174 ASP B CA 1
ATOM 5548 C C . ASP B 1 174 ? -0.696 46.188 9.758 1 98.12 174 ASP B C 1
ATOM 5550 O O . ASP B 1 174 ? -0.177 45.125 10.164 1 98.12 174 ASP B O 1
ATOM 5554 N N . LEU B 1 175 ? -1.97 46.344 9.68 1 98.5 175 LEU B N 1
ATOM 5555 C CA . LEU B 1 175 ? -2.875 45.281 10.062 1 98.5 175 LEU B CA 1
ATOM 5556 C C . LEU B 1 175 ? -2.738 44.094 9.117 1 98.5 175 LEU B C 1
ATOM 5558 O O . LEU B 1 175 ? -2.74 42.938 9.547 1 98.5 175 LEU B O 1
ATOM 5562 N N . PHE B 1 176 ? -2.607 44.375 7.805 1 98.62 176 PHE B N 1
ATOM 5563 C CA . PHE B 1 176 ? -2.396 43.312 6.832 1 98.62 176 PHE B CA 1
ATOM 5564 C C . PHE B 1 176 ? -1.122 42.531 7.145 1 98.62 176 PHE B C 1
ATOM 5566 O O . PHE B 1 176 ? -1.106 41.312 7.082 1 98.62 176 PHE B O 1
ATOM 5573 N N . TRP B 1 177 ? -0.075 43.281 7.477 1 98.62 177 TRP B N 1
ATOM 5574 C CA . TRP B 1 177 ? 1.188 42.688 7.879 1 98.62 177 TRP B CA 1
ATOM 5575 C C . TRP B 1 177 ? 0.99 41.75 9.086 1 98.62 177 TRP B C 1
ATOM 5577 O O . TRP B 1 177 ? 1.448 40.625 9.086 1 98.62 177 TRP B O 1
ATOM 5587 N N . ALA B 1 178 ? 0.287 42.219 10.094 1 98.75 178 ALA B N 1
ATOM 5588 C CA . ALA B 1 178 ? 0.087 41.5 11.344 1 98.75 178 ALA B CA 1
ATOM 5589 C C . ALA B 1 178 ? -0.72 40.219 11.117 1 98.75 178 ALA B C 1
ATOM 5591 O O . ALA B 1 178 ? -0.462 39.188 11.75 1 98.75 178 ALA B O 1
ATOM 5592 N N . LEU B 1 179 ? -1.64 40.25 10.172 1 98.69 179 LEU B N 1
ATOM 5593 C CA . LEU B 1 179 ? -2.525 39.125 9.914 1 98.69 179 LEU B CA 1
ATOM 5594 C C . LEU B 1 179 ? -1.789 38.031 9.164 1 98.69 179 LEU B C 1
ATOM 5596 O O . LEU B 1 179 ? -2.271 36.906 9.094 1 98.69 179 LEU B O 1
ATOM 5600 N N . ARG B 1 180 ? -0.696 38.312 8.625 1 98.56 180 ARG B N 1
ATOM 5601 C CA . ARG B 1 180 ? 0.08 37.312 7.879 1 98.56 180 ARG B CA 1
ATOM 5602 C C . ARG B 1 180 ? 1.164 36.688 8.75 1 98.56 180 ARG B C 1
ATOM 5604 O O . ARG B 1 180 ? 2.34 36.688 8.383 1 98.56 180 ARG B O 1
ATOM 5611 N N . GLY B 1 181 ? 0.696 36.062 9.797 1 98.06 181 GLY B N 1
ATOM 5612 C CA . GLY B 1 181 ? 1.613 35.375 10.68 1 98.06 181 GLY B CA 1
ATOM 5613 C C . GLY B 1 181 ? 1.442 35.75 12.141 1 98.06 181 GLY B C 1
ATOM 5614 O O . GLY B 1 181 ? 2.111 35.188 13.008 1 98.06 181 GLY B O 1
ATOM 5615 N N . GLY B 1 182 ? 0.553 36.625 12.438 1 97.31 182 GLY B N 1
ATOM 5616 C CA . GLY B 1 182 ? 0.33 37.062 13.805 1 97.31 182 GLY B CA 1
ATOM 5617 C C . GLY B 1 182 ? -0.606 36.188 14.586 1 97.31 182 GLY B C 1
ATOM 5618 O O . GLY B 1 182 ? -0.854 36.406 15.773 1 97.31 182 GLY B O 1
ATOM 5619 N N . GLY B 1 183 ? -1.1 35.188 13.969 1 94.81 183 GLY B N 1
ATOM 5620 C CA . GLY B 1 183 ? -1.903 34.188 14.664 1 94.81 183 GLY B CA 1
ATOM 5621 C C . GLY B 1 183 ? -3.371 34.562 14.75 1 94.81 183 GLY B C 1
ATOM 5622 O O . GLY B 1 183 ? -3.723 35.719 14.688 1 94.81 183 GLY B O 1
ATOM 5623 N N . GLY B 1 184 ? -4.141 33.562 14.961 1 93.38 184 GLY B N 1
ATOM 5624 C CA . GLY B 1 184 ? -5.574 33.75 15.117 1 93.38 184 GLY B CA 1
ATOM 5625 C C . GLY B 1 184 ? -5.953 34.312 16.484 1 93.38 184 GLY B C 1
ATOM 5626 O O . GLY B 1 184 ? -5.234 34.094 17.469 1 93.38 184 GLY B O 1
ATOM 5627 N N . GLY B 1 185 ? -7.082 35.031 16.516 1 94.56 185 GLY B N 1
ATOM 5628 C CA . GLY B 1 185 ? -7.66 35.469 17.781 1 94.56 185 GLY B CA 1
ATOM 5629 C C . GLY B 1 185 ? -7.027 36.719 18.328 1 94.56 185 GLY B C 1
ATOM 5630 O O . GLY B 1 185 ? -7.305 37.125 19.453 1 94.56 185 GLY B O 1
ATOM 5631 N N . ASN B 1 186 ? -6.242 37.438 17.562 1 96.75 186 ASN B N 1
ATOM 5632 C CA . ASN B 1 186 ? -5.484 38.531 18.109 1 96.75 186 ASN B CA 1
ATOM 5633 C C . ASN B 1 186 ? -6.004 39.875 17.609 1 96.75 186 ASN B C 1
ATOM 5635 O O . ASN B 1 186 ? -5.906 40.906 18.312 1 96.75 186 ASN B O 1
ATOM 5639 N N . PHE B 1 187 ? -6.617 39.938 16.391 1 97.81 187 PHE B N 1
ATOM 5640 C CA . PHE B 1 187 ? -6.832 41.25 15.805 1 97.81 187 PHE B CA 1
ATOM 5641 C C . PHE B 1 187 ? -8.281 41.406 15.359 1 97.81 187 PHE B C 1
ATOM 5643 O O . PHE B 1 187 ? -8.688 42.5 14.93 1 97.81 187 PHE B O 1
ATOM 5650 N N . GLY B 1 188 ? -9.016 40.375 15.383 1 98.06 188 GLY B N 1
ATOM 5651 C CA . GLY B 1 188 ? -10.398 40.406 14.945 1 98.06 188 GLY B CA 1
ATOM 5652 C C . GLY B 1 188 ? -10.875 39.094 14.383 1 98.06 188 GLY B C 1
ATOM 5653 O O . GLY B 1 188 ? -10.219 38.062 14.57 1 98.06 188 GLY B O 1
ATOM 5654 N N . VAL B 1 189 ? -12.07 39.094 13.797 1 98.62 189 VAL B N 1
ATOM 5655 C CA . VAL B 1 189 ? -12.656 37.906 13.141 1 98.62 189 VAL B CA 1
ATOM 5656 C C . VAL B 1 189 ? -12.438 38 11.633 1 98.62 189 VAL B C 1
ATOM 5658 O O . VAL B 1 189 ? -12.984 38.906 10.977 1 98.62 189 VAL B O 1
ATOM 5661 N N . THR B 1 190 ? -11.625 37.125 11.117 1 98.44 190 THR B N 1
ATOM 5662 C CA . THR B 1 190 ? -11.414 37.094 9.672 1 98.44 190 THR B CA 1
ATOM 5663 C C . THR B 1 190 ? -12.617 36.5 8.961 1 98.44 190 THR B C 1
ATOM 5665 O O . THR B 1 190 ? -12.93 35.312 9.141 1 98.44 190 THR B O 1
ATOM 5668 N N . VAL B 1 191 ? -13.219 37.219 8.062 1 98.38 191 VAL B N 1
ATOM 5669 C CA . VAL B 1 191 ? -14.469 36.75 7.465 1 98.38 191 VAL B CA 1
ATOM 5670 C C . VAL B 1 191 ? -14.25 36.469 5.984 1 98.38 191 VAL B C 1
ATOM 5672 O O . VAL B 1 191 ? -15.062 35.781 5.359 1 98.38 191 VAL B O 1
ATOM 5675 N N . SER B 1 192 ? -13.133 37 5.473 1 98.38 192 SER B N 1
ATOM 5676 C CA . SER B 1 192 ? -12.828 36.719 4.07 1 98.38 192 SER B CA 1
ATOM 5677 C C . SER B 1 192 ? -11.328 36.75 3.814 1 98.38 192 SER B C 1
ATOM 5679 O O . SER B 1 192 ? -10.617 37.625 4.348 1 98.38 192 SER B O 1
ATOM 5681 N N . ILE B 1 193 ? -10.867 35.812 3.002 1 98 193 ILE B N 1
ATOM 5682 C CA . ILE B 1 193 ? -9.484 35.75 2.535 1 98 193 ILE B CA 1
ATOM 5683 C C . ILE B 1 193 ? -9.461 35.594 1.019 1 98 193 ILE B C 1
ATOM 5685 O O . ILE B 1 193 ? -10.102 34.688 0.48 1 98 193 ILE B O 1
ATOM 5689 N N . VAL B 1 194 ? -8.766 36.438 0.339 1 97.94 194 VAL B N 1
ATOM 5690 C CA . VAL B 1 194 ? -8.492 36.281 -1.087 1 97.94 194 VAL B CA 1
ATOM 5691 C C . VAL B 1 194 ? -7.043 35.875 -1.291 1 97.94 194 VAL B C 1
ATOM 5693 O O . VAL B 1 194 ? -6.121 36.562 -0.838 1 97.94 194 VAL B O 1
ATOM 5696 N N . SER B 1 195 ? -6.902 34.75 -1.912 1 97.5 195 SER B N 1
ATOM 5697 C CA . SER B 1 195 ? -5.559 34.219 -2.115 1 97.5 195 SER B CA 1
ATOM 5698 C C . SER B 1 195 ? -5.309 33.875 -3.584 1 97.5 195 SER B C 1
ATOM 5700 O O . SER B 1 195 ? -6.25 33.625 -4.336 1 97.5 195 SER B O 1
ATOM 5702 N N . LYS B 1 196 ? -4.074 33.875 -3.932 1 96.81 196 LYS B N 1
ATOM 5703 C CA . LYS B 1 196 ? -3.643 33.438 -5.254 1 96.81 196 LYS B CA 1
ATOM 5704 C C . LYS B 1 196 ? -3.74 31.922 -5.383 1 96.81 196 LYS B C 1
ATOM 5706 O O . LYS B 1 196 ? -3.479 31.203 -4.426 1 96.81 196 LYS B O 1
ATOM 5711 N N . LEU B 1 197 ? -4.137 31.5 -6.555 1 94.5 197 LEU B N 1
ATOM 5712 C CA . LEU B 1 197 ? -4.07 30.094 -6.918 1 94.5 197 LEU B CA 1
ATOM 5713 C C . LEU B 1 197 ? -2.773 29.781 -7.66 1 94.5 197 LEU B C 1
ATOM 5715 O O . LEU B 1 197 ? -2.305 30.594 -8.461 1 94.5 197 LEU B O 1
ATOM 5719 N N . HIS B 1 198 ? -2.17 28.625 -7.32 1 94 198 HIS B N 1
ATOM 5720 C CA . HIS B 1 198 ? -0.967 28.172 -8.008 1 94 198 HIS B CA 1
ATOM 5721 C C . HIS B 1 198 ? -1.234 26.906 -8.797 1 94 198 HIS B C 1
ATOM 5723 O O . HIS B 1 198 ? -1.984 26.031 -8.352 1 94 198 HIS B O 1
ATOM 5729 N N . LYS B 1 199 ? -0.66 26.797 -9.938 1 92.19 199 LYS B N 1
ATOM 5730 C CA . LYS B 1 199 ? -0.728 25.578 -10.727 1 92.19 199 LYS B CA 1
ATOM 5731 C C . LYS B 1 199 ? 0.367 24.594 -10.312 1 92.19 199 LYS B C 1
ATOM 5733 O O . LYS B 1 199 ? 1.488 25 -10.008 1 92.19 199 LYS B O 1
ATOM 5738 N N . LEU B 1 200 ? -0.028 23.359 -10.32 1 92.94 200 LEU B N 1
ATOM 5739 C CA . LEU B 1 200 ? 1.011 22.344 -10.172 1 92.94 200 LEU B CA 1
ATOM 5740 C C . LEU B 1 200 ? 1.986 22.391 -11.344 1 92.94 200 LEU B C 1
ATOM 5742 O O . LEU B 1 200 ? 1.653 22.891 -12.414 1 92.94 200 LEU B O 1
ATOM 5746 N N . ARG B 1 201 ? 3.17 21.938 -11.125 1 93.19 201 ARG B N 1
ATOM 5747 C CA . ARG B 1 201 ? 4.215 22.031 -12.141 1 93.19 201 ARG B CA 1
ATOM 5748 C C . ARG B 1 201 ? 3.879 21.188 -13.359 1 93.19 201 ARG B C 1
ATOM 5750 O O . ARG B 1 201 ? 4.113 21.609 -14.5 1 93.19 201 ARG B O 1
ATOM 5757 N N . ASP B 1 202 ? 3.389 19.969 -13.07 1 92.56 202 ASP B N 1
ATOM 5758 C CA . ASP B 1 202 ? 2.975 19.125 -14.18 1 92.56 202 ASP B CA 1
ATOM 5759 C C . ASP B 1 202 ? 1.63 19.578 -14.742 1 92.56 202 ASP B C 1
ATOM 5761 O O . ASP B 1 202 ? 0.658 19.734 -14 1 92.56 202 ASP B O 1
ATOM 5765 N N . ARG B 1 203 ? 1.556 19.734 -15.969 1 90.19 203 ARG B N 1
ATOM 5766 C CA . ARG B 1 203 ? 0.368 20.281 -16.625 1 90.19 203 ARG B CA 1
ATOM 5767 C C . ARG B 1 203 ? -0.827 19.344 -16.453 1 90.19 203 ARG B C 1
ATOM 5769 O O . ARG B 1 203 ? -1.975 19.797 -16.438 1 90.19 203 ARG B O 1
ATOM 5776 N N . GLN B 1 204 ? -0.529 18.109 -16.281 1 86.19 204 GLN B N 1
ATOM 5777 C CA . GLN B 1 204 ? -1.62 17.156 -16.141 1 86.19 204 GLN B CA 1
ATOM 5778 C C . GLN B 1 204 ? -1.957 16.922 -14.664 1 86.19 204 GLN B C 1
ATOM 5780 O O . GLN B 1 204 ? -2.848 16.141 -14.344 1 86.19 204 GLN B O 1
ATOM 5785 N N . GLY B 1 205 ? -1.23 17.562 -13.773 1 90.88 205 GLY B N 1
ATOM 5786 C CA . GLY B 1 205 ? -1.553 17.531 -12.359 1 90.88 205 GLY B CA 1
ATOM 5787 C C . GLY B 1 205 ? -0.899 16.375 -11.625 1 90.88 205 GLY B C 1
ATOM 5788 O O . GLY B 1 205 ? -1.34 16 -10.539 1 90.88 205 GLY B O 1
ATOM 5789 N N . ALA B 1 206 ? 0.197 15.82 -12.227 1 91.44 206 ALA B N 1
ATOM 5790 C CA . ALA B 1 206 ? 0.865 14.68 -11.609 1 91.44 206 ALA B CA 1
ATOM 5791 C C . ALA B 1 206 ? 1.73 15.117 -10.43 1 91.44 206 ALA B C 1
ATOM 5793 O O . ALA B 1 206 ? 2.418 16.141 -10.508 1 91.44 206 ALA B O 1
ATOM 5794 N N . VAL B 1 207 ? 1.622 14.406 -9.328 1 96.31 207 VAL B N 1
ATOM 5795 C CA . VAL B 1 207 ? 2.512 14.523 -8.172 1 96.31 207 VAL B CA 1
ATOM 5796 C C . VAL B 1 207 ? 2.959 13.133 -7.727 1 96.31 207 VAL B C 1
ATOM 5798 O O . VAL B 1 207 ? 2.396 12.125 -8.156 1 96.31 207 VAL B O 1
ATOM 5801 N N . VAL B 1 208 ? 4.059 13.047 -7.086 1 97.31 208 VAL B N 1
ATOM 5802 C CA . VAL B 1 208 ? 4.484 11.797 -6.461 1 97.31 208 VAL B CA 1
ATOM 5803 C C . VAL B 1 208 ? 4.289 11.883 -4.949 1 97.31 208 VAL B C 1
ATOM 5805 O O . VAL B 1 208 ? 4.719 12.852 -4.316 1 97.31 208 VAL B O 1
ATOM 5808 N N . CYS B 1 209 ? 3.586 10.961 -4.406 1 95.62 209 CYS B N 1
ATOM 5809 C CA . CYS B 1 209 ? 3.361 10.883 -2.967 1 95.62 209 CYS B CA 1
ATOM 5810 C C . CYS B 1 209 ? 3.674 9.492 -2.441 1 95.62 209 CYS B C 1
ATOM 5812 O O . CYS B 1 209 ? 3.469 8.5 -3.141 1 95.62 209 CYS B O 1
ATOM 5814 N N . GLY B 1 210 ? 4.199 9.461 -1.217 1 95.25 210 GLY B N 1
ATOM 5815 C CA . GLY B 1 210 ? 4.434 8.188 -0.558 1 95.25 210 GLY B CA 1
ATOM 5816 C C . GLY B 1 210 ? 5.508 8.258 0.511 1 95.25 210 GLY B C 1
ATOM 5817 O O . GLY B 1 210 ? 5.758 9.32 1.081 1 95.25 210 GLY B O 1
ATOM 5818 N N . SER B 1 211 ? 6.082 7.031 0.817 1 96.12 211 SER B N 1
ATOM 5819 C CA . SER B 1 211 ? 6.98 7.039 1.966 1 96.12 211 SER B CA 1
ATOM 5820 C C . SER B 1 211 ? 8.172 6.113 1.742 1 96.12 211 SER B C 1
ATOM 5822 O O . SER B 1 211 ? 8.102 5.184 0.934 1 96.12 211 SER B O 1
ATOM 5824 N N . LEU B 1 212 ? 9.242 6.434 2.297 1 98.06 212 LEU B N 1
ATOM 5825 C CA . LEU B 1 212 ? 10.391 5.578 2.59 1 98.06 212 LEU B CA 1
ATOM 5826 C C . LEU B 1 212 ? 10.43 5.215 4.07 1 98.06 212 LEU B C 1
ATOM 5828 O O . LEU B 1 212 ? 10.297 6.086 4.934 1 98.06 212 LEU B O 1
ATOM 5832 N N . SER B 1 213 ? 10.609 3.943 4.391 1 97.06 213 SER B N 1
ATOM 5833 C CA . SER B 1 213 ? 10.461 3.52 5.777 1 97.06 213 SER B CA 1
ATOM 5834 C C . SER B 1 213 ? 11.617 2.623 6.207 1 97.06 213 SER B C 1
ATOM 5836 O O . SER B 1 213 ? 12.109 1.814 5.418 1 97.06 213 SER B O 1
ATOM 5838 N N . TRP B 1 214 ? 12.117 2.713 7.441 1 97.19 214 TRP B N 1
ATOM 5839 C CA . TRP B 1 214 ? 13.117 1.866 8.086 1 97.19 214 TRP B CA 1
ATOM 5840 C C . TRP B 1 214 ? 12.609 1.345 9.422 1 97.19 214 TRP B C 1
ATOM 5842 O O . TRP B 1 214 ? 12.141 2.119 10.258 1 97.19 214 TRP B O 1
ATOM 5852 N N . GLN B 1 215 ? 12.672 0.044 9.648 1 93.06 215 GLN B N 1
ATOM 5853 C CA . GLN B 1 215 ? 12.398 -0.517 10.969 1 93.06 215 GLN B CA 1
ATOM 5854 C C . GLN B 1 215 ? 13.586 -0.302 11.906 1 93.06 215 GLN B C 1
ATOM 5856 O O . GLN B 1 215 ? 14.406 -1.201 12.094 1 93.06 215 GLN B O 1
ATOM 5861 N N . ILE B 1 216 ? 13.516 0.74 12.594 1 94.69 216 ILE B N 1
ATOM 5862 C CA . ILE B 1 216 ? 14.68 1.256 13.297 1 94.69 216 ILE B CA 1
ATOM 5863 C C . ILE B 1 216 ? 14.977 0.386 14.516 1 94.69 216 ILE B C 1
ATOM 5865 O O . ILE B 1 216 ? 16.062 0.458 15.094 1 94.69 216 ILE B O 1
ATOM 5869 N N . SER B 1 217 ? 14.047 -0.432 14.945 1 90.56 217 SER B N 1
ATOM 5870 C CA . SER B 1 217 ? 14.305 -1.339 16.062 1 90.56 217 SER B CA 1
ATOM 5871 C C . SER B 1 217 ? 15.32 -2.41 15.68 1 90.56 217 SER B C 1
ATOM 5873 O O . SER B 1 217 ? 15.914 -3.051 16.562 1 90.56 217 SER B O 1
ATOM 5875 N N . ARG B 1 218 ? 15.523 -2.699 14.406 1 90.19 218 ARG B N 1
ATOM 5876 C CA . ARG B 1 218 ? 16.531 -3.625 13.922 1 90.19 218 ARG B CA 1
ATOM 5877 C C . ARG B 1 218 ? 17.875 -2.916 13.719 1 90.19 218 ARG B C 1
ATOM 5879 O O . ARG B 1 218 ? 17.938 -1.892 13.039 1 90.19 218 ARG B O 1
ATOM 5886 N N . PRO B 1 219 ? 18.938 -3.461 14.211 1 92.5 219 PRO B N 1
ATOM 5887 C CA . PRO B 1 219 ? 20.234 -2.766 14.18 1 92.5 219 PRO B CA 1
ATOM 5888 C C . PRO B 1 219 ? 20.672 -2.408 12.766 1 92.5 219 PRO B C 1
ATOM 5890 O O . PRO B 1 219 ? 21.172 -1.304 12.531 1 92.5 219 PRO B O 1
ATOM 5893 N N . GLU B 1 220 ? 20.484 -3.334 11.828 1 91.81 220 GLU B N 1
ATOM 5894 C CA . GLU B 1 220 ? 20.922 -3.072 10.461 1 91.81 220 GLU B CA 1
ATOM 5895 C C . GLU B 1 220 ? 20.109 -1.949 9.828 1 91.81 220 GLU B C 1
ATOM 5897 O O . GLU B 1 220 ? 20.656 -1.083 9.148 1 91.81 220 GLU B O 1
ATOM 5902 N N . LYS B 1 221 ? 18.844 -1.946 10.086 1 94.25 221 LYS B N 1
ATOM 5903 C CA . LYS B 1 221 ? 17.969 -0.916 9.539 1 94.25 221 LYS B CA 1
ATOM 5904 C C . LYS B 1 221 ? 18.203 0.427 10.227 1 94.25 221 LYS B C 1
ATOM 5906 O O . LYS B 1 221 ? 18.078 1.481 9.602 1 94.25 221 LYS B O 1
ATOM 5911 N N . ARG B 1 222 ? 18.484 0.4 11.523 1 95.38 222 ARG B N 1
ATOM 5912 C CA . ARG B 1 222 ? 18.844 1.624 12.234 1 95.38 222 ARG B CA 1
ATOM 5913 C C . ARG B 1 222 ? 20.078 2.268 11.625 1 95.38 222 ARG B C 1
ATOM 5915 O O . ARG B 1 222 ? 20.125 3.486 11.445 1 95.38 222 ARG B O 1
ATOM 5922 N N . ARG B 1 223 ? 21.078 1.409 11.336 1 96.19 223 ARG B N 1
ATOM 5923 C CA . ARG B 1 223 ? 22.297 1.915 10.711 1 96.19 223 ARG B CA 1
ATOM 5924 C C . ARG B 1 223 ? 22 2.545 9.352 1 96.19 223 ARG B C 1
ATOM 5926 O O . ARG B 1 223 ? 22.531 3.611 9.031 1 96.19 223 ARG B O 1
ATOM 5933 N N . ASP B 1 224 ? 21.109 1.868 8.547 1 96.94 224 ASP B N 1
ATOM 5934 C CA . ASP B 1 224 ? 20.719 2.398 7.246 1 96.94 224 ASP B CA 1
ATOM 5935 C C . ASP B 1 224 ? 20 3.732 7.395 1 96.94 224 ASP B C 1
ATOM 5937 O O . ASP B 1 224 ? 20.219 4.66 6.613 1 96.94 224 ASP B O 1
ATOM 5941 N N . PHE B 1 225 ? 19.188 3.773 8.406 1 97.62 225 PHE B N 1
ATOM 5942 C CA . PHE B 1 225 ? 18.422 4.992 8.664 1 97.62 225 PHE B CA 1
ATOM 5943 C C . PHE B 1 225 ? 19.359 6.141 9.039 1 97.62 225 PHE B C 1
ATOM 5945 O O . PHE B 1 225 ? 19.203 7.258 8.547 1 97.62 225 PHE B O 1
ATOM 5952 N N . LEU B 1 226 ? 20.266 5.922 9.891 1 97.69 226 LEU B N 1
ATOM 5953 C CA . LEU B 1 226 ? 21.219 6.945 10.305 1 97.69 226 LEU B CA 1
ATOM 5954 C C . LEU B 1 226 ? 22.062 7.418 9.117 1 97.69 226 LEU B C 1
ATOM 5956 O O . LEU B 1 226 ? 22.344 8.609 8.984 1 97.69 226 LEU B O 1
ATOM 5960 N N . ARG B 1 227 ? 22.422 6.461 8.258 1 97.31 227 ARG B N 1
ATOM 5961 C CA . ARG B 1 227 ? 23.141 6.828 7.039 1 97.31 227 ARG B CA 1
ATOM 5962 C C . ARG B 1 227 ? 22.266 7.711 6.145 1 97.31 227 ARG B C 1
ATOM 5964 O O . ARG B 1 227 ? 22.766 8.672 5.555 1 97.31 227 ARG B O 1
ATOM 5971 N N . MET B 1 228 ? 21.047 7.348 6.051 1 97.81 228 MET B N 1
ATOM 5972 C CA . MET B 1 228 ? 20.109 8.133 5.254 1 97.81 228 MET B CA 1
ATOM 5973 C C . MET B 1 228 ? 19.984 9.547 5.809 1 97.81 228 MET B C 1
ATOM 5975 O O . MET B 1 228 ? 20 10.523 5.051 1 97.81 228 MET B O 1
ATOM 5979 N N . MET B 1 229 ? 19.812 9.656 7.098 1 97.88 229 MET B N 1
ATOM 5980 C CA . MET B 1 229 ? 19.672 10.961 7.734 1 97.88 229 MET B CA 1
ATOM 5981 C C . MET B 1 229 ? 20.891 11.836 7.469 1 97.88 229 MET B C 1
ATOM 5983 O O . MET B 1 229 ? 20.766 13.047 7.277 1 97.88 229 MET B O 1
ATOM 5987 N N . GLU B 1 230 ? 22.031 11.25 7.48 1 96.81 230 GLU B N 1
ATOM 5988 C CA . GLU B 1 230 ? 23.266 11.977 7.152 1 96.81 230 GLU B CA 1
ATOM 5989 C C . GLU B 1 230 ? 23.234 12.477 5.711 1 96.81 230 GLU B C 1
ATOM 5991 O O . GLU B 1 230 ? 23.547 13.641 5.453 1 96.81 230 GLU B O 1
ATOM 5996 N N . ALA B 1 231 ? 22.875 11.547 4.84 1 96.31 231 ALA B N 1
ATOM 5997 C CA . ALA B 1 231 ? 22.781 11.93 3.434 1 96.31 231 ALA B CA 1
ATOM 5998 C C . ALA B 1 231 ? 21.734 13.031 3.238 1 96.31 231 ALA B C 1
ATOM 6000 O O . ALA B 1 231 ? 21.969 13.984 2.494 1 96.31 231 ALA B O 1
ATOM 6001 N N . PHE B 1 232 ? 20.656 12.906 3.881 1 97.44 232 PHE B N 1
ATOM 6002 C CA . PHE B 1 232 ? 19.562 13.875 3.791 1 97.44 232 PHE B CA 1
ATOM 6003 C C . PHE B 1 232 ? 20.031 15.242 4.273 1 97.44 232 PHE B C 1
ATOM 6005 O O . PHE B 1 232 ? 19.781 16.25 3.609 1 97.44 232 PHE B O 1
ATOM 6012 N N . ASN B 1 233 ? 20.609 15.266 5.449 1 96.5 233 ASN B N 1
ATOM 6013 C CA . ASN B 1 233 ? 21.031 16.5 6.094 1 96.5 233 ASN B CA 1
ATOM 6014 C C . ASN B 1 233 ? 22.094 17.234 5.273 1 96.5 233 ASN B C 1
ATOM 6016 O O . ASN B 1 233 ? 22.188 18.453 5.316 1 96.5 233 ASN B O 1
ATOM 6020 N N . LYS B 1 234 ? 22.875 16.5 4.484 1 93.88 234 LYS B N 1
ATOM 6021 C CA . LYS B 1 234 ? 24.016 17.078 3.754 1 93.88 234 LYS B CA 1
ATOM 6022 C C . LYS B 1 234 ? 23.594 17.516 2.354 1 93.88 234 LYS B C 1
ATOM 6024 O O . LYS B 1 234 ? 24.375 18.156 1.642 1 93.88 234 LYS B O 1
ATOM 6029 N N . THR B 1 235 ? 22.391 17.203 2.012 1 93.81 235 THR B N 1
ATOM 6030 C CA . THR B 1 235 ? 21.922 17.484 0.655 1 93.81 235 THR B CA 1
ATOM 6031 C C . THR B 1 235 ? 21 18.703 0.634 1 93.81 235 THR B C 1
ATOM 6033 O O . THR B 1 235 ? 20.172 18.875 1.532 1 93.81 235 THR B O 1
ATOM 6036 N N . GLU B 1 236 ? 21.172 19.594 -0.335 1 93.12 236 GLU B N 1
ATOM 6037 C CA . GLU B 1 236 ? 20.188 20.641 -0.616 1 93.12 236 GLU B CA 1
ATOM 6038 C C . GLU B 1 236 ? 19.094 20.141 -1.551 1 93.12 236 GLU B C 1
ATOM 6040 O O . GLU B 1 236 ? 19.391 19.547 -2.594 1 93.12 236 GLU B O 1
ATOM 6045 N N . TRP B 1 237 ? 17.922 20.312 -1.152 1 96.31 237 TRP B N 1
ATOM 6046 C CA . TRP B 1 237 ? 16.812 19.75 -1.92 1 96.31 237 TRP B CA 1
ATOM 6047 C C . TRP B 1 237 ? 16.109 20.844 -2.721 1 96.31 237 TRP B C 1
ATOM 6049 O O . TRP B 1 237 ? 15.93 21.953 -2.236 1 96.31 237 TRP B O 1
ATOM 6059 N N . PRO B 1 238 ? 15.703 20.562 -3.936 1 97.31 238 PRO B N 1
ATOM 6060 C CA . PRO B 1 238 ? 15.008 21.562 -4.746 1 97.31 238 PRO B CA 1
ATOM 6061 C C . PRO B 1 238 ? 13.617 21.891 -4.203 1 97.31 238 PRO B C 1
ATOM 6063 O O . PRO B 1 238 ? 13.016 21.078 -3.5 1 97.31 238 PRO B O 1
ATOM 6066 N N . PRO B 1 239 ? 13.07 23.062 -4.531 1 97.38 239 PRO B N 1
ATOM 6067 C CA . PRO B 1 239 ? 11.805 23.531 -3.959 1 97.38 239 PRO B CA 1
ATOM 6068 C C . PRO B 1 239 ? 10.625 22.656 -4.348 1 97.38 239 PRO B C 1
ATOM 6070 O O . PRO B 1 239 ? 9.57 22.703 -3.703 1 97.38 239 PRO B O 1
ATOM 6073 N N . GLU B 1 240 ? 10.742 21.844 -5.395 1 97.56 240 GLU B N 1
ATOM 6074 C CA . GLU B 1 240 ? 9.633 21.016 -5.828 1 97.56 240 GLU B CA 1
ATOM 6075 C C . GLU B 1 240 ? 9.531 19.75 -4.98 1 97.56 240 GLU B C 1
ATOM 6077 O O . GLU B 1 240 ? 8.547 19 -5.078 1 97.56 240 GLU B O 1
ATOM 6082 N N . LEU B 1 241 ? 10.531 19.484 -4.164 1 98.12 241 LEU B N 1
ATOM 6083 C CA . LEU B 1 241 ? 10.523 18.297 -3.318 1 98.12 241 LEU B CA 1
ATOM 6084 C C . LEU B 1 241 ? 10.352 18.672 -1.851 1 98.12 241 LEU B C 1
ATOM 6086 O O . LEU B 1 241 ? 11.102 19.484 -1.32 1 98.12 241 LEU B O 1
ATOM 6090 N N . SER B 1 242 ? 9.359 18.156 -1.229 1 97.62 242 SER B N 1
ATOM 6091 C CA . SER B 1 242 ? 9.195 18.172 0.221 1 97.62 242 SER B CA 1
ATOM 6092 C C . SER B 1 242 ? 9.383 16.781 0.814 1 97.62 242 SER B C 1
ATOM 6094 O O . SER B 1 242 ? 8.828 15.805 0.301 1 97.62 242 SER B O 1
ATOM 6096 N N . VAL B 1 243 ? 10.211 16.672 1.823 1 97.81 243 VAL B N 1
ATOM 6097 C CA . VAL B 1 243 ? 10.414 15.43 2.557 1 97.81 243 VAL B CA 1
ATOM 6098 C C . VAL B 1 243 ? 10.008 15.625 4.02 1 97.81 243 VAL B C 1
ATOM 6100 O O . VAL B 1 243 ? 10.766 16.188 4.809 1 97.81 243 VAL B O 1
ATOM 6103 N N . ASP B 1 244 ? 8.867 15.109 4.367 1 96.5 244 ASP B N 1
ATOM 6104 C CA . ASP B 1 244 ? 8.383 15.156 5.746 1 96.5 244 ASP B CA 1
ATOM 6105 C C . ASP B 1 244 ? 8.805 13.914 6.523 1 96.5 244 ASP B C 1
ATOM 6107 O O . ASP B 1 244 ? 9.203 12.906 5.926 1 96.5 244 ASP B O 1
ATOM 6111 N N . ALA B 1 245 ? 8.836 14.102 7.793 1 96.44 245 ALA B N 1
ATOM 6112 C CA . ALA B 1 245 ? 9.211 12.969 8.641 1 96.44 245 ALA B CA 1
ATOM 6113 C C . ALA B 1 245 ? 8.07 12.602 9.586 1 96.44 245 ALA B C 1
ATOM 6115 O O . ALA B 1 245 ? 7.301 13.461 10.016 1 96.44 245 ALA B O 1
ATOM 6116 N N . LEU B 1 246 ? 7.953 11.359 9.859 1 94.38 246 LEU B N 1
ATOM 6117 C CA . LEU B 1 246 ? 7.102 10.797 10.906 1 94.38 246 LEU B CA 1
ATOM 6118 C C . LEU B 1 246 ? 7.785 9.609 11.578 1 94.38 246 LEU B C 1
ATOM 6120 O O . LEU B 1 246 ? 7.855 8.516 11 1 94.38 246 LEU B O 1
ATOM 6124 N N . TRP B 1 247 ? 8.305 9.836 12.703 1 94.88 247 TRP B N 1
ATOM 6125 C CA . TRP B 1 247 ? 8.938 8.797 13.508 1 94.88 247 TRP B CA 1
ATOM 6126 C C . TRP B 1 247 ? 8.031 8.367 14.656 1 94.88 247 TRP B C 1
ATOM 6128 O O . TRP B 1 247 ? 7.609 9.195 15.461 1 94.88 247 TRP B O 1
ATOM 6138 N N . ARG B 1 248 ? 7.746 7.086 14.711 1 90.44 248 ARG B N 1
ATOM 6139 C CA . ARG B 1 248 ? 6.742 6.625 15.664 1 90.44 248 ARG B CA 1
ATOM 6140 C C . ARG B 1 248 ? 6.98 5.168 16.047 1 90.44 248 ARG B C 1
ATOM 6142 O O . ARG B 1 248 ? 7.816 4.492 15.445 1 90.44 248 ARG B O 1
ATOM 6149 N N . SER B 1 249 ? 6.297 4.777 17.094 1 82.19 249 SER B N 1
ATOM 6150 C CA . SER B 1 249 ? 6.199 3.352 17.391 1 82.19 249 SER B CA 1
ATOM 6151 C C . SER B 1 249 ? 5.02 2.713 16.672 1 82.19 249 SER B C 1
ATOM 6153 O O . SER B 1 249 ? 3.934 3.297 16.609 1 82.19 249 SER B O 1
ATOM 6155 N N . ASP B 1 250 ? 5.273 1.563 16.062 1 71.88 250 ASP B N 1
ATOM 6156 C CA . ASP B 1 250 ? 4.156 0.873 15.43 1 71.88 250 ASP B CA 1
ATOM 6157 C C . ASP B 1 250 ? 3.367 0.046 16.438 1 71.88 250 ASP B C 1
ATOM 6159 O O . ASP B 1 250 ? 3.639 0.101 17.641 1 71.88 250 ASP B O 1
ATOM 6163 N N . ASN B 1 251 ? 2.312 -0.608 16 1 62.81 251 ASN B N 1
ATOM 6164 C CA . ASN B 1 251 ? 1.402 -1.347 16.875 1 62.81 251 ASN B CA 1
ATOM 6165 C C . ASN B 1 251 ? 2.131 -2.441 17.641 1 62.81 251 ASN B C 1
ATOM 6167 O O . ASN B 1 251 ? 1.723 -2.803 18.75 1 62.81 251 ASN B O 1
ATOM 6171 N N . GLY B 1 252 ? 3.203 -2.883 17.031 1 65.44 252 GLY B N 1
ATOM 6172 C CA . GLY B 1 252 ? 3.979 -3.922 17.688 1 65.44 252 GLY B CA 1
ATOM 6173 C C . GLY B 1 252 ? 5.016 -3.375 18.641 1 65.44 252 GLY B C 1
ATOM 6174 O O . GLY B 1 252 ? 5.688 -4.137 19.344 1 65.44 252 GLY B O 1
ATOM 6175 N N . GLY B 1 253 ? 5.035 -2.029 18.719 1 74.19 253 GLY B N 1
ATOM 6176 C CA . GLY B 1 253 ? 5.98 -1.403 19.625 1 74.19 253 GLY B CA 1
ATOM 6177 C C . GLY B 1 253 ? 7.32 -1.105 18.984 1 74.19 253 GLY B C 1
ATOM 6178 O O . GLY B 1 253 ? 8.188 -0.483 19.594 1 74.19 253 GLY B O 1
ATOM 6179 N N . ASP B 1 254 ? 7.434 -1.435 17.719 1 84.94 254 ASP B N 1
ATOM 6180 C CA . ASP B 1 254 ? 8.688 -1.181 17.016 1 84.94 254 ASP B CA 1
ATOM 6181 C C . ASP B 1 254 ? 8.766 0.266 16.531 1 84.94 254 ASP B C 1
ATOM 6183 O O . ASP B 1 254 ? 7.758 0.845 16.125 1 84.94 254 ASP B O 1
ATOM 6187 N N . LEU B 1 255 ? 9.977 0.807 16.703 1 92 255 LEU B N 1
ATOM 6188 C CA . LEU B 1 255 ? 10.188 2.168 16.234 1 92 255 LEU B CA 1
ATOM 6189 C C . LEU B 1 255 ? 10.383 2.184 14.711 1 92 255 LEU B C 1
ATOM 6191 O O . LEU B 1 255 ? 11.156 1.388 14.18 1 92 255 LEU B O 1
ATOM 6195 N N . VAL B 1 256 ? 9.688 3.008 14.055 1 93.81 256 VAL B N 1
ATOM 6196 C CA . VAL B 1 256 ? 9.75 3.146 12.602 1 93.81 256 VAL B CA 1
ATOM 6197 C C . VAL B 1 256 ? 10.125 4.582 12.242 1 93.81 256 VAL B C 1
ATOM 6199 O O . VAL B 1 256 ? 9.578 5.535 12.805 1 93.81 256 VAL B O 1
ATOM 6202 N N . GLY B 1 257 ? 11.133 4.727 11.383 1 96.69 257 GLY B N 1
ATOM 6203 C CA . GLY B 1 257 ? 11.469 6.008 10.789 1 96.69 257 GLY B CA 1
ATOM 6204 C C . GLY B 1 257 ? 10.922 6.18 9.383 1 96.69 257 GLY B C 1
ATOM 6205 O O . GLY B 1 257 ? 11.422 5.574 8.438 1 96.69 257 GLY B O 1
ATOM 6206 N N . ASP B 1 258 ? 9.898 7.027 9.266 1 95.88 258 ASP B N 1
ATOM 6207 C CA . ASP B 1 258 ? 9.273 7.273 7.977 1 95.88 258 ASP B CA 1
ATOM 6208 C C . ASP B 1 258 ? 9.672 8.641 7.426 1 95.88 258 ASP B C 1
ATOM 6210 O O . ASP B 1 258 ? 9.75 9.617 8.172 1 95.88 258 ASP B O 1
ATOM 6214 N N . MET B 1 259 ? 10 8.656 6.168 1 97.69 259 MET B N 1
ATOM 6215 C CA . MET B 1 259 ? 10.164 9.891 5.398 1 97.69 259 MET B CA 1
ATOM 6216 C C . MET B 1 259 ? 9.109 9.984 4.297 1 97.69 259 MET B C 1
ATOM 6218 O O . MET B 1 259 ? 9.094 9.164 3.373 1 97.69 259 MET B O 1
ATOM 6222 N N . THR B 1 260 ? 8.211 10.922 4.43 1 96.31 260 THR B N 1
ATOM 6223 C CA . THR B 1 260 ? 7.164 11.102 3.424 1 96.31 260 THR B CA 1
ATOM 6224 C C . THR B 1 260 ? 7.672 11.953 2.266 1 96.31 260 THR B C 1
ATOM 6226 O O . THR B 1 260 ? 8.117 13.086 2.469 1 96.31 260 THR B O 1
ATOM 6229 N N . ILE B 1 261 ? 7.582 11.414 1.083 1 97.75 261 ILE B N 1
ATOM 6230 C CA . ILE B 1 261 ? 8.023 12.094 -0.131 1 97.75 261 ILE B CA 1
ATOM 6231 C C . ILE B 1 261 ? 6.824 12.758 -0.807 1 97.75 261 ILE B C 1
ATOM 6233 O O . ILE B 1 261 ? 5.832 12.094 -1.118 1 97.75 261 ILE B O 1
ATOM 6237 N N . LEU B 1 262 ? 6.891 14.047 -0.975 1 96.62 262 LEU B N 1
ATOM 6238 C CA . LEU B 1 262 ? 5.934 14.828 -1.748 1 96.62 262 LEU B CA 1
ATOM 6239 C C . LEU B 1 262 ? 6.637 15.617 -2.844 1 96.62 262 LEU B C 1
ATOM 6241 O O . LEU B 1 262 ? 7.324 16.609 -2.561 1 96.62 262 LEU B O 1
ATOM 6245 N N . TYR B 1 263 ? 6.48 15.211 -4.047 1 98 263 TYR B N 1
ATOM 6246 C CA . TYR B 1 263 ? 7.172 15.836 -5.172 1 98 263 TYR B CA 1
ATOM 6247 C C . TYR B 1 263 ? 6.184 16.469 -6.141 1 98 263 TYR B C 1
ATOM 6249 O O . TYR B 1 263 ? 5.27 15.797 -6.629 1 98 263 TYR B O 1
ATOM 6257 N N . ASN B 1 264 ? 6.332 17.75 -6.379 1 97.69 264 ASN B N 1
ATOM 6258 C CA . ASN B 1 264 ? 5.516 18.516 -7.312 1 97.69 264 ASN B CA 1
ATOM 6259 C C . ASN B 1 264 ? 5.918 18.25 -8.758 1 97.69 264 ASN B C 1
ATOM 6261 O O . ASN B 1 264 ? 6.48 19.125 -9.422 1 97.69 264 ASN B O 1
ATOM 6265 N N . GLY B 1 265 ? 5.582 17.094 -9.289 1 96.81 265 GLY B N 1
ATOM 6266 C CA . GLY B 1 265 ? 5.938 16.625 -10.617 1 96.81 265 GLY B CA 1
ATOM 6267 C C . GLY B 1 265 ? 5.773 15.133 -10.789 1 96.81 265 GLY B C 1
ATOM 6268 O O . GLY B 1 265 ? 5.305 14.445 -9.883 1 96.81 265 GLY B O 1
ATOM 6269 N N . PRO B 1 266 ? 6.043 14.688 -12.016 1 95.31 266 PRO B N 1
ATOM 6270 C CA . PRO B 1 266 ? 5.887 13.258 -12.305 1 95.31 266 PRO B CA 1
ATOM 6271 C C . PRO B 1 266 ? 7.004 12.406 -11.703 1 95.31 266 PRO B C 1
ATOM 6273 O O . PRO B 1 266 ? 8.047 12.938 -11.32 1 95.31 266 PRO B O 1
ATOM 6276 N N . MET B 1 267 ? 6.805 11.094 -11.641 1 96.31 267 MET B N 1
ATOM 6277 C CA . MET B 1 267 ? 7.715 10.125 -11.039 1 96.31 267 MET B CA 1
ATOM 6278 C C . MET B 1 267 ? 9.086 10.188 -11.695 1 96.31 267 MET B C 1
ATOM 6280 O O . MET B 1 267 ? 10.109 10.016 -11.031 1 96.31 267 MET B O 1
ATOM 6284 N N . ALA B 1 268 ? 9.156 10.406 -12.969 1 93.88 268 ALA B N 1
ATOM 6285 C CA . ALA B 1 268 ? 10.398 10.43 -13.734 1 93.88 268 ALA B CA 1
ATOM 6286 C C . ALA B 1 268 ? 11.359 11.492 -13.203 1 93.88 268 ALA B C 1
ATOM 6288 O O . ALA B 1 268 ? 12.578 11.32 -13.25 1 93.88 268 ALA B O 1
ATOM 6289 N N . GLY B 1 269 ? 10.773 12.602 -12.648 1 95.88 269 GLY B N 1
ATOM 6290 C CA . GLY B 1 269 ? 11.594 13.656 -12.086 1 95.88 269 GLY B CA 1
ATOM 6291 C C . GLY B 1 269 ? 11.914 13.445 -10.617 1 95.88 269 GLY B C 1
ATOM 6292 O O . GLY B 1 269 ? 12.867 14.031 -10.086 1 95.88 269 GLY B O 1
ATOM 6293 N N . CYS B 1 270 ? 11.211 12.562 -9.992 1 97.56 270 CYS B N 1
ATOM 6294 C CA . CYS B 1 270 ? 11.305 12.383 -8.547 1 97.56 270 CYS B CA 1
ATOM 6295 C C . CYS B 1 270 ? 12.414 11.406 -8.188 1 97.56 270 CYS B C 1
ATOM 6297 O O . CYS B 1 270 ? 13.242 11.688 -7.324 1 97.56 270 CYS B O 1
ATOM 6299 N N . LEU B 1 271 ? 12.531 10.258 -8.859 1 96 271 LEU B N 1
ATOM 6300 C CA . LEU B 1 271 ? 13.391 9.141 -8.461 1 96 271 LEU B CA 1
ATOM 6301 C C . LEU B 1 271 ? 14.859 9.539 -8.523 1 96 271 LEU B C 1
ATOM 6303 O O . LEU B 1 271 ? 15.617 9.273 -7.586 1 96 271 LEU B O 1
ATOM 6307 N N . PRO B 1 272 ? 15.305 10.289 -9.57 1 95.19 272 PRO B N 1
ATOM 6308 C CA . PRO B 1 272 ? 16.703 10.719 -9.562 1 95.19 272 PRO B CA 1
ATOM 6309 C C . PRO B 1 272 ? 17.031 11.648 -8.398 1 95.19 272 PRO B C 1
ATOM 6311 O O . PRO B 1 272 ? 18.141 11.625 -7.875 1 95.19 272 PRO B O 1
ATOM 6314 N N . LEU B 1 273 ? 16.078 12.469 -7.984 1 96.5 273 LEU B N 1
ATOM 6315 C CA . LEU B 1 273 ? 16.281 13.422 -6.902 1 96.5 273 LEU B CA 1
ATOM 6316 C C . LEU B 1 273 ? 16.469 12.695 -5.57 1 96.5 273 LEU B C 1
ATOM 6318 O O . LEU B 1 273 ? 17.297 13.102 -4.75 1 96.5 273 LEU B O 1
ATOM 6322 N N . ILE B 1 274 ? 15.773 11.594 -5.383 1 97.38 274 ILE B N 1
ATOM 6323 C CA . ILE B 1 274 ? 15.797 10.977 -4.059 1 97.38 274 ILE B CA 1
ATOM 6324 C C . ILE B 1 274 ? 16.703 9.742 -4.082 1 97.38 274 ILE B C 1
ATOM 6326 O O . ILE B 1 274 ? 16.672 8.93 -3.154 1 97.38 274 ILE B O 1
ATOM 6330 N N . ALA B 1 275 ? 17.484 9.531 -5.105 1 95.31 275 ALA B N 1
ATOM 6331 C CA . ALA B 1 275 ? 18.391 8.398 -5.27 1 95.31 275 ALA B CA 1
ATOM 6332 C C . ALA B 1 275 ? 19.281 8.234 -4.043 1 95.31 275 ALA B C 1
ATOM 6334 O O . ALA B 1 275 ? 19.516 7.109 -3.588 1 95.31 275 ALA B O 1
ATOM 6335 N N . PRO B 1 276 ? 19.844 9.344 -3.426 1 95.81 276 PRO B N 1
ATOM 6336 C CA . PRO B 1 276 ? 20.688 9.172 -2.24 1 95.81 276 PRO B CA 1
ATOM 6337 C C . PRO B 1 276 ? 19.938 8.555 -1.063 1 95.81 276 PRO B C 1
ATOM 6339 O O . PRO B 1 276 ? 20.531 7.883 -0.225 1 95.81 276 PRO B O 1
ATOM 6342 N N . LEU B 1 277 ? 18.641 8.797 -0.989 1 97.5 277 LEU B N 1
ATOM 6343 C CA . LEU B 1 277 ? 17.844 8.219 0.082 1 97.5 277 LEU B CA 1
ATOM 6344 C C . LEU B 1 277 ? 17.547 6.75 -0.194 1 97.5 277 LEU B C 1
ATOM 6346 O O . LEU B 1 277 ? 17.594 5.922 0.716 1 97.5 277 LEU B O 1
ATOM 6350 N N . LEU B 1 278 ? 17.266 6.434 -1.494 1 95.75 278 LEU B N 1
ATOM 6351 C CA . LEU B 1 278 ? 16.969 5.062 -1.901 1 95.75 278 LEU B CA 1
ATOM 6352 C C . LEU B 1 278 ? 18.188 4.16 -1.692 1 95.75 278 LEU B C 1
ATOM 6354 O O . LEU B 1 278 ? 18.031 2.973 -1.396 1 95.75 278 LEU B O 1
ATOM 6358 N N . ALA B 1 279 ? 19.328 4.711 -1.74 1 94.62 279 ALA B N 1
ATOM 6359 C CA . ALA B 1 279 ? 20.578 3.967 -1.59 1 94.62 279 ALA B CA 1
ATOM 6360 C C . ALA B 1 279 ? 20.719 3.414 -0.174 1 94.62 279 ALA B C 1
ATOM 6362 O O . ALA B 1 279 ? 21.547 2.539 0.077 1 94.62 279 ALA B O 1
ATOM 6363 N N . CYS B 1 280 ? 19.891 3.906 0.705 1 96.94 280 CYS B N 1
ATOM 6364 C CA . CYS B 1 280 ? 19.969 3.488 2.1 1 96.94 280 CYS B CA 1
ATOM 6365 C C . CYS B 1 280 ? 18.938 2.41 2.41 1 96.94 280 CYS B C 1
ATOM 6367 O O . CYS B 1 280 ? 18.516 2.266 3.557 1 96.94 280 CYS B O 1
ATOM 6369 N N . ALA B 1 281 ? 18.438 1.732 1.484 1 95.31 281 ALA B N 1
ATOM 6370 C CA . ALA B 1 281 ? 17.719 0.468 1.514 1 95.31 281 ALA B CA 1
ATOM 6371 C C . ALA B 1 281 ? 16.406 0.607 2.293 1 95.31 281 ALA B C 1
ATOM 6373 O O . ALA B 1 281 ? 16.125 -0.185 3.195 1 95.31 281 ALA B O 1
ATOM 6374 N N . PRO B 1 282 ? 15.602 1.561 1.97 1 97.75 282 PRO B N 1
ATOM 6375 C CA . PRO B 1 282 ? 14.289 1.656 2.619 1 97.75 282 PRO B CA 1
ATOM 6376 C C . PRO B 1 282 ? 13.281 0.664 2.051 1 97.75 282 PRO B C 1
ATOM 6378 O O . PRO B 1 282 ? 13.469 0.14 0.951 1 97.75 282 PRO B O 1
ATOM 6381 N N . ASP B 1 283 ? 12.273 0.316 2.895 1 96.56 283 ASP B N 1
ATOM 6382 C CA . ASP B 1 283 ? 11.008 -0.056 2.262 1 96.56 283 ASP B CA 1
ATOM 6383 C C . ASP B 1 283 ? 10.43 1.108 1.46 1 96.56 283 ASP B C 1
ATOM 6385 O O . ASP B 1 283 ? 10.531 2.264 1.875 1 96.56 283 ASP B O 1
ATOM 6389 N N . ILE B 1 284 ? 9.852 0.87 0.325 1 97.75 284 ILE B N 1
ATOM 6390 C CA . ILE B 1 284 ? 9.445 1.94 -0.58 1 97.75 284 ILE B CA 1
ATOM 6391 C C . ILE B 1 284 ? 7.961 1.81 -0.904 1 97.75 284 ILE B C 1
ATOM 6393 O O . ILE B 1 284 ? 7.496 0.736 -1.294 1 97.75 284 ILE B O 1
ATOM 6397 N N . ASN B 1 285 ? 7.203 2.816 -0.742 1 96.5 285 ASN B N 1
ATOM 6398 C CA . ASN B 1 285 ? 5.844 3.014 -1.237 1 96.5 285 ASN B CA 1
ATOM 6399 C C . ASN B 1 285 ? 5.676 4.387 -1.883 1 96.5 285 ASN B C 1
ATOM 6401 O O . ASN B 1 285 ? 5.383 5.367 -1.197 1 96.5 285 ASN B O 1
ATOM 6405 N N . LEU B 1 286 ? 5.871 4.492 -3.141 1 97.25 286 LEU B N 1
ATOM 6406 C CA . LEU B 1 286 ? 5.793 5.73 -3.906 1 97.25 286 LEU B CA 1
ATOM 6407 C C . LEU B 1 286 ? 4.855 5.574 -5.098 1 97.25 286 LEU B C 1
ATOM 6409 O O . LEU B 1 286 ? 4.965 4.609 -5.855 1 97.25 286 LEU B O 1
ATOM 6413 N N . ARG B 1 287 ? 3.994 6.539 -5.289 1 95.69 287 ARG B N 1
ATOM 6414 C CA . ARG B 1 287 ? 3.023 6.484 -6.379 1 95.69 287 ARG B CA 1
ATOM 6415 C C . ARG B 1 287 ? 2.893 7.84 -7.062 1 95.69 287 ARG B C 1
ATOM 6417 O O . ARG B 1 287 ? 2.885 8.883 -6.395 1 95.69 287 ARG B O 1
ATOM 6424 N N . GLU B 1 288 ? 2.859 7.809 -8.328 1 95.5 288 GLU B N 1
ATOM 6425 C CA . GLU B 1 288 ? 2.426 8.969 -9.094 1 95.5 288 GLU B CA 1
ATOM 6426 C C . GLU B 1 288 ? 0.904 9.07 -9.141 1 95.5 288 GLU B C 1
ATOM 6428 O O . GLU B 1 288 ? 0.224 8.094 -9.461 1 95.5 288 GLU B O 1
ATOM 6433 N N . MET B 1 289 ? 0.386 10.203 -8.797 1 92.38 289 MET B N 1
ATOM 6434 C CA . MET B 1 289 ? -1.063 10.359 -8.727 1 92.38 289 MET B CA 1
ATOM 6435 C C . MET B 1 289 ? -1.46 11.82 -8.852 1 92.38 289 MET B C 1
ATOM 6437 O O . MET B 1 289 ? -0.597 12.695 -8.938 1 92.38 289 MET B O 1
ATOM 6441 N N . LYS B 1 290 ? -2.773 12 -8.945 1 89.19 290 LYS B N 1
ATOM 6442 C CA . LYS B 1 290 ? -3.293 13.359 -8.789 1 89.19 290 LYS B CA 1
ATOM 6443 C C . LYS B 1 290 ? -3.348 13.758 -7.316 1 89.19 290 LYS B C 1
ATOM 6445 O O . LYS B 1 290 ? -3.596 12.922 -6.445 1 89.19 290 LYS B O 1
ATOM 6450 N N . TRP B 1 291 ? -3.121 14.977 -7.066 1 87.62 291 TRP B N 1
ATOM 6451 C CA . TRP B 1 291 ? -3.061 15.477 -5.699 1 87.62 291 TRP B CA 1
ATOM 6452 C C . TRP B 1 291 ? -4.34 15.141 -4.941 1 87.62 291 TRP B C 1
ATOM 6454 O O . TRP B 1 291 ? -4.293 14.711 -3.785 1 87.62 291 TRP B O 1
ATOM 6464 N N . MET B 1 292 ? -5.434 15.273 -5.551 1 83.31 292 MET B N 1
ATOM 6465 C CA . MET B 1 292 ? -6.723 15.031 -4.902 1 83.31 292 MET B CA 1
ATOM 6466 C C . MET B 1 292 ? -6.859 13.578 -4.477 1 83.31 292 MET B C 1
ATOM 6468 O O . MET B 1 292 ? -7.52 13.273 -3.48 1 83.31 292 MET B O 1
ATOM 6472 N N . ASP B 1 293 ? -6.223 12.688 -5.242 1 81.62 293 ASP B N 1
ATOM 6473 C CA . ASP B 1 293 ? -6.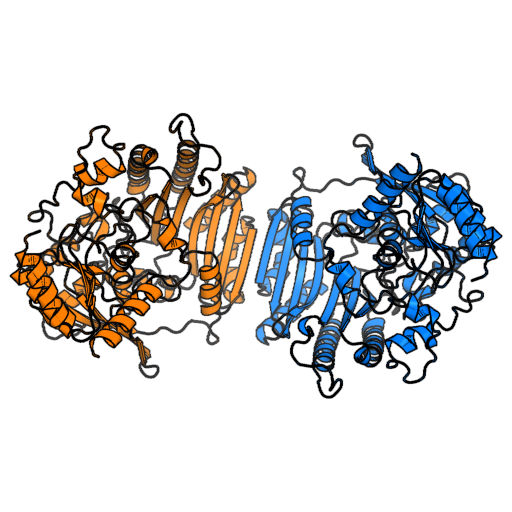27 11.273 -4.891 1 81.62 293 ASP B CA 1
ATOM 6474 C C . ASP B 1 293 ? -5.508 11.008 -3.596 1 81.62 293 ASP B C 1
ATOM 6476 O O . ASP B 1 293 ? -5.938 10.188 -2.777 1 81.62 293 ASP B O 1
ATOM 6480 N N . TRP B 1 294 ? -4.438 11.641 -3.463 1 80.19 294 TRP B N 1
ATOM 6481 C CA . TRP B 1 294 ? -3.666 11.508 -2.232 1 80.19 294 TRP B CA 1
ATOM 6482 C C . TRP B 1 294 ? -4.473 11.984 -1.029 1 80.19 294 TRP B C 1
ATOM 6484 O O . TRP B 1 294 ? -4.48 11.336 0.018 1 80.19 294 TRP B O 1
ATOM 6494 N N . ILE B 1 295 ? -5.098 13.086 -1.173 1 75.56 295 ILE B N 1
ATOM 6495 C CA . ILE B 1 295 ? -5.902 13.664 -0.098 1 75.56 295 ILE B CA 1
ATOM 6496 C C . ILE B 1 295 ? -6.992 12.68 0.316 1 75.56 295 ILE B C 1
ATOM 6498 O O . ILE B 1 295 ? -7.207 12.445 1.508 1 75.56 295 ILE B O 1
ATOM 6502 N N . GLN B 1 296 ? -7.555 12.086 -0.615 1 70.81 296 GLN B N 1
ATOM 6503 C CA . GLN B 1 296 ? -8.633 11.141 -0.349 1 70.81 296 GLN B CA 1
ATOM 6504 C C . GLN B 1 296 ? -8.102 9.898 0.369 1 70.81 296 GLN B C 1
ATOM 6506 O O . GLN B 1 296 ? -8.758 9.375 1.275 1 70.81 296 GLN B O 1
ATOM 6511 N N . MET B 1 297 ? -7.02 9.523 -0.068 1 69.19 297 MET B N 1
ATOM 6512 C CA . MET B 1 297 ? -6.406 8.352 0.548 1 69.19 297 MET B CA 1
ATOM 6513 C C . MET B 1 297 ? -6.023 8.633 1.997 1 69.19 297 MET B C 1
ATOM 6515 O O . MET B 1 297 ? -6.246 7.801 2.875 1 69.19 297 MET B O 1
ATOM 6519 N N . GLU B 1 298 ? -5.441 9.68 2.258 1 66.31 298 GLU B N 1
ATOM 6520 C CA . GLU B 1 298 ? -4.98 10.039 3.594 1 66.31 298 GLU B CA 1
ATOM 6521 C C . GLU B 1 298 ? -6.156 10.281 4.539 1 66.31 298 GLU B C 1
ATOM 6523 O O . GLU B 1 298 ? -6.062 10 5.734 1 66.31 298 GLU B O 1
ATOM 6528 N N . MET B 1 299 ? -7.18 10.781 4.023 1 57.59 299 MET B N 1
ATOM 6529 C CA . MET B 1 299 ? -8.391 10.977 4.812 1 57.59 299 MET B CA 1
ATOM 6530 C C . MET B 1 299 ? -8.93 9.648 5.32 1 57.59 299 MET B C 1
ATOM 6532 O O . MET B 1 299 ? -9.477 9.57 6.422 1 57.59 299 MET B O 1
ATOM 6536 N N . GLN B 1 300 ? -8.727 8.75 4.477 1 47.97 300 GLN B N 1
ATOM 6537 C CA . GLN B 1 300 ? -9.219 7.43 4.848 1 47.97 300 GLN B CA 1
ATOM 6538 C C . GLN B 1 300 ? -8.375 6.812 5.957 1 47.97 300 GLN B C 1
ATOM 6540 O O . GLN B 1 300 ? -8.844 5.93 6.684 1 47.97 300 GLN B O 1
ATOM 6545 N N . THR B 1 301 ? -7.195 7.262 6.07 1 49.62 301 THR B N 1
ATOM 6546 C CA . THR B 1 301 ? -6.32 6.672 7.078 1 49.62 301 THR B CA 1
ATOM 6547 C C . THR B 1 301 ? -6.578 7.293 8.445 1 49.62 301 THR B C 1
ATOM 6549 O O . THR B 1 301 ? -5.973 6.887 9.438 1 49.62 301 THR B O 1
ATOM 6552 N N . GLY B 1 302 ? -7.57 8.18 8.688 1 45.97 302 GLY B N 1
ATOM 6553 C CA . GLY B 1 302 ? -8.062 8.539 10.008 1 45.97 302 GLY B CA 1
ATOM 6554 C C . GLY B 1 302 ? -7.59 9.906 10.469 1 45.97 302 GLY B C 1
ATOM 6555 O O . GLY B 1 302 ? -7.863 10.312 11.602 1 45.97 302 GLY B O 1
ATOM 6556 N N . PHE B 1 303 ? -6.766 10.695 9.805 1 46.47 303 PHE B N 1
ATOM 6557 C CA . PHE B 1 303 ? -6.273 11.984 10.281 1 46.47 303 PHE B CA 1
ATOM 6558 C C . PHE B 1 303 ? -7.438 12.898 10.656 1 46.47 303 PHE B C 1
ATOM 6560 O O . PHE B 1 303 ? -7.273 13.82 11.461 1 46.47 303 PHE B O 1
ATOM 6567 N N . GLY B 1 304 ? -8.602 12.445 10.367 1 46.97 304 GLY B N 1
ATOM 6568 C CA . GLY B 1 304 ? -9.719 13.352 10.617 1 46.97 304 GLY B CA 1
ATOM 6569 C C . GLY B 1 304 ? -10.477 13.031 11.891 1 46.97 304 GLY B C 1
ATOM 6570 O O . GLY B 1 304 ? -11.367 13.781 12.297 1 46.97 304 GLY B O 1
ATOM 6571 N N . ILE B 1 305 ? -9.984 12.086 12.516 1 46.09 305 ILE B N 1
ATOM 6572 C CA . ILE B 1 305 ? -10.773 11.695 13.68 1 46.09 305 ILE B CA 1
ATOM 6573 C C . ILE B 1 305 ? -10.188 12.336 14.938 1 46.09 305 ILE B C 1
ATOM 6575 O O . ILE B 1 305 ? -8.977 12.25 15.18 1 46.09 305 ILE B O 1
ATOM 6579 N N . ARG B 1 306 ? -11.039 13.18 15.5 1 60.97 306 ARG B N 1
ATOM 6580 C CA . ARG B 1 306 ? -10.648 13.789 16.766 1 60.97 306 ARG B CA 1
ATOM 6581 C C . ARG B 1 306 ? -10.312 12.719 17.812 1 60.97 306 ARG B C 1
ATOM 6583 O O . ARG B 1 306 ? -10.969 11.68 17.875 1 60.97 306 ARG B O 1
ATOM 6590 N N . SER B 1 307 ? -9.32 13 18.469 1 63.69 307 SER B N 1
ATOM 6591 C CA . SER B 1 307 ? -8.781 12.062 19.453 1 63.69 307 SER B CA 1
ATOM 6592 C C . SER B 1 307 ? -9.711 11.93 20.656 1 63.69 307 SER B C 1
ATOM 6594 O O . SER B 1 307 ? -10.352 12.906 21.062 1 63.69 307 SER B O 1
ATOM 6596 N N . LYS B 1 308 ? -9.805 10.758 21.203 1 67.25 308 LYS B N 1
ATOM 6597 C CA . LYS B 1 308 ? -10.633 10.492 22.375 1 67.25 308 LYS B CA 1
ATOM 6598 C C . LYS B 1 308 ? -9.773 10.344 23.625 1 67.25 308 LYS B C 1
ATOM 6600 O O . LYS B 1 308 ? -10.242 9.867 24.656 1 67.25 308 LYS B O 1
ATOM 6605 N N . ILE B 1 309 ? -8.547 10.852 23.469 1 79.62 309 ILE B N 1
ATOM 6606 C CA . ILE B 1 309 ? -7.617 10.648 24.578 1 79.62 309 ILE B CA 1
ATOM 6607 C C . ILE B 1 309 ? -6.875 11.953 24.875 1 79.62 309 ILE B C 1
ATOM 6609 O O . ILE B 1 309 ? -7.18 12.992 24.281 1 79.62 309 ILE B O 1
ATOM 6613 N N . TYR B 1 310 ? -6.062 11.93 25.906 1 85.06 310 TYR B N 1
ATOM 6614 C CA . TYR B 1 310 ? -5.219 13.07 26.234 1 85.06 310 TYR B CA 1
ATOM 6615 C C . TYR B 1 310 ? -4.047 13.188 25.266 1 85.06 310 TYR B C 1
ATOM 6617 O O . TYR B 1 310 ? -3.453 12.172 24.875 1 85.06 310 TYR B O 1
ATOM 6625 N N . HIS B 1 311 ? -3.793 14.375 24.828 1 87.94 311 HIS B N 1
ATOM 6626 C CA . HIS B 1 311 ? -2.572 14.523 24.047 1 87.94 311 HIS B CA 1
ATOM 6627 C C . HIS B 1 311 ? -2.012 15.938 24.156 1 87.94 311 HIS B C 1
ATOM 6629 O O . HIS B 1 311 ? -2.748 16.875 24.453 1 87.94 311 HIS B O 1
ATOM 6635 N N . HIS B 1 312 ? -0.778 16.047 24.047 1 91.81 312 HIS B N 1
ATOM 6636 C CA . HIS B 1 312 ? -0.049 17.297 24.078 1 91.81 312 HIS B CA 1
ATOM 6637 C C . HIS B 1 312 ? 0.987 17.359 22.953 1 91.81 312 HIS B C 1
ATOM 6639 O O . HIS B 1 312 ? 1.551 16.328 22.578 1 91.81 312 HIS B O 1
ATOM 6645 N N . HIS B 1 313 ? 1.206 18.562 22.422 1 93.69 313 HIS B N 1
ATOM 6646 C CA . HIS B 1 313 ? 2.133 18.812 21.328 1 93.69 313 HIS B CA 1
ATOM 6647 C C . HIS B 1 313 ? 3.164 19.875 21.703 1 93.69 313 HIS B C 1
ATOM 6649 O O . HIS B 1 313 ? 2.811 20.922 22.25 1 93.69 313 HIS B O 1
ATOM 6655 N N . SER B 1 314 ? 4.391 19.578 21.453 1 95.62 314 SER B N 1
ATOM 6656 C CA . SER B 1 314 ? 5.441 20.594 21.547 1 95.62 314 SER B CA 1
ATOM 6657 C C . SER B 1 314 ? 5.938 21 20.156 1 95.62 314 SER B C 1
ATOM 6659 O O . SER B 1 314 ? 6.086 20.141 19.281 1 95.62 314 SER B O 1
ATOM 6661 N N . SER B 1 315 ? 6.172 22.266 20.031 1 96.81 315 SER B N 1
ATOM 6662 C CA . SER B 1 315 ? 6.445 22.828 18.719 1 96.81 315 SER B CA 1
ATOM 6663 C C . SER B 1 315 ? 7.898 23.281 18.594 1 96.81 315 SER B C 1
ATOM 6665 O O . SER B 1 315 ? 8.469 23.812 19.562 1 96.81 315 SER B O 1
ATOM 6667 N N . PHE B 1 316 ? 8.5 23.062 17.391 1 98.12 316 PHE B N 1
ATOM 6668 C CA . PHE B 1 316 ? 9.875 23.469 17.109 1 98.12 316 PHE B CA 1
ATOM 6669 C C . PHE B 1 316 ? 10.016 23.875 15.641 1 98.12 316 PHE B C 1
ATOM 6671 O O . PHE B 1 316 ? 9.234 23.453 14.789 1 98.12 316 PHE B O 1
ATOM 6678 N N . ILE B 1 317 ? 10.961 24.75 15.336 1 98.62 317 ILE B N 1
ATOM 6679 C CA . ILE B 1 317 ? 11.445 24.984 13.984 1 98.62 317 ILE B CA 1
ATOM 6680 C C . ILE B 1 317 ? 12.961 24.812 13.93 1 98.62 317 ILE B C 1
ATOM 6682 O O . ILE B 1 317 ? 13.695 25.531 14.609 1 98.62 317 ILE B O 1
ATOM 6686 N N . PHE B 1 318 ? 13.414 23.891 13.125 1 98.38 318 PHE B N 1
ATOM 6687 C CA . PHE B 1 318 ? 14.844 23.609 13.008 1 98.38 318 PHE B CA 1
ATOM 6688 C C . PHE B 1 318 ? 15.398 24.188 11.719 1 98.38 318 PHE B C 1
ATOM 6690 O O . PHE B 1 318 ? 14.703 24.234 10.695 1 98.38 318 PHE B O 1
ATOM 6697 N N . PRO B 1 319 ? 16.625 24.672 11.766 1 97.12 319 PRO B N 1
ATOM 6698 C CA . PRO B 1 319 ? 17.266 25.188 10.555 1 97.12 319 PRO B CA 1
ATOM 6699 C C . PRO B 1 319 ? 17.891 24.094 9.695 1 97.12 319 PRO B C 1
ATOM 6701 O O . PRO B 1 319 ? 17.953 22.938 10.125 1 97.12 319 PRO B O 1
ATOM 6704 N N . HIS B 1 320 ? 18.188 24.516 8.477 1 93.88 320 HIS B N 1
ATOM 6705 C CA . HIS B 1 320 ? 18.969 23.609 7.645 1 93.88 320 HIS B CA 1
ATOM 6706 C C . HIS B 1 320 ? 20.234 23.156 8.367 1 93.88 320 HIS B C 1
ATOM 6708 O O . HIS B 1 320 ? 20.891 23.953 9.039 1 93.88 320 HIS B O 1
ATOM 6714 N N . GLY B 1 321 ? 20.531 21.891 8.312 1 93.88 321 GLY B N 1
ATOM 6715 C CA . GLY B 1 321 ? 21.75 21.359 8.914 1 93.88 321 GLY B CA 1
ATOM 6716 C C . GLY B 1 321 ? 21.562 20.891 10.336 1 93.88 321 GLY B C 1
ATOM 6717 O O . GLY B 1 321 ? 22.438 20.234 10.906 1 93.88 321 GLY B O 1
ATOM 6718 N N . ALA B 1 322 ? 20.422 21.203 10.93 1 94.75 322 ALA B N 1
ATOM 6719 C CA . ALA B 1 322 ? 20.172 20.844 12.328 1 94.75 322 ALA B CA 1
ATOM 6720 C C . ALA B 1 322 ? 20 19.344 12.492 1 94.75 322 ALA B C 1
ATOM 6722 O O . ALA B 1 322 ? 20.219 18.797 13.578 1 94.75 322 ALA B O 1
ATOM 6723 N N . ILE B 1 323 ? 19.578 18.656 11.445 1 95.88 323 ILE B N 1
ATOM 6724 C CA . ILE B 1 323 ? 19.266 17.25 11.523 1 95.88 323 ILE B CA 1
ATOM 6725 C C . ILE B 1 323 ? 20.547 16.422 11.469 1 95.88 323 ILE B C 1
ATOM 6727 O O . ILE B 1 323 ? 20.672 15.508 10.648 1 95.88 323 ILE B O 1
ATOM 6731 N N . ASN B 1 324 ? 21.5 16.672 12.289 1 95.5 324 ASN B N 1
ATOM 6732 C CA . ASN B 1 324 ? 22.766 15.953 12.391 1 95.5 324 ASN B CA 1
ATOM 6733 C C . ASN B 1 324 ? 22.641 14.734 13.305 1 95.5 324 ASN B C 1
ATOM 6735 O O . ASN B 1 324 ? 21.578 14.453 13.828 1 95.5 324 ASN B O 1
ATOM 6739 N N . ASP B 1 325 ? 23.719 14.094 13.516 1 95.12 325 ASP B N 1
ATOM 6740 C CA . ASP B 1 325 ? 23.719 12.844 14.266 1 95.12 325 ASP B CA 1
ATOM 6741 C C . ASP B 1 325 ? 23.25 13.062 15.703 1 95.12 325 ASP B C 1
ATOM 6743 O O . ASP B 1 325 ? 22.516 12.242 16.25 1 95.12 325 ASP B O 1
ATOM 6747 N N . GLY B 1 326 ? 23.734 14.125 16.25 1 96.25 326 GLY B N 1
ATOM 6748 C CA . GLY B 1 326 ? 23.328 14.438 17.609 1 96.25 326 GLY B CA 1
ATOM 6749 C C . GLY B 1 326 ? 21.828 14.633 17.75 1 96.25 326 GLY B C 1
ATOM 6750 O O . GLY B 1 326 ? 21.219 14.109 18.688 1 96.25 326 GLY B O 1
ATOM 6751 N N . PHE B 1 327 ? 21.281 15.375 16.906 1 97.69 327 PHE B N 1
ATOM 6752 C CA . PHE B 1 327 ? 19.844 15.625 16.891 1 97.69 327 PHE B CA 1
ATOM 6753 C C . PHE B 1 327 ? 19.062 14.328 16.719 1 97.69 327 PHE B C 1
ATOM 6755 O O . PHE B 1 327 ? 18.141 14.047 17.5 1 97.69 327 PHE B O 1
ATOM 6762 N N . VAL B 1 328 ? 19.422 13.555 15.695 1 97.81 328 VAL B N 1
ATOM 6763 C CA . VAL B 1 328 ? 18.719 12.32 15.375 1 97.81 328 VAL B CA 1
ATOM 6764 C C . VAL B 1 328 ? 18.75 11.367 16.578 1 97.81 328 VAL B C 1
ATOM 6766 O O . VAL B 1 328 ? 17.734 10.805 16.969 1 97.81 328 VAL B O 1
ATOM 6769 N N . ASN B 1 329 ? 19.906 11.203 17.156 1 96.25 329 ASN B N 1
ATOM 6770 C CA . ASN B 1 329 ? 20.047 10.336 18.328 1 96.25 329 ASN B CA 1
ATOM 6771 C C . ASN B 1 329 ? 19.219 10.836 19.5 1 96.25 329 ASN B C 1
ATOM 6773 O O . ASN B 1 329 ? 18.672 10.039 20.266 1 96.25 329 ASN B O 1
ATOM 6777 N N . THR B 1 330 ? 19.203 12.156 19.688 1 97.69 330 THR B N 1
ATOM 6778 C CA . THR B 1 330 ? 18.406 12.742 20.75 1 97.69 330 THR B CA 1
ATOM 6779 C C . THR B 1 330 ? 16.938 12.398 20.578 1 97.69 330 THR B C 1
ATOM 6781 O O . THR B 1 330 ? 16.281 11.953 21.516 1 97.69 330 THR B O 1
ATOM 6784 N N . VAL B 1 331 ? 16.375 12.57 19.391 1 97.81 331 VAL B N 1
ATOM 6785 C CA . VAL B 1 331 ? 14.969 12.305 19.125 1 97.81 331 VAL B CA 1
ATOM 6786 C C . VAL B 1 331 ? 14.672 10.82 19.344 1 97.81 331 VAL B C 1
ATOM 6788 O O . VAL B 1 331 ? 13.688 10.469 19.984 1 97.81 331 VAL B O 1
ATOM 6791 N N . LEU B 1 332 ? 15.562 9.969 18.812 1 95.88 332 LEU B N 1
ATOM 6792 C CA . LEU B 1 332 ? 15.352 8.531 18.953 1 95.88 332 LEU B CA 1
ATOM 6793 C C . LEU B 1 332 ? 15.367 8.117 20.422 1 95.88 332 LEU B C 1
ATOM 6795 O O . LEU B 1 332 ? 14.562 7.293 20.844 1 95.88 332 LEU B O 1
ATOM 6799 N N . THR B 1 333 ? 16.281 8.664 21.156 1 95.38 333 THR B N 1
ATOM 6800 C CA . THR B 1 333 ? 16.359 8.383 22.594 1 95.38 333 THR B CA 1
ATOM 6801 C C . THR B 1 333 ? 15.086 8.82 23.312 1 95.38 333 THR B C 1
ATOM 6803 O O . THR B 1 333 ? 14.57 8.102 24.156 1 95.38 333 THR B O 1
ATOM 6806 N N . LEU B 1 334 ? 14.578 9.977 23.016 1 96.5 334 LEU B N 1
ATOM 6807 C CA . LEU B 1 334 ? 13.359 10.492 23.625 1 96.5 334 LEU B CA 1
ATOM 6808 C C . LEU B 1 334 ? 12.164 9.602 23.297 1 96.5 334 LEU B C 1
ATOM 6810 O O . LEU B 1 334 ? 11.328 9.336 24.156 1 96.5 334 LEU B O 1
ATOM 6814 N N . LEU B 1 335 ? 12.086 9.156 22.047 1 94.56 335 LEU B N 1
ATOM 6815 C CA . LEU B 1 335 ? 10.992 8.281 21.656 1 94.56 335 LEU B CA 1
ATOM 6816 C C . LEU B 1 335 ? 11.055 6.953 22.406 1 94.56 335 LEU B C 1
ATOM 6818 O O . LEU B 1 335 ? 10.023 6.445 22.859 1 94.56 335 LEU B O 1
ATOM 6822 N N . GLU B 1 336 ? 12.211 6.418 22.531 1 93 336 GLU B N 1
ATOM 6823 C CA . GLU B 1 336 ? 12.391 5.164 23.25 1 93 336 GLU B CA 1
ATOM 6824 C C . GLU B 1 336 ? 12.055 5.324 24.734 1 93 336 GLU B C 1
ATOM 6826 O O . GLU B 1 336 ? 11.43 4.445 25.328 1 93 336 GLU B O 1
ATOM 6831 N N . GLU B 1 337 ? 12.445 6.398 25.297 1 93.31 337 GLU B N 1
ATOM 6832 C CA . GLU B 1 337 ? 12.141 6.676 26.703 1 93.31 337 GLU B CA 1
ATOM 6833 C C . GLU B 1 337 ? 10.641 6.852 26.906 1 93.31 337 GLU B C 1
ATOM 6835 O O . GLU B 1 337 ? 10.086 6.367 27.906 1 93.31 337 GLU B O 1
ATOM 6840 N N . ALA B 1 338 ? 10.008 7.598 26.016 1 91.44 338 ALA B N 1
ATOM 6841 C CA . ALA B 1 338 ? 8.562 7.789 26.109 1 91.44 338 ALA B CA 1
ATOM 6842 C C . ALA B 1 338 ? 7.832 6.449 26.078 1 91.44 338 ALA B C 1
ATOM 6844 O O . ALA B 1 338 ? 6.883 6.238 26.844 1 91.44 338 ALA B O 1
ATOM 6845 N N . LYS B 1 339 ? 8.273 5.629 25.234 1 86.56 339 LYS B N 1
ATOM 6846 C CA . LYS B 1 339 ? 7.676 4.301 25.141 1 86.56 339 LYS B CA 1
ATOM 6847 C C . LYS B 1 339 ? 7.812 3.535 26.453 1 86.56 339 LYS B C 1
ATOM 6849 O O . LYS B 1 339 ? 6.867 2.873 26.891 1 86.56 339 LYS B O 1
ATOM 6854 N N . LYS B 1 340 ? 8.93 3.592 27.031 1 88 340 LYS B N 1
ATOM 6855 C CA . LYS B 1 340 ? 9.172 2.924 28.297 1 88 340 LYS B CA 1
ATOM 6856 C C . LYS B 1 340 ? 8.266 3.473 29.391 1 88 340 LYS B C 1
ATOM 6858 O O . LYS B 1 340 ? 7.707 2.711 30.188 1 88 340 LYS B O 1
ATOM 6863 N N . ILE B 1 341 ? 8.062 4.762 29.422 1 88.56 341 ILE B N 1
ATOM 6864 C CA . ILE B 1 341 ? 7.23 5.41 30.438 1 88.56 341 ILE B CA 1
ATOM 6865 C C . ILE B 1 341 ? 5.773 4.984 30.25 1 88.56 341 ILE B C 1
ATOM 6867 O O . ILE B 1 341 ? 5.113 4.594 31.219 1 88.56 341 ILE B O 1
ATOM 6871 N N . LEU B 1 342 ? 5.328 5.023 29.062 1 83.69 342 LEU B N 1
ATOM 6872 C CA . LEU B 1 342 ? 3.93 4.742 28.766 1 83.69 342 LEU B CA 1
ATOM 6873 C C . LEU B 1 342 ? 3.607 3.271 29 1 83.69 342 LEU B C 1
ATOM 6875 O O . LEU B 1 342 ? 2.471 2.926 29.344 1 83.69 342 LEU B O 1
ATOM 6879 N N . SER B 1 343 ? 4.617 2.445 28.891 1 79.31 343 SER B N 1
ATOM 6880 C CA . SER B 1 343 ? 4.391 1.013 29.062 1 79.31 343 SER B CA 1
ATOM 6881 C C . SER B 1 343 ? 4.691 0.563 30.484 1 79.31 343 SER B C 1
ATOM 6883 O O . SER B 1 343 ? 4.469 -0.598 30.828 1 79.31 343 SER B O 1
ATOM 6885 N N . ASP B 1 344 ? 5.184 1.453 31.266 1 81.38 344 ASP B N 1
ATOM 6886 C CA . ASP B 1 344 ? 5.594 1.104 32.625 1 81.38 344 ASP B CA 1
ATOM 6887 C C . ASP B 1 344 ? 4.379 0.938 33.531 1 81.38 344 ASP B C 1
ATOM 6889 O O . ASP B 1 344 ? 3.781 1.925 33.969 1 81.38 344 ASP B O 1
ATOM 6893 N N . ARG B 1 345 ? 4.098 -0.199 33.969 1 76.5 345 ARG B N 1
ATOM 6894 C CA . ARG B 1 345 ? 2.945 -0.511 34.812 1 76.5 345 ARG B CA 1
ATOM 6895 C C . ARG B 1 345 ? 3.223 -0.17 36.25 1 76.5 345 ARG B C 1
ATOM 6897 O O . ARG B 1 345 ? 2.295 -0.046 37.062 1 76.5 345 ARG B O 1
ATOM 6904 N N . THR B 1 346 ? 4.43 -0.015 36.562 1 77.12 346 THR B N 1
ATOM 6905 C CA . THR B 1 346 ? 4.773 0.383 37.938 1 77.12 346 THR B CA 1
ATOM 6906 C C . THR B 1 346 ? 4.434 1.853 38.156 1 77.12 346 THR B C 1
ATOM 6908 O O . THR B 1 346 ? 4.039 2.236 39.25 1 77.12 346 THR B O 1
ATOM 6911 N N . LEU B 1 347 ? 4.445 2.596 37.125 1 77.06 347 LEU B N 1
ATOM 6912 C CA . LEU B 1 347 ? 4.137 4.02 37.219 1 77.06 347 LEU B CA 1
ATOM 6913 C C . LEU B 1 347 ? 2.631 4.25 37.219 1 77.06 347 LEU B C 1
ATOM 6915 O O . LEU B 1 347 ? 2.152 5.227 37.812 1 77.06 347 LEU B O 1
ATOM 6919 N N . PHE B 1 348 ? 2.031 3.205 36.594 1 77.12 348 PHE B N 1
ATOM 6920 C CA . PHE B 1 348 ? 0.591 3.385 36.469 1 77.12 348 PHE B CA 1
ATOM 6921 C C . PHE B 1 348 ? -0.151 2.107 36.844 1 77.12 348 PHE B C 1
ATOM 6923 O O . PHE B 1 348 ? -0.796 1.487 36 1 77.12 348 PHE B O 1
ATOM 6930 N N . PRO B 1 349 ? -0.082 1.621 38.031 1 66.06 349 PRO B N 1
ATOM 6931 C CA . PRO B 1 349 ? -0.623 0.33 38.438 1 66.06 349 PRO B CA 1
ATOM 6932 C C . PRO B 1 349 ? -2.098 0.158 38.094 1 66.06 349 PRO B C 1
ATOM 6934 O O . PRO B 1 349 ? -2.566 -0.97 37.906 1 66.06 349 PRO B O 1
ATOM 6937 N N . GLY B 1 350 ? -2.848 1.061 37.906 1 61.06 350 GLY B N 1
ATOM 6938 C CA . GLY B 1 350 ? -4.27 0.93 37.625 1 61.06 350 GLY B CA 1
ATOM 6939 C C . GLY B 1 350 ? -4.586 0.83 36.156 1 61.06 350 GLY B C 1
ATOM 6940 O O . GLY B 1 350 ? -5.73 0.583 35.781 1 61.06 350 GLY B O 1
ATOM 6941 N N . LEU B 1 351 ? -3.65 0.941 35.469 1 62.03 351 LEU B N 1
ATOM 6942 C CA . LEU B 1 351 ? -3.922 0.871 34.062 1 62.03 351 LEU B CA 1
ATOM 6943 C C . LEU B 1 351 ? -3.854 -0.57 33.562 1 62.03 351 LEU B C 1
ATOM 6945 O O . LEU B 1 351 ? -2.9 -1.291 33.844 1 62.03 351 LEU B O 1
ATOM 6949 N N . ALA B 1 352 ? -5.125 -1.25 33.469 1 54.72 352 ALA B N 1
ATOM 6950 C CA . ALA B 1 352 ? -5.211 -2.639 33 1 54.72 352 ALA B CA 1
ATOM 6951 C C . ALA B 1 352 ? -4.711 -2.793 31.578 1 54.72 352 ALA B C 1
ATOM 6953 O O . ALA B 1 352 ? -4.758 -1.843 30.797 1 54.72 352 ALA B O 1
ATOM 6954 N N . ASP B 1 353 ? -4.305 -4.035 31.391 1 49.72 353 ASP B N 1
ATOM 6955 C CA . ASP B 1 353 ? -3.92 -4.492 30.047 1 49.72 353 ASP B CA 1
ATOM 6956 C C . ASP B 1 353 ? -5.105 -4.453 29.094 1 49.72 353 ASP B C 1
ATOM 6958 O O . ASP B 1 353 ? -6.238 -4.738 29.484 1 49.72 353 ASP B O 1
ATOM 6962 N N . GLY B 1 354 ? -5.16 -3.791 27.984 1 46.84 354 GLY B N 1
ATOM 6963 C CA . GLY B 1 354 ? -6.25 -3.812 27.016 1 46.84 354 GLY B CA 1
ATOM 6964 C C . GLY B 1 354 ? -7.109 -2.562 27.047 1 46.84 354 GLY B C 1
ATOM 6965 O O . GLY B 1 354 ? -8.133 -2.484 26.375 1 46.84 354 GLY B O 1
ATOM 6966 N N . ASP B 1 355 ? -7.195 -1.986 28.188 1 44.69 355 ASP B N 1
ATOM 6967 C CA . ASP B 1 355 ? -8.18 -0.93 28.422 1 44.69 355 ASP B CA 1
ATOM 6968 C C . ASP B 1 355 ? -8.062 0.165 27.359 1 44.69 355 ASP B C 1
ATOM 6970 O O . ASP B 1 355 ? -8.484 1.302 27.594 1 44.69 355 ASP B O 1
ATOM 6974 N N . GLY B 1 356 ? -7.793 -0.324 26.25 1 47 356 GLY B N 1
ATOM 6975 C CA . GLY B 1 356 ? -7.801 0.672 25.188 1 47 356 GLY B CA 1
ATOM 6976 C C . GLY B 1 356 ? -6.469 1.384 25.031 1 47 356 GLY B C 1
ATOM 6977 O O . GLY B 1 356 ? -6.391 2.424 24.375 1 47 356 GLY B O 1
ATOM 6978 N N . SER B 1 357 ? -5.629 0.959 25.891 1 46.69 357 SER B N 1
ATOM 6979 C CA . SER B 1 357 ? -4.254 1.435 26.016 1 46.69 357 SER B CA 1
ATOM 6980 C C . SER B 1 357 ? -3.537 1.421 24.672 1 46.69 357 SER B C 1
ATOM 6982 O O . SER B 1 357 ? -2.41 1.907 24.562 1 46.69 357 SER B O 1
ATOM 6984 N N . SER B 1 358 ? -4.098 0.703 23.891 1 50.03 358 SER B N 1
ATOM 6985 C CA . SER B 1 358 ? -3.514 0.556 22.562 1 50.03 358 SER B CA 1
ATOM 6986 C C . SER B 1 358 ? -3.5 1.885 21.812 1 50.03 358 SER B C 1
ATOM 6988 O O . SER B 1 358 ? -2.928 1.985 20.719 1 50.03 358 SER B O 1
ATOM 6990 N N . ARG B 1 359 ? -3.969 2.908 22.625 1 60.19 359 ARG B N 1
ATOM 6991 C CA . ARG B 1 359 ? -4.133 4.156 21.891 1 60.19 359 ARG B CA 1
ATOM 6992 C C . ARG B 1 359 ? -3.131 5.207 22.359 1 60.19 359 ARG B C 1
ATOM 6994 O O . ARG B 1 359 ? -3.162 6.352 21.906 1 60.19 359 ARG B O 1
ATOM 7001 N N . HIS B 1 360 ? -2.248 4.875 23.266 1 69.56 360 HIS B N 1
ATOM 7002 C CA . HIS B 1 360 ? -1.2 5.812 23.656 1 69.56 360 HIS B CA 1
ATOM 7003 C C . HIS B 1 360 ? 0.017 5.688 22.75 1 69.56 360 HIS B C 1
ATOM 7005 O O . HIS B 1 360 ? 0.186 4.676 22.062 1 69.56 360 HIS B O 1
ATOM 7011 N N . GLY B 1 361 ? 0.675 6.82 22.688 1 80.81 361 GLY B N 1
ATOM 7012 C CA . GLY B 1 361 ? 1.854 6.766 21.828 1 80.81 361 GLY B CA 1
ATOM 7013 C C . GLY B 1 361 ? 2.607 8.078 21.766 1 80.81 361 GLY B C 1
ATOM 7014 O O . GLY B 1 361 ? 2.332 9 22.547 1 80.81 361 GLY B O 1
ATOM 7015 N N . VAL B 1 362 ? 3.705 8.016 21.172 1 86.94 362 VAL B N 1
ATOM 7016 C CA . VAL B 1 362 ? 4.543 9.18 20.906 1 86.94 362 VAL B CA 1
ATOM 7017 C C . VAL B 1 362 ? 4.965 9.188 19.438 1 86.94 362 VAL B C 1
ATOM 7019 O O . VAL B 1 362 ? 5.207 8.125 18.844 1 86.94 362 VAL B O 1
ATOM 7022 N N . HIS B 1 363 ? 4.914 10.273 18.891 1 91.31 363 HIS B N 1
ATOM 7023 C CA . HIS B 1 363 ? 5.547 10.398 17.578 1 91.31 363 HIS B CA 1
ATOM 7024 C C . HIS B 1 363 ? 6.191 11.766 17.406 1 91.31 363 HIS B C 1
ATOM 7026 O O . HIS B 1 363 ? 5.84 12.719 18.109 1 91.31 363 HIS B O 1
ATOM 7032 N N . PHE B 1 364 ? 7.195 11.781 16.656 1 95.12 364 PHE B N 1
ATOM 7033 C CA . PHE B 1 364 ? 7.898 12.984 16.219 1 95.12 364 PHE B CA 1
ATOM 7034 C C . PHE B 1 364 ? 7.719 13.203 14.719 1 95.12 364 PHE B C 1
ATOM 7036 O O . PHE B 1 364 ? 7.863 12.266 13.93 1 95.12 364 PHE B O 1
ATOM 7043 N N . LEU B 1 365 ? 7.379 14.422 14.336 1 96.44 365 LEU B N 1
ATOM 7044 C CA . LEU B 1 365 ? 7.246 14.695 12.906 1 96.44 365 LEU B CA 1
ATOM 7045 C C . LEU B 1 365 ? 7.812 16.062 12.562 1 96.44 365 LEU B C 1
ATOM 7047 O O . LEU B 1 365 ? 8 16.906 13.445 1 96.44 365 LEU B O 1
ATOM 7051 N N . TRP B 1 366 ? 8.148 16.234 11.328 1 97.25 366 TRP B N 1
ATOM 7052 C CA . TRP B 1 366 ? 8.359 17.578 10.797 1 97.25 366 TRP B CA 1
ATOM 7053 C C . TRP B 1 366 ? 7.699 17.734 9.43 1 97.25 366 TRP B C 1
ATOM 7055 O O . TRP B 1 366 ? 7.445 16.75 8.742 1 97.25 366 TRP B O 1
ATOM 7065 N N . ASP B 1 367 ? 7.285 18.906 9.141 1 96.56 367 ASP B N 1
ATOM 7066 C CA . ASP B 1 367 ? 6.941 19.359 7.797 1 96.56 367 ASP B CA 1
ATOM 7067 C C . ASP B 1 367 ? 8.062 20.188 7.191 1 96.56 367 ASP B C 1
ATOM 7069 O O . ASP B 1 367 ? 8.617 21.062 7.855 1 96.56 367 ASP B O 1
ATOM 7073 N N . HIS B 1 368 ? 8.383 19.844 5.988 1 97.5 368 HIS B N 1
ATOM 7074 C CA . HIS B 1 368 ? 9.523 20.453 5.309 1 97.5 368 HIS B CA 1
ATOM 7075 C C . HIS B 1 368 ? 9.195 21.859 4.828 1 97.5 368 HIS B C 1
ATOM 7077 O O . HIS B 1 368 ? 8.219 22.062 4.113 1 97.5 368 HIS B O 1
ATOM 7083 N N . MET B 1 369 ? 9.961 22.812 5.312 1 96.81 369 MET B N 1
ATOM 7084 C CA . MET B 1 369 ? 9.898 24.203 4.91 1 96.81 369 MET B CA 1
ATOM 7085 C C . MET B 1 369 ? 11.094 24.578 4.031 1 96.81 369 MET B C 1
ATOM 7087 O O . MET B 1 369 ? 11.672 23.703 3.377 1 96.81 369 MET B O 1
ATOM 7091 N N . GLY B 1 370 ? 11.43 25.828 3.889 1 95.75 370 GLY B N 1
ATOM 7092 C CA . GLY B 1 370 ? 12.492 26.266 2.992 1 95.75 370 GLY B CA 1
ATOM 7093 C C . GLY B 1 370 ? 12.016 26.453 1.562 1 95.75 370 GLY B C 1
ATOM 7094 O O . GLY B 1 370 ? 10.812 26.531 1.305 1 95.75 370 GLY B O 1
ATOM 7095 N N . GLY B 1 371 ? 13.008 26.578 0.6 1 96.25 371 GLY B N 1
ATOM 7096 C CA . GLY B 1 371 ? 12.602 26.906 -0.758 1 96.25 371 GLY B CA 1
ATOM 7097 C C . GLY B 1 371 ? 11.953 28.281 -0.878 1 96.25 371 GLY B C 1
ATOM 7098 O O . GLY B 1 371 ? 12.508 29.266 -0.416 1 96.25 371 GLY B O 1
ATOM 7099 N N . GLU B 1 372 ? 10.805 28.281 -1.409 1 96.88 372 GLU B N 1
ATOM 7100 C CA . GLU B 1 372 ? 10.109 29.531 -1.63 1 96.88 372 GLU B CA 1
ATOM 7101 C C . GLU B 1 372 ? 9.766 30.219 -0.307 1 96.88 372 GLU B C 1
ATOM 7103 O O . GLU B 1 372 ? 9.695 31.438 -0.237 1 96.88 372 GLU B O 1
ATOM 7108 N N . THR B 1 373 ? 9.594 29.5 0.792 1 97.12 373 THR B N 1
ATOM 7109 C CA . THR B 1 373 ? 9.219 30.078 2.076 1 97.12 373 THR B CA 1
ATOM 7110 C C . THR B 1 373 ? 10.344 30.953 2.621 1 97.12 373 THR B C 1
ATOM 7112 O O . THR B 1 373 ? 10.117 31.797 3.48 1 97.12 373 THR B O 1
ATOM 7115 N N . ALA B 1 374 ? 11.539 30.75 2.121 1 96.56 374 ALA B N 1
ATOM 7116 C CA . ALA B 1 374 ? 12.719 31.438 2.645 1 96.56 374 ALA B CA 1
ATOM 7117 C C . ALA B 1 374 ? 13.055 32.656 1.801 1 96.56 374 ALA B C 1
ATOM 7119 O O . ALA B 1 374 ? 13.984 33.406 2.121 1 96.56 374 ALA B O 1
ATOM 7120 N N . THR B 1 375 ? 12.352 32.906 0.782 1 96.62 375 THR B N 1
ATOM 7121 C CA . THR B 1 375 ? 12.68 34 -0.123 1 96.62 375 THR B CA 1
ATOM 7122 C C . THR B 1 375 ? 12.281 35.344 0.486 1 96.62 375 THR B C 1
ATOM 7124 O O . THR B 1 375 ? 12.891 36.375 0.181 1 96.62 375 THR B O 1
ATOM 7127 N N . LYS B 1 376 ? 11.32 35.406 1.361 1 96 376 LYS B N 1
ATOM 7128 C CA . LYS B 1 376 ? 10.914 36.625 2.064 1 96 376 LYS B CA 1
ATOM 7129 C C . LYS B 1 376 ? 11.781 36.844 3.297 1 96 376 LYS B C 1
ATOM 7131 O O . LYS B 1 376 ? 12.297 35.906 3.893 1 96 376 LYS B O 1
ATOM 7136 N N . SER B 1 377 ? 11.883 38.094 3.588 1 96.88 377 SER B N 1
ATOM 7137 C CA . SER B 1 377 ? 12.586 38.438 4.824 1 96.88 377 SER B CA 1
ATOM 7138 C C . SER B 1 377 ? 11.703 38.156 6.043 1 96.88 377 SER B C 1
ATOM 7140 O O . SER B 1 377 ? 10.477 38.188 5.945 1 96.88 377 SER B O 1
ATOM 7142 N N . PRO B 1 378 ? 12.344 37.969 7.195 1 97.31 378 PRO B N 1
ATOM 7143 C CA . PRO B 1 378 ? 11.594 37.719 8.422 1 97.31 378 PRO B CA 1
ATOM 7144 C C . PRO B 1 378 ? 10.641 38.844 8.773 1 97.31 378 PRO B C 1
ATOM 7146 O O . PRO B 1 378 ? 9.641 38.656 9.469 1 97.31 378 PRO B O 1
ATOM 7149 N N . THR B 1 379 ? 10.867 40.031 8.258 1 97.5 379 THR B N 1
ATOM 7150 C CA . THR B 1 379 ? 10.062 41.188 8.664 1 97.5 379 THR B CA 1
ATOM 7151 C C . THR B 1 379 ? 9.039 41.531 7.59 1 97.5 379 THR B C 1
ATOM 7153 O O . THR B 1 379 ? 8.273 42.5 7.738 1 97.5 379 THR B O 1
ATOM 7156 N N . ASP B 1 380 ? 9.031 40.781 6.527 1 97.38 380 ASP B N 1
ATOM 7157 C CA . ASP B 1 380 ? 8.109 41.062 5.438 1 97.38 380 ASP B CA 1
ATOM 7158 C C . ASP B 1 380 ? 6.672 40.75 5.828 1 97.38 380 ASP B C 1
ATOM 7160 O O . ASP B 1 380 ? 5.73 41.344 5.305 1 97.38 380 ASP B O 1
ATOM 7164 N N . THR B 1 381 ? 6.473 39.812 6.625 1 98 381 THR B N 1
ATOM 7165 C CA . THR B 1 381 ? 5.211 39.406 7.25 1 98 381 THR B CA 1
ATOM 7166 C C . THR B 1 381 ? 5.398 39.156 8.742 1 98 381 THR B C 1
ATOM 7168 O O . THR B 1 381 ? 6.527 39.156 9.234 1 98 381 THR B O 1
ATOM 7171 N N . ALA B 1 382 ? 4.359 38.969 9.453 1 98.5 382 ALA B N 1
ATOM 7172 C CA . ALA B 1 382 ? 4.449 38.719 10.891 1 98.5 382 ALA B CA 1
ATOM 7173 C C . ALA B 1 382 ? 5.078 37.344 11.172 1 98.5 382 ALA B C 1
ATOM 7175 O O . ALA B 1 382 ? 5.625 37.125 12.258 1 98.5 382 ALA B O 1
ATOM 7176 N N . PHE B 1 383 ? 4.922 36.406 10.242 1 98.44 383 PHE B N 1
ATOM 7177 C CA . PHE B 1 383 ? 5.629 35.156 10.414 1 98.44 383 PHE B CA 1
ATOM 7178 C C . PHE B 1 383 ? 7.137 35.344 10.352 1 98.44 383 PHE B C 1
ATOM 7180 O O . PHE B 1 383 ? 7.684 35.656 9.289 1 98.44 383 PHE B O 1
ATOM 7187 N N . PHE B 1 384 ? 7.852 35.031 11.359 1 98.38 384 PHE B N 1
ATOM 7188 C CA . PHE B 1 384 ? 9.227 35.5 11.539 1 98.38 384 PHE B CA 1
ATOM 7189 C C . PHE B 1 384 ? 10.211 34.438 11.078 1 98.38 384 PHE B C 1
ATOM 7191 O O . PHE B 1 384 ? 11.273 34.781 10.539 1 98.38 384 PHE B O 1
ATOM 7198 N N . TRP B 1 385 ? 10 33.219 11.188 1 97.94 385 TRP B N 1
ATOM 7199 C CA . TRP B 1 385 ? 11 32.156 11.109 1 97.94 385 TRP B CA 1
ATOM 7200 C C . TRP B 1 385 ? 11.164 31.672 9.672 1 97.94 385 TRP B C 1
ATOM 7202 O O . TRP B 1 385 ? 11.07 30.484 9.406 1 97.94 385 TRP B O 1
ATOM 7212 N N . ARG B 1 386 ? 11.539 32.594 8.828 1 97.06 386 ARG B N 1
ATOM 7213 C CA . ARG B 1 386 ? 11.703 32.344 7.402 1 97.06 386 ARG B CA 1
ATOM 7214 C C . ARG B 1 386 ? 12.977 31.531 7.125 1 97.06 386 ARG B C 1
ATOM 7216 O O . ARG B 1 386 ? 13.117 30.938 6.062 1 97.06 386 ARG B O 1
ATOM 7223 N N . LYS B 1 387 ? 13.828 31.438 8.117 1 93.88 387 LYS B N 1
ATOM 7224 C CA . LYS B 1 387 ? 15.086 30.703 7.961 1 93.88 387 LYS B CA 1
ATOM 7225 C C . LYS B 1 387 ? 14.945 29.266 8.453 1 93.88 387 LYS B C 1
ATOM 7227 O O . LYS B 1 387 ? 15.891 28.484 8.359 1 93.88 387 LYS B O 1
ATOM 7232 N N . GLY B 1 388 ? 13.852 28.953 8.984 1 97 388 GLY B N 1
ATOM 7233 C CA . GLY B 1 388 ? 13.594 27.578 9.383 1 97 388 GLY B CA 1
ATOM 7234 C C . GLY B 1 388 ? 13.398 26.641 8.203 1 97 388 GLY B C 1
ATOM 7235 O O . GLY B 1 388 ? 12.891 27.047 7.156 1 97 388 GLY B O 1
ATOM 7236 N N . GLU B 1 389 ? 13.773 25.359 8.414 1 97.38 389 GLU B N 1
ATOM 7237 C CA . GLU B 1 389 ? 13.656 24.375 7.336 1 97.38 389 GLU B CA 1
ATOM 7238 C C . GLU B 1 389 ? 12.711 23.234 7.723 1 97.38 389 GLU B C 1
ATOM 7240 O O . GLU B 1 389 ? 12.141 22.578 6.855 1 97.38 389 GLU B O 1
ATOM 7245 N N . TYR B 1 390 ? 12.57 23.031 9.016 1 98.19 390 TYR B N 1
ATOM 7246 C CA . TYR B 1 390 ? 11.719 21.938 9.484 1 98.19 390 TYR B CA 1
ATOM 7247 C C . TYR B 1 390 ? 10.789 22.406 10.602 1 98.19 390 TYR B C 1
ATOM 7249 O O . TYR B 1 390 ? 11.242 22.688 11.719 1 98.19 390 TYR B O 1
ATOM 7257 N N . ALA B 1 391 ? 9.516 22.578 10.312 1 98.38 391 ALA B N 1
ATOM 7258 C CA . ALA B 1 391 ? 8.523 22.766 11.375 1 98.38 391 ALA B CA 1
ATOM 7259 C C . ALA B 1 391 ? 8.148 21.422 12.016 1 98.38 391 ALA B C 1
ATOM 7261 O O . ALA B 1 391 ? 7.605 20.547 11.352 1 98.38 391 ALA B O 1
ATOM 7262 N N . ALA B 1 392 ? 8.43 21.312 13.281 1 97.94 392 ALA B N 1
ATOM 7263 C CA . ALA B 1 392 ? 8.359 19.984 13.898 1 97.94 392 ALA B CA 1
ATOM 7264 C C . ALA B 1 392 ? 7.484 20.016 15.148 1 97.94 392 ALA B C 1
ATOM 7266 O O . ALA B 1 392 ? 7.191 21.078 15.688 1 97.94 392 ALA B O 1
ATOM 7267 N N . ASN B 1 393 ? 7.051 18.828 15.453 1 95.5 393 ASN B N 1
ATOM 7268 C CA . ASN B 1 393 ? 6.25 18.609 16.656 1 95.5 393 ASN B CA 1
ATOM 7269 C C . ASN B 1 393 ? 6.52 17.234 17.25 1 95.5 393 ASN B C 1
ATOM 7271 O O . ASN B 1 393 ? 6.801 16.281 16.531 1 95.5 393 ASN B O 1
ATOM 7275 N N . ILE B 1 394 ? 6.633 17.156 18.547 1 95 394 ILE B N 1
ATOM 7276 C CA . ILE B 1 394 ? 6.57 15.883 19.25 1 95 394 ILE B CA 1
ATOM 7277 C C . ILE B 1 394 ? 5.238 15.773 20 1 95 394 ILE B C 1
ATOM 7279 O O . ILE B 1 394 ? 4.863 16.672 20.75 1 95 394 ILE B O 1
ATOM 7283 N N . LYS B 1 395 ? 4.516 14.727 19.703 1 92.19 395 LYS B N 1
ATOM 7284 C CA . LYS B 1 395 ? 3.189 14.508 20.281 1 92.19 395 LYS B CA 1
ATOM 7285 C C . LYS B 1 395 ? 3.188 13.328 21.234 1 92.19 395 LYS B C 1
ATOM 7287 O O . LYS B 1 395 ? 3.746 12.266 20.922 1 92.19 395 LYS B O 1
ATOM 7292 N N . PHE B 1 396 ? 2.566 13.555 22.344 1 88.19 396 PHE B N 1
ATOM 7293 C CA . PHE B 1 396 ? 2.324 12.516 23.344 1 88.19 396 PHE B CA 1
ATOM 7294 C C . PHE B 1 396 ? 0.829 12.289 23.531 1 88.19 396 PHE B C 1
ATOM 7296 O O . PHE B 1 396 ? 0.048 13.242 23.547 1 88.19 396 PHE B O 1
ATOM 7303 N N . SER B 1 397 ? 0.463 11.086 23.609 1 87.12 397 SER B N 1
ATOM 7304 C CA . SER B 1 397 ? -0.926 10.742 23.906 1 87.12 397 SER B CA 1
ATOM 7305 C C . SER B 1 397 ? -1.021 9.664 24.969 1 87.12 397 SER B C 1
ATOM 7307 O O . SER B 1 397 ? -0.195 8.75 25.016 1 87.12 397 SER B O 1
ATOM 7309 N N . TRP B 1 398 ? -1.988 9.844 25.844 1 83.31 398 TRP B N 1
ATOM 7310 C CA . TRP B 1 398 ? -2.199 8.898 26.922 1 83.31 398 TRP B CA 1
ATOM 7311 C C . TRP B 1 398 ? -3.684 8.758 27.25 1 83.31 398 TRP B C 1
ATOM 7313 O O . TRP B 1 398 ? -4.492 9.609 26.859 1 83.31 398 TRP B O 1
ATOM 7323 N N . SER B 1 399 ? -4.109 7.754 27.922 1 76.06 399 SER B N 1
ATOM 7324 C CA . SER B 1 399 ? -5.523 7.402 28.031 1 76.06 399 SER B CA 1
ATOM 7325 C C . SER B 1 399 ? -6.066 7.695 29.422 1 76.06 399 SER B C 1
ATOM 7327 O O . SER B 1 399 ? -7.281 7.82 29.609 1 76.06 399 SER B O 1
ATOM 7329 N N . HIS B 1 400 ? -5.215 7.848 30.391 1 77.94 400 HIS B N 1
ATOM 7330 C CA . HIS B 1 400 ? -5.68 8 31.766 1 77.94 400 HIS B CA 1
ATOM 7331 C C . HIS B 1 400 ? -5.141 9.289 32.375 1 77.94 400 HIS B C 1
ATOM 7333 O O . HIS B 1 400 ? -3.975 9.633 32.188 1 77.94 400 HIS B O 1
ATOM 7339 N N . PRO B 1 401 ? -6.02 9.953 33.125 1 79.69 401 PRO B N 1
ATOM 7340 C CA . PRO B 1 401 ? -5.625 11.242 33.688 1 79.69 401 PRO B CA 1
ATOM 7341 C C . PRO B 1 401 ? -4.434 11.133 34.625 1 79.69 401 PRO B C 1
ATOM 7343 O O . PRO B 1 401 ? -3.654 12.078 34.781 1 79.69 401 PRO B O 1
ATOM 7346 N N . SER B 1 402 ? -4.184 9.93 35.25 1 78.06 402 SER B N 1
ATOM 7347 C CA . SER B 1 402 ? -3.086 9.75 36.188 1 78.06 402 SER B CA 1
ATOM 7348 C C . SER B 1 402 ? -1.733 9.836 35.5 1 78.06 402 SER B C 1
ATOM 7350 O O . SER B 1 402 ? -0.703 10.031 36.156 1 78.06 402 SER B O 1
ATOM 7352 N N . GLN B 1 403 ? -1.768 9.727 34.156 1 84.5 403 GLN B N 1
ATOM 7353 C CA . GLN B 1 403 ? -0.53 9.766 33.375 1 84.5 403 GLN B CA 1
ATOM 7354 C C . GLN B 1 403 ? -0.13 11.211 33.062 1 84.5 403 GLN B C 1
ATOM 7356 O O . GLN B 1 403 ? 0.999 11.469 32.656 1 84.5 403 GLN B O 1
ATOM 7361 N N . THR B 1 404 ? -0.984 12.133 33.312 1 87.75 404 THR B N 1
ATOM 7362 C CA . THR B 1 404 ? -0.845 13.5 32.844 1 87.75 404 THR B CA 1
ATOM 7363 C C . THR B 1 404 ? 0.393 14.164 33.438 1 87.75 404 THR B C 1
ATOM 7365 O O . THR B 1 404 ? 1.209 14.734 32.688 1 87.75 404 THR B O 1
ATOM 7368 N N . GLU B 1 405 ? 0.588 14.023 34.688 1 87.31 405 GLU B N 1
ATOM 7369 C CA . GLU B 1 405 ? 1.704 14.703 35.344 1 87.31 405 GLU B CA 1
ATOM 7370 C C . GLU B 1 405 ? 3.043 14.188 34.812 1 87.31 405 GLU B C 1
ATOM 7372 O O . GLU B 1 405 ? 3.941 14.969 34.5 1 87.31 405 GLU B O 1
ATOM 7377 N N . VAL B 1 406 ? 3.129 12.891 34.781 1 89.25 406 VAL B N 1
ATOM 7378 C CA . VAL B 1 406 ? 4.371 12.266 34.344 1 89.25 406 VAL B CA 1
ATOM 7379 C C . VAL B 1 406 ? 4.652 12.633 32.875 1 89.25 406 VAL B C 1
ATOM 7381 O O . VAL B 1 406 ? 5.785 12.953 32.5 1 89.25 406 VAL B O 1
ATOM 7384 N N . MET B 1 407 ? 3.66 12.641 32.062 1 89.88 407 MET B N 1
ATOM 7385 C CA . MET B 1 407 ? 3.83 12.898 30.641 1 89.88 407 MET B CA 1
ATOM 7386 C C . MET B 1 407 ? 4.152 14.367 30.391 1 89.88 407 MET B C 1
ATOM 7388 O O . MET B 1 407 ? 4.961 14.695 29.531 1 89.88 407 MET B O 1
ATOM 7392 N N . MET B 1 408 ? 3.609 15.242 31.172 1 92.31 408 MET B N 1
ATOM 7393 C CA . MET B 1 408 ? 3.879 16.672 31.016 1 92.31 408 MET B CA 1
ATOM 7394 C C . MET B 1 408 ? 5.297 17.016 31.469 1 92.31 408 MET B C 1
ATOM 7396 O O . MET B 1 408 ? 5.941 17.891 30.891 1 92.31 408 MET B O 1
ATOM 7400 N N . ARG B 1 409 ? 5.734 16.328 32.5 1 92.5 409 ARG B N 1
ATOM 7401 C CA . ARG B 1 409 ? 7.121 16.5 32.906 1 92.5 409 ARG B CA 1
ATOM 7402 C C . ARG B 1 409 ? 8.086 16.016 31.828 1 92.5 409 ARG B C 1
ATOM 7404 O O . ARG B 1 409 ? 9.109 16.641 31.578 1 92.5 409 ARG B O 1
ATOM 7411 N N . PHE B 1 410 ? 7.758 14.906 31.344 1 92.94 410 PHE B N 1
ATOM 7412 C CA . PHE B 1 410 ? 8.578 14.367 30.266 1 92.94 410 PHE B CA 1
ATOM 7413 C C . PHE B 1 410 ? 8.586 15.297 29.062 1 92.94 410 PHE B C 1
ATOM 7415 O O . PHE B 1 410 ? 9.609 15.461 28.391 1 92.94 410 PHE B O 1
ATOM 7422 N N . GLU B 1 411 ? 7.426 15.828 28.75 1 93.94 411 GLU B N 1
ATOM 7423 C CA . GLU B 1 411 ? 7.316 16.812 27.672 1 93.94 411 GLU B CA 1
ATOM 7424 C C . GLU B 1 411 ? 8.258 17.984 27.891 1 93.94 411 GLU B C 1
ATOM 7426 O O . GLU B 1 411 ? 8.906 18.453 26.969 1 93.94 411 GLU B O 1
ATOM 7431 N N . GLN B 1 412 ? 8.383 18.438 29.078 1 94.25 412 GLN B N 1
ATOM 7432 C CA . GLN B 1 412 ? 9.297 19.531 29.406 1 94.25 412 GLN B CA 1
ATOM 7433 C C . GLN B 1 412 ? 10.75 19.109 29.172 1 94.25 412 GLN B C 1
ATOM 7435 O O . GLN B 1 412 ? 11.555 19.922 28.703 1 94.25 412 GLN B O 1
ATOM 7440 N N . LYS B 1 413 ? 11 17.938 29.531 1 95.44 413 LYS B N 1
ATOM 7441 C CA . LYS B 1 413 ? 12.328 17.406 29.25 1 95.44 413 LYS B CA 1
ATOM 7442 C C . LYS B 1 413 ? 12.617 17.406 27.75 1 95.44 413 LYS B C 1
ATOM 7444 O O . LYS B 1 413 ? 13.711 17.797 27.312 1 95.44 413 LYS B O 1
ATOM 7449 N N . CYS B 1 414 ? 11.695 17.016 26.984 1 96.5 414 CYS B N 1
ATOM 7450 C CA . CYS B 1 414 ? 11.852 17 25.531 1 96.5 414 CYS B CA 1
ATOM 7451 C C . CYS B 1 414 ? 12.133 18.391 25 1 96.5 414 CYS B C 1
ATOM 7453 O O . CYS B 1 414 ? 13.039 18.578 24.188 1 96.5 414 CYS B O 1
ATOM 7455 N N . LYS B 1 415 ? 11.391 19.375 25.469 1 95.81 415 LYS B N 1
ATOM 7456 C CA . LYS B 1 415 ? 11.594 20.75 25.047 1 95.81 415 LYS B CA 1
ATOM 7457 C C . LYS B 1 415 ? 13.008 21.219 25.391 1 95.81 415 LYS B C 1
ATOM 7459 O O . LYS B 1 415 ? 13.672 21.859 24.562 1 95.81 415 LYS B O 1
ATOM 7464 N N . HIS B 1 416 ? 13.422 20.859 26.516 1 96.12 416 HIS B N 1
ATOM 7465 C CA . HIS B 1 416 ? 14.742 21.266 26.969 1 96.12 416 HIS B CA 1
ATOM 7466 C C . HIS B 1 416 ? 15.836 20.656 26.094 1 96.12 416 HIS B C 1
ATOM 7468 O O . HIS B 1 416 ? 16.797 21.344 25.734 1 96.12 416 HIS B O 1
ATOM 7474 N N . MET B 1 417 ? 15.664 19.453 25.703 1 97.44 417 MET B N 1
ATOM 7475 C CA . MET B 1 417 ? 16.688 18.734 24.969 1 97.44 417 MET B CA 1
ATOM 7476 C C . MET B 1 417 ? 16.688 19.125 23.5 1 97.44 417 MET B C 1
ATOM 7478 O O . MET B 1 417 ? 17.734 19.109 22.844 1 97.44 417 MET B O 1
ATOM 7482 N N . LEU B 1 418 ? 15.562 19.562 22.953 1 97.88 418 LEU B N 1
ATOM 7483 C CA . LEU B 1 418 ? 15.461 19.797 21.516 1 97.88 418 LEU B CA 1
ATOM 7484 C C . LEU B 1 418 ? 15.594 21.281 21.203 1 97.88 418 LEU B C 1
ATOM 7486 O O . LEU B 1 418 ? 15.961 21.656 20.078 1 97.88 418 LEU B O 1
ATOM 7490 N N . SER B 1 419 ? 15.352 22.203 22.156 1 96.69 419 SER B N 1
ATOM 7491 C CA . SER B 1 419 ? 15.328 23.641 21.953 1 96.69 419 SER B CA 1
ATOM 7492 C C . SER B 1 419 ? 16.672 24.141 21.422 1 96.69 419 SER B C 1
ATOM 7494 O O . SER B 1 419 ? 16.719 25.047 20.578 1 96.69 419 SER B O 1
ATOM 7496 N N . PRO B 1 420 ? 17.797 23.562 21.891 1 97.19 420 PRO B N 1
ATOM 7497 C CA . PRO B 1 420 ? 19.094 24.062 21.406 1 97.19 420 PRO B CA 1
ATOM 7498 C C . PRO B 1 420 ? 19.281 23.875 19.906 1 97.19 420 PRO B C 1
ATOM 7500 O O . PRO B 1 420 ? 20.094 24.578 19.297 1 97.19 420 PRO B O 1
ATOM 7503 N N . TYR B 1 421 ? 18.531 22.984 19.281 1 97.81 421 TYR B N 1
ATOM 7504 C CA . TYR B 1 421 ? 18.688 22.688 17.859 1 97.81 421 TYR B CA 1
ATOM 7505 C C . TYR B 1 421 ? 17.812 23.609 17.016 1 97.81 421 TYR B C 1
ATOM 7507 O O . TYR B 1 421 ? 17.938 23.641 15.789 1 97.81 421 TYR B O 1
ATOM 7515 N N . THR B 1 422 ? 16.922 24.375 17.609 1 98.12 422 THR B N 1
ATOM 7516 C CA . THR B 1 422 ? 16 25.234 16.891 1 98.12 422 THR B CA 1
ATOM 7517 C C . THR B 1 422 ? 16.703 26.5 16.391 1 98.12 422 THR B C 1
ATOM 7519 O O . THR B 1 422 ? 17.812 26.812 16.828 1 98.12 422 THR B O 1
ATOM 7522 N N . VAL B 1 423 ? 16.109 27.156 15.422 1 97.94 423 VAL B N 1
ATOM 7523 C CA . VAL B 1 423 ? 16.609 28.453 14.984 1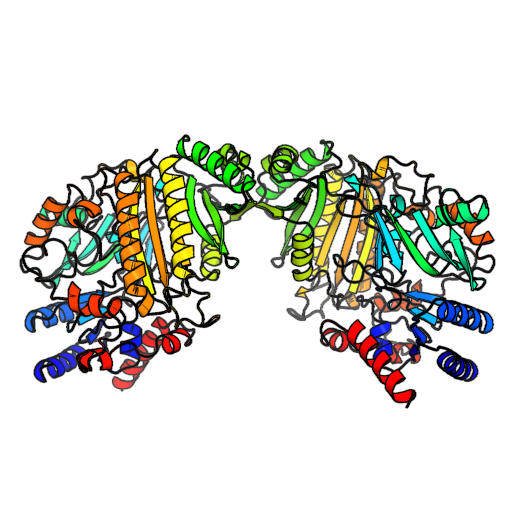 97.94 423 VAL B CA 1
ATOM 7524 C C . VAL B 1 423 ? 16.734 29.391 16.188 1 97.94 423 VAL B C 1
ATOM 7526 O O . VAL B 1 423 ? 15.75 29.609 16.906 1 97.94 423 VAL B O 1
ATOM 7529 N N . GLN B 1 424 ? 17.922 29.859 16.484 1 96.81 424 GLN B N 1
ATOM 7530 C CA . GLN B 1 424 ? 18.266 30.797 17.562 1 96.81 424 GLN B CA 1
ATOM 7531 C C . GLN B 1 424 ? 17.969 30.188 18.922 1 96.81 424 GLN B C 1
ATOM 7533 O O . GLN B 1 424 ? 17.812 30.906 19.922 1 96.81 424 GLN B O 1
ATOM 7538 N N . GLY B 1 425 ? 17.688 28.875 18.969 1 96.75 425 GLY B N 1
ATOM 7539 C CA . GLY B 1 425 ? 17.484 28.172 20.234 1 96.75 425 GLY B CA 1
ATOM 7540 C C . GLY B 1 425 ? 16.094 28.375 20.812 1 96.75 425 GLY B C 1
ATOM 7541 O O . GLY B 1 425 ? 15.852 28.031 21.969 1 96.75 425 GLY B O 1
ATOM 7542 N N . LYS B 1 426 ? 15.156 28.938 20 1 96.88 426 LYS B N 1
ATOM 7543 C CA . LYS B 1 426 ? 13.883 29.266 20.625 1 96.88 426 LYS B CA 1
ATOM 7544 C C . LYS B 1 426 ? 12.734 29.141 19.625 1 96.88 426 LYS B C 1
ATOM 7546 O O . LYS B 1 426 ? 11.562 29.188 20.016 1 96.88 426 LYS B O 1
ATOM 7551 N N . ALA B 1 427 ? 12.945 28.938 18.375 1 98.31 427 ALA B N 1
ATOM 7552 C CA . ALA B 1 427 ? 11.93 29.047 17.328 1 98.31 427 ALA B CA 1
ATOM 7553 C C . ALA B 1 427 ? 10.898 27.922 17.453 1 98.31 427 ALA B C 1
ATOM 7555 O O . ALA B 1 427 ? 11.258 26.766 17.656 1 98.31 427 ALA B O 1
ATOM 7556 N N . ALA B 1 428 ? 9.664 28.234 17.359 1 98.19 428 ALA B N 1
ATOM 7557 C CA . ALA B 1 428 ? 8.539 27.312 17.344 1 98.19 428 ALA B CA 1
ATOM 7558 C C . ALA B 1 428 ? 7.496 27.719 16.297 1 98.19 428 ALA B C 1
ATOM 7560 O O . ALA B 1 428 ? 7.43 28.891 15.914 1 98.19 428 ALA B O 1
ATOM 7561 N N . TYR B 1 429 ? 6.809 26.781 15.805 1 97.88 429 TYR B N 1
ATOM 7562 C CA . TYR B 1 429 ? 5.793 27.031 14.789 1 97.88 429 TYR B CA 1
ATOM 7563 C C . TYR B 1 429 ? 4.438 27.312 15.422 1 97.88 429 TYR B C 1
ATOM 7565 O O . TYR B 1 429 ? 3.881 26.484 16.125 1 97.88 429 TYR B O 1
ATOM 7573 N N . LEU B 1 430 ? 3.928 28.406 15.125 1 97.19 430 LEU B N 1
ATOM 7574 C CA . LEU B 1 430 ? 2.729 28.938 15.773 1 97.19 430 LEU B CA 1
ATOM 7575 C C . LEU B 1 430 ? 1.539 28.016 15.547 1 97.19 430 LEU B C 1
ATOM 7577 O O . LEU B 1 430 ? 0.72 27.812 16.438 1 97.19 430 LEU B O 1
ATOM 7581 N N . ASN B 1 431 ? 1.37 27.422 14.32 1 96.44 431 ASN B N 1
ATOM 7582 C CA . ASN B 1 431 ? 0.225 26.562 14.031 1 96.44 431 ASN B CA 1
ATOM 7583 C C . ASN B 1 431 ? 0.33 25.219 14.758 1 96.44 431 ASN B C 1
ATOM 7585 O O . ASN B 1 431 ? -0.622 24.438 14.766 1 96.44 431 ASN B O 1
ATOM 7589 N N . TYR B 1 432 ? 1.475 24.984 15.375 1 96.06 432 TYR B N 1
ATOM 7590 C CA . TYR B 1 432 ? 1.618 23.891 16.328 1 96.06 432 TYR B CA 1
ATOM 7591 C C . TYR B 1 432 ? 1.663 24.422 17.766 1 96.06 432 TYR B C 1
ATOM 7593 O O . TYR B 1 432 ? 2.52 24.016 18.547 1 96.06 432 TYR B O 1
ATOM 7601 N N . ILE B 1 433 ? 0.804 25.188 18.094 1 94.94 433 ILE B N 1
ATOM 7602 C CA . ILE B 1 433 ? 0.823 26 19.297 1 94.94 433 ILE B CA 1
ATOM 7603 C C . ILE B 1 433 ? 0.86 25.094 20.531 1 94.94 433 ILE B C 1
ATOM 7605 O O . ILE B 1 433 ? 0.197 24.047 20.562 1 94.94 433 ILE B O 1
ATOM 7609 N N . ASP B 1 434 ? 1.7 25.422 21.422 1 94.75 434 ASP B N 1
ATOM 7610 C CA . ASP B 1 434 ? 1.951 24.734 22.688 1 94.75 434 ASP B CA 1
ATOM 7611 C C . ASP B 1 434 ? 1.647 25.641 23.859 1 94.75 434 ASP B C 1
ATOM 7613 O O . ASP B 1 434 ? 2.377 26.609 24.125 1 94.75 434 ASP B O 1
ATOM 7617 N N . ASP B 1 435 ? 0.625 25.312 24.594 1 91.69 435 ASP B N 1
ATOM 7618 C CA . ASP B 1 435 ? 0.167 26.188 25.688 1 91.69 435 ASP B CA 1
ATOM 7619 C C . ASP B 1 435 ? 1.167 26.188 26.828 1 91.69 435 ASP B C 1
ATOM 7621 O O . ASP B 1 435 ? 1.078 27.031 27.734 1 91.69 435 ASP B O 1
ATOM 7625 N N . THR B 1 436 ? 2.186 25.328 26.75 1 92.38 436 THR B N 1
ATOM 7626 C CA . THR B 1 436 ? 3.189 25.281 27.812 1 92.38 436 THR B CA 1
ATOM 7627 C C . THR B 1 436 ? 4.488 25.938 27.359 1 92.38 436 THR B C 1
ATOM 7629 O O . THR B 1 436 ? 5.492 25.891 28.062 1 92.38 436 THR B O 1
ATOM 7632 N N . GLN B 1 437 ? 4.465 26.516 26.219 1 92.75 437 GLN B N 1
ATOM 7633 C CA . GLN B 1 437 ? 5.668 27.156 25.703 1 92.75 437 GLN B CA 1
ATOM 7634 C C . GLN B 1 437 ? 6.047 28.375 26.531 1 92.75 437 GLN B C 1
ATOM 7636 O O . GLN B 1 437 ? 5.289 29.344 26.609 1 92.75 437 GLN B O 1
ATOM 7641 N N . ALA B 1 438 ? 7.227 28.266 27.141 1 87.75 438 ALA B N 1
ATOM 7642 C CA . ALA B 1 438 ? 7.762 29.422 27.844 1 87.75 438 ALA B CA 1
ATOM 7643 C C . ALA B 1 438 ? 8.273 30.469 26.859 1 87.75 438 ALA B C 1
ATOM 7645 O O . ALA B 1 438 ? 8.68 30.141 25.75 1 87.75 438 ALA B O 1
ATOM 7646 N N . ASN B 1 439 ? 8.219 31.703 27.203 1 92.12 439 ASN B N 1
ATOM 7647 C CA . ASN B 1 439 ? 8.688 32.781 26.344 1 92.12 439 ASN B CA 1
ATOM 7648 C C . ASN B 1 439 ? 8.094 32.688 24.938 1 92.12 439 ASN B C 1
ATOM 7650 O O . ASN B 1 439 ? 8.82 32.688 23.938 1 92.12 439 ASN B O 1
ATOM 7654 N N . TRP B 1 440 ? 6.797 32.344 24.891 1 95.31 440 TRP B N 1
ATOM 7655 C CA . TRP B 1 440 ? 6.109 32.062 23.641 1 95.31 440 TRP B CA 1
ATOM 7656 C C . TRP B 1 440 ? 6.191 33.281 22.703 1 95.31 440 TRP B C 1
ATOM 7658 O O . TRP B 1 440 ? 6.219 33.125 21.484 1 95.31 440 TRP B O 1
ATOM 7668 N N . GLN B 1 441 ? 6.371 34.531 23.203 1 96.06 441 GLN B N 1
ATOM 7669 C CA . GLN B 1 441 ? 6.457 35.75 22.406 1 96.06 441 GLN B CA 1
ATOM 7670 C C . GLN B 1 441 ? 7.641 35.688 21.438 1 96.06 441 GLN B C 1
ATOM 7672 O O . GLN B 1 441 ? 7.484 35.906 20.234 1 96.06 441 GLN B O 1
ATOM 7677 N N . GLU B 1 442 ? 8.711 35.25 21.984 1 96.56 442 GLU B N 1
ATOM 7678 C CA . GLU B 1 442 ? 9.914 35.156 21.156 1 96.56 442 GLU B CA 1
ATOM 7679 C C . GLU B 1 442 ? 9.914 33.875 20.328 1 96.56 442 GLU B C 1
ATOM 7681 O O . GLU B 1 442 ? 10.422 33.875 19.203 1 96.56 442 GLU B O 1
ATOM 7686 N N . SER B 1 443 ? 9.391 32.844 20.906 1 97.69 443 SER B N 1
ATOM 7687 C CA . SER B 1 443 ? 9.406 31.562 20.219 1 97.69 443 SER B CA 1
ATOM 7688 C C . SER B 1 443 ? 8.547 31.594 18.969 1 97.69 443 SER B C 1
ATOM 7690 O O . SER B 1 443 ? 8.906 31 17.938 1 97.69 443 SER B O 1
ATOM 7692 N N . TYR B 1 444 ? 7.426 32.281 19.016 1 98.12 444 TYR B N 1
ATOM 7693 C CA . TYR B 1 444 ? 6.5 32.281 17.891 1 98.12 444 TYR B CA 1
ATOM 7694 C C . TYR B 1 444 ? 6.762 33.438 16.953 1 98.12 444 TYR B C 1
ATOM 7696 O O . TYR B 1 444 ? 6.637 33.312 15.734 1 98.12 444 TYR B O 1
ATOM 7704 N N . TYR B 1 445 ? 7.23 34.625 17.516 1 98.31 445 TYR B N 1
ATOM 7705 C CA . TYR B 1 445 ? 7.176 35.844 16.719 1 98.31 445 TYR B CA 1
ATOM 7706 C C . TYR B 1 445 ? 8.562 36.469 16.547 1 98.31 445 TYR B C 1
ATOM 7708 O O . TYR B 1 445 ? 8.742 37.406 15.805 1 98.31 445 TYR B O 1
ATOM 7716 N N . GLY B 1 446 ? 9.57 35.938 17.234 1 97.69 446 GLY B N 1
ATOM 7717 C CA . GLY B 1 446 ? 10.898 36.531 17.172 1 97.69 446 GLY B CA 1
ATOM 7718 C C . GLY B 1 446 ? 10.898 38.031 17.422 1 97.69 446 GLY B C 1
ATOM 7719 O O . GLY B 1 446 ? 10.289 38.5 18.375 1 97.69 446 GLY B O 1
ATOM 7720 N N . ASP B 1 447 ? 11.586 38.688 16.594 1 97.56 447 ASP B N 1
ATOM 7721 C CA . ASP B 1 447 ? 11.758 40.125 16.781 1 97.56 447 ASP B CA 1
ATOM 7722 C C . ASP B 1 447 ? 10.523 40.906 16.312 1 97.56 447 ASP B C 1
ATOM 7724 O O . ASP B 1 447 ? 10.422 42.125 16.5 1 97.56 447 ASP B O 1
ATOM 7728 N N . ASN B 1 448 ? 9.586 40.219 15.789 1 98.5 448 ASN B N 1
ATOM 7729 C CA . ASN B 1 448 ? 8.398 40.875 15.273 1 98.5 448 ASN B CA 1
ATOM 7730 C C . ASN B 1 448 ? 7.371 41.125 16.375 1 98.5 448 ASN B C 1
ATOM 7732 O O . ASN B 1 448 ? 6.379 41.844 16.172 1 98.5 448 ASN B O 1
ATOM 7736 N N . TYR B 1 449 ? 7.602 40.594 17.562 1 97.81 449 TYR B N 1
ATOM 7737 C CA . TYR B 1 449 ? 6.594 40.656 18.625 1 97.81 449 TYR B CA 1
ATOM 7738 C C . TYR B 1 449 ? 6.285 42.094 19 1 97.81 449 TYR B C 1
ATOM 7740 O O . TYR B 1 449 ? 5.121 42.469 19.172 1 97.81 449 TYR B O 1
ATOM 7748 N N . LYS B 1 450 ? 7.262 42.906 19.094 1 96.94 450 LYS B N 1
ATOM 7749 C CA . LYS B 1 450 ? 7.047 44.312 19.5 1 96.94 450 LYS B CA 1
ATOM 7750 C C . LYS B 1 450 ? 6.148 45.031 18.5 1 96.94 450 LYS B C 1
ATOM 7752 O O . LYS B 1 450 ? 5.242 45.781 18.891 1 96.94 450 LYS B O 1
ATOM 7757 N N . ARG B 1 451 ? 6.43 44.844 17.266 1 98.12 451 ARG B N 1
ATOM 7758 C CA . ARG B 1 451 ? 5.609 45.469 16.234 1 98.12 451 ARG B CA 1
ATOM 7759 C C . ARG B 1 451 ? 4.172 44.969 16.297 1 98.12 451 ARG B C 1
ATOM 7761 O O . ARG B 1 451 ? 3.23 45.719 16.109 1 98.12 451 ARG B O 1
ATOM 7768 N N . LEU B 1 452 ? 4.008 43.688 16.547 1 98.25 452 LEU B N 1
ATOM 7769 C CA . LEU B 1 452 ? 2.674 43.125 16.672 1 98.25 452 LEU B CA 1
ATOM 7770 C C . LEU B 1 452 ? 1.918 43.75 17.844 1 98.25 452 LEU B C 1
ATOM 7772 O O . LEU B 1 452 ? 0.726 44.031 17.719 1 98.25 452 LEU B O 1
ATOM 7776 N N . VAL B 1 453 ? 2.592 43.969 18.953 1 96.69 453 VAL B N 1
ATOM 7777 C CA . VAL B 1 453 ? 1.982 44.594 20.125 1 96.69 453 VAL B CA 1
ATOM 7778 C C . VAL B 1 453 ? 1.545 46.031 19.781 1 96.69 453 VAL B C 1
ATOM 7780 O O . VAL B 1 453 ? 0.45 46.469 20.141 1 96.69 453 VAL B O 1
ATOM 7783 N N . ASP B 1 454 ? 2.371 46.75 19.062 1 96.62 454 ASP B N 1
ATOM 7784 C CA . ASP B 1 454 ? 2.047 48.094 18.672 1 96.62 454 ASP B CA 1
ATOM 7785 C C . ASP B 1 454 ? 0.807 48.125 17.781 1 96.62 454 ASP B C 1
ATOM 7787 O O . ASP B 1 454 ? -0.062 49 17.953 1 96.62 454 ASP B O 1
ATOM 7791 N N . ILE B 1 455 ? 0.742 47.25 16.891 1 97.75 455 ILE B N 1
ATOM 7792 C CA . ILE B 1 455 ? -0.404 47.188 15.984 1 97.75 455 ILE B CA 1
ATOM 7793 C C . ILE B 1 455 ? -1.654 46.812 16.766 1 97.75 455 ILE B C 1
ATOM 7795 O O . ILE B 1 455 ? -2.734 47.344 16.547 1 97.75 455 ILE B O 1
ATOM 7799 N N . LYS B 1 456 ? -1.496 45.875 17.672 1 96.56 456 LYS B N 1
ATOM 7800 C CA . LYS B 1 456 ? -2.617 45.438 18.516 1 96.56 456 LYS B CA 1
ATOM 7801 C C . LYS B 1 456 ? -3.164 46.625 19.312 1 96.56 456 LYS B C 1
ATOM 7803 O O . LYS B 1 456 ? -4.379 46.781 19.438 1 96.56 456 LYS B O 1
ATOM 7808 N N . LYS B 1 457 ? -2.359 47.438 19.844 1 94.62 457 LYS B N 1
ATOM 7809 C CA . LYS B 1 457 ? -2.773 48.594 20.641 1 94.62 457 LYS B CA 1
ATOM 7810 C C . LYS B 1 457 ? -3.619 49.562 19.812 1 94.62 457 LYS B C 1
ATOM 7812 O O . LYS B 1 457 ? -4.523 50.219 20.344 1 94.62 457 LYS B O 1
ATOM 7817 N N . LYS B 1 458 ? -3.322 49.625 18.625 1 95.38 458 LYS B N 1
ATOM 7818 C CA . LYS B 1 458 ? -4.047 50.531 17.75 1 95.38 458 LYS B CA 1
ATOM 7819 C C . LYS B 1 458 ? -5.414 49.938 17.375 1 95.38 458 LYS B C 1
ATOM 7821 O O . LYS B 1 458 ? -6.414 50.688 17.375 1 95.38 458 LYS B O 1
ATOM 7826 N N . TRP B 1 459 ? -5.496 48.719 17.062 1 96.75 459 TRP B N 1
ATOM 7827 C CA . TRP B 1 459 ? -6.699 48.125 16.5 1 96.75 459 TRP B CA 1
ATOM 7828 C C . TRP B 1 459 ? -7.566 47.5 17.578 1 96.75 459 TRP B C 1
ATOM 7830 O O . TRP B 1 459 ? -8.75 47.25 17.359 1 96.75 459 TRP B O 1
ATOM 7840 N N . ASP B 1 460 ? -7.012 47.25 18.703 1 95.62 460 ASP B N 1
ATOM 7841 C CA . ASP B 1 460 ? -7.691 46.719 19.859 1 95.62 460 ASP B CA 1
ATOM 7842 C C . ASP B 1 460 ? -7.172 47.312 21.156 1 95.62 460 ASP B C 1
ATOM 7844 O O . ASP B 1 460 ? -6.645 46.625 22.031 1 95.62 460 ASP B O 1
ATOM 7848 N N . PRO B 1 461 ? -7.371 48.594 21.297 1 93 461 PRO B N 1
ATOM 7849 C CA . PRO B 1 461 ? -6.789 49.281 22.438 1 93 461 PRO B CA 1
ATOM 7850 C C . PRO B 1 461 ? -7.309 48.781 23.781 1 93 461 PRO B C 1
ATOM 7852 O O . PRO B 1 461 ? -6.617 48.875 24.797 1 93 461 PRO B O 1
ATOM 7855 N N . GLY B 1 462 ? -8.43 48.219 23.859 1 90.19 462 GLY B N 1
ATOM 7856 C CA . GLY B 1 462 ? -9.016 47.719 25.094 1 90.19 462 GLY B CA 1
ATOM 7857 C C . GLY B 1 462 ? -8.664 46.25 25.359 1 90.19 462 GLY B C 1
ATOM 7858 O O . GLY B 1 462 ? -9.133 45.656 26.344 1 90.19 462 GLY B O 1
ATOM 7859 N N . CYS B 1 463 ? -7.918 45.656 24.5 1 91.56 463 CYS B N 1
ATOM 7860 C CA . CYS B 1 463 ? -7.543 44.25 24.625 1 91.56 463 CYS B CA 1
ATOM 7861 C C . CYS B 1 463 ? -8.781 43.375 24.688 1 91.56 463 CYS B C 1
ATOM 7863 O O . CYS B 1 463 ? -8.906 42.531 25.578 1 91.56 463 CYS B O 1
ATOM 7865 N N . PHE B 1 464 ? -9.656 43.688 23.828 1 94.19 464 PHE B N 1
ATOM 7866 C CA . PHE B 1 464 ? -10.898 42.938 23.734 1 94.19 464 PHE B CA 1
ATOM 7867 C C . PHE B 1 464 ? -10.617 41.469 23.328 1 94.19 464 PHE B C 1
ATOM 7869 O O . PHE B 1 464 ? -11.188 40.562 23.906 1 94.19 464 PHE B O 1
ATOM 7876 N N . TRP B 1 465 ? -9.797 41.344 22.328 1 95.25 465 TRP B N 1
ATOM 7877 C CA . TRP B 1 465 ? -9.344 40 21.938 1 95.25 465 TRP B CA 1
ATOM 7878 C C . TRP B 1 465 ? -8.242 39.5 22.859 1 95.25 465 TRP B C 1
ATOM 7880 O O . TRP B 1 465 ? -7.094 39.938 22.766 1 95.25 465 TRP B O 1
ATOM 7890 N N . ARG B 1 466 ? -8.602 38.531 23.656 1 92.5 466 ARG B N 1
ATOM 7891 C CA . ARG B 1 466 ? -7.613 38.062 24.625 1 92.5 466 ARG B CA 1
ATOM 7892 C C . ARG B 1 466 ? -7.777 36.594 24.938 1 92.5 466 ARG B C 1
ATOM 7894 O O . ARG B 1 466 ? -8.898 36.062 24.969 1 92.5 466 ARG B O 1
ATOM 7901 N N . PHE B 1 467 ? -6.785 35.844 25.078 1 91.12 467 PHE B N 1
ATOM 7902 C CA . PHE B 1 467 ? -6.645 34.469 25.5 1 91.12 467 PHE B CA 1
ATOM 7903 C C . PHE B 1 467 ? -5.25 34.188 26.047 1 91.12 467 PHE B C 1
ATOM 7905 O O . PHE B 1 467 ? -4.414 35.094 26.094 1 91.12 467 PHE B O 1
ATOM 7912 N N . HIS B 1 468 ? -5.039 32.844 26.469 1 86.75 468 HIS B N 1
ATOM 7913 C CA . HIS B 1 468 ? -3.715 32.5 26.953 1 86.75 468 HIS B CA 1
ATOM 7914 C C . HIS B 1 468 ? -2.658 32.656 25.875 1 86.75 468 HIS B C 1
ATOM 7916 O O . HIS B 1 468 ? -2.809 32.094 24.766 1 86.75 468 HIS B O 1
ATOM 7922 N N . GLN B 1 469 ? -1.812 33.438 25.75 1 92.31 469 GLN B N 1
ATOM 7923 C CA . GLN B 1 469 ? -0.701 33.75 24.844 1 92.31 469 GLN B CA 1
ATOM 7924 C C . GLN B 1 469 ? -1.126 34.688 23.734 1 92.31 469 GLN B C 1
ATOM 7926 O O . GLN B 1 469 ? -0.636 34.625 22.609 1 92.31 469 GLN B O 1
ATOM 7931 N N . SER B 1 470 ? -2.215 35.438 23.953 1 94.44 470 SER B N 1
ATOM 7932 C CA . SER B 1 470 ? -2.568 36.469 22.984 1 94.44 470 SER B CA 1
ATOM 7933 C C . SER B 1 470 ? -1.547 37.625 23 1 94.44 470 SER B C 1
ATOM 7935 O O . SER B 1 470 ? -0.935 37.906 24.031 1 94.44 470 SER B O 1
ATOM 7937 N N . ILE B 1 471 ? -1.387 38.25 21.953 1 95.44 471 ILE B N 1
ATOM 7938 C CA . ILE B 1 471 ? -0.452 39.344 21.797 1 95.44 471 ILE B CA 1
ATOM 7939 C C . ILE B 1 471 ? -0.848 40.5 22.734 1 95.44 471 ILE B C 1
ATOM 7941 O O . ILE B 1 471 ? -2.01 40.906 22.766 1 95.44 471 ILE B O 1
ATOM 7945 N N . GLY B 1 472 ? 0.086 40.906 23.531 1 88.94 472 GLY B N 1
ATOM 7946 C CA . GLY B 1 472 ? -0.137 42.031 24.438 1 88.94 472 GLY B CA 1
ATOM 7947 C C . GLY B 1 472 ? -0.71 41.594 25.766 1 88.94 472 GLY B C 1
ATOM 7948 O O . GLY B 1 472 ? -1.064 42.438 26.609 1 88.94 472 GLY B O 1
ATOM 7949 N N . SER B 1 473 ? -0.859 40.375 26.078 1 78.19 473 SER B N 1
ATOM 7950 C CA . SER B 1 473 ? -1.517 39.875 27.266 1 78.19 473 SER B CA 1
ATOM 7951 C C . SER B 1 473 ? -0.588 39.938 28.484 1 78.19 473 SER B C 1
ATOM 7953 O O . SER B 1 473 ? -1.032 39.781 29.625 1 78.19 473 SER B O 1
ATOM 7955 N N . GLU B 1 474 ? 0.85 39.938 28.516 1 68.75 474 GLU B N 1
ATOM 7956 C CA . GLU B 1 474 ? 1.776 39.875 29.641 1 68.75 474 GLU B CA 1
ATOM 7957 C C . GLU B 1 474 ? 1.347 40.812 30.766 1 68.75 474 GLU B C 1
ATOM 7959 O O . GLU B 1 474 ? 1.612 40.562 31.938 1 68.75 474 GLU B O 1
ATOM 7964 N N . GLY B 1 475 ? 0.605 41.906 30.578 1 53.91 475 GLY B N 1
ATOM 7965 C CA . GLY B 1 475 ? 0.247 42.844 31.641 1 53.91 475 GLY B CA 1
ATOM 7966 C C . GLY B 1 475 ? -1.212 42.75 32.031 1 53.91 475 GLY B C 1
ATOM 7967 O O . GLY B 1 475 ? -1.568 43.094 33.188 1 53.91 475 GLY B O 1
ATOM 7968 N N . GLN B 1 476 ? -1.985 42.5 31.266 1 47.59 476 GLN B N 1
ATOM 7969 C CA . GLN B 1 476 ? -3.412 42.656 31.516 1 47.59 476 GLN B CA 1
ATOM 7970 C C . GLN B 1 476 ? -4.039 41.344 31.969 1 47.59 476 GLN B C 1
ATOM 7972 O O . GLN B 1 476 ? -5.027 41.344 32.719 1 47.59 476 GLN B O 1
ATOM 7977 N N . TYR B 1 477 ? -3.91 40.406 31.172 1 45.06 477 TYR B N 1
ATOM 7978 C CA . TYR B 1 477 ? -4.723 39.219 31.422 1 45.06 477 TYR B CA 1
ATOM 7979 C C . TYR B 1 477 ? -4.082 38.312 32.469 1 45.06 477 TYR B C 1
ATOM 7981 O O . TYR B 1 477 ? -2.949 37.875 32.312 1 45.06 477 TYR B O 1
ATOM 7989 N N . VAL B 1 478 ? -4.219 38.844 33.656 1 37.75 478 VAL B N 1
ATOM 7990 C CA . VAL B 1 478 ? -4.051 37.781 34.688 1 37.75 478 VAL B CA 1
ATOM 7991 C C . VAL B 1 478 ? -4.691 36.5 34.188 1 37.75 478 VAL B C 1
ATOM 7993 O O . VAL B 1 478 ? -5.91 36.406 34.031 1 37.75 478 VAL B O 1
ATOM 7996 N N . VAL B 1 479 ? -4.176 35.938 33.125 1 38.47 479 VAL B N 1
ATOM 7997 C CA . VAL B 1 479 ? -4.668 34.594 32.844 1 38.47 479 VAL B CA 1
ATOM 7998 C C . VAL B 1 479 ? -5.082 33.906 34.156 1 38.47 479 VAL B C 1
ATOM 8000 O O . VAL B 1 479 ? -4.258 33.719 35.062 1 38.47 479 VAL B O 1
ATOM 8003 N N . ALA B 1 480 ? -6.168 34.188 34.562 1 34.25 480 ALA B N 1
ATOM 8004 C CA . ALA B 1 480 ? -6.672 33.438 35.719 1 34.25 480 ALA B CA 1
ATOM 8005 C C . ALA B 1 480 ? -5.941 32.094 35.875 1 34.25 480 ALA B C 1
ATOM 8007 O O . ALA B 1 480 ? -5.406 31.578 34.875 1 34.25 480 ALA B O 1
ATOM 8008 N N . ASP B 1 481 ? -5.688 31.703 37.062 1 32.5 481 ASP B N 1
ATOM 8009 C CA . ASP B 1 481 ? -5.113 30.469 37.594 1 32.5 481 ASP B CA 1
ATOM 8010 C C . ASP B 1 481 ? -5.406 29.297 36.656 1 32.5 481 ASP B C 1
ATOM 8012 O O . ASP B 1 481 ? -6.109 28.359 37.031 1 32.5 481 ASP B O 1
ATOM 8016 N N . LEU B 1 482 ? -5.609 29.547 35.469 1 32.59 482 LEU B N 1
ATOM 8017 C CA . LEU B 1 482 ? -5.715 28.344 34.656 1 32.59 482 LEU B CA 1
ATOM 8018 C C . LEU B 1 482 ? -4.488 27.453 34.844 1 32.59 482 LEU B C 1
ATOM 8020 O O . LEU B 1 482 ? -4.422 26.359 34.281 1 32.59 482 LEU B O 1
ATOM 8024 N N . GLU B 1 483 ? -3.381 28.047 35.125 1 33.69 483 GLU B N 1
ATOM 8025 C CA . GLU B 1 483 ? -2.227 27.203 35.438 1 33.69 483 GLU B CA 1
ATOM 8026 C C . GLU B 1 483 ? -2.594 26.094 36.438 1 33.69 483 GLU B C 1
ATOM 8028 O O . GLU B 1 483 ? -2.207 24.938 36.25 1 33.69 483 GLU B O 1
ATOM 8033 N N . THR B 1 484 ? -2.777 26.609 37.688 1 32.78 484 THR B N 1
ATOM 8034 C CA . THR B 1 484 ? -2.84 25.703 38.844 1 32.78 484 THR B CA 1
ATOM 8035 C C . THR B 1 484 ? -4.113 24.859 38.781 1 32.78 484 THR B C 1
ATOM 8037 O O . THR B 1 484 ? -4.102 23.688 39.156 1 32.78 484 THR B O 1
ATOM 8040 N N . GLU B 1 485 ? -5.285 25.578 38.531 1 33.22 485 GLU B N 1
ATOM 8041 C CA . GLU B 1 485 ? -6.508 24.797 38.719 1 33.22 485 GLU B CA 1
ATOM 8042 C C . GLU B 1 485 ? -6.75 23.875 37.531 1 33.22 485 GLU B C 1
ATOM 8044 O O . GLU B 1 485 ? -7.18 22.734 37.688 1 33.22 485 GLU B O 1
ATOM 8049 N N . THR B 1 486 ? -6.617 24.391 36.281 1 35.25 486 THR B N 1
ATOM 8050 C CA . THR B 1 486 ? -6.977 23.547 35.156 1 35.25 486 THR B CA 1
ATOM 8051 C C . THR B 1 486 ? -5.875 22.531 34.844 1 35.25 486 THR B C 1
ATOM 8053 O O . THR B 1 486 ? -6.156 21.422 34.406 1 35.25 486 THR B O 1
ATOM 8056 N N . ARG B 1 487 ? -4.637 22.922 34.781 1 36.47 487 ARG B N 1
ATOM 8057 C CA . ARG B 1 487 ? -3.566 21.938 34.719 1 36.47 487 ARG B CA 1
ATOM 8058 C C . ARG B 1 487 ? -3.521 21.094 35.969 1 36.47 487 ARG B C 1
ATOM 8060 O O . ARG B 1 487 ? -3.082 19.938 35.938 1 36.47 487 ARG B O 1
ATOM 8067 N N . GLU B 1 488 ? -3.658 21.703 37.125 1 36.12 488 GLU B N 1
ATOM 8068 C CA . GLU B 1 488 ? -3.785 20.922 38.375 1 36.12 488 GLU B CA 1
ATOM 8069 C C . GLU B 1 488 ? -4.855 19.844 38.219 1 36.12 488 GLU B C 1
ATOM 8071 O O . GLU B 1 488 ? -4.746 18.766 38.812 1 36.12 488 GLU B O 1
ATOM 8076 N N . LEU B 1 489 ? -5.863 20.25 37.562 1 34 489 LEU B N 1
ATOM 8077 C CA . LEU B 1 489 ? -6.871 19.219 37.312 1 34 489 LEU B CA 1
ATOM 8078 C C . LEU B 1 489 ? -6.348 18.172 36.344 1 34 489 LEU B C 1
ATOM 8080 O O . LEU B 1 489 ? -6.754 17.016 36.406 1 34 489 LEU B O 1
ATOM 8084 N N . ALA B 1 490 ? -5.66 18.625 35.281 1 34.06 490 ALA B N 1
ATOM 8085 C CA . ALA B 1 490 ? -5.176 17.609 34.344 1 34.06 490 ALA B CA 1
ATOM 8086 C C . ALA B 1 490 ? -4.098 16.75 34.969 1 34.06 490 ALA B C 1
ATOM 8088 O O . ALA B 1 490 ? -3.988 15.555 34.656 1 34.06 490 ALA B O 1
ATOM 8089 N N . VAL B 1 491 ? -3.068 17.438 35.531 1 32.5 491 VAL B N 1
ATOM 8090 C CA . VAL B 1 491 ? -1.976 16.688 36.156 1 32.5 491 VAL B CA 1
ATOM 8091 C C . VAL B 1 491 ? -2.449 16.078 37.469 1 32.5 491 VAL B C 1
ATOM 8093 O O . VAL B 1 491 ? -1.886 15.078 37.938 1 32.5 491 VAL B O 1
ATOM 8096 N N . SER B 1 492 ? -2.855 17 38.5 1 30.62 492 SER B N 1
ATOM 8097 C CA . SER B 1 492 ? -3.146 16.438 39.812 1 30.62 492 SER B CA 1
ATOM 8098 C C . SER B 1 492 ? -4.309 15.453 39.75 1 30.62 492 SER B C 1
ATOM 8100 O O . SER B 1 492 ? -5.176 15.562 38.875 1 30.62 492 SER B O 1
ATOM 8102 N N . GLY B 1 493 ? -4.168 14.289 40.031 1 31.09 493 GLY B N 1
ATOM 8103 C CA . GLY B 1 493 ? -5.211 13.32 40.312 1 31.09 493 GLY B CA 1
ATOM 8104 C C . GLY B 1 493 ? -6.562 13.961 40.594 1 31.09 493 GLY B C 1
ATOM 8105 O O . GLY B 1 493 ? -6.652 15.18 40.75 1 31.09 493 GLY B O 1
ATOM 8106 N N . VAL B 1 494 ? -7.648 13.336 40.438 1 32.88 494 VAL B N 1
ATOM 8107 C CA . VAL B 1 494 ? -8.906 13.758 41.031 1 32.88 494 VAL B CA 1
ATOM 8108 C C . VAL B 1 494 ? -8.609 14.516 42.344 1 32.88 494 VAL B C 1
ATOM 8110 O O . VAL B 1 494 ? -7.953 13.984 43.25 1 32.88 494 VAL B O 1
ATOM 8113 N N . PRO B 1 495 ? -8.398 15.852 42.375 1 32.5 495 PRO B N 1
ATOM 8114 C CA . PRO B 1 495 ? -8.297 16.219 43.781 1 32.5 495 PRO B CA 1
ATOM 8115 C C . PRO B 1 495 ? -9.023 15.242 44.688 1 32.5 495 PRO B C 1
ATOM 8117 O O . PRO B 1 495 ? -10.078 14.719 44.344 1 32.5 495 PRO B O 1
ATOM 8120 N N . ALA B 1 496 ? -8.258 14.414 45.438 1 31.59 496 ALA B N 1
ATOM 8121 C CA . ALA B 1 496 ? -8.938 13.617 46.438 1 31.59 496 ALA B CA 1
ATOM 8122 C C . ALA B 1 496 ? -10.227 14.289 46.906 1 31.59 496 ALA B C 1
ATOM 8124 O O . ALA B 1 496 ? -11.156 13.625 47.344 1 31.59 496 ALA B O 1
ATOM 8125 N N . ASP B 1 497 ? -9.969 15.656 47.375 1 29.03 497 ASP B N 1
ATOM 8126 C CA . ASP B 1 497 ? -11.062 16.312 48.062 1 29.03 497 ASP B CA 1
ATOM 8127 C C . ASP B 1 497 ? -12.109 16.844 47.094 1 29.03 497 ASP B C 1
ATOM 8129 O O . ASP B 1 497 ? -11.797 17.156 45.969 1 29.03 497 ASP B O 1
ATOM 8133 N N . GLY B 1 498 ? -13.453 16.609 47.125 1 33.56 498 GLY B N 1
ATOM 8134 C CA . GLY B 1 498 ? -14.797 17.016 46.781 1 33.56 498 GLY B CA 1
ATOM 8135 C C . GLY B 1 498 ? -14.852 18.375 46.062 1 33.56 498 GLY B C 1
ATOM 8136 O O . GLY B 1 498 ? -15.93 18.922 45.875 1 33.56 498 GLY B O 1
ATOM 8137 N N . GLY B 1 499 ? -13.68 19.125 45.938 1 30.42 499 GLY B N 1
ATOM 8138 C CA . GLY B 1 499 ? -13.812 20.547 45.719 1 30.42 499 GLY B CA 1
ATOM 8139 C C . GLY B 1 499 ? -13.828 20.922 44.25 1 30.42 499 GLY B C 1
ATOM 8140 O O . GLY B 1 499 ? -13.391 22 43.875 1 30.42 499 GLY B O 1
ATOM 8141 N N . ILE B 1 500 ? -13.609 20.062 43.312 1 37.69 500 ILE B N 1
ATOM 8142 C CA . ILE B 1 500 ? -13.906 20.547 41.969 1 37.69 500 ILE B CA 1
ATOM 8143 C C . ILE B 1 500 ? -15.172 21.391 41.969 1 37.69 500 ILE B C 1
ATOM 8145 O O . ILE B 1 500 ? -16.219 20.938 42.469 1 37.69 500 ILE B O 1
ATOM 8149 N N . PRO B 1 501 ? -15.039 22.656 41.875 1 33.5 501 PRO B N 1
ATOM 8150 C CA . PRO B 1 501 ? -16.328 23.359 41.906 1 33.5 501 PRO B CA 1
ATOM 8151 C C . PRO B 1 501 ? -17.406 22.656 41.094 1 33.5 501 PRO B C 1
ATOM 8153 O O . PRO B 1 501 ? -17.125 22.094 40.031 1 33.5 501 PRO B O 1
ATOM 8156 N N . LYS B 1 502 ? -18.531 22.391 41.594 1 38.5 502 LYS B N 1
ATOM 8157 C CA . LYS B 1 502 ? -19.719 21.688 41.094 1 38.5 502 LYS B CA 1
ATOM 8158 C C . LYS B 1 502 ? -20.047 22.094 39.656 1 38.5 502 LYS B C 1
ATOM 8160 O O . LYS B 1 502 ? -20.453 21.25 38.875 1 38.5 502 LYS B O 1
ATOM 8165 N N . ARG B 1 503 ? -19.75 23.297 39.312 1 33.59 503 ARG B N 1
ATOM 8166 C CA . ARG B 1 503 ? -20.172 23.844 38.031 1 33.59 503 ARG B CA 1
ATOM 8167 C C . ARG B 1 503 ? -19.375 23.219 36.906 1 33.59 503 ARG B C 1
ATOM 8169 O O . ARG B 1 503 ? -19.906 23 35.812 1 33.59 503 ARG B O 1
ATOM 8176 N N . TRP B 1 504 ? -18.109 23.156 36.969 1 36.91 504 TRP B N 1
ATOM 8177 C CA . TRP B 1 504 ? -17.297 22.625 35.875 1 36.91 504 TRP B CA 1
ATOM 8178 C C . TRP B 1 504 ? -17.562 21.141 35.656 1 36.91 504 TRP B C 1
ATOM 8180 O O . TRP B 1 504 ? -17.531 20.656 34.5 1 36.91 504 TRP B O 1
ATOM 8190 N N . ARG B 1 505 ? -17.656 20.391 36.688 1 38.56 505 ARG B N 1
ATOM 8191 C CA . ARG B 1 505 ? -18.078 19 36.625 1 38.56 505 ARG B CA 1
ATOM 8192 C C . ARG B 1 505 ? -19.406 18.859 35.875 1 38.56 505 ARG B C 1
ATOM 8194 O O . ARG B 1 505 ? -19.609 17.875 35.156 1 38.56 505 ARG B O 1
ATOM 8201 N N . GLU B 1 506 ? -20.219 19.766 36.125 1 33.72 506 GLU B N 1
ATOM 8202 C CA . GLU B 1 506 ? -21.578 19.688 35.594 1 33.72 506 GLU B CA 1
ATOM 8203 C C . GLU B 1 506 ? -21.562 19.859 34.062 1 33.72 506 GLU B C 1
ATOM 8205 O O . GLU B 1 506 ? -22.391 19.266 33.375 1 33.72 506 GLU B O 1
ATOM 8210 N N . PHE B 1 507 ? -20.625 20.672 33.531 1 32.41 507 PHE B N 1
ATOM 8211 C CA . PHE B 1 507 ? -20.75 20.984 32.125 1 32.41 507 PHE B CA 1
ATOM 8212 C C . PHE B 1 507 ? -19.609 20.359 31.328 1 32.41 507 PHE B C 1
ATOM 8214 O O . PHE B 1 507 ? -19.359 20.734 30.188 1 32.41 507 PHE B O 1
ATOM 8221 N N . SER B 1 508 ? -18.781 19.641 32.031 1 38.22 508 SER B N 1
ATOM 8222 C CA . SER B 1 508 ? -17.734 18.922 31.297 1 38.22 508 SER B CA 1
ATOM 8223 C C . SER B 1 508 ? -18.328 17.953 30.266 1 38.22 508 SER B C 1
ATOM 8225 O O . SER B 1 508 ? -19.469 17.516 30.422 1 38.22 508 SER B O 1
ATOM 8227 N N . VAL B 1 509 ? -17.656 17.938 29.062 1 39.47 509 VAL B N 1
ATOM 8228 C CA . VAL B 1 509 ? -18.094 16.922 28.109 1 39.47 509 VAL B CA 1
ATOM 8229 C C . VAL B 1 509 ? -17.984 15.539 28.734 1 39.47 509 VAL B C 1
ATOM 8231 O O . VAL B 1 509 ? -16.875 15.062 29.016 1 39.47 509 VAL B O 1
ATOM 8234 N N . LYS B 1 510 ? -18.922 15.148 29.453 1 39.47 510 LYS B N 1
ATOM 8235 C CA . LYS B 1 510 ? -18.969 13.898 30.219 1 39.47 510 LYS B CA 1
ATOM 8236 C C . LYS B 1 510 ? -18.703 12.695 29.312 1 39.47 510 LYS B C 1
ATOM 8238 O O . LYS B 1 510 ? -18.156 11.688 29.766 1 39.47 510 LYS B O 1
ATOM 8243 N N . ASN B 1 511 ? -19.375 12.562 28.094 1 32.12 511 ASN B N 1
ATOM 8244 C CA . ASN B 1 511 ? -19.328 11.352 27.281 1 32.12 511 ASN B CA 1
ATOM 8245 C C . ASN B 1 511 ? -18.641 11.594 25.953 1 32.12 511 ASN B C 1
ATOM 8247 O O . ASN B 1 511 ? -19.297 11.773 24.922 1 32.12 511 ASN B O 1
ATOM 8251 N N . PRO B 1 512 ? -17.406 11.828 26.016 1 40.03 512 PRO B N 1
ATOM 8252 C CA . PRO B 1 512 ? -16.75 12.016 24.734 1 40.03 512 PRO B CA 1
ATOM 8253 C C . PRO B 1 512 ? -17.047 10.883 23.75 1 40.03 512 PRO B C 1
ATOM 8255 O O . PRO B 1 512 ? -17.109 11.109 22.531 1 40.03 512 PRO B O 1
ATOM 8258 N N . LEU B 1 513 ? -17.172 9.711 24.297 1 39.84 513 LEU B N 1
ATOM 8259 C CA . LEU B 1 513 ? -17.359 8.555 23.438 1 39.84 513 LEU B CA 1
ATOM 8260 C C . LEU B 1 513 ? -18.672 8.633 22.688 1 39.84 513 LEU B C 1
ATOM 8262 O O . LEU B 1 513 ? -18.766 8.242 21.516 1 39.84 513 LEU B O 1
ATOM 8266 N N . THR B 1 514 ? -19.641 9.062 23.406 1 37.41 514 THR B N 1
ATOM 8267 C CA . THR B 1 514 ? -20.938 9.086 22.75 1 37.41 514 THR B CA 1
ATOM 8268 C C . THR B 1 514 ? -20.953 10.117 21.625 1 37.41 514 THR B C 1
ATOM 8270 O O . THR B 1 514 ? -21.641 9.938 20.609 1 37.41 514 THR B O 1
ATOM 8273 N N . ILE B 1 515 ? -20.25 11.094 21.859 1 38 515 ILE B N 1
ATOM 8274 C CA . ILE B 1 515 ? -20.219 12.125 20.812 1 38 515 ILE B CA 1
ATOM 8275 C C . ILE B 1 515 ? -19.516 11.586 19.578 1 38 515 ILE B C 1
ATOM 8277 O O . ILE B 1 515 ? -19.922 11.867 18.453 1 38 515 ILE B O 1
ATOM 8281 N N . GLN B 1 516 ? -18.531 10.805 19.844 1 38.06 516 GLN B N 1
ATOM 8282 C CA . GLN B 1 516 ? -17.703 10.305 18.734 1 38.06 516 GLN B CA 1
ATOM 8283 C C . GLN B 1 516 ? -18.406 9.164 18 1 38.06 516 GLN B C 1
ATOM 8285 O O . GLN B 1 516 ? -18.188 8.969 16.797 1 38.06 516 GLN B O 1
ATOM 8290 N N . SER B 1 517 ? -18.938 8.25 18.812 1 37.19 517 SER B N 1
ATOM 8291 C CA . SER B 1 517 ? -19.562 7.113 18.125 1 37.19 517 SER B CA 1
ATOM 8292 C C . SER B 1 517 ? -20.641 7.566 17.156 1 37.19 517 SER B C 1
ATOM 8294 O O . SER B 1 517 ? -21.141 6.77 16.375 1 37.19 517 SER B O 1
ATOM 8296 N N . ALA B 1 518 ? -21.141 8.797 17.594 1 35.19 518 ALA B N 1
ATOM 8297 C CA . ALA B 1 518 ? -22.156 9.203 16.625 1 35.19 518 ALA B CA 1
ATOM 8298 C C . ALA B 1 518 ? -21.547 9.469 15.258 1 35.19 518 ALA B C 1
ATOM 8300 O O . ALA B 1 518 ? -20.672 10.336 15.125 1 35.19 518 ALA B O 1
ATOM 8301 N N . GLY B 1 519 ? -20.797 8.578 14.781 1 37.16 519 GLY B N 1
ATOM 8302 C CA . GLY B 1 519 ? -20.094 8.555 13.5 1 37.16 519 GLY B CA 1
ATOM 8303 C C . GLY B 1 519 ? -20.109 9.891 12.789 1 37.16 519 GLY B C 1
ATOM 8304 O O . GLY B 1 519 ? -19.531 10.031 11.711 1 37.16 519 GLY B O 1
ATOM 8305 N N . GLY B 1 520 ? -21.344 10.453 12.477 1 36.97 520 GLY B N 1
ATOM 8306 C CA . GLY B 1 520 ? -21.594 11.477 11.477 1 36.97 520 GLY B CA 1
ATOM 8307 C C . GLY B 1 520 ? -20.922 12.797 11.781 1 36.97 520 GLY B C 1
ATOM 8308 O O . GLY B 1 520 ? -20.312 12.953 12.852 1 36.97 520 GLY B O 1
ATOM 8309 N N . ASP B 1 521 ? -20.781 13.695 10.781 1 39.69 521 ASP B N 1
ATOM 8310 C CA . ASP B 1 521 ? -20.391 15.102 10.859 1 39.69 521 ASP B CA 1
ATOM 8311 C C . ASP B 1 521 ? -21.031 15.781 12.07 1 39.69 521 ASP B C 1
ATOM 8313 O O . ASP B 1 521 ? -22.219 16.125 12.055 1 39.69 521 ASP B O 1
ATOM 8317 N N . VAL B 1 522 ? -20.578 15.422 13.164 1 40.16 522 VAL B N 1
ATOM 8318 C CA . VAL B 1 522 ? -21.016 16.188 14.328 1 40.16 522 VAL B CA 1
ATOM 8319 C C . VAL B 1 522 ? -21.406 17.609 13.898 1 40.16 522 VAL B C 1
ATOM 8321 O O . VAL B 1 522 ? -22.391 18.156 14.367 1 40.16 522 VAL B O 1
ATOM 8324 N N . ASN B 1 523 ? -20.547 18.125 13.125 1 42.78 523 ASN B N 1
ATOM 8325 C CA . ASN B 1 523 ? -20.922 19.438 12.602 1 42.78 523 ASN B CA 1
ATOM 8326 C C . ASN B 1 523 ? -22.234 19.375 11.828 1 42.78 523 ASN B C 1
ATOM 8328 O O . ASN B 1 523 ? -23.031 20.312 11.883 1 42.78 523 ASN B O 1
ATOM 8332 N N . ASN B 1 524 ? -22.328 18.172 11.242 1 42.06 524 ASN B N 1
ATOM 8333 C CA . ASN B 1 524 ? -23.594 18.047 10.523 1 42.06 524 ASN B CA 1
ATOM 8334 C C . ASN B 1 524 ? -24.766 17.875 11.484 1 42.06 524 ASN B C 1
ATOM 8336 O O . ASN B 1 524 ? -25.875 18.375 11.219 1 42.06 524 ASN B O 1
ATOM 8340 N N . ILE B 1 525 ? -24.484 17.25 12.508 1 38.69 525 ILE B N 1
ATOM 8341 C CA . ILE B 1 525 ? -25.594 17.109 13.453 1 38.69 525 ILE B CA 1
ATOM 8342 C C . ILE B 1 525 ? -25.938 18.469 14.055 1 38.69 525 ILE B C 1
ATOM 8344 O O . ILE B 1 525 ? -27.109 18.828 14.172 1 38.69 525 ILE B O 1
ATOM 8348 N N . LEU B 1 526 ? -24.922 19.172 14.523 1 39.09 526 LEU B N 1
ATOM 8349 C CA . LEU B 1 526 ? -25.188 20.516 15.031 1 39.09 526 LEU B CA 1
ATOM 8350 C C . LEU B 1 526 ? -25.938 21.359 14.008 1 39.09 526 LEU B C 1
ATOM 8352 O O . LEU B 1 526 ? -26.922 22.016 14.344 1 39.09 526 LEU B O 1
ATOM 8356 N N . LEU B 1 527 ? -25.359 21.219 12.797 1 42 527 LEU B N 1
ATOM 8357 C CA . LEU B 1 527 ? -25.953 22.062 11.75 1 42 527 LEU B CA 1
ATOM 8358 C C . LEU B 1 527 ? -27.359 21.578 11.398 1 42 527 LEU B C 1
ATOM 8360 O O . LEU B 1 527 ? -28.25 22.406 11.156 1 42 527 LEU B O 1
ATOM 8364 N N . ALA B 1 528 ? -27.375 20.281 11.398 1 40.34 528 ALA B N 1
ATOM 8365 C CA . ALA B 1 528 ? -28.703 19.75 11.047 1 40.34 528 ALA B CA 1
ATOM 8366 C C . ALA B 1 528 ? -29.734 20.141 12.102 1 40.34 528 ALA B C 1
ATOM 8368 O O . ALA B 1 528 ? -30.859 20.5 11.766 1 40.34 528 ALA B O 1
ATOM 8369 N N . ASN B 1 529 ? -29.328 20.141 13.297 1 37.81 529 ASN B N 1
ATOM 8370 C CA . ASN B 1 529 ? -30.312 20.453 14.336 1 37.81 529 ASN B CA 1
ATOM 8371 C C . ASN B 1 529 ? -30.562 21.969 14.422 1 37.81 529 ASN B C 1
ATOM 8373 O O . ASN B 1 529 ? -31.672 22.391 14.734 1 37.81 529 ASN B O 1
ATOM 8377 N N . LEU B 1 530 ? -29.531 22.719 14.227 1 37.94 530 LEU B N 1
ATOM 8378 C CA . LEU B 1 530 ? -29.703 24.172 14.258 1 37.94 530 LEU B CA 1
ATOM 8379 C C . LEU B 1 530 ? -30.625 24.641 13.141 1 37.94 530 LEU B C 1
ATOM 8381 O O . LEU B 1 530 ? -31.469 25.516 13.344 1 37.94 530 LEU B O 1
ATOM 8385 N N . VAL B 1 531 ? -30.469 24.016 12 1 38.25 531 VAL B N 1
ATOM 8386 C CA . VAL B 1 531 ? -31.297 24.438 10.875 1 38.25 531 VAL B CA 1
ATOM 8387 C C . VAL B 1 531 ? -32.75 24.016 11.109 1 38.25 531 VAL B C 1
ATOM 8389 O O . VAL B 1 531 ? -33.656 24.781 10.875 1 38.25 531 VAL B O 1
ATOM 8392 N N . THR B 1 532 ? -32.906 22.859 11.594 1 36.53 532 THR B N 1
ATOM 8393 C CA . THR B 1 532 ? -34.25 22.359 11.742 1 36.53 532 THR B CA 1
ATOM 8394 C C . THR B 1 532 ? -35 23.156 12.812 1 36.53 532 THR B C 1
ATOM 8396 O O . THR B 1 532 ? -36.219 23.375 12.688 1 36.53 532 THR B O 1
ATOM 8399 N N . ARG B 1 533 ? -34.344 23.469 13.797 1 37.34 533 ARG B N 1
ATOM 8400 C CA . ARG B 1 533 ? -35.062 24.141 14.875 1 37.34 533 ARG B CA 1
ATOM 8401 C C . ARG B 1 533 ? -35.5 25.547 14.453 1 37.34 533 ARG B C 1
ATOM 8403 O O . ARG B 1 533 ? -36.562 26.016 14.883 1 37.34 533 ARG B O 1
ATOM 8410 N N . ARG B 1 534 ? -34.656 26.297 13.875 1 36.09 534 ARG B N 1
ATOM 8411 C CA . ARG B 1 534 ? -35.094 27.625 13.453 1 36.09 534 ARG B CA 1
ATOM 8412 C C . ARG B 1 534 ? -36.188 27.516 12.406 1 36.09 534 ARG B C 1
ATOM 8414 O O . ARG B 1 534 ? -37.125 28.328 12.391 1 36.09 534 ARG B O 1
ATOM 8421 N N . GLU B 1 535 ? -36.062 26.5 11.539 1 36.72 535 GLU B N 1
ATOM 8422 C CA . GLU B 1 535 ? -37.188 26.359 10.625 1 36.72 535 GLU B CA 1
ATOM 8423 C C . GLU B 1 535 ? -38.469 26.031 11.383 1 36.72 535 GLU B C 1
ATOM 8425 O O . GLU B 1 535 ? -39.562 26.484 11.008 1 36.72 535 GLU B O 1
ATOM 8430 N N . GLU B 1 536 ? -38.375 25.297 12.398 1 36.16 536 GLU B N 1
ATOM 8431 C CA . GLU B 1 536 ? -39.594 25 13.125 1 36.16 536 GLU B CA 1
ATOM 8432 C C . GLU B 1 536 ? -40.062 26.188 13.969 1 36.16 536 GLU B C 1
ATOM 8434 O O . GLU B 1 536 ? -41.25 26.344 14.242 1 36.16 536 GLU B O 1
ATOM 8439 N N . GLY B 1 537 ? -39.219 27 14.531 1 30.12 537 GLY B N 1
ATOM 8440 C CA . GLY B 1 537 ? -39.719 28.141 15.281 1 30.12 537 GLY B CA 1
ATOM 8441 C C . GLY B 1 537 ? -40.312 29.203 14.398 1 30.12 537 GLY B C 1
ATOM 8442 O O . GLY B 1 537 ? -40.906 30.172 14.898 1 30.12 537 GLY B O 1
ATOM 8443 N N . ASN B 1 538 ? -39.781 29.5 13.242 1 27.48 538 ASN B N 1
ATOM 8444 C CA . ASN B 1 538 ? -40.531 30.453 12.406 1 27.48 538 ASN B CA 1
ATOM 8445 C C . ASN B 1 538 ? -41.875 29.875 11.977 1 27.48 538 ASN B C 1
ATOM 8447 O O . ASN B 1 538 ? -42.5 30.375 11.039 1 27.48 538 ASN B O 1
ATOM 8451 N N . ILE B 1 539 ? -42.25 28.688 12.414 1 22.41 539 ILE B N 1
ATOM 8452 C CA . ILE B 1 539 ? -43.719 28.609 12.266 1 22.41 539 ILE B CA 1
ATOM 8453 C C . ILE B 1 539 ? -44.375 29.281 13.453 1 22.41 539 ILE B C 1
ATOM 8455 O O . ILE B 1 539 ? -44 29.047 14.609 1 22.41 539 ILE B O 1
#

Sequence (1078 aa):
MSEVTIQALHELNNELQNGEVVFRGTTEYEAAVWIGNLLYRMISPLAIVVVKSVEEIQKTISFAKAHELQLTVKNGGHSYAAYCLNKDGIVLDISLLRKVTIDTENMTVTMQGGAIWKDCPTVGVSGFTLGGGLSPFSRSYGLGVDSVLEMTIVTASGDIVTVKHNDTDQDKKDLFWALRGGGGGNFGVTVSIVSKLHKLRDRQGAVVCGSLSWQISRPEKRRDFLRMMEAFNKTEWPPELSVDALWRSDNGGDLVGDMTILYNGPMAGCLPLIAPLLACAPDINLREMKWMDWIQMEMQTGFGIRSKIYHHHSSFIFPHGAINDGFVNTVLTLLEEAKKILSDRTLFPGLADGDGSSRHGVHFLWDHMGGETATKSPTDTAFFWRKGEYAANIKFSWSHPSQTEVMMRFEQKCKHMLSPYTVQGKAAYLNYIDDTQANWQESYYGDNYKRLVDIKKKWDPGCFWRFHQSIGSEGQYVVADLETETRELAVSGVPADGGIPKRWREFSVKNPLTIQSAGGDVNNILLANLVTRREEGNIMSEVTIQALHELNNELQNGEVVFRGTTEYEAAVWIGNLLYRMISPLAIVVVKSVEEIQKTISFAKAHELQLTVKNGGHSYAAYCLNKDGIVLDISLLRKVTIDTENMTVTMQGGAIWKDCPTVGVSGFTLGGGLSPFSRSYGLGVDSVLEMTIVTASGDIVTVKHNDTDQDKKDLFWALRGGGGGNFGVTVSIVSKLHKLRDRQGAVVCGSLSWQISRPEKRRDFLRMMEAFNKTEWPPELSVDALWRSDNGGDLVGDMTILYNGPMAGCLPLIAPLLACAPDINLREMKWMDWIQMEMQTGFGIRSKIYHHHSSFIFPHGAINDGFVNTVLTLLEEAKKILSDRTLFPGLADGDGSSRHGVHFLWDHMGGETATKSPTDTAFFWRKGEYAANIKFSWSHPSQTEVMMRFEQKCKHMLSPYTVQGKAAYLNYIDDTQANWQESYYGDNYKRLVDIKKKWDPGCFWRFHQSIGSEGQYVVADLETETRELAVSGVPADGGIPKRWREFSVKNPLTIQSAGGDVNNILLANLVTRREEGNI

Nearest PDB structures (foldseek):
  6fye-assembly1_B-2  TM=8.384E-01  e=5.303E-30  Streptomyces maritimus
  6fyf-assembly3_C  TM=8.453E-01  e=2.693E-29  Streptomyces maritimus
  4xlo-assembly1_C  TM=8.211E-01  e=7.956E-29  Streptomyces maritimus
  6fyc-assembly1_B-2  TM=8.384E-01  e=4.265E-28  Streptomyces maritimus
  2bvf-assembly2_B  TM=8.285E-01  e=1.013E-25  Paenarthrobacter nicotinovorans

pLDDT: mean 84.34, std 20.5, range [22.41, 98.75]

Foldseek 3Di:
DPPVLVVLQVVLQVVAPQKHKAAFPDPLQLLVLDQQAPLCLLFHEGIEIEHQDLVSVLSLLVSCVVVVFFEAEAALSHFQVSQLTHHHHYRYYDLNLFDKDADVPQQKIKGFQNHADLLFHSHTPQQCQQQFAFDLLCLPPNTSLSFWAKWWFQFSNRDIDIAGCPDPDVLRNLVSQCSRRVGPLFGGGTTMTMGGHDDQPDPVQKKKKDKWKFQCQDPLSVVLVQQLLVVVLVDDAASQWKWKWKWWQDLVRTIMTMIIIIGRDHPVVRCVRCVSNVVSPTDDDMDIDHPVVVSVVVVVVPSNARHPFHKFKDKFFFARNLSHPLLVVLVVVLQVVLSCLLPDCVLPVPPDDPPVSSPWIKMKMWTFHHNPNLPDALSSHQFRPSRTGTIMMIMTTGHDLQCLQVVVVSVVVSLVSNQCRGDVSQAGRPSNPGLPRDPVLCRRRNPCLVSSLVSSCVRPVPCSRDGRPHRPPPPPPPVPPCVCPSSCPSHPDPPPDPPPPPVSVVRRSPCPPVSPVVDDPSVPVSVVVSVVVVVVVVD/DPPVLVVVQVVLQVVADQKGKAAFPDPLQLLVLDQQAPLCLLFHEGIEIEHQDLVNVLSLLVSCVVVVFAEAEAALSHFQVSQCTHHHHYRYYDLNLFDKDADVPQQKIKGFQNHADLLFHSHTPQQCQQQFADDLLCLPVNTSLSFWAKWWFQFSNRDIDIAGCPDPDVLRNLVSQCSRRVGPLFGGGTTMTMGGHDDQPDPVQKKKKDKWKFQCQDPLSVVLVQQLLVVVLPDDAASQWKWKWKWWQDLVRTIMTMIIIIGRDHPVVRCVRCVSNVVSPTDDDMDIDHPVVVSVVVVVVPSNARHPFHKFKDKFFFARNLSHPLLVVLVVVLQVVLSCLLPDCVLPVPPDDPPVSSPWIKMKMWTFHHNPNLPDALSSHQFRPSRTGTIMMIMTTGHDLQCLQVVVVSVVVSLVSNQCRGDVSQAGRPSNPGLPRDPVLCRRRNPSLVSSLVSSCVRPVPCSRDGRPHRPPVPPPPVPPCVCPSSCPSHPDPPPDPPPPPVSVVRRSPCPPVCVVVPDPSVCVSVVVSVVVVVVVVD

Radius of gyration: 36.49 Å; Cα contacts (8 Å, |Δi|>4): 2164; chains: 2; bounding box: 68×109×80 Å

Secondary structure (DSSP, 8-state):
--HHHHHHHHHHHHH-SS-EEEETTSHHHHHHH--S-GGGTT---SEEEE-SSHHHHHHHHHHHHHTT--EEEESS---TT-TT--SSSEEEE-TT---EEEETTTTEEEEETT-B-SSSTT-BHHHHHHT----TTHHHH--GGGGEEEEEEE-TTS-EEEEETT-SSHHHHHHHHHHTTS-TTSS-EEEEEEEE----SSTT-EEEEEEEEEETTSHHHHHHHHHHHHHHHHSPPPTTEEEEEEEEE-TTS-EEEEEEEEESS-HHHHHHHTHHHHTT--EEEEEEEEHHHHHHHHHHTTTTSPPSSEEEEEEEEEETT--SHHHHHHHHHHHHHHHHHHH-TTT-TT--TTSSGGG-EEEEEEEE--GGGGSS-TTTSS---TTEEEEEEEEEEESSGGGHHHHHHHHHHHHHHHGGGSGGGT---GGG--TT-TTHHHHHHGGGHHHHHHHHHHH-TT--S--TT-TTTTTT----SIIIIIHHHHHS-S-SSS-S-HHHHHHS---HHHHHHS-STHHHHHHHHHHHHHHHHT-/--HHHHHHHHHHHHH-SS-EEEETTSHHHHHHH--S-GGGTT---SEEEE-SSHHHHHHHHHHHHHTT--EEEESS---TT-TT--SSSEEEE-TT---EEEETTTTEEEEETT-B-SSSTT-BHHHHHHT----TTHHHH--GGGGEEEEEEE-TTS-EEEEETT-SSHHHHHHHHHHTTS-TTSS-EEEEEEEE----SSTT-EEEEEEEEEETTSHHHHHHHHHHHHHHHHSPPPTTEEEEEEEEE-TTS-EEEEEEEEESS-HHHHHHHTHHHHTT--EEEEEEEEHHHHHHHHHHTTTTSPPSSEEEEEEEEEETT--SHHHHHHHHHHHHHHHHHHH-TTT-TT--TTSSGGG-EEEEEEEE--GGGGSS-TTTSS---TTEEEEEEEEEEESSGGGHHHHHHHHHHHHHHHGGGSGGGT---GGG--TT-TTHHHHHHGGGHHHHHHHHHHH-TT--S--TT-TTTTTT----SIIIIIHHHHHS-S-SSS-S-HHHHHHS---HHHHHHS-S-HHHHHHHHHHHHHHHHT-